Protein AF-A0A2G6J460-F1 (afdb_monomer)

Nearest PDB structures (foldseek):
  7jsr-assembly1_A  TM=7.050E-01  e=9.092E-65  Mycolicibacterium smegmatis MC2 155
  7a1d-assembly1_A  TM=8.240E-01  e=2.558E-44  Mycolicibacterium smegmatis MC2 155
  2bma-assembly1_B  TM=5.411E-01  e=8.662E-09  Plasmodium falciparum
  3sbo-assembly1_E  TM=4.953E-01  e=4.000E-09  Escherichia coli DH5[alpha]
  5fr7-assembly1_B  TM=3.444E-01  e=2.431E+00  Erwinia amylovora CFBP1430

Solvent-accessible surface area (backbone atoms only — not comparable to full-atom values): 68166 Å² total; per-residue (Å²): 135,79,80,82,68,56,69,71,55,51,53,49,53,40,58,47,52,67,58,66,75,57,100,58,102,63,73,64,63,43,58,57,51,51,49,51,59,49,62,74,63,52,54,67,70,66,62,72,72,48,56,64,68,44,51,43,26,50,48,55,50,47,46,60,50,52,43,60,41,59,65,67,65,42,74,40,56,48,45,48,67,53,38,51,90,84,41,55,34,67,57,84,89,41,33,40,38,40,38,40,28,65,58,66,83,55,57,66,41,23,51,51,41,54,30,61,79,61,64,38,47,75,77,48,79,49,74,45,78,43,27,36,25,67,42,98,86,52,44,64,67,48,76,40,77,85,43,89,83,40,46,51,28,35,39,39,40,35,35,32,34,78,55,99,74,76,50,54,66,56,54,26,53,53,49,37,52,40,53,50,45,45,50,40,16,62,71,31,40,73,56,50,56,50,53,52,50,50,56,28,50,49,28,55,52,47,29,74,76,37,79,93,50,25,70,61,27,48,35,52,24,50,34,52,52,46,42,71,67,68,18,39,48,69,33,16,36,44,31,35,39,48,45,98,87,50,49,48,46,79,39,72,93,67,41,38,44,38,71,80,84,58,78,43,37,70,57,49,51,52,51,50,38,50,67,58,28,55,81,83,58,63,91,63,78,55,58,50,56,45,71,44,72,30,68,40,71,51,48,48,81,52,60,28,34,34,40,40,34,65,36,62,46,98,87,67,47,81,44,18,25,40,36,41,30,25,39,73,27,74,72,40,55,70,46,52,34,65,74,38,61,66,41,29,55,48,48,52,52,47,41,58,74,70,66,48,54,87,87,36,71,68,35,50,51,49,55,49,39,52,44,58,49,58,44,68,54,59,58,62,49,55,66,68,64,52,50,53,54,31,52,50,49,56,48,24,61,73,66,68,38,64,44,50,47,74,52,64,52,50,81,34,40,52,34,40,39,38,40,32,30,41,49,91,68,64,48,72,66,57,52,49,53,52,49,52,51,48,30,64,75,47,62,29,80,45,74,48,77,48,79,35,80,49,96,85,53,29,34,38,38,38,36,45,35,33,31,95,51,47,52,40,95,64,65,60,68,58,54,32,49,52,52,34,56,72,60,47,55,66,62,62,46,31,47,51,36,34,38,66,78,28,70,92,37,58,69,58,27,50,54,50,38,73,71,45,66,78,20,60,43,70,75,47,64,74,75,46,56,42,64,57,51,51,56,48,49,56,53,52,51,50,26,72,75,70,72,49,64,44,61,47,74,42,77,35,93,90,37,90,61,32,27,36,39,36,38,37,30,62,67,82,78,52,64,88,67,48,54,64,50,41,48,23,45,64,49,47,71,78,48,77,51,78,38,67,33,64,48,92,76,52,32,28,44,37,39,33,35,26,53,33,70,89,61,53,46,76,87,38,35,70,40,51,38,52,34,52,45,29,37,80,68,56,46,35,70,85,45,68,58,48,32,31,33,58,70,29,68,38,45,52,70,59,53,48,51,53,49,41,53,51,57,53,44,45,48,56,67,55,85,73,50,71,65,57,54,38,50,44,47,47,73,41,17,68,59,47,34,51,52,55,47,44,53,43,64,71,44,50,69,84,57,93,60,55,74,67,60,36,53,50,54,46,51,49,50,52,48,58,50,53,58,54,45,76,72,48,86,44,71,70,52,36,51,53,58,50,50,54,55,38,51,59,69,18,41,33,32,40,29,71,71,46,80,72,91,82,71,72,85,52,67,38,22,41,32,30,38,38,84,57,32,86,82,56,57,84,84,68,42,50,34,36,38,39,34,39,40,51,59,33,41,32,42,36,40,22,60,43,76,60,30,43,32,31,36,30,56,46,87,49,78,78,48,42,56,55,56,32,49,56,53,21,56,48,32,27,65,39,20,64,90,74,41,88,24,9,15,20,25,30,34,33,59,77,73,68,56,91,52,62,69,60,31,49,55,51,49,54,52,49,49,54,53,49,53,49,38,55,52,44,67,32,26,32,49,56,96,91,37,83,40,73,37,75,54,41,45,74,75,65,79,94,50,58,62,71,40,43,28,46,30,64,82,28,58,86,42,15,54,55,51,16,49,53,32,46,76,70,64,32,64,55,30,73,35,27,19,37,66,29,96,86,43,76,73,49,75,92,67,26,43,32,22,54,22,12,47,45,43,38,50,52,50,31,49,78,66,78,42,52,64,73,77,41,78,37,39,28,35,40,30,31,43,43,47,38,66,42,28,26,45,44,67,64,75,31,65,24,47,21,60,40,28,30,32,51,98,59,34,38,38,37,16,48,64,41,52,27,66,61,42,38,55,50,49,50,56,38,32,78,63,45,89,44,53,72,84,69,56,61,71,88,65,43,29,81,58,37,52,69,44,54,32,83,34,79,67,42,81,48,34,75,47,38,22,59,55,46,72,48,90,61,58,58,38,28,27,44,56,48,51,37,38,55,64,36,21,77,33,45,31,37,40,32,36,38,77,49,46,44,30,30,28,79,88,56,58,69,82,78,70,78,46,76,90,35,50,76,42,41,42,40,32,87,62,45,46,42,43,32,47,31,32,51,17,55,56,44,49,39,63,60,12,47,51,54,30,12,74,72,36,22,36,70,76,59,37,46,61,23,29,23,30,45,57,47,51,42,47,54,46,34,52,51,42,56,66,44,45,62,41,36,75,71,66,78,36,54,70,67,59,54,49,49,50,53,61,72,48,41,67,61,52,53,51,52,37,47,51,53,47,42,52,50,51,49,49,53,58,50,45,27,54,47,17,52,75,46,33,63,64,52,47,54,51,48,53,52,39,42,78,74,47,101,51,50,46,70,81,68,65,40,69,78,46,71,67,54,47,52,56,29,49,78,68,76,38,31,56,45,79,50,50,55,81,72,75,80,77,81,82,80,84,74,82,133

Foldseek 3Di:
DPDPDDLVRLLVVLLVVQQPPDPDPDRQPQLSQQSVQQSVQDDPCVSVVDDSQLSSLQSVVCSVVQLVVVLVLAWAKAKAADDCVPRVDGDPQKIKIKIKHFDDPQLVLLLVQLCVVQVKAWPDKGKGWWFFDADPVSTTPHGDVPDPRTTIMIMMMTIIHHDPDDDRVNSRVLSSVLVVLVVQQRVQVVVVLVVLLVQLVQLVVLLVQDVVCNVLSPLVSLQSVVCSPLQWRFQWKWWWFADPVLFIDTDVVPIGGDDFDDPQSVVVRVVLRCVLRDPPDDVPDQKAWDFGPGFDSTNHTDTKIWIWGFGADPNRHTGTTMITTTGGDPVNFLDQLCPRRPSVVLLVVLCVVVVPDPPDPVNVLLSLQSSQDTNNCSRVDHSVVSNVSSVQQVVCLVVQAKFKDKDDDQQDQKIKIKIKHFLVLDDVVLVVVLVVLCCVQQVFPDKDWDWDDGPRRMIMIMIMTGHPGRSHDHPRVVSRVVSRVSSDDLLVQLLVLLCVVCVPCNVVSVVLSVQASPQFDPVCSVPDHSNRVVVVSVLQVVCVVPQAKFWFWAQDPVDNQKIKIKIKGLDDDDPVRVVLQCVLLVWAFDDKDKTWTRDVSIMIIIITITGLPPPGCVVLRVLVRVLVSCCSVLFAPRHNLNNLCRLLVDHRLLSVVVVLLVLVVLLQVDPDDPVRLSVLCSVVSVLSNLLSVLLCLPKFPPDPDDPVRSVVVNVVSLVVNVVVLVVDPDPVSSVSSVQSVQFSVQFFKKLSQPDDPPPPPDKMKTKGQQVSRPSRDPPTARIWIWIDGSFKIKIKGHNDLAAEEAEAEDPPSRHVVVVQVVVQVLQQLLCVVFIVGYMGMYMYTPDQDPDPVSSLVVVLVVVLSVLVNVVQQAWAADPNDTHGHPSMGGPDDHRLHAAYEHDYSCQACQVVSLVSCVVVVHLLRSLRYFNYPLFLDCQVVLLLLLLLVLLQCVLVVLVVHHQQPAAFEEEEEDALLFSNGVVNLQPHLRYDHQWYDYQWKIWGALGADSNLVNVQSVVQNVVNPHDQVVRDPVRGHPQTDMDTLQAQKDAGDPSRCVQLVHPDRIHHSLVVLLSSQLGQTAEYEYSDEDAQEEAPPDQLVRLPGPVNSSNHDYLVSHHYQEYRQSYANNYALNSQLSNLLVQRADDHSSLRRSLVVNSRSVRSVLSSVCVVCCVVVVDPPVRSSVVSVVCSVVSSVVSSVVSSVVSVVLVVVQVVQLVPVVVVQVVLVVCVVPRSDDCVNSVFDNDPVVQVVCNVVSGGRDRGRDDDDDDPPPDDDD

Structure (mmCIF, N/CA/C/O backbone):
data_AF-A0A2G6J460-F1
#
_entry.id   AF-A0A2G6J460-F1
#
loop_
_atom_site.group_PDB
_atom_site.id
_atom_site.type_symbol
_atom_site.label_atom_id
_atom_site.label_alt_id
_atom_site.label_comp_id
_atom_site.label_asym_id
_atom_site.label_entity_id
_atom_site.label_seq_id
_atom_site.pdbx_PDB_ins_code
_atom_site.Cartn_x
_atom_site.Cartn_y
_atom_site.Cartn_z
_atom_site.occupancy
_atom_site.B_iso_or_equiv
_atom_site.auth_seq_id
_atom_site.auth_comp_id
_atom_site.auth_asym_id
_atom_site.auth_atom_id
_atom_site.pdbx_PDB_model_num
ATOM 1 N N . MET A 1 1 ? 56.471 19.072 -9.785 1.00 29.61 1 MET A N 1
ATOM 2 C CA . MET A 1 1 ? 56.582 19.856 -11.032 1.00 29.61 1 MET A CA 1
ATOM 3 C C . MET A 1 1 ? 57.799 20.760 -10.908 1.00 29.61 1 MET A C 1
ATOM 5 O O . MET A 1 1 ? 57.718 21.775 -10.233 1.00 29.61 1 MET A O 1
ATOM 9 N N . GLN A 1 2 ? 58.947 20.339 -11.448 1.00 36.97 2 GLN A N 1
ATOM 10 C CA . GLN A 1 2 ? 60.063 21.255 -11.709 1.00 36.97 2 GLN A CA 1
ATOM 11 C C . GLN A 1 2 ? 59.679 22.096 -12.932 1.00 36.97 2 GLN A C 1
ATOM 13 O O . GLN A 1 2 ? 59.065 21.564 -13.858 1.00 36.97 2 GLN A O 1
ATOM 18 N N . THR A 1 3 ? 59.982 23.392 -12.921 1.00 40.97 3 THR A N 1
ATOM 19 C CA . THR A 1 3 ? 59.891 24.243 -14.114 1.00 40.97 3 THR A CA 1
ATOM 20 C C . THR A 1 3 ? 60.663 23.576 -15.260 1.00 40.97 3 THR A C 1
ATOM 22 O O . THR A 1 3 ? 61.773 23.094 -15.016 1.00 40.97 3 THR A O 1
ATOM 25 N N . PRO A 1 4 ? 60.111 23.486 -16.486 1.00 47.62 4 PRO A N 1
ATOM 26 C CA . PRO A 1 4 ? 60.859 22.934 -17.606 1.00 47.62 4 PRO A CA 1
ATOM 27 C C . PRO A 1 4 ? 62.089 23.817 -17.818 1.00 47.62 4 PRO A C 1
ATOM 29 O O . PRO A 1 4 ? 61.945 25.012 -18.065 1.00 47.62 4 PRO A O 1
ATOM 32 N N . LEU A 1 5 ? 63.288 23.247 -17.687 1.00 57.97 5 LEU A N 1
ATOM 33 C CA . LEU A 1 5 ? 64.509 23.885 -18.179 1.00 57.97 5 LEU A CA 1
ATOM 34 C C . LEU A 1 5 ? 64.268 24.288 -19.640 1.00 57.97 5 LEU A C 1
ATOM 36 O O . LEU A 1 5 ? 63.767 23.474 -20.428 1.00 57.97 5 LEU A O 1
ATOM 40 N N . GLU A 1 6 ? 64.605 25.527 -20.007 1.00 65.06 6 GLU A N 1
ATOM 41 C CA . GLU A 1 6 ? 64.540 25.949 -21.405 1.00 65.06 6 GLU A CA 1
ATOM 42 C C . GLU A 1 6 ? 65.363 24.963 -22.246 1.00 65.06 6 GLU A C 1
ATOM 44 O O . GLU A 1 6 ? 66.455 24.548 -21.852 1.00 65.06 6 GLU A O 1
ATOM 49 N N . ARG A 1 7 ? 64.837 24.546 -23.404 1.00 69.94 7 ARG A N 1
ATOM 50 C CA . ARG A 1 7 ? 65.450 23.527 -24.278 1.00 69.94 7 ARG A CA 1
ATOM 51 C C . ARG A 1 7 ? 66.947 23.767 -24.513 1.00 69.94 7 ARG A C 1
ATOM 53 O O . ARG A 1 7 ? 67.726 22.817 -24.560 1.00 69.94 7 ARG A O 1
ATOM 60 N N . ALA A 1 8 ? 67.354 25.031 -24.631 1.00 69.94 8 ALA A N 1
ATOM 61 C CA . ALA A 1 8 ? 68.750 25.430 -24.788 1.00 69.94 8 ALA A CA 1
ATOM 62 C C . ALA A 1 8 ? 69.629 25.042 -23.583 1.00 69.94 8 ALA A C 1
ATOM 64 O O . ALA A 1 8 ? 70.762 24.596 -23.769 1.00 69.94 8 ALA A O 1
ATOM 65 N N . GLU A 1 9 ? 69.105 25.154 -22.363 1.00 73.50 9 GLU A N 1
ATOM 66 C CA . GLU A 1 9 ? 69.804 24.841 -21.118 1.00 73.50 9 GLU A CA 1
ATOM 67 C C . GLU A 1 9 ? 69.933 23.326 -20.911 1.00 73.50 9 GLU A C 1
ATOM 69 O O . GLU A 1 9 ? 71.030 22.840 -20.634 1.00 73.50 9 GLU A O 1
ATOM 74 N N . LEU A 1 10 ? 68.867 22.560 -21.174 1.00 72.69 10 LEU A N 1
ATOM 75 C CA . LEU A 1 10 ? 68.894 21.091 -21.128 1.00 72.69 10 LEU A CA 1
ATOM 76 C C . LEU A 1 10 ? 69.863 20.505 -22.171 1.00 72.69 10 LEU A C 1
ATOM 78 O O . LEU A 1 10 ? 70.661 19.623 -21.857 1.00 72.69 10 LEU A O 1
ATOM 82 N N . VAL A 1 11 ? 69.840 21.020 -23.408 1.00 72.56 11 VAL A N 1
ATOM 83 C CA . VAL A 1 11 ? 70.772 20.604 -24.472 1.00 72.56 11 VAL A CA 1
ATOM 84 C C . VAL A 1 11 ? 72.214 20.967 -24.109 1.00 72.56 11 VAL A C 1
ATOM 86 O O . VAL A 1 11 ? 73.119 20.168 -24.346 1.00 72.56 11 VAL A O 1
ATOM 89 N N . SER A 1 12 ? 72.446 22.136 -23.505 1.00 76.31 12 SER A N 1
ATOM 90 C CA . SER A 1 12 ? 73.776 22.550 -23.040 1.00 76.31 12 SER A CA 1
ATOM 91 C C . SER A 1 12 ? 74.305 21.636 -21.927 1.00 76.31 12 SER A C 1
ATOM 93 O O . SER A 1 12 ? 75.432 21.144 -22.024 1.00 76.31 12 SER A O 1
ATOM 95 N N . GLN A 1 13 ? 73.477 21.330 -20.921 1.00 76.19 13 GLN A N 1
ATOM 96 C CA . GLN A 1 13 ? 73.816 20.416 -19.824 1.00 76.19 13 GLN A CA 1
ATOM 97 C C . GLN A 1 13 ? 74.097 18.993 -20.330 1.00 76.19 13 GLN A C 1
ATOM 99 O O . GLN A 1 13 ? 75.101 18.398 -19.942 1.00 76.19 13 GLN A O 1
ATOM 104 N N . LEU A 1 14 ? 73.285 18.475 -21.259 1.00 75.38 14 LEU A N 1
ATOM 105 C CA . LEU A 1 14 ? 73.464 17.143 -21.845 1.00 75.38 14 LEU A CA 1
ATOM 106 C C . LEU A 1 14 ? 74.755 17.043 -22.677 1.00 75.38 14 LEU A C 1
ATOM 108 O O . LEU A 1 14 ? 75.497 16.067 -22.582 1.00 75.38 14 LEU A O 1
ATOM 112 N N . LEU A 1 15 ? 75.062 18.068 -23.480 1.00 73.81 15 LEU A N 1
ATOM 113 C CA . LEU A 1 15 ? 76.324 18.141 -24.225 1.00 73.81 15 LEU A CA 1
ATOM 114 C C . LEU A 1 15 ? 77.534 18.297 -23.291 1.00 73.81 15 LEU A C 1
ATOM 116 O O . LEU A 1 15 ? 78.623 17.837 -23.636 1.00 73.81 15 LEU A O 1
ATOM 120 N N . GLY A 1 16 ? 77.358 18.933 -22.129 1.00 71.62 16 GLY A N 1
ATOM 121 C CA . GLY A 1 16 ? 78.354 18.999 -21.060 1.00 71.62 16 GLY A CA 1
ATOM 122 C C . GLY A 1 16 ? 78.612 17.636 -20.414 1.00 71.62 16 GLY A C 1
ATOM 123 O O . GLY A 1 16 ? 79.763 17.222 -20.299 1.00 71.62 16 GLY A O 1
ATOM 124 N N . GLU A 1 17 ? 77.555 16.896 -20.078 1.00 74.62 17 GLU A N 1
ATOM 125 C CA . GLU A 1 17 ? 77.640 15.545 -19.509 1.00 74.62 17 GLU A CA 1
ATOM 126 C C . GLU A 1 17 ? 78.304 14.551 -20.477 1.00 74.62 17 GLU A C 1
ATOM 128 O O . GLU A 1 17 ? 79.178 13.775 -20.085 1.00 74.62 17 GLU A O 1
ATOM 133 N N . LEU A 1 18 ? 77.981 14.635 -21.774 1.00 71.06 18 LEU A N 1
ATOM 134 C CA . LEU A 1 18 ? 78.620 13.824 -22.815 1.00 71.06 18 LEU A CA 1
ATOM 135 C C . LEU A 1 18 ? 80.136 14.066 -22.912 1.00 71.06 18 LEU A C 1
ATOM 137 O O . LEU A 1 18 ? 80.851 13.145 -23.302 1.00 71.06 18 LEU A O 1
ATOM 141 N N . ARG A 1 19 ? 80.626 15.255 -22.524 1.00 67.56 19 ARG A N 1
ATOM 142 C CA . ARG A 1 19 ? 82.059 15.609 -22.486 1.00 67.56 19 ARG A CA 1
ATOM 143 C C . ARG A 1 19 ? 82.765 15.207 -21.185 1.00 67.56 19 ARG A C 1
ATOM 145 O O . ARG A 1 19 ? 83.982 15.080 -21.210 1.00 67.56 19 ARG A O 1
ATOM 152 N N . GLY A 1 20 ? 82.040 15.057 -20.072 1.00 57.06 20 GLY A N 1
ATOM 153 C CA . GLY A 1 20 ? 82.622 14.921 -18.728 1.00 57.06 20 GLY A CA 1
ATOM 154 C C . GLY A 1 20 ? 82.802 13.492 -18.197 1.00 57.06 20 GLY A C 1
ATOM 155 O O . GLY A 1 20 ? 83.581 13.301 -17.271 1.00 57.06 20 GLY A O 1
ATOM 156 N N . ALA A 1 21 ? 82.105 12.492 -18.746 1.00 51.12 21 ALA A N 1
ATOM 157 C CA . ALA A 1 21 ? 82.066 11.143 -18.158 1.00 51.12 21 ALA A CA 1
ATOM 158 C C . ALA A 1 21 ? 83.112 10.139 -18.696 1.00 51.12 21 ALA A C 1
ATOM 160 O O . ALA A 1 21 ? 83.223 9.047 -18.145 1.00 51.12 21 ALA A O 1
ATOM 161 N N . ASP A 1 22 ? 83.893 10.482 -19.728 1.00 47.59 22 ASP A N 1
ATOM 162 C CA . ASP A 1 22 ? 84.992 9.625 -20.199 1.00 47.59 22 ASP A CA 1
ATOM 163 C C . ASP A 1 22 ? 86.321 10.160 -19.668 1.00 47.59 22 ASP A C 1
ATOM 165 O O . ASP A 1 22 ? 86.753 11.246 -20.044 1.00 47.59 22 ASP A O 1
ATOM 169 N N . GLY A 1 23 ? 87.006 9.385 -18.826 1.00 50.44 23 GLY A N 1
ATOM 170 C CA . GLY A 1 23 ? 88.372 9.661 -18.360 1.00 50.44 23 GLY A CA 1
ATOM 171 C C . GLY A 1 23 ? 89.450 9.590 -19.456 1.00 50.44 23 GLY A C 1
ATOM 172 O O . GLY A 1 23 ? 90.580 9.211 -19.167 1.00 50.44 23 GLY A O 1
ATOM 173 N N . ALA A 1 24 ? 89.116 9.924 -20.707 1.00 45.56 24 ALA A N 1
ATOM 174 C CA . ALA A 1 24 ? 90.022 10.002 -21.845 1.00 45.56 24 ALA A CA 1
ATOM 175 C C . ALA A 1 24 ? 90.230 11.470 -22.254 1.00 45.56 24 ALA A C 1
ATOM 177 O O . ALA A 1 24 ? 89.289 12.245 -22.406 1.00 45.56 24 ALA A O 1
ATOM 178 N N . THR A 1 25 ? 91.485 11.855 -22.462 1.00 43.06 25 THR A N 1
ATOM 179 C CA . THR A 1 25 ? 91.973 13.228 -22.679 1.00 43.06 25 THR A CA 1
ATOM 180 C C . THR A 1 25 ? 91.635 13.840 -24.051 1.00 43.06 25 THR A C 1
ATOM 182 O O . THR A 1 25 ? 92.307 14.769 -24.501 1.00 43.06 25 THR A O 1
ATOM 185 N N . THR A 1 26 ? 90.583 13.391 -24.747 1.00 45.41 26 THR A N 1
ATOM 186 C CA . THR A 1 26 ? 90.096 14.053 -25.975 1.00 45.41 26 THR A CA 1
ATOM 187 C C . THR A 1 26 ? 88.580 13.865 -26.144 1.00 45.41 26 THR A C 1
ATOM 189 O O . THR A 1 26 ? 88.115 12.727 -26.158 1.00 45.41 26 THR A O 1
ATOM 192 N N . PRO A 1 27 ? 87.774 14.938 -26.302 1.00 51.97 27 PRO A N 1
ATOM 193 C CA . PRO A 1 27 ? 86.340 14.796 -26.546 1.00 51.97 27 PRO A CA 1
ATOM 194 C C . PRO A 1 27 ? 86.099 14.104 -27.893 1.00 51.97 27 PRO A C 1
ATOM 196 O O . PRO A 1 27 ? 86.619 14.562 -28.913 1.00 51.97 27 PRO A O 1
ATOM 199 N N . HIS A 1 28 ? 85.272 13.054 -27.931 1.00 65.50 28 HIS A N 1
ATOM 200 C CA . HIS A 1 28 ? 84.870 12.401 -29.182 1.00 65.50 28 HIS A CA 1
ATOM 201 C C . HIS A 1 28 ? 84.038 13.394 -30.018 1.00 65.50 28 HIS A C 1
ATOM 203 O O . HIS A 1 28 ? 82.822 13.540 -29.850 1.00 65.50 28 HIS A O 1
ATOM 209 N N . ARG A 1 29 ? 84.712 14.148 -30.897 1.00 71.75 29 ARG A N 1
ATOM 210 C CA . ARG A 1 29 ? 84.131 15.241 -31.697 1.00 71.75 29 ARG A CA 1
ATOM 211 C C . ARG A 1 29 ? 82.899 14.775 -32.482 1.00 71.75 29 ARG A C 1
ATOM 213 O O . ARG A 1 29 ? 81.900 15.492 -32.511 1.00 71.75 29 ARG A O 1
ATOM 220 N N . GLY A 1 30 ? 82.939 13.554 -33.017 1.00 72.69 30 GLY A N 1
ATOM 221 C CA . GLY A 1 30 ? 81.822 12.922 -33.725 1.00 72.69 30 GLY A CA 1
ATOM 222 C C . GLY A 1 30 ? 80.567 12.709 -32.865 1.00 72.69 30 GLY A C 1
ATOM 223 O O . GLY A 1 30 ? 79.480 13.109 -33.273 1.00 72.69 30 GLY A O 1
ATOM 224 N N . LEU A 1 31 ? 80.697 12.213 -31.627 1.00 79.69 31 LEU A N 1
ATOM 225 C CA . LEU A 1 31 ? 79.556 12.025 -30.714 1.00 79.69 31 LEU A CA 1
ATOM 226 C C . LEU A 1 31 ? 78.856 13.354 -30.396 1.00 79.69 31 LEU A C 1
ATOM 228 O O . LEU A 1 31 ? 77.630 13.423 -30.350 1.00 79.69 31 LEU A O 1
ATOM 232 N N . THR A 1 32 ? 79.627 14.430 -30.214 1.00 77.38 32 THR A N 1
ATOM 233 C CA . THR A 1 32 ? 79.068 15.768 -29.948 1.00 77.38 32 THR A CA 1
ATOM 234 C C . THR A 1 32 ? 78.309 16.315 -31.163 1.00 77.38 32 THR A C 1
ATOM 236 O O . THR A 1 32 ? 77.260 16.941 -31.001 1.00 77.38 32 THR A O 1
ATOM 239 N N . LEU A 1 33 ? 78.821 16.090 -32.378 1.00 77.50 33 LEU A N 1
ATOM 240 C CA . LEU A 1 33 ? 78.161 16.501 -33.622 1.00 77.50 33 LEU A CA 1
ATOM 241 C C . LEU A 1 33 ? 76.864 15.712 -33.857 1.00 77.50 33 LEU A C 1
ATOM 243 O O . LEU A 1 33 ? 75.831 16.316 -34.145 1.00 77.50 33 LEU A O 1
ATOM 247 N N . PHE A 1 34 ? 76.894 14.396 -33.640 1.00 80.38 34 PHE A N 1
ATOM 248 C CA . PHE A 1 34 ? 75.718 13.529 -33.718 1.00 80.38 34 PHE A CA 1
ATOM 249 C C . PHE A 1 34 ? 74.650 13.911 -32.685 1.00 80.38 34 PHE A C 1
ATOM 251 O O . PHE A 1 34 ? 73.497 14.147 -33.041 1.00 80.38 34 PHE A O 1
ATOM 258 N N . ALA A 1 35 ? 75.037 14.068 -31.414 1.00 80.88 35 ALA A N 1
ATOM 259 C CA . ALA A 1 35 ? 74.127 14.473 -30.346 1.00 80.88 35 ALA A CA 1
ATOM 260 C C . ALA A 1 35 ? 73.456 15.820 -30.651 1.00 80.88 35 ALA A C 1
ATOM 262 O O . ALA A 1 35 ? 72.245 15.951 -30.503 1.00 80.88 35 ALA A O 1
ATOM 263 N N . ARG A 1 36 ? 74.201 16.815 -31.153 1.00 79.31 36 ARG A N 1
ATOM 264 C CA . ARG A 1 36 ? 73.619 18.102 -31.577 1.00 79.31 36 ARG A CA 1
ATOM 265 C C . ARG A 1 36 ? 72.590 17.941 -32.693 1.00 79.31 36 ARG A C 1
ATOM 267 O O . ARG A 1 36 ? 71.540 18.578 -32.632 1.00 79.31 36 ARG A O 1
ATOM 274 N N . ALA A 1 37 ? 72.872 17.108 -33.692 1.00 77.19 37 ALA A N 1
ATOM 275 C CA . ALA A 1 37 ? 71.962 16.874 -34.810 1.00 77.19 37 ALA A CA 1
ATOM 276 C C . ALA A 1 37 ? 70.667 16.170 -34.372 1.00 77.19 37 ALA A C 1
ATOM 278 O O . ALA A 1 37 ? 69.584 16.547 -34.823 1.00 77.19 37 ALA A O 1
ATOM 279 N N . VAL A 1 38 ? 70.774 15.211 -33.447 1.00 77.25 38 VAL A N 1
ATOM 280 C CA . VAL A 1 38 ? 69.636 14.497 -32.853 1.00 77.25 38 VAL A CA 1
ATOM 281 C C . VAL A 1 38 ? 68.788 15.428 -31.982 1.00 77.25 38 VAL A C 1
ATOM 283 O O . VAL A 1 38 ? 67.583 15.547 -32.189 1.00 77.25 38 VAL A O 1
ATOM 286 N N . LEU A 1 39 ? 69.408 16.161 -31.055 1.00 77.94 39 LEU A N 1
ATOM 287 C CA . LEU A 1 39 ? 68.708 17.031 -30.098 1.00 77.94 39 LEU A CA 1
ATOM 288 C C . LEU A 1 39 ? 68.050 18.251 -30.755 1.00 77.94 39 LEU A C 1
ATOM 290 O O . LEU A 1 39 ? 67.022 18.736 -30.279 1.00 77.94 39 LEU A O 1
ATOM 294 N N . ARG A 1 40 ? 68.608 18.748 -31.867 1.00 77.12 40 ARG A N 1
ATOM 295 C CA . ARG A 1 40 ? 68.001 19.840 -32.645 1.00 77.12 40 ARG A CA 1
ATOM 296 C C . ARG A 1 40 ? 66.662 19.436 -33.270 1.00 77.12 40 ARG A C 1
ATOM 298 O O . ARG A 1 40 ? 65.832 20.305 -33.502 1.00 77.12 40 ARG A O 1
ATOM 305 N N . ARG A 1 41 ? 66.463 18.145 -33.550 1.00 71.50 41 ARG A N 1
ATOM 306 C CA . ARG A 1 41 ? 65.289 17.614 -34.264 1.00 71.50 41 ARG A CA 1
ATOM 307 C C . ARG A 1 41 ? 64.382 16.734 -33.399 1.00 71.50 41 ARG A C 1
ATOM 309 O O . ARG A 1 41 ? 63.306 16.368 -33.850 1.00 71.50 41 ARG A O 1
ATOM 316 N N . ALA A 1 42 ? 64.790 16.421 -32.170 1.00 70.56 42 ALA A N 1
ATOM 317 C CA . ALA A 1 42 ? 63.960 15.711 -31.202 1.00 70.56 42 ALA A CA 1
ATOM 318 C C . ALA A 1 42 ? 62.762 16.562 -30.737 1.00 70.56 42 ALA A C 1
ATOM 320 O O . ALA A 1 42 ? 62.871 17.786 -30.613 1.00 70.56 42 ALA A O 1
ATOM 321 N N . ASP A 1 43 ? 61.639 15.895 -30.465 1.00 69.06 43 ASP A N 1
ATOM 322 C CA . ASP A 1 43 ? 60.440 16.482 -29.858 1.00 69.06 43 ASP A CA 1
ATOM 323 C C . ASP A 1 43 ? 60.698 16.839 -28.381 1.00 69.06 43 ASP A C 1
ATOM 325 O O . ASP A 1 43 ? 61.411 16.123 -27.670 1.00 69.06 43 ASP A O 1
ATOM 329 N N . ASP A 1 44 ? 60.110 17.929 -27.892 1.00 70.12 44 ASP A N 1
ATOM 330 C CA . ASP A 1 44 ? 60.271 18.377 -26.504 1.00 70.12 44 ASP A CA 1
ATOM 331 C C . ASP A 1 44 ? 59.769 17.323 -25.499 1.00 70.12 44 ASP A C 1
ATOM 333 O O . ASP A 1 44 ? 60.396 17.093 -24.463 1.00 70.12 44 ASP A O 1
ATOM 337 N N . ARG A 1 45 ? 58.707 16.576 -25.830 1.00 66.00 45 ARG A N 1
ATOM 338 C CA . ARG A 1 45 ? 58.204 15.456 -25.017 1.00 66.00 45 ARG A CA 1
ATOM 339 C C . ARG A 1 45 ? 59.224 14.326 -24.895 1.00 66.00 45 ARG A C 1
ATOM 341 O O . ARG A 1 45 ? 59.256 13.666 -23.862 1.00 66.00 45 ARG A O 1
ATOM 348 N N . TYR A 1 46 ? 60.064 14.097 -25.907 1.00 68.56 46 TYR A N 1
ATOM 349 C CA . TYR A 1 46 ? 61.155 13.117 -25.838 1.00 68.56 46 TYR A CA 1
ATOM 350 C C . TYR A 1 46 ? 62.274 13.594 -24.900 1.00 68.56 46 TYR A C 1
ATOM 352 O O . TYR A 1 46 ? 62.774 12.818 -24.086 1.00 68.56 46 TYR A O 1
ATOM 360 N N . LEU A 1 47 ? 62.623 14.883 -24.969 1.00 70.06 47 LEU A N 1
ATOM 361 C CA . LEU A 1 47 ? 63.681 15.488 -24.155 1.00 70.06 47 LEU A CA 1
ATOM 362 C C . LEU A 1 47 ? 63.306 15.587 -22.670 1.00 70.06 47 LEU A C 1
ATOM 364 O O . LEU A 1 47 ? 64.149 15.346 -21.812 1.00 70.06 47 LEU A O 1
ATOM 368 N N . TYR A 1 48 ? 62.048 15.895 -22.350 1.00 70.12 48 TYR A N 1
ATOM 369 C CA . TYR A 1 48 ? 61.605 16.084 -20.964 1.00 70.12 48 TYR A CA 1
ATOM 370 C C . TYR A 1 48 ? 61.201 14.789 -20.239 1.00 70.12 48 TYR A C 1
ATOM 372 O O . TYR A 1 48 ? 61.049 14.791 -19.018 1.00 70.12 48 TYR A O 1
ATOM 380 N N . ARG A 1 49 ? 61.034 13.670 -20.956 1.00 67.94 49 ARG A N 1
ATOM 381 C CA . ARG A 1 49 ? 60.571 12.390 -20.382 1.00 67.94 49 ARG A CA 1
ATOM 382 C C . ARG A 1 49 ? 61.678 11.568 -19.716 1.00 67.94 49 ARG A C 1
ATOM 384 O O . ARG A 1 49 ? 61.382 10.648 -18.956 1.00 67.94 49 ARG A O 1
ATOM 391 N N . HIS A 1 50 ? 62.944 11.879 -19.980 1.00 69.88 50 HIS A N 1
ATOM 392 C CA . HIS A 1 50 ? 64.085 11.099 -19.506 1.00 69.88 50 HIS A CA 1
ATOM 393 C C . HIS A 1 50 ? 65.046 11.959 -18.677 1.00 69.88 50 HIS A C 1
ATOM 395 O O . HIS A 1 50 ? 65.233 13.144 -18.941 1.00 69.88 50 HIS A O 1
ATOM 401 N N . ARG A 1 51 ? 65.681 11.356 -17.661 1.00 77.88 51 ARG A N 1
ATOM 402 C CA . ARG A 1 51 ? 66.741 12.022 -16.887 1.00 77.88 51 ARG A CA 1
ATOM 403 C C . ARG A 1 51 ? 67.955 12.288 -17.787 1.00 77.88 51 ARG A C 1
ATOM 405 O O . ARG A 1 51 ? 68.225 11.500 -18.694 1.00 77.88 51 ARG A O 1
ATOM 412 N N . LEU A 1 52 ? 68.705 13.353 -17.493 1.00 76.19 52 LEU A N 1
ATOM 413 C CA . LEU A 1 52 ? 69.909 13.772 -18.233 1.00 76.19 52 LEU A CA 1
ATOM 414 C C . LEU A 1 52 ? 70.885 12.594 -18.460 1.00 76.19 52 LEU A C 1
ATOM 416 O O . LEU A 1 52 ? 71.244 12.283 -19.596 1.00 76.19 52 LEU A O 1
ATOM 420 N N . THR A 1 53 ? 71.150 11.828 -17.397 1.00 76.25 53 THR A N 1
ATOM 421 C CA . THR A 1 53 ? 72.007 10.630 -17.403 1.00 76.25 53 THR A CA 1
ATOM 422 C C . THR A 1 53 ? 71.508 9.534 -18.349 1.00 76.25 53 THR A C 1
ATOM 424 O O . THR A 1 53 ? 72.291 8.911 -19.067 1.00 76.25 53 THR A O 1
ATOM 427 N N . THR A 1 54 ? 70.192 9.312 -18.401 1.00 78.88 54 THR A N 1
ATOM 428 C CA . THR A 1 54 ? 69.552 8.339 -19.297 1.00 78.88 54 THR A CA 1
ATOM 429 C C . THR A 1 54 ? 69.655 8.772 -20.757 1.00 78.88 54 THR A C 1
ATOM 431 O O . THR A 1 54 ? 69.972 7.952 -21.615 1.00 78.88 54 THR A O 1
ATOM 434 N N . LEU A 1 55 ? 69.433 10.056 -21.048 1.00 78.31 55 LEU A N 1
ATOM 435 C CA . LEU A 1 55 ? 69.561 10.615 -22.398 1.00 78.31 55 LEU A CA 1
ATOM 436 C C . LEU A 1 55 ? 71.015 10.575 -22.895 1.00 78.31 55 LEU A C 1
ATOM 438 O O . LEU A 1 55 ? 71.263 10.231 -24.050 1.00 78.31 55 LEU A O 1
ATOM 442 N N . SER A 1 56 ? 71.980 10.866 -22.019 1.00 80.19 56 SER A N 1
ATOM 443 C CA . SER A 1 56 ? 73.414 10.772 -22.316 1.00 80.19 56 SER A CA 1
ATOM 444 C C . SER A 1 56 ? 73.823 9.332 -22.662 1.00 80.19 56 SER A C 1
ATOM 446 O O . SER A 1 56 ? 74.460 9.092 -23.693 1.00 80.19 56 SER A O 1
ATOM 448 N N . ALA A 1 57 ? 73.378 8.350 -21.868 1.00 81.50 57 ALA A N 1
ATOM 449 C CA . ALA A 1 57 ? 73.608 6.929 -22.133 1.00 81.50 57 ALA A CA 1
ATOM 450 C C . ALA A 1 57 ? 72.956 6.461 -23.451 1.00 81.50 57 ALA A C 1
ATOM 452 O O . ALA A 1 57 ? 73.609 5.801 -24.263 1.00 81.50 57 ALA A O 1
ATOM 453 N N . GLN A 1 58 ? 71.707 6.872 -23.710 1.00 85.06 58 GLN A N 1
ATOM 454 C CA . GLN A 1 58 ? 70.994 6.582 -24.959 1.00 85.06 58 GLN A CA 1
ATOM 455 C C . GLN A 1 58 ? 71.743 7.113 -26.186 1.00 85.06 58 GLN A C 1
ATOM 457 O O . GLN A 1 58 ? 71.912 6.376 -27.157 1.00 85.06 58 GLN A O 1
ATOM 462 N N . LEU A 1 59 ? 72.228 8.359 -26.151 1.00 84.38 59 LEU A N 1
ATOM 463 C CA . LEU A 1 59 ? 72.949 8.965 -27.274 1.00 84.38 59 LEU A CA 1
ATOM 464 C C . LEU A 1 59 ? 74.305 8.300 -27.538 1.00 84.38 59 LEU A C 1
ATOM 466 O O . LEU A 1 59 ? 74.672 8.134 -28.699 1.00 84.38 59 LEU A O 1
ATOM 470 N N . ARG A 1 60 ? 75.036 7.882 -26.496 1.00 83.81 60 ARG A N 1
ATOM 471 C CA . ARG A 1 60 ? 76.322 7.167 -26.635 1.00 83.81 60 ARG A CA 1
ATOM 472 C C . ARG A 1 60 ? 76.164 5.785 -27.258 1.00 83.81 60 ARG A C 1
ATOM 474 O O . ARG A 1 60 ? 76.993 5.383 -28.075 1.00 83.81 60 ARG A O 1
ATOM 481 N N . ASP A 1 61 ? 75.146 5.042 -26.835 1.00 85.44 61 ASP A N 1
ATOM 482 C CA . ASP A 1 61 ? 74.822 3.736 -27.410 1.00 85.44 61 ASP A CA 1
ATOM 483 C C . ASP A 1 61 ? 74.376 3.876 -28.870 1.00 85.44 61 ASP A C 1
ATOM 485 O O . ASP A 1 61 ? 74.945 3.243 -29.760 1.00 85.44 61 ASP A O 1
ATOM 489 N N . THR A 1 62 ? 73.440 4.795 -29.117 1.00 85.50 62 THR A N 1
ATOM 490 C CA . THR A 1 62 ? 72.930 5.085 -30.461 1.00 85.50 62 THR A CA 1
ATOM 491 C C . THR A 1 62 ? 74.051 5.496 -31.405 1.00 85.50 62 THR A C 1
ATOM 493 O O . THR A 1 62 ? 74.139 4.963 -32.500 1.00 85.50 62 THR A O 1
ATOM 496 N N . TYR A 1 63 ? 74.925 6.421 -30.997 1.00 85.81 63 TYR A N 1
ATOM 497 C CA . TYR A 1 63 ? 76.024 6.895 -31.837 1.00 85.81 63 TYR A CA 1
ATOM 498 C C . TYR A 1 63 ? 76.954 5.752 -32.252 1.00 85.81 63 TYR A C 1
ATOM 500 O O . TYR A 1 63 ? 77.246 5.604 -33.435 1.00 85.81 63 TYR A O 1
ATOM 508 N N . ARG A 1 64 ? 77.382 4.909 -31.301 1.00 82.62 64 ARG A N 1
ATOM 509 C CA . ARG A 1 64 ? 78.270 3.775 -31.602 1.00 82.62 64 ARG A CA 1
ATOM 510 C C . ARG A 1 64 ? 77.655 2.826 -32.624 1.00 82.62 64 ARG A C 1
ATOM 512 O O . ARG A 1 64 ? 78.339 2.410 -33.553 1.00 82.62 64 ARG A O 1
ATOM 519 N N . TRP A 1 65 ? 76.374 2.505 -32.465 1.00 87.38 65 TRP A N 1
ATOM 520 C CA . TRP A 1 65 ? 75.683 1.614 -33.388 1.00 87.38 65 TRP A CA 1
ATOM 521 C C . TRP A 1 65 ? 75.390 2.272 -34.742 1.00 87.38 65 TRP A C 1
ATOM 523 O O . TRP A 1 65 ? 75.708 1.698 -35.780 1.00 87.38 65 TRP A O 1
ATOM 533 N N . ALA A 1 66 ? 74.847 3.491 -34.743 1.00 83.50 66 ALA A N 1
ATOM 534 C CA . ALA A 1 66 ? 74.469 4.206 -35.956 1.00 83.50 66 ALA A CA 1
ATOM 535 C C . ALA A 1 66 ? 75.679 4.487 -36.855 1.00 83.50 66 ALA A C 1
ATOM 537 O O . ALA A 1 66 ? 75.562 4.360 -38.069 1.00 83.50 66 ALA A O 1
ATOM 538 N N . MET A 1 67 ? 76.852 4.796 -36.287 1.00 82.81 67 MET A N 1
ATOM 539 C CA . MET A 1 67 ? 78.065 5.000 -37.085 1.00 82.81 67 MET A CA 1
ATOM 540 C C . MET A 1 67 ? 78.543 3.721 -37.773 1.00 82.81 67 MET A C 1
ATOM 542 O O . MET A 1 67 ? 78.873 3.752 -38.958 1.00 82.81 67 MET A O 1
ATOM 546 N N . ALA A 1 68 ? 78.527 2.592 -37.057 1.00 79.88 68 ALA A N 1
ATOM 547 C CA . ALA A 1 68 ? 78.853 1.295 -37.643 1.00 79.88 68 ALA A CA 1
ATOM 548 C C . ALA A 1 68 ? 77.854 0.912 -38.749 1.00 79.88 68 ALA A C 1
ATOM 550 O O . ALA A 1 68 ? 78.255 0.427 -39.804 1.00 79.88 68 ALA A O 1
ATOM 551 N N . ALA A 1 69 ? 76.563 1.188 -38.536 1.00 83.00 69 ALA A N 1
ATOM 552 C CA . ALA A 1 69 ? 75.516 0.937 -39.519 1.00 83.00 69 ALA A CA 1
ATOM 553 C C . ALA A 1 69 ? 75.672 1.806 -40.783 1.00 83.00 69 ALA A C 1
ATOM 555 O O . ALA A 1 69 ? 75.636 1.276 -41.893 1.00 83.00 69 ALA A O 1
ATOM 556 N N . MET A 1 70 ? 75.915 3.115 -40.640 1.00 83.88 70 MET A N 1
ATOM 557 C CA . MET A 1 70 ? 76.073 4.043 -41.774 1.00 83.88 70 MET A CA 1
ATOM 558 C C . MET A 1 70 ? 77.248 3.675 -42.687 1.00 83.88 70 MET A C 1
ATOM 560 O O . MET A 1 70 ? 77.137 3.824 -43.902 1.00 83.88 70 MET A O 1
ATOM 564 N N . GLY A 1 71 ? 78.344 3.147 -42.130 1.00 76.38 71 GLY A N 1
ATOM 565 C CA . GLY A 1 71 ? 79.511 2.718 -42.909 1.00 76.38 71 GLY A CA 1
ATOM 566 C C . GLY A 1 71 ? 79.223 1.586 -43.905 1.00 76.38 71 GLY A C 1
ATOM 567 O O . GLY A 1 71 ? 79.895 1.495 -44.929 1.00 76.38 71 GLY A O 1
ATOM 568 N N . SER A 1 72 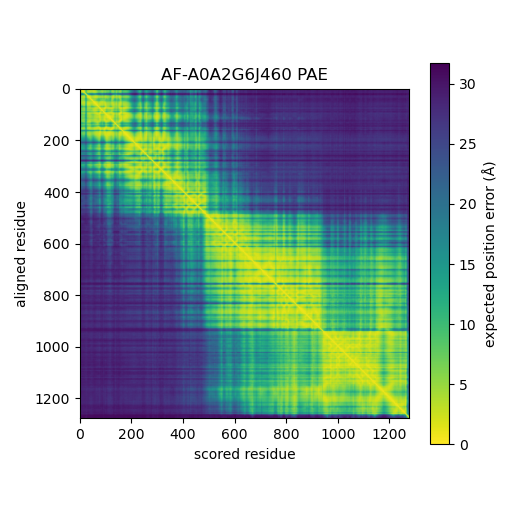? 78.203 0.758 -43.646 1.00 78.81 72 SER A N 1
ATOM 569 C CA . SER A 1 72 ? 77.791 -0.327 -44.552 1.00 78.81 72 SER A CA 1
ATOM 570 C C . SER A 1 72 ? 76.946 0.146 -45.740 1.00 78.81 72 SER A C 1
ATOM 572 O O . SER A 1 72 ? 76.879 -0.545 -46.752 1.00 78.81 72 SER A O 1
ATOM 574 N N . ARG A 1 73 ? 76.295 1.316 -45.627 1.00 79.75 73 ARG A N 1
ATOM 575 C CA . ARG A 1 73 ? 75.250 1.815 -46.548 1.00 79.75 73 ARG A CA 1
ATOM 576 C C . ARG A 1 73 ? 74.060 0.858 -46.765 1.00 79.75 73 ARG A C 1
ATOM 578 O O . ARG A 1 73 ? 73.240 1.093 -47.658 1.00 79.75 73 ARG A O 1
ATOM 585 N N . ASP A 1 74 ? 73.924 -0.177 -45.940 1.00 84.12 74 ASP A N 1
ATOM 586 C CA . ASP A 1 74 ? 72.814 -1.124 -45.991 1.00 84.12 74 ASP A CA 1
ATOM 587 C C . ASP A 1 74 ? 71.650 -0.745 -45.071 1.00 84.12 74 ASP A C 1
ATOM 589 O O . ASP A 1 74 ? 71.706 0.235 -44.325 1.00 84.12 74 ASP A O 1
ATOM 593 N N . VAL A 1 75 ? 70.546 -1.486 -45.193 1.00 89.56 75 VAL A N 1
ATOM 594 C CA . VAL A 1 75 ? 69.396 -1.372 -44.292 1.00 89.56 75 VAL A CA 1
ATOM 595 C C . VAL A 1 75 ? 69.748 -2.110 -43.010 1.00 89.56 75 VAL A C 1
ATOM 597 O O . VAL A 1 75 ? 69.807 -3.331 -43.005 1.00 89.56 75 VAL A O 1
ATOM 600 N N . VAL A 1 76 ? 69.979 -1.379 -41.922 1.00 91.56 76 VAL A N 1
ATOM 601 C CA . VAL A 1 76 ? 70.357 -1.983 -40.640 1.00 91.56 76 VAL A CA 1
ATOM 602 C C . VAL A 1 76 ? 69.264 -1.730 -39.613 1.00 91.56 76 VAL A C 1
ATOM 604 O O . VAL A 1 76 ? 68.875 -0.585 -39.365 1.00 91.56 76 VAL A O 1
ATOM 607 N N . VAL A 1 77 ? 68.780 -2.807 -38.995 1.00 92.94 77 VAL A N 1
ATOM 608 C CA . VAL A 1 77 ? 67.693 -2.787 -38.012 1.00 92.94 77 VAL A CA 1
ATOM 609 C C . VAL A 1 77 ? 68.153 -3.466 -36.727 1.00 92.94 77 VAL A C 1
ATOM 611 O O . VAL A 1 77 ? 68.775 -4.526 -36.763 1.00 92.94 77 VAL A O 1
ATOM 614 N N . ARG A 1 78 ? 67.836 -2.883 -35.568 1.00 92.00 78 ARG A N 1
ATOM 615 C CA . ARG A 1 78 ? 67.995 -3.563 -34.275 1.00 92.00 78 ARG A CA 1
ATOM 616 C C . ARG A 1 78 ? 66.760 -3.403 -33.403 1.00 92.00 78 ARG A C 1
ATOM 618 O O . ARG A 1 78 ? 66.222 -2.306 -33.296 1.00 92.00 78 ARG A O 1
ATOM 625 N N . VAL A 1 79 ? 66.357 -4.486 -32.739 1.00 91.94 79 VAL A N 1
ATOM 626 C CA . VAL A 1 79 ? 65.287 -4.499 -31.731 1.00 91.94 79 VAL A CA 1
ATOM 627 C C . VAL A 1 79 ? 65.838 -5.109 -30.451 1.00 91.94 79 VAL A C 1
ATOM 629 O O . VAL A 1 79 ? 66.359 -6.222 -30.471 1.00 91.94 79 VAL A O 1
ATOM 632 N N . PHE A 1 80 ? 65.772 -4.384 -29.338 1.00 90.25 80 PHE A N 1
ATOM 633 C CA . PHE A 1 80 ? 66.358 -4.839 -28.078 1.00 90.25 80 PHE A CA 1
ATOM 634 C C . PHE A 1 80 ? 65.669 -4.230 -26.858 1.00 90.25 80 PHE A C 1
ATOM 636 O O . PHE A 1 80 ? 65.137 -3.123 -26.908 1.00 90.25 80 PHE A O 1
ATOM 643 N N . GLN A 1 81 ? 65.725 -4.942 -25.734 1.00 88.75 81 GLN A N 1
ATOM 644 C CA . GLN A 1 81 ? 65.367 -4.387 -24.435 1.00 88.75 81 GLN A CA 1
ATOM 645 C C . GLN A 1 81 ? 66.625 -3.777 -23.794 1.00 88.75 81 GLN A C 1
ATOM 647 O O . GLN A 1 81 ? 67.628 -4.480 -23.609 1.00 88.75 81 GLN A O 1
ATOM 652 N N . PRO A 1 82 ? 66.635 -2.471 -23.480 1.00 86.12 82 PRO A N 1
ATOM 653 C CA . PRO A 1 82 ? 67.807 -1.843 -22.894 1.00 86.12 82 PRO A CA 1
ATOM 654 C C . PRO A 1 82 ? 68.010 -2.323 -21.452 1.00 86.12 82 PRO A C 1
ATOM 656 O O . PRO A 1 82 ? 67.095 -2.304 -20.631 1.00 86.12 82 PRO A O 1
ATOM 659 N N . THR A 1 83 ? 69.234 -2.742 -21.144 1.00 83.19 83 THR A N 1
ATOM 660 C CA . THR A 1 83 ? 69.689 -3.094 -19.792 1.00 83.19 83 THR A CA 1
ATOM 661 C C . THR A 1 83 ? 70.740 -2.106 -19.291 1.00 83.19 83 THR A C 1
ATOM 663 O O . THR A 1 83 ? 71.597 -1.656 -20.062 1.00 83.19 83 THR A O 1
ATOM 666 N N . ILE A 1 84 ? 70.732 -1.825 -17.980 1.00 80.94 84 ILE A N 1
ATOM 667 C CA . ILE A 1 84 ? 71.696 -0.913 -17.334 1.00 80.94 84 ILE A CA 1
ATOM 668 C C . ILE A 1 84 ? 73.143 -1.349 -17.615 1.00 80.94 84 ILE A C 1
ATOM 670 O O . ILE A 1 84 ? 73.973 -0.507 -17.942 1.00 80.94 84 ILE A O 1
ATOM 674 N N . GLN A 1 85 ? 73.437 -2.654 -17.569 1.00 78.19 85 GLN A N 1
ATOM 675 C CA . GLN A 1 85 ? 74.790 -3.191 -17.776 1.00 78.19 85 GLN A CA 1
ATOM 676 C C . GLN A 1 85 ? 75.335 -2.972 -19.195 1.00 78.19 85 GLN A C 1
ATOM 678 O O . GLN A 1 85 ? 76.516 -2.678 -19.350 1.00 78.19 85 GLN A O 1
ATOM 683 N N . ARG A 1 86 ? 74.503 -3.124 -20.236 1.00 77.25 86 ARG A N 1
ATOM 684 C CA . ARG A 1 86 ? 74.960 -3.069 -21.637 1.00 77.25 86 ARG A CA 1
ATOM 685 C C . ARG A 1 86 ? 74.796 -1.686 -22.267 1.00 77.25 86 ARG A C 1
ATOM 687 O O . ARG A 1 86 ? 75.625 -1.297 -23.083 1.00 77.25 86 ARG A O 1
ATOM 694 N N . HIS A 1 87 ? 73.758 -0.944 -21.881 1.00 81.44 87 HIS A N 1
ATOM 695 C CA . HIS A 1 87 ? 73.367 0.305 -22.546 1.00 81.44 87 HIS A CA 1
ATOM 696 C C . HIS A 1 87 ? 73.400 1.527 -21.615 1.00 81.44 87 HIS A C 1
ATOM 698 O O . HIS A 1 87 ? 73.287 2.651 -22.093 1.00 81.44 87 HIS A O 1
ATOM 704 N N . GLY A 1 88 ? 73.559 1.341 -20.298 1.00 77.94 88 GLY A N 1
ATOM 705 C CA . GLY A 1 88 ? 73.569 2.431 -19.312 1.00 77.94 88 GLY A CA 1
ATOM 706 C C . GLY A 1 88 ? 72.179 2.943 -18.911 1.00 77.94 88 GLY A C 1
ATOM 707 O O . GLY A 1 88 ? 72.077 3.908 -18.159 1.00 77.94 88 GLY A O 1
ATOM 708 N N . TYR A 1 89 ? 71.105 2.308 -19.393 1.00 84.38 89 TYR A N 1
ATOM 709 C CA . TYR A 1 89 ? 69.716 2.604 -19.031 1.00 84.38 89 TYR A CA 1
ATOM 710 C C . TYR A 1 89 ? 68.831 1.361 -19.190 1.00 84.38 89 TYR A C 1
ATOM 712 O O . TYR A 1 89 ? 69.193 0.425 -19.902 1.00 84.38 89 TYR A O 1
ATOM 720 N N . SER A 1 90 ? 67.666 1.362 -18.543 1.00 82.00 90 SER A N 1
ATOM 721 C CA . SER A 1 90 ? 66.610 0.362 -18.727 1.00 82.00 90 SER A CA 1
ATOM 722 C C . SER A 1 90 ? 65.255 1.022 -18.951 1.00 82.00 90 SER A C 1
ATOM 724 O O . SER A 1 90 ? 65.069 2.203 -18.650 1.00 82.00 90 SER A O 1
ATOM 726 N N . ILE A 1 91 ? 64.322 0.253 -19.506 1.00 80.62 91 ILE A N 1
ATOM 727 C CA . ILE A 1 91 ? 62.924 0.639 -19.707 1.00 80.62 91 ILE A CA 1
ATOM 728 C C . ILE A 1 91 ? 62.065 -0.502 -19.159 1.00 80.62 91 ILE A C 1
ATOM 730 O O . ILE A 1 91 ? 62.319 -1.663 -19.483 1.00 80.62 91 ILE A O 1
ATOM 734 N N . GLU A 1 92 ? 61.100 -0.172 -18.302 1.00 74.44 92 GLU A N 1
ATOM 735 C CA . GLU A 1 92 ? 60.123 -1.130 -17.772 1.00 74.44 92 GLU A CA 1
ATOM 736 C C . GLU A 1 92 ? 59.135 -1.516 -18.879 1.00 74.44 92 GLU A C 1
ATOM 738 O O . GLU A 1 92 ? 58.589 -0.640 -19.550 1.00 74.44 92 GLU A O 1
ATOM 743 N N . ASP A 1 93 ? 58.972 -2.824 -19.097 1.00 70.56 93 ASP A N 1
ATOM 744 C CA . ASP A 1 93 ? 57.998 -3.440 -20.010 1.00 70.56 93 ASP A CA 1
ATOM 745 C C . ASP A 1 93 ? 57.938 -2.846 -21.434 1.00 70.56 93 ASP A C 1
ATOM 747 O O . ASP A 1 93 ? 56.872 -2.718 -22.039 1.00 70.56 93 ASP A O 1
ATOM 751 N N . GLY A 1 94 ? 59.101 -2.504 -22.005 1.00 82.12 94 GLY A N 1
ATOM 752 C CA . GLY A 1 94 ? 59.203 -1.924 -23.347 1.00 82.12 94 GLY A CA 1
ATOM 753 C C . GLY A 1 94 ? 60.511 -2.239 -24.077 1.00 82.12 94 GLY A C 1
ATOM 754 O O . GLY A 1 94 ? 61.553 -2.487 -23.468 1.00 82.12 94 GLY A O 1
ATOM 755 N N . TRP A 1 95 ? 60.455 -2.195 -25.406 1.00 90.62 95 TRP A N 1
ATOM 756 C CA . TRP A 1 95 ? 61.553 -2.485 -26.329 1.00 90.62 95 TRP A CA 1
ATOM 757 C C . TRP A 1 95 ? 61.936 -1.237 -27.130 1.00 90.62 95 TRP A C 1
ATOM 759 O O . TRP A 1 95 ? 61.119 -0.340 -27.351 1.00 90.62 95 TRP A O 1
ATOM 769 N N . ILE A 1 96 ? 63.188 -1.189 -27.583 1.00 90.25 96 ILE A N 1
ATOM 770 C CA . ILE A 1 96 ? 63.699 -0.179 -28.509 1.00 90.25 96 ILE A CA 1
ATOM 771 C C . ILE A 1 96 ? 63.896 -0.821 -29.876 1.00 90.25 96 ILE A C 1
ATOM 773 O O . ILE A 1 96 ? 64.634 -1.797 -29.994 1.00 90.25 96 ILE A O 1
ATOM 777 N N . LEU A 1 97 ? 63.275 -0.238 -30.898 1.00 91.88 97 LEU A N 1
ATOM 778 C CA . LEU A 1 97 ? 63.563 -0.499 -32.304 1.00 91.88 97 LEU A CA 1
ATOM 779 C C . LEU A 1 97 ? 64.323 0.693 -32.881 1.00 91.88 97 LEU A C 1
ATOM 781 O O . LEU A 1 97 ? 63.870 1.829 -32.757 1.00 91.88 97 LEU A O 1
ATOM 785 N N . GLU A 1 98 ? 65.429 0.438 -33.568 1.00 92.25 98 GLU A N 1
ATOM 786 C CA . GLU A 1 98 ? 66.176 1.453 -34.306 1.00 92.25 98 GLU A CA 1
ATOM 787 C C . GLU A 1 98 ? 66.479 0.998 -35.732 1.00 92.25 98 GLU A C 1
ATOM 789 O O . GLU A 1 98 ? 66.779 -0.174 -35.970 1.00 92.25 98 GLU A O 1
ATOM 794 N N .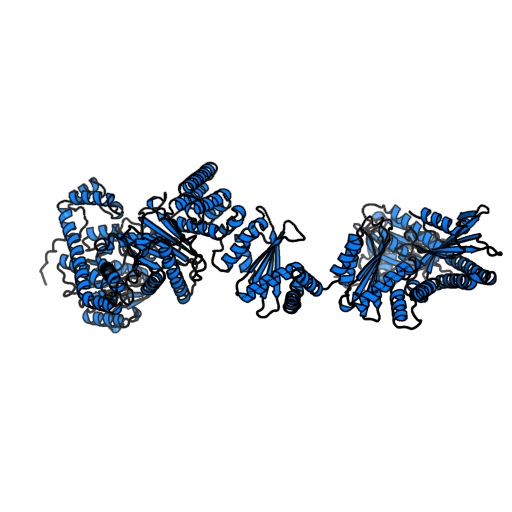 THR A 1 99 ? 66.423 1.943 -36.671 1.00 93.06 99 THR A N 1
ATOM 795 C CA . THR A 1 99 ? 66.725 1.714 -38.090 1.00 93.06 99 THR A CA 1
ATOM 796 C C . THR A 1 99 ? 67.687 2.771 -38.613 1.00 93.06 99 THR A C 1
ATOM 798 O O . THR A 1 99 ? 67.529 3.955 -38.305 1.00 93.06 99 THR A O 1
ATOM 801 N N . VAL A 1 100 ? 68.645 2.360 -39.443 1.00 90.94 100 VAL A N 1
ATOM 802 C CA . VAL A 1 100 ? 69.534 3.247 -40.207 1.00 90.94 100 VAL A CA 1
ATOM 803 C C . VAL A 1 100 ? 69.607 2.749 -41.643 1.00 90.94 100 VAL A C 1
ATOM 805 O O . VAL A 1 100 ? 69.870 1.572 -41.872 1.00 90.94 100 VAL A O 1
ATOM 808 N N . MET A 1 101 ? 69.392 3.646 -42.602 1.00 91.25 101 MET A N 1
ATOM 809 C CA . MET A 1 101 ? 69.612 3.395 -44.030 1.00 91.25 101 MET A CA 1
ATOM 810 C C . MET A 1 101 ? 69.808 4.720 -44.786 1.00 91.25 101 MET A C 1
ATOM 812 O O . MET A 1 101 ? 69.447 5.768 -44.243 1.00 91.25 101 MET A O 1
ATOM 816 N N . PRO A 1 102 ? 70.350 4.718 -46.018 1.00 89.69 102 PRO A N 1
ATOM 817 C CA . PRO A 1 102 ? 70.303 5.892 -46.890 1.00 89.69 102 PRO A CA 1
ATOM 818 C C . PRO A 1 102 ? 68.868 6.415 -47.057 1.00 89.69 102 PRO A C 1
ATOM 820 O O . PRO A 1 102 ? 67.923 5.631 -47.155 1.00 89.69 102 PRO A O 1
ATOM 823 N N . ASP A 1 103 ? 68.700 7.736 -47.043 1.00 90.25 103 ASP A N 1
ATOM 824 C CA . ASP A 1 103 ? 67.389 8.385 -47.080 1.00 90.25 103 ASP A CA 1
ATOM 825 C C . ASP A 1 103 ? 66.711 8.240 -48.451 1.00 90.25 103 ASP A C 1
ATOM 827 O O . ASP A 1 103 ? 67.337 8.422 -49.496 1.00 90.25 103 ASP A O 1
ATOM 831 N N . GLN A 1 104 ? 65.420 7.904 -48.437 1.00 90.56 104 GLN A N 1
ATOM 832 C CA . GLN A 1 104 ? 64.578 7.715 -49.620 1.00 90.56 104 GLN A CA 1
ATOM 833 C C . GLN A 1 104 ? 63.080 7.780 -49.248 1.00 90.56 104 GLN A C 1
ATOM 835 O O . GLN A 1 104 ? 62.733 7.656 -48.069 1.00 90.56 104 GLN A O 1
ATOM 840 N N . PRO A 1 105 ? 62.165 7.917 -50.228 1.00 88.50 105 PRO A N 1
ATOM 841 C CA . PRO A 1 105 ? 60.726 7.803 -49.983 1.00 88.50 105 PRO A CA 1
ATOM 842 C C . PRO A 1 105 ? 60.306 6.453 -49.366 1.00 88.50 105 PRO A C 1
ATOM 844 O O . PRO A 1 105 ? 60.991 5.438 -49.510 1.00 88.50 105 PRO A O 1
ATOM 847 N N . PHE A 1 106 ? 59.145 6.449 -48.700 1.00 89.88 106 PHE A N 1
ATOM 848 C CA . PHE A 1 106 ? 58.448 5.276 -48.138 1.00 89.88 106 PHE A CA 1
ATOM 849 C C . PHE A 1 106 ? 59.094 4.565 -46.937 1.00 89.88 106 PHE A C 1
ATOM 851 O O . PHE A 1 106 ? 58.546 3.566 -46.473 1.00 89.88 106 PHE A O 1
ATOM 858 N N . ILE A 1 107 ? 60.202 5.064 -46.376 1.00 90.62 107 ILE A N 1
ATOM 859 C CA . ILE A 1 107 ? 60.839 4.454 -45.188 1.00 90.62 107 ILE A CA 1
ATOM 860 C C . ILE A 1 107 ? 59.880 4.459 -43.995 1.00 90.62 107 ILE A C 1
ATOM 862 O O . ILE A 1 107 ? 59.607 3.424 -43.391 1.00 90.62 107 ILE A O 1
ATOM 866 N N . PHE A 1 108 ? 59.370 5.640 -43.650 1.00 88.62 108 PHE A N 1
ATOM 867 C CA . PHE A 1 108 ? 58.588 5.821 -42.436 1.00 88.62 108 PHE A CA 1
ATOM 868 C C . PHE A 1 108 ? 57.213 5.145 -42.520 1.00 88.62 108 PHE A C 1
ATOM 870 O O . PHE A 1 108 ? 56.830 4.423 -41.601 1.00 88.62 108 PHE A O 1
ATOM 877 N N . ASP A 1 109 ? 56.504 5.331 -43.632 1.00 86.38 109 ASP A N 1
ATOM 878 C CA . ASP A 1 109 ? 55.159 4.778 -43.801 1.00 86.38 109 ASP A CA 1
ATOM 879 C C . ASP A 1 109 ? 55.186 3.236 -43.792 1.00 86.38 109 ASP A C 1
ATOM 881 O O . ASP A 1 109 ? 54.335 2.596 -43.180 1.00 86.38 109 ASP A O 1
ATOM 885 N N . THR A 1 110 ? 56.239 2.627 -44.355 1.00 90.25 110 THR A N 1
ATOM 886 C CA . THR A 1 110 ? 56.451 1.167 -44.314 1.00 90.25 110 THR A CA 1
ATOM 887 C C . THR A 1 110 ? 56.689 0.647 -42.894 1.00 90.25 110 THR A C 1
ATOM 889 O O . THR A 1 110 ? 56.223 -0.440 -42.548 1.00 90.25 110 THR A O 1
ATOM 892 N N . LEU A 1 111 ? 57.388 1.415 -42.049 1.00 90.50 111 LEU A N 1
ATOM 893 C CA . LEU A 1 111 ? 57.573 1.072 -40.636 1.00 90.50 111 LEU A CA 1
ATOM 894 C C . LEU A 1 111 ? 56.255 1.141 -39.869 1.00 90.50 111 LEU A C 1
ATOM 896 O O . LEU A 1 111 ? 55.955 0.228 -39.105 1.00 90.50 111 LEU A O 1
ATOM 900 N N . GLN A 1 112 ? 55.467 2.194 -40.083 1.00 86.88 112 GLN A N 1
ATOM 901 C CA . GLN A 1 112 ? 54.173 2.349 -39.425 1.00 86.88 112 GLN A CA 1
ATOM 902 C C . GLN A 1 112 ? 53.206 1.225 -39.825 1.00 86.88 112 GLN A C 1
ATOM 904 O O . GLN A 1 112 ? 52.631 0.580 -38.951 1.00 86.88 112 GLN A O 1
ATOM 909 N N . LEU A 1 113 ? 53.132 0.913 -41.121 1.00 86.25 113 LEU A N 1
ATOM 910 C CA . LEU A 1 113 ? 52.341 -0.199 -41.643 1.00 86.25 113 LEU A CA 1
ATOM 911 C C . LEU A 1 113 ? 52.720 -1.542 -41.002 1.00 86.25 113 LEU A C 1
ATOM 913 O O . LEU A 1 113 ? 51.851 -2.341 -40.660 1.00 86.25 113 LEU A O 1
ATOM 917 N N . PHE A 1 114 ? 54.020 -1.806 -40.827 1.00 88.56 114 PHE A N 1
ATOM 918 C CA . PHE A 1 114 ? 54.477 -3.029 -40.165 1.00 88.56 114 PHE A CA 1
ATOM 919 C C . PHE A 1 114 ? 54.012 -3.109 -38.704 1.00 88.56 114 PHE A C 1
ATOM 921 O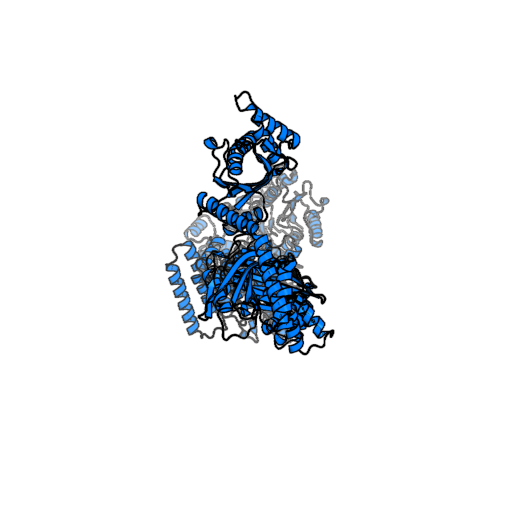 O . PHE A 1 114 ? 53.646 -4.191 -38.249 1.00 88.56 114 PHE A O 1
ATOM 928 N N . MET A 1 115 ? 54.021 -1.985 -37.979 1.00 87.81 115 MET A N 1
ATOM 929 C CA . MET A 1 115 ? 53.568 -1.938 -36.583 1.00 87.81 115 MET A CA 1
ATOM 930 C C . MET A 1 115 ? 52.072 -2.210 -36.465 1.00 87.81 115 MET A C 1
ATOM 932 O O . MET A 1 115 ? 51.675 -3.026 -35.637 1.00 87.81 115 MET A O 1
ATOM 936 N N . GLU A 1 116 ? 51.268 -1.566 -37.313 1.00 81.06 116 GLU A N 1
ATOM 937 C CA . GLU A 1 116 ? 49.811 -1.727 -37.346 1.00 81.06 116 GLU A CA 1
ATOM 938 C C . GLU A 1 116 ? 49.422 -3.182 -37.654 1.00 81.06 116 GLU A C 1
ATOM 940 O O . GLU A 1 116 ? 48.689 -3.793 -36.883 1.00 81.06 116 GLU A O 1
ATOM 945 N N . GLN A 1 117 ? 50.001 -3.790 -38.698 1.00 79.88 117 GLN A N 1
ATOM 946 C CA . GLN A 1 117 ? 49.708 -5.180 -39.094 1.00 79.88 117 GLN A CA 1
ATOM 947 C C . GLN A 1 117 ? 50.149 -6.243 -38.076 1.00 79.88 117 GLN A C 1
ATOM 949 O O . GLN A 1 117 ? 49.701 -7.385 -38.144 1.00 79.88 117 GLN A O 1
ATOM 954 N N . ARG A 1 118 ? 51.083 -5.915 -37.178 1.00 82.75 118 ARG A N 1
ATOM 955 C CA . ARG A 1 118 ? 51.575 -6.827 -36.133 1.00 82.75 118 ARG A CA 1
ATOM 956 C C . ARG A 1 118 ? 51.021 -6.491 -34.749 1.00 82.75 118 ARG A C 1
ATOM 958 O O . ARG A 1 118 ? 51.514 -7.054 -33.774 1.00 82.75 118 ARG A O 1
ATOM 965 N N . GLU A 1 119 ? 50.062 -5.564 -34.667 1.00 82.75 119 GLU A N 1
ATOM 966 C CA . GLU A 1 119 ? 49.472 -5.069 -33.415 1.00 82.75 119 GLU A CA 1
ATOM 967 C C . GLU A 1 119 ? 50.532 -4.596 -32.401 1.00 82.75 119 GLU A C 1
ATOM 969 O O . GLU A 1 119 ? 50.374 -4.686 -31.180 1.00 82.75 119 GLU A O 1
ATOM 974 N N . ILE A 1 120 ? 51.664 -4.090 -32.902 1.00 87.19 120 ILE A N 1
ATOM 975 C CA . ILE A 1 120 ? 52.759 -3.620 -32.058 1.00 87.19 120 ILE A CA 1
ATOM 976 C C . ILE A 1 120 ? 52.399 -2.231 -31.545 1.00 87.19 120 ILE A C 1
ATOM 978 O O . ILE A 1 120 ? 52.327 -1.254 -32.294 1.00 87.19 120 ILE A O 1
ATOM 982 N N . LYS A 1 121 ? 52.230 -2.119 -30.229 1.00 85.25 121 LYS A N 1
ATOM 983 C CA . LYS A 1 121 ? 51.873 -0.856 -29.589 1.00 85.25 121 LYS A CA 1
ATOM 984 C C . LYS A 1 121 ? 53.066 0.101 -29.590 1.00 85.25 121 LYS A C 1
ATOM 986 O O . LYS A 1 121 ? 54.081 -0.147 -28.937 1.00 85.25 121 LYS A O 1
ATOM 991 N N . VAL A 1 122 ? 52.923 1.233 -30.278 1.00 86.06 122 VAL A N 1
ATOM 992 C CA . VAL A 1 122 ? 53.929 2.304 -30.321 1.00 86.06 122 VAL A CA 1
ATOM 993 C C . VAL A 1 122 ? 53.704 3.286 -29.168 1.00 86.06 122 VAL A C 1
ATOM 995 O O . VAL A 1 122 ? 52.655 3.913 -29.061 1.00 86.06 122 VAL A O 1
ATOM 998 N N . LEU A 1 123 ? 54.708 3.442 -28.303 1.00 84.25 123 LEU A N 1
ATOM 999 C CA . LEU A 1 123 ? 54.673 4.342 -27.145 1.00 84.25 123 LEU A CA 1
ATOM 1000 C C . LEU A 1 123 ? 55.288 5.716 -27.444 1.00 84.25 123 LEU A C 1
ATOM 1002 O O . LEU A 1 123 ? 54.881 6.715 -26.845 1.00 84.25 123 LEU A O 1
ATOM 1006 N N . ASN A 1 124 ? 56.326 5.759 -28.287 1.00 82.38 124 ASN A N 1
ATOM 1007 C CA . ASN A 1 124 ? 57.020 6.988 -28.682 1.00 82.38 124 ASN A CA 1
ATOM 1008 C C . ASN A 1 124 ? 57.915 6.773 -29.917 1.00 82.38 124 ASN A C 1
ATOM 1010 O O . ASN A 1 124 ? 58.444 5.676 -30.098 1.00 82.38 124 ASN A O 1
ATOM 1014 N N . THR A 1 125 ? 58.180 7.826 -30.699 1.00 85.25 125 THR A N 1
ATOM 1015 C CA . THR A 1 125 ? 59.000 7.747 -31.923 1.00 85.25 125 THR A CA 1
ATOM 1016 C C . THR A 1 125 ? 59.898 8.975 -32.099 1.00 85.25 125 THR A C 1
ATOM 1018 O O . THR A 1 125 ? 59.474 10.105 -31.880 1.00 85.25 125 THR A O 1
ATOM 1021 N N . LEU A 1 126 ? 61.127 8.759 -32.568 1.00 84.00 126 LEU A N 1
ATOM 1022 C CA . LEU A 1 126 ? 62.096 9.775 -32.975 1.00 84.00 126 LEU A CA 1
ATOM 1023 C C . LEU A 1 126 ? 62.496 9.526 -34.437 1.00 84.00 126 LEU A C 1
ATOM 1025 O O . LEU A 1 126 ? 62.860 8.407 -34.793 1.00 84.00 126 LEU A O 1
ATOM 1029 N N . ARG A 1 127 ? 62.432 10.563 -35.282 1.00 86.69 127 ARG A N 1
ATOM 1030 C CA . ARG A 1 127 ? 62.686 10.476 -36.733 1.00 86.69 127 ARG A CA 1
ATOM 1031 C C . ARG A 1 127 ? 63.648 11.573 -37.150 1.00 86.69 127 ARG A C 1
ATOM 1033 O O . ARG A 1 127 ? 63.377 12.747 -36.902 1.00 86.69 127 ARG A O 1
ATOM 1040 N N . ILE A 1 128 ? 64.781 11.210 -37.740 1.00 84.00 128 ILE A N 1
ATOM 1041 C CA . ILE A 1 128 ? 65.828 12.174 -38.066 1.00 84.00 128 ILE A CA 1
ATOM 1042 C C . ILE A 1 128 ? 66.486 11.806 -39.391 1.00 84.00 128 ILE A C 1
ATOM 1044 O O . ILE A 1 128 ? 66.999 10.705 -39.545 1.00 84.00 128 ILE A O 1
ATOM 1048 N N . ILE A 1 129 ? 66.561 12.773 -40.306 1.00 85.75 129 ILE A N 1
ATOM 1049 C CA . ILE A 1 129 ? 67.426 12.690 -41.487 1.00 85.75 129 ILE A CA 1
ATOM 1050 C C . ILE A 1 129 ? 68.777 13.312 -41.131 1.00 85.75 129 ILE A C 1
ATOM 1052 O O . ILE A 1 129 ? 68.862 14.484 -40.744 1.00 85.75 129 ILE A O 1
ATOM 1056 N N . LEU A 1 130 ? 69.838 12.523 -41.216 1.00 82.81 130 LEU A N 1
ATOM 1057 C CA . LEU A 1 130 ? 71.203 12.894 -40.874 1.00 82.81 130 LEU A CA 1
ATOM 1058 C C . LEU A 1 130 ? 72.016 13.084 -42.164 1.00 82.81 130 LEU A C 1
ATOM 1060 O O . LEU A 1 130 ? 72.385 12.090 -42.783 1.00 82.81 130 LEU A O 1
ATOM 1064 N N . PRO A 1 131 ? 72.314 14.332 -42.573 1.00 82.69 131 PRO A N 1
ATOM 1065 C CA . PRO A 1 131 ? 73.274 14.588 -43.640 1.00 82.69 131 PRO A CA 1
ATOM 1066 C C . PRO A 1 131 ? 74.679 14.366 -43.086 1.00 82.69 131 PRO A C 1
ATOM 1068 O O . PRO A 1 131 ? 75.129 15.137 -42.240 1.00 82.69 131 PRO A O 1
ATOM 1071 N N . VAL A 1 132 ? 75.354 13.305 -43.508 1.00 82.12 132 VAL A N 1
ATOM 1072 C CA . VAL A 1 132 ? 76.620 12.867 -42.921 1.00 82.12 132 VAL A CA 1
ATOM 1073 C C . VAL A 1 132 ? 77.701 12.769 -43.986 1.00 82.12 132 VAL A C 1
ATOM 1075 O O . VAL A 1 132 ? 77.504 12.164 -45.035 1.00 82.12 132 VAL A O 1
ATOM 1078 N N . ARG A 1 133 ? 78.886 13.304 -43.676 1.00 82.00 133 ARG A N 1
ATOM 1079 C CA . ARG A 1 133 ? 80.122 12.971 -44.388 1.00 82.00 133 ARG A CA 1
ATOM 1080 C C . ARG A 1 133 ? 80.981 12.065 -43.510 1.00 82.00 133 ARG A C 1
ATOM 1082 O O . ARG A 1 133 ? 81.464 12.500 -42.461 1.00 82.00 133 ARG A O 1
ATOM 1089 N N . LEU A 1 134 ? 81.180 10.825 -43.949 1.00 75.81 134 LEU A N 1
ATOM 1090 C CA . LEU A 1 134 ? 82.101 9.877 -43.319 1.00 75.81 134 LEU A CA 1
ATOM 1091 C C . LEU A 1 134 ? 83.539 10.131 -43.798 1.00 75.81 134 LEU A C 1
ATOM 1093 O O . LEU A 1 134 ? 83.761 10.539 -44.940 1.00 75.81 134 LEU A O 1
ATOM 1097 N N . THR A 1 135 ? 84.523 9.934 -42.924 1.00 71.00 135 THR A N 1
ATOM 1098 C CA . THR A 1 135 ? 85.943 9.889 -43.304 1.00 71.00 135 THR A CA 1
ATOM 1099 C C . THR A 1 135 ? 86.276 8.537 -43.947 1.00 71.00 135 THR A C 1
ATOM 1101 O O . THR A 1 135 ? 85.492 7.593 -43.860 1.00 71.00 135 THR A O 1
ATOM 1104 N N . ASN A 1 136 ? 87.450 8.417 -44.580 1.00 66.25 136 ASN A N 1
ATOM 1105 C CA . ASN A 1 136 ? 87.892 7.158 -45.205 1.00 66.25 136 ASN A CA 1
ATOM 1106 C C . ASN A 1 136 ? 88.013 5.989 -44.204 1.00 66.25 136 ASN A C 1
ATOM 1108 O O . ASN A 1 136 ? 87.938 4.837 -44.618 1.00 66.25 136 ASN A O 1
ATOM 1112 N N . ASP A 1 137 ? 88.144 6.290 -42.909 1.00 65.12 137 ASP A N 1
ATOM 1113 C CA . ASP A 1 137 ? 88.214 5.312 -41.815 1.00 65.12 137 ASP A CA 1
ATOM 1114 C C . ASP A 1 137 ? 86.831 4.999 -41.198 1.00 65.12 137 ASP A C 1
ATOM 1116 O O . ASP A 1 137 ? 86.736 4.300 -40.192 1.00 65.12 137 ASP A O 1
ATOM 1120 N N . GLY A 1 138 ? 85.740 5.521 -41.778 1.00 65.12 138 GLY A N 1
ATOM 1121 C CA . GLY A 1 138 ? 84.366 5.287 -41.315 1.00 65.12 138 GLY A CA 1
ATOM 1122 C C . GLY A 1 138 ? 83.923 6.148 -40.125 1.00 65.12 138 GLY A C 1
ATOM 1123 O O . GLY A 1 138 ? 82.852 5.917 -39.563 1.00 65.12 138 GLY A O 1
ATOM 1124 N N . GLU A 1 139 ? 84.706 7.159 -39.733 1.00 70.25 139 GLU A N 1
ATOM 1125 C CA . GLU A 1 139 ? 84.350 8.076 -38.644 1.00 70.25 139 GLU A CA 1
ATOM 1126 C C . GLU A 1 139 ? 83.506 9.270 -39.120 1.00 70.25 139 GLU A C 1
ATOM 1128 O O . GLU A 1 139 ? 83.525 9.665 -40.286 1.00 70.25 139 GLU A O 1
ATOM 1133 N N . LEU A 1 140 ? 82.769 9.896 -38.196 1.00 72.00 140 LEU A N 1
ATOM 1134 C CA . LEU A 1 140 ? 81.921 11.052 -38.493 1.00 72.00 140 LEU A CA 1
ATOM 1135 C C . LEU A 1 140 ? 82.754 12.331 -38.708 1.00 72.00 140 LEU A C 1
ATOM 1137 O O . LEU A 1 140 ? 83.214 12.945 -37.742 1.00 72.00 140 LEU A O 1
ATOM 1141 N N . GLY A 1 141 ? 82.899 12.766 -39.963 1.00 70.38 141 GLY A N 1
ATOM 1142 C CA . GLY A 1 141 ? 83.625 13.984 -40.337 1.00 70.38 141 GLY A CA 1
ATOM 1143 C C . GLY A 1 141 ? 82.811 15.267 -40.133 1.00 70.38 141 GLY A C 1
ATOM 1144 O O . GLY A 1 141 ? 83.261 16.191 -39.449 1.00 70.38 141 GLY A O 1
ATOM 1145 N N . SER A 1 142 ? 81.598 15.332 -40.694 1.00 75.94 142 SER A N 1
ATOM 1146 C CA . SER A 1 142 ? 80.659 16.451 -40.502 1.00 75.94 142 SER A CA 1
ATOM 1147 C C . SER A 1 142 ? 79.192 16.000 -40.551 1.00 75.94 142 SER A C 1
ATOM 1149 O O . SER A 1 142 ? 78.871 14.963 -41.132 1.00 75.94 142 SER A O 1
ATOM 1151 N N . VAL A 1 143 ? 78.309 16.789 -39.919 1.00 71.50 143 VAL A N 1
ATOM 1152 C CA . VAL A 1 143 ? 76.844 16.630 -39.978 1.00 71.50 143 VAL A CA 1
ATOM 1153 C C . VAL A 1 143 ? 76.219 17.924 -40.500 1.00 71.50 143 VAL A C 1
ATOM 1155 O O . VAL A 1 143 ? 75.729 18.746 -39.723 1.00 71.50 143 VAL A O 1
ATOM 1158 N N . ASP A 1 144 ? 76.326 18.151 -41.807 1.00 72.75 144 ASP A N 1
ATOM 1159 C CA . ASP A 1 144 ? 75.794 19.333 -42.491 1.00 72.75 144 ASP A CA 1
ATOM 1160 C C . ASP A 1 144 ? 75.445 18.983 -43.943 1.00 72.75 144 ASP A C 1
ATOM 1162 O O . ASP A 1 144 ? 76.279 18.443 -44.668 1.00 72.75 144 ASP A O 1
ATOM 1166 N N . ALA A 1 145 ? 74.222 19.316 -44.364 1.00 62.97 145 ALA A N 1
ATOM 1167 C CA . ALA A 1 145 ? 73.732 19.078 -45.722 1.00 62.97 145 ALA A CA 1
ATOM 1168 C C . ALA A 1 145 ? 74.511 19.876 -46.779 1.00 62.97 145 ALA A C 1
ATOM 1170 O O . ALA A 1 145 ? 74.548 19.479 -47.937 1.00 62.97 145 ALA A O 1
ATOM 1171 N N . ASN A 1 146 ? 75.160 20.973 -46.375 1.00 67.38 146 ASN A N 1
ATOM 1172 C CA . ASN A 1 146 ? 75.967 21.810 -47.261 1.00 67.38 146 ASN A CA 1
ATOM 1173 C C . ASN A 1 146 ? 77.433 21.350 -47.365 1.00 67.38 146 ASN A C 1
ATOM 1175 O O . ASN A 1 146 ? 78.227 21.989 -48.053 1.00 67.38 146 ASN A O 1
ATOM 1179 N N . SER A 1 147 ? 77.824 20.275 -46.671 1.00 69.88 147 SER A N 1
ATOM 1180 C CA . SER A 1 147 ? 79.163 19.700 -46.826 1.00 69.88 147 SER A CA 1
ATOM 1181 C C . SER A 1 147 ? 79.262 18.954 -48.156 1.00 69.88 147 SER A C 1
ATOM 1183 O O . SER A 1 147 ? 78.478 18.050 -48.432 1.00 69.88 147 SER A O 1
ATOM 1185 N N . GLU A 1 148 ? 80.259 19.297 -48.969 1.00 63.84 148 GLU A N 1
ATOM 1186 C CA . GLU A 1 148 ? 80.535 18.610 -50.233 1.00 63.84 148 GLU A CA 1
ATOM 1187 C C . GLU A 1 148 ? 80.775 17.109 -49.971 1.00 63.84 148 GLU A C 1
ATOM 1189 O O . GLU A 1 148 ? 81.577 16.754 -49.104 1.00 63.84 148 GLU A O 1
ATOM 1194 N N . GLY A 1 149 ? 80.051 16.218 -50.657 1.00 67.62 149 GLY A N 1
ATOM 1195 C CA . GLY A 1 149 ? 80.124 14.764 -50.440 1.00 67.62 149 GLY A CA 1
ATOM 1196 C C . GLY A 1 149 ? 79.367 14.223 -49.214 1.00 67.62 149 GLY A C 1
ATOM 1197 O O . GLY A 1 149 ? 79.680 13.123 -48.766 1.00 67.62 149 GLY A O 1
ATOM 1198 N N . ALA A 1 150 ? 78.415 14.974 -48.646 1.00 76.62 150 ALA A N 1
ATOM 1199 C CA . ALA A 1 150 ? 77.509 14.466 -47.613 1.00 76.62 150 ALA A CA 1
ATOM 1200 C C . ALA A 1 150 ? 76.394 13.582 -48.207 1.00 76.62 150 ALA A C 1
ATOM 1202 O O . ALA A 1 150 ? 75.770 13.939 -49.204 1.00 76.62 150 ALA A O 1
ATOM 1203 N N . GLU A 1 151 ? 76.116 12.452 -47.556 1.00 82.50 151 GLU A N 1
ATOM 1204 C CA . GLU A 1 151 ? 75.005 11.545 -47.868 1.00 82.50 151 GLU A CA 1
ATOM 1205 C C . GLU A 1 151 ? 73.920 11.670 -46.788 1.00 82.50 151 GLU A C 1
ATOM 1207 O O . GLU A 1 151 ? 74.220 11.781 -45.597 1.00 82.50 151 GLU A O 1
ATOM 1212 N N . ASN A 1 152 ? 72.645 11.656 -47.184 1.00 87.19 152 ASN A N 1
ATOM 1213 C CA . ASN A 1 152 ? 71.533 11.677 -46.235 1.00 87.19 152 ASN A CA 1
ATOM 1214 C C . ASN A 1 152 ? 71.227 10.255 -45.759 1.00 87.19 152 ASN A C 1
ATOM 1216 O O . ASN A 1 152 ? 70.941 9.380 -46.572 1.00 87.19 152 ASN A O 1
ATOM 1220 N N . PHE A 1 153 ? 71.229 10.045 -44.445 1.00 88.31 153 PHE A N 1
ATOM 1221 C CA . PHE A 1 153 ? 70.791 8.804 -43.810 1.00 88.31 153 PHE A CA 1
ATOM 1222 C C . PHE A 1 153 ? 69.515 9.036 -43.005 1.00 88.31 153 PHE A C 1
ATOM 1224 O O . PHE A 1 153 ? 69.440 9.967 -42.202 1.00 88.31 153 PHE A O 1
ATOM 1231 N N . SER A 1 154 ? 68.526 8.166 -43.176 1.00 89.81 154 SER A N 1
ATOM 1232 C CA . SER A 1 154 ? 67.328 8.134 -42.347 1.00 89.81 154 SER A CA 1
ATOM 1233 C C . SER A 1 154 ? 67.596 7.307 -41.094 1.00 89.81 154 SER A C 1
ATOM 1235 O O . SER A 1 154 ? 67.903 6.115 -41.173 1.00 89.81 154 SER A O 1
ATOM 1237 N N . TYR A 1 155 ? 67.497 7.947 -39.932 1.00 89.81 155 TYR A N 1
ATOM 1238 C CA . TYR A 1 155 ? 67.582 7.311 -38.625 1.00 89.81 155 TYR A CA 1
ATOM 1239 C C . TYR A 1 155 ? 66.231 7.401 -37.919 1.00 89.81 155 TYR A C 1
ATOM 1241 O O . TYR A 1 155 ? 65.697 8.497 -37.707 1.00 89.81 155 TYR A O 1
ATOM 1249 N N . THR A 1 156 ? 65.691 6.253 -37.511 1.00 89.75 156 THR A N 1
ATOM 1250 C CA . THR A 1 156 ? 64.472 6.211 -36.697 1.00 89.75 156 THR A CA 1
ATOM 1251 C C . THR A 1 156 ? 64.679 5.399 -35.432 1.00 89.75 156 THR A C 1
ATOM 1253 O O . THR A 1 156 ? 65.429 4.424 -35.422 1.00 89.75 156 THR A O 1
ATOM 1256 N N . ARG A 1 157 ? 64.006 5.815 -34.357 1.00 89.56 157 ARG A N 1
ATOM 1257 C CA . ARG A 1 157 ? 63.978 5.121 -33.071 1.00 89.56 157 ARG A CA 1
ATOM 1258 C C . ARG A 1 157 ? 62.561 5.073 -32.534 1.00 89.56 157 ARG A C 1
ATOM 1260 O O . ARG A 1 157 ? 61.900 6.103 -32.444 1.00 89.56 157 ARG A O 1
ATOM 1267 N N . TRP A 1 158 ? 62.125 3.896 -32.119 1.00 89.75 158 TRP A N 1
ATOM 1268 C CA . TRP A 1 158 ? 60.772 3.628 -31.660 1.00 89.75 158 TRP A CA 1
ATOM 1269 C C . TRP A 1 158 ? 60.803 2.935 -30.304 1.00 89.75 158 TRP A C 1
ATOM 1271 O O . TRP A 1 158 ? 61.570 1.999 -30.087 1.00 89.75 158 TRP A O 1
ATOM 1281 N N . TYR A 1 159 ? 59.951 3.404 -29.401 1.00 88.50 159 TYR A N 1
ATOM 1282 C CA . TYR A 1 159 ? 59.656 2.770 -28.123 1.00 88.50 159 TYR A CA 1
ATOM 1283 C C . TYR A 1 159 ? 58.384 1.970 -28.335 1.00 88.50 159 TYR A C 1
ATOM 1285 O O . TYR A 1 159 ? 57.333 2.557 -28.597 1.00 88.50 159 TYR A O 1
ATOM 1293 N N . ILE A 1 160 ? 58.491 0.651 -28.263 1.00 89.44 160 ILE A N 1
ATOM 1294 C CA . ILE A 1 160 ? 57.406 -0.260 -28.624 1.00 89.44 160 ILE A CA 1
ATOM 1295 C C . ILE A 1 160 ? 57.141 -1.259 -27.502 1.00 89.44 160 ILE A C 1
ATOM 1297 O O . ILE A 1 160 ? 58.032 -1.581 -26.715 1.00 89.44 160 ILE A O 1
ATOM 1301 N N . GLN A 1 161 ? 55.920 -1.771 -27.450 1.00 87.38 161 GLN A N 1
ATOM 1302 C CA . GLN A 1 161 ? 55.543 -2.906 -26.621 1.00 87.38 161 GLN A CA 1
ATOM 1303 C C . GLN A 1 161 ? 55.114 -4.041 -27.552 1.00 87.38 161 GLN A C 1
ATOM 1305 O O . GLN A 1 161 ? 54.222 -3.867 -28.382 1.00 87.38 161 GLN A O 1
ATOM 1310 N N . LEU A 1 162 ? 55.805 -5.178 -27.451 1.00 84.56 162 LEU A N 1
ATOM 1311 C CA . LEU A 1 162 ? 55.543 -6.344 -28.291 1.00 84.56 162 LEU A CA 1
ATOM 1312 C C . LEU A 1 162 ? 54.376 -7.163 -27.707 1.00 84.56 162 LEU A C 1
ATOM 1314 O O . LEU A 1 162 ? 54.338 -7.340 -26.485 1.00 84.56 162 LEU A O 1
ATOM 1318 N N . PRO A 1 163 ? 53.445 -7.666 -28.538 1.00 78.94 163 PRO A N 1
ATOM 1319 C CA . PRO A 1 163 ? 52.412 -8.602 -28.097 1.00 78.94 163 PRO A CA 1
ATOM 1320 C C . PRO A 1 163 ? 53.014 -9.976 -27.747 1.00 78.94 163 PRO A C 1
ATOM 1322 O O . PRO A 1 163 ? 54.161 -10.278 -28.086 1.00 78.94 163 PRO A O 1
ATOM 1325 N N . ALA A 1 164 ? 52.243 -10.829 -27.066 1.00 68.06 164 ALA A N 1
ATOM 1326 C CA . ALA A 1 164 ? 52.659 -12.192 -26.736 1.00 68.06 164 ALA A CA 1
ATOM 1327 C C . ALA A 1 164 ? 52.725 -13.052 -28.015 1.00 68.06 164 ALA A C 1
ATOM 1329 O O . ALA A 1 164 ? 51.713 -13.578 -28.465 1.00 68.06 164 ALA A O 1
ATOM 1330 N N . GLY A 1 165 ? 53.905 -13.166 -28.631 1.00 64.38 165 GLY A N 1
ATOM 1331 C CA . GLY A 1 165 ? 54.074 -13.931 -29.870 1.00 64.38 165 GLY A CA 1
ATOM 1332 C C . GLY A 1 165 ? 55.447 -13.749 -30.528 1.00 64.38 165 GLY A C 1
ATOM 1333 O O . GLY A 1 165 ? 56.368 -14.491 -30.189 1.00 64.38 165 GLY A O 1
ATOM 1334 N N . PRO A 1 166 ? 55.609 -12.812 -31.484 1.00 62.34 166 PRO A N 1
ATOM 1335 C CA . PRO A 1 166 ? 56.846 -12.665 -32.252 1.00 62.34 166 PRO A CA 1
ATOM 1336 C C . PRO A 1 166 ? 58.007 -12.148 -31.391 1.00 62.34 166 PRO A C 1
ATOM 1338 O O . PRO A 1 166 ? 57.879 -11.155 -30.671 1.00 62.34 166 PRO A O 1
ATOM 1341 N N . GLY A 1 167 ? 59.167 -12.802 -31.494 1.00 77.44 167 GLY A N 1
ATOM 1342 C CA . GLY A 1 167 ? 60.378 -12.377 -30.797 1.00 77.44 167 GLY A CA 1
ATOM 1343 C C . GLY A 1 167 ? 60.989 -11.121 -31.426 1.00 77.44 167 GLY A C 1
ATOM 1344 O O . GLY A 1 167 ? 60.763 -10.807 -32.594 1.00 77.44 167 GLY A O 1
ATOM 1345 N N . ALA A 1 168 ? 61.836 -10.407 -30.681 1.00 83.19 168 ALA A N 1
ATOM 1346 C CA . ALA A 1 168 ? 62.525 -9.213 -31.187 1.00 83.19 168 ALA A CA 1
ATOM 1347 C C . ALA A 1 168 ? 63.339 -9.457 -32.475 1.00 83.19 168 ALA A C 1
ATOM 1349 O O . ALA A 1 168 ? 63.448 -8.559 -33.310 1.00 83.19 168 ALA A O 1
ATOM 1350 N N . GLY A 1 169 ? 63.871 -10.671 -32.659 1.00 84.12 169 GLY A N 1
ATOM 1351 C CA . GLY A 1 169 ? 64.555 -11.075 -33.891 1.00 84.12 169 GLY A CA 1
ATOM 1352 C C . GLY A 1 169 ? 63.627 -11.121 -35.110 1.00 84.12 169 GLY A C 1
ATOM 1353 O O . GLY A 1 169 ? 63.997 -10.618 -36.168 1.00 84.12 169 GLY A O 1
ATOM 1354 N N . ASP A 1 170 ? 62.402 -11.628 -34.948 1.00 84.75 170 ASP A N 1
ATOM 1355 C CA . ASP A 1 170 ? 61.414 -11.728 -36.033 1.00 84.75 170 ASP A CA 1
ATOM 1356 C C . ASP A 1 170 ? 60.929 -10.343 -36.477 1.00 84.75 170 ASP A C 1
ATOM 1358 O O . ASP A 1 170 ? 60.736 -10.084 -37.665 1.00 84.75 170 ASP A O 1
ATOM 1362 N N . VAL A 1 171 ? 60.764 -9.431 -35.513 1.00 88.12 171 VAL A N 1
ATOM 1363 C CA . VAL A 1 171 ? 60.417 -8.024 -35.764 1.00 88.12 171 VAL A CA 1
ATOM 1364 C C . VAL A 1 171 ? 61.541 -7.327 -36.532 1.00 88.12 171 VAL A C 1
ATOM 1366 O O . VAL A 1 171 ? 61.270 -6.662 -37.531 1.00 88.12 171 VAL A O 1
ATOM 1369 N N . ALA A 1 172 ? 62.798 -7.504 -36.108 1.00 89.19 172 ALA A N 1
ATOM 1370 C CA . ALA A 1 172 ? 63.950 -6.911 -36.785 1.00 89.19 172 ALA A CA 1
ATOM 1371 C C . ALA A 1 172 ? 64.079 -7.410 -38.234 1.00 89.19 172 ALA A C 1
ATOM 1373 O O . ALA A 1 172 ? 64.132 -6.595 -39.155 1.00 89.19 172 ALA A O 1
ATOM 1374 N N . ALA A 1 173 ? 64.036 -8.731 -38.440 1.00 88.50 173 ALA A N 1
ATOM 1375 C CA . ALA A 1 173 ? 64.141 -9.346 -39.763 1.00 88.50 173 ALA A CA 1
ATOM 1376 C C . ALA A 1 173 ? 62.970 -8.958 -40.685 1.00 88.50 173 ALA A C 1
ATOM 1378 O O . ALA A 1 173 ? 63.164 -8.695 -41.874 1.00 88.50 173 ALA A O 1
ATOM 1379 N N . GLY A 1 174 ? 61.748 -8.876 -40.145 1.00 89.00 174 GLY A N 1
ATOM 1380 C CA . GLY A 1 174 ? 60.565 -8.458 -40.897 1.00 89.00 174 GLY A CA 1
ATOM 1381 C C . GLY A 1 174 ? 60.652 -7.015 -41.402 1.00 89.00 174 GLY A C 1
ATOM 1382 O O . GLY A 1 174 ? 60.327 -6.744 -42.561 1.00 89.00 174 GLY A O 1
ATOM 1383 N N . ILE A 1 175 ? 61.135 -6.100 -40.557 1.00 91.88 175 ILE A N 1
ATOM 1384 C CA . ILE A 1 175 ? 61.339 -4.692 -40.918 1.00 91.88 175 ILE A CA 1
ATOM 1385 C C . ILE A 1 175 ? 62.473 -4.546 -41.934 1.00 91.88 175 ILE A C 1
ATOM 1387 O O . ILE A 1 175 ? 62.308 -3.847 -42.934 1.00 91.88 175 ILE A O 1
ATOM 1391 N N . GLU A 1 176 ? 63.599 -5.225 -41.715 1.00 91.81 176 GLU A N 1
ATOM 1392 C CA . GLU A 1 176 ? 64.749 -5.199 -42.623 1.00 91.81 176 GLU A CA 1
ATOM 1393 C C . GLU A 1 176 ? 64.368 -5.691 -44.025 1.00 91.81 176 GLU A C 1
ATOM 1395 O O . GLU A 1 176 ? 64.671 -5.024 -45.020 1.00 91.81 176 GLU A O 1
ATOM 1400 N N . ARG A 1 177 ? 63.609 -6.795 -44.113 1.00 90.44 177 ARG A N 1
ATOM 1401 C CA . ARG A 1 177 ? 63.057 -7.298 -45.380 1.00 90.44 177 ARG A CA 1
ATOM 1402 C C . ARG A 1 177 ? 62.215 -6.229 -46.080 1.00 90.44 177 ARG A C 1
ATOM 1404 O O . ARG A 1 177 ? 62.466 -5.930 -47.245 1.00 90.44 177 ARG A O 1
ATOM 1411 N N . ARG A 1 178 ? 61.236 -5.628 -45.394 1.00 91.44 178 ARG A N 1
ATOM 1412 C CA . ARG A 1 178 ? 60.320 -4.644 -46.008 1.00 91.44 178 ARG A CA 1
ATOM 1413 C C . ARG A 1 178 ? 61.021 -3.358 -46.441 1.00 91.44 178 ARG A C 1
ATOM 1415 O O . ARG A 1 178 ? 60.754 -2.866 -47.533 1.00 91.44 178 ARG A O 1
ATOM 1422 N N . LEU A 1 179 ? 61.952 -2.843 -45.641 1.00 91.44 179 LEU A N 1
ATOM 1423 C CA . LEU A 1 179 ? 62.752 -1.671 -46.010 1.00 91.44 179 LEU A CA 1
ATOM 1424 C C . LEU A 1 179 ? 63.699 -1.963 -47.185 1.00 91.44 179 LEU A C 1
ATOM 1426 O O . LEU A 1 179 ? 63.899 -1.104 -48.043 1.00 91.44 179 LEU A O 1
ATOM 1430 N N . THR A 1 180 ? 64.227 -3.185 -47.284 1.00 90.56 180 THR A N 1
ATOM 1431 C CA . THR A 1 180 ? 65.028 -3.621 -48.441 1.00 90.56 180 THR A CA 1
ATOM 1432 C C . THR A 1 180 ? 64.190 -3.699 -49.719 1.00 90.56 180 THR A C 1
ATOM 1434 O O . THR A 1 180 ? 64.643 -3.280 -50.790 1.00 90.56 180 THR A O 1
ATOM 1437 N N . LEU A 1 181 ? 62.944 -4.171 -49.622 1.00 89.62 181 LEU A N 1
ATOM 1438 C CA . LEU A 1 181 ? 61.998 -4.147 -50.738 1.00 89.62 181 LEU A CA 1
ATOM 1439 C C . LEU A 1 181 ? 61.641 -2.702 -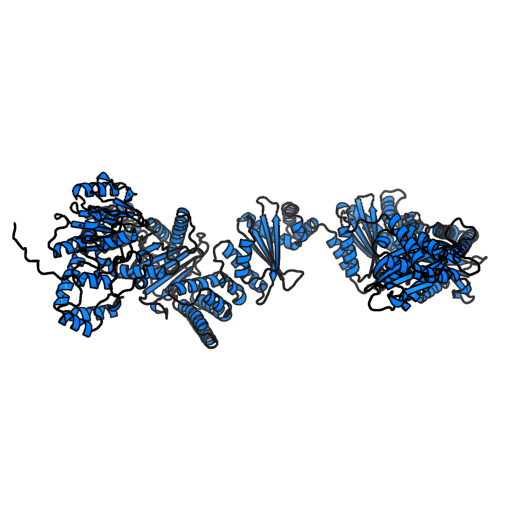51.131 1.00 89.62 181 LEU A C 1
ATOM 1441 O O . LEU A 1 181 ? 61.737 -2.354 -52.305 1.00 89.62 181 LEU A O 1
ATOM 1445 N N . ALA A 1 182 ? 61.364 -1.819 -50.166 1.00 89.88 182 ALA A N 1
ATOM 1446 C CA . ALA A 1 182 ? 61.143 -0.394 -50.435 1.00 89.88 182 ALA A CA 1
ATOM 1447 C C . ALA A 1 182 ? 62.360 0.265 -51.119 1.00 89.88 182 ALA A C 1
ATOM 1449 O O . ALA A 1 182 ? 62.207 1.084 -52.025 1.00 89.88 182 ALA A O 1
ATOM 1450 N N . ARG A 1 183 ? 63.590 -0.117 -50.744 1.00 89.94 183 ARG A N 1
ATOM 1451 C CA . ARG A 1 183 ? 64.826 0.313 -51.427 1.00 89.94 183 ARG A CA 1
ATOM 1452 C C . ARG A 1 183 ? 64.887 -0.163 -52.876 1.00 89.94 183 ARG A C 1
ATOM 1454 O O . ARG A 1 183 ? 65.278 0.597 -53.758 1.00 89.94 183 ARG A O 1
ATOM 1461 N N . THR A 1 184 ? 64.458 -1.394 -53.136 1.00 88.88 184 THR A N 1
ATOM 1462 C CA . THR A 1 184 ? 64.394 -1.971 -54.488 1.00 88.88 184 THR A CA 1
ATOM 1463 C C . THR A 1 184 ? 63.375 -1.239 -55.367 1.00 88.88 184 THR A C 1
ATOM 1465 O O . THR A 1 184 ? 63.706 -0.848 -56.486 1.00 88.88 184 THR A O 1
ATOM 1468 N N . MET A 1 185 ? 62.182 -0.966 -54.829 1.00 90.31 185 MET A N 1
ATOM 1469 C CA . MET A 1 185 ? 61.127 -0.181 -55.482 1.00 90.31 185 MET A CA 1
ATOM 1470 C C . MET A 1 185 ? 61.627 1.204 -55.922 1.00 90.31 185 MET A C 1
ATOM 1472 O O . MET A 1 185 ? 61.466 1.582 -57.082 1.00 90.31 185 MET A O 1
ATOM 1476 N N . VAL A 1 186 ? 62.283 1.951 -55.025 1.00 89.94 186 VAL A N 1
ATOM 1477 C CA . VAL A 1 186 ? 62.789 3.302 -55.333 1.00 89.94 186 VAL A CA 1
ATOM 1478 C C . VAL A 1 186 ? 63.954 3.260 -56.327 1.00 89.94 186 VAL A C 1
ATOM 1480 O O . VAL A 1 186 ? 64.004 4.079 -57.244 1.00 89.94 186 VAL A O 1
ATOM 1483 N N . ARG A 1 187 ? 64.874 2.293 -56.195 1.00 89.12 187 ARG A N 1
ATOM 1484 C CA . ARG A 1 187 ? 66.018 2.131 -57.109 1.00 89.12 187 ARG A CA 1
ATOM 1485 C C . ARG A 1 187 ? 65.572 1.930 -58.560 1.00 89.12 187 ARG A C 1
ATOM 1487 O O . ARG A 1 187 ? 66.160 2.517 -59.468 1.00 89.12 187 ARG A O 1
ATOM 1494 N N . ASP A 1 188 ? 64.553 1.102 -58.778 1.00 90.50 188 ASP A N 1
ATOM 1495 C CA . ASP A 1 188 ? 64.113 0.716 -60.123 1.00 90.50 188 ASP A CA 1
ATOM 1496 C C . ASP A 1 188 ? 63.034 1.652 -60.704 1.00 90.50 188 ASP A C 1
ATOM 1498 O O . ASP A 1 188 ? 62.725 1.562 -61.893 1.00 90.50 188 ASP A O 1
ATOM 1502 N N . PHE A 1 189 ? 62.520 2.606 -59.917 1.00 89.31 189 PHE A N 1
ATOM 1503 C CA . PHE A 1 189 ? 61.439 3.533 -60.281 1.00 89.31 189 PHE A CA 1
ATOM 1504 C C . PHE A 1 189 ? 61.613 4.197 -61.655 1.00 89.31 189 PHE A C 1
ATOM 1506 O O . PHE A 1 189 ? 60.758 4.071 -62.531 1.00 89.31 189 PHE A O 1
ATOM 1513 N N . HIS A 1 190 ? 62.752 4.851 -61.901 1.00 88.38 190 HIS A N 1
ATOM 1514 C CA . HIS A 1 190 ? 62.999 5.527 -63.181 1.00 88.38 190 HIS A CA 1
ATOM 1515 C C . HIS A 1 190 ? 63.131 4.566 -64.374 1.00 88.38 190 HIS A C 1
ATOM 1517 O O . HIS A 1 190 ? 62.978 4.992 -65.521 1.00 88.38 190 HIS A O 1
ATOM 1523 N N . ARG A 1 191 ? 63.448 3.286 -64.138 1.00 88.75 191 ARG A N 1
ATOM 1524 C CA . ARG A 1 191 ? 63.456 2.258 -65.191 1.00 88.75 191 ARG A CA 1
ATOM 1525 C C . ARG A 1 191 ? 62.027 1.800 -65.483 1.00 88.75 191 ARG A C 1
ATOM 1527 O O . ARG A 1 191 ? 61.661 1.762 -66.647 1.00 88.75 191 ARG A O 1
ATOM 1534 N N . MET A 1 192 ? 61.203 1.598 -64.451 1.00 90.62 192 MET A N 1
ATOM 1535 C CA . MET A 1 192 ? 59.783 1.251 -64.609 1.00 90.62 192 MET A CA 1
ATOM 1536 C C . MET A 1 192 ? 59.017 2.304 -65.418 1.00 90.62 192 MET A C 1
ATOM 1538 O O . MET A 1 192 ? 58.358 1.961 -66.393 1.00 90.62 192 MET A O 1
ATOM 1542 N N . ILE A 1 193 ? 59.168 3.592 -65.084 1.00 89.56 193 ILE A N 1
ATOM 1543 C CA . ILE A 1 193 ? 58.523 4.691 -65.831 1.00 89.56 193 ILE A CA 1
ATOM 1544 C C . ILE A 1 193 ? 58.949 4.702 -67.305 1.00 89.56 193 ILE A C 1
ATOM 1546 O O . ILE A 1 193 ? 58.134 4.945 -68.193 1.00 89.56 193 ILE A O 1
ATOM 1550 N N . ARG A 1 194 ? 60.226 4.423 -67.583 1.00 89.19 194 ARG A N 1
ATOM 1551 C CA . ARG A 1 194 ? 60.752 4.373 -68.951 1.00 89.19 194 ARG A CA 1
ATOM 1552 C C . ARG A 1 194 ? 60.153 3.218 -69.750 1.00 89.19 194 ARG A C 1
ATOM 1554 O O . ARG A 1 194 ? 59.797 3.425 -70.905 1.00 89.19 194 ARG A O 1
ATOM 1561 N N . ASP A 1 195 ? 60.039 2.041 -69.145 1.00 89.19 195 ASP A N 1
ATOM 1562 C CA . ASP A 1 195 ? 59.488 0.852 -69.799 1.00 89.19 195 ASP A CA 1
ATOM 1563 C C . ASP A 1 195 ? 57.979 1.015 -70.052 1.00 89.19 195 ASP A C 1
ATOM 1565 O O . ASP A 1 195 ? 57.498 0.700 -71.136 1.00 89.19 195 ASP A O 1
ATOM 1569 N N . ILE A 1 196 ? 57.242 1.620 -69.114 1.00 90.19 196 ILE A N 1
ATOM 1570 C CA . ILE A 1 196 ? 55.824 1.972 -69.300 1.00 90.19 196 ILE A CA 1
ATOM 1571 C C . ILE A 1 196 ? 55.655 2.992 -70.433 1.00 90.19 196 ILE A C 1
ATOM 1573 O O . ILE A 1 196 ? 54.766 2.842 -71.271 1.00 90.19 196 ILE A O 1
ATOM 1577 N N . ALA A 1 197 ? 56.523 4.005 -70.505 1.00 88.81 197 ALA A N 1
ATOM 1578 C CA . ALA A 1 197 ? 56.510 4.969 -71.602 1.00 88.81 197 ALA A CA 1
ATOM 1579 C C . ALA A 1 197 ? 56.836 4.315 -72.957 1.00 88.81 197 ALA A C 1
ATOM 1581 O O . ALA A 1 197 ? 56.260 4.700 -73.972 1.00 88.81 197 ALA A O 1
ATOM 1582 N N . ALA A 1 198 ? 57.718 3.309 -72.986 1.00 88.06 198 ALA A N 1
ATOM 1583 C CA . ALA A 1 198 ? 57.993 2.538 -74.195 1.00 88.06 198 ALA A CA 1
ATOM 1584 C C . ALA A 1 198 ? 56.745 1.775 -74.669 1.00 88.06 198 ALA A C 1
ATOM 1586 O O . ALA A 1 198 ? 56.390 1.888 -75.839 1.00 88.06 198 ALA A O 1
ATOM 1587 N N . VAL A 1 199 ? 56.025 1.109 -73.759 1.00 88.94 199 VAL A N 1
ATOM 1588 C CA . VAL A 1 199 ? 54.755 0.430 -74.081 1.00 88.94 199 VAL A CA 1
ATOM 1589 C C . VAL A 1 199 ? 53.675 1.426 -74.523 1.00 88.94 199 VAL A C 1
ATOM 1591 O O . VAL A 1 199 ? 52.939 1.162 -75.469 1.00 88.94 199 VAL A O 1
ATOM 1594 N N . ALA A 1 200 ? 53.599 2.615 -73.919 1.00 88.31 200 ALA A N 1
ATOM 1595 C CA . ALA A 1 200 ? 52.682 3.661 -74.380 1.00 88.31 200 ALA A CA 1
ATOM 1596 C C . ALA A 1 200 ? 52.982 4.105 -75.828 1.00 88.31 200 ALA A C 1
ATOM 1598 O O . ALA A 1 200 ? 52.054 4.292 -76.617 1.00 88.31 200 ALA A O 1
ATOM 1599 N N . ASN A 1 201 ? 54.263 4.217 -76.197 1.00 87.88 201 ASN A N 1
ATOM 1600 C CA . ASN A 1 201 ? 54.679 4.523 -77.570 1.00 87.88 201 ASN A CA 1
ATOM 1601 C C . ASN A 1 201 ? 54.384 3.365 -78.542 1.00 87.88 201 ASN A C 1
ATOM 1603 O O . ASN A 1 201 ? 54.071 3.616 -79.705 1.00 87.88 201 ASN A O 1
ATOM 1607 N N . GLU A 1 202 ? 54.446 2.107 -78.088 1.00 86.25 202 GLU A N 1
ATOM 1608 C CA . GLU A 1 202 ? 54.012 0.951 -78.887 1.00 86.25 202 GLU A CA 1
ATOM 1609 C C . GLU A 1 202 ? 52.529 1.068 -79.255 1.00 86.25 202 GLU A C 1
ATOM 1611 O O . GLU A 1 202 ? 52.186 0.901 -80.421 1.00 86.25 202 GLU A O 1
ATOM 1616 N N . PHE A 1 203 ? 51.653 1.443 -78.315 1.00 86.44 203 PHE A N 1
ATOM 1617 C CA . PHE A 1 203 ? 50.234 1.680 -78.615 1.00 86.44 203 PHE A CA 1
ATOM 1618 C C . PHE A 1 203 ? 49.996 2.853 -79.568 1.00 86.44 203 PHE A C 1
ATOM 1620 O O . PHE A 1 203 ? 49.110 2.780 -80.421 1.00 86.44 203 PHE A O 1
ATOM 1627 N N . GLU A 1 204 ? 50.803 3.911 -79.479 1.00 85.06 204 GLU A N 1
ATOM 1628 C CA . GLU A 1 204 ? 50.759 5.012 -80.445 1.00 85.06 204 GLU A CA 1
ATOM 1629 C C . GLU A 1 204 ? 51.148 4.550 -81.857 1.00 85.06 204 GLU A C 1
ATOM 1631 O O . GLU A 1 204 ? 50.498 4.931 -82.830 1.00 85.06 204 GLU A O 1
ATOM 1636 N N . TYR A 1 205 ? 52.144 3.668 -81.978 1.00 83.12 205 TYR A N 1
ATOM 1637 C CA . TYR A 1 205 ? 52.516 3.052 -83.251 1.00 83.12 205 TYR A CA 1
ATOM 1638 C C . TYR A 1 205 ? 51.449 2.067 -83.760 1.00 83.12 205 TYR A C 1
ATOM 1640 O O . TYR A 1 205 ? 51.074 2.129 -84.931 1.00 83.12 205 TYR A O 1
ATOM 1648 N N . LEU A 1 206 ? 50.886 1.217 -82.897 1.00 80.88 206 LEU A N 1
ATOM 1649 C CA . LEU A 1 206 ? 49.812 0.277 -83.251 1.00 80.88 206 LEU A CA 1
ATOM 1650 C C . LEU A 1 206 ? 48.567 0.988 -83.782 1.00 80.88 206 LEU A C 1
ATOM 1652 O O . LEU A 1 206 ? 47.963 0.516 -84.746 1.00 80.88 206 LEU A O 1
ATOM 1656 N N . ALA A 1 207 ? 48.218 2.147 -83.216 1.00 81.44 207 ALA A N 1
ATOM 1657 C CA . ALA A 1 207 ? 47.130 2.975 -83.728 1.00 81.44 207 ALA A CA 1
ATOM 1658 C C . ALA A 1 207 ? 47.347 3.374 -85.204 1.00 81.44 207 ALA A C 1
ATOM 1660 O O . ALA A 1 207 ? 46.383 3.549 -85.943 1.00 81.44 207 ALA A O 1
ATOM 1661 N N . THR A 1 208 ? 48.597 3.480 -85.675 1.00 80.81 208 THR A N 1
ATOM 1662 C CA . THR A 1 208 ? 48.894 3.792 -87.088 1.00 80.81 208 THR A CA 1
ATOM 1663 C C . THR A 1 208 ? 48.761 2.596 -88.034 1.00 80.81 208 THR A C 1
ATOM 1665 O O . THR A 1 208 ? 48.569 2.800 -89.234 1.00 80.81 208 THR A O 1
ATOM 1668 N N . LEU A 1 209 ? 48.839 1.364 -87.516 1.00 74.94 209 LEU A N 1
ATOM 1669 C CA . LEU A 1 209 ? 48.809 0.129 -88.306 1.00 74.94 209 LEU A CA 1
ATOM 1670 C C . LEU A 1 209 ? 47.383 -0.383 -88.567 1.00 74.94 209 LEU A C 1
ATOM 1672 O O . LEU A 1 209 ? 47.125 -0.934 -89.637 1.00 74.94 209 LEU A O 1
ATOM 1676 N N . GLU A 1 210 ? 46.447 -0.181 -87.633 1.00 68.25 210 GLU A N 1
ATOM 1677 C CA . GLU A 1 210 ? 45.060 -0.656 -87.749 1.00 68.25 210 GLU A CA 1
ATOM 1678 C C . GLU A 1 210 ? 44.024 0.423 -87.422 1.00 68.25 210 GLU A C 1
ATOM 1680 O O . GLU A 1 210 ? 43.922 0.907 -86.296 1.00 68.25 210 GLU A O 1
ATOM 1685 N N . ARG A 1 211 ? 43.184 0.749 -88.412 1.00 66.75 211 ARG A N 1
ATOM 1686 C CA . ARG A 1 211 ? 42.207 1.844 -88.322 1.00 66.75 211 ARG A CA 1
ATOM 1687 C C . ARG A 1 211 ? 41.033 1.552 -87.385 1.00 66.75 211 ARG A C 1
ATOM 1689 O O . ARG A 1 211 ? 40.546 2.474 -86.742 1.00 66.75 211 ARG A O 1
ATOM 1696 N N . ASP A 1 212 ? 40.612 0.293 -87.296 1.00 69.00 212 ASP A N 1
ATOM 1697 C CA . ASP A 1 212 ? 39.446 -0.122 -86.499 1.00 69.00 212 ASP A CA 1
ATOM 1698 C C . ASP A 1 212 ? 39.734 -0.137 -84.988 1.00 69.00 212 ASP A C 1
ATOM 1700 O O . ASP A 1 212 ? 38.813 -0.077 -84.184 1.00 69.00 212 ASP A O 1
ATOM 1704 N N . SER A 1 213 ? 41.016 -0.160 -84.607 1.00 70.56 213 SER A N 1
ATOM 1705 C CA . SER A 1 213 ? 41.493 -0.167 -83.216 1.00 70.56 213 SER A CA 1
ATOM 1706 C C . SER A 1 213 ? 42.091 1.183 -82.788 1.00 70.56 213 SER A C 1
ATOM 1708 O O . SER A 1 213 ? 42.671 1.292 -81.707 1.00 70.56 213 SER A O 1
ATOM 1710 N N . TYR A 1 214 ? 41.985 2.211 -83.641 1.00 80.12 214 TYR A N 1
ATOM 1711 C CA . TYR A 1 214 ? 42.667 3.499 -83.476 1.00 80.12 214 TYR A CA 1
ATOM 1712 C C . TYR A 1 214 ? 42.329 4.171 -82.144 1.00 80.12 214 TYR A C 1
ATOM 1714 O O . TYR A 1 214 ? 43.222 4.458 -81.346 1.00 80.12 214 TYR A O 1
ATOM 1722 N N . ASP A 1 215 ? 41.036 4.387 -81.889 1.00 79.75 215 ASP A N 1
ATOM 1723 C CA . ASP A 1 215 ? 40.588 5.112 -80.705 1.00 79.75 215 ASP A CA 1
ATOM 1724 C C . ASP A 1 215 ? 40.999 4.371 -79.439 1.00 79.75 215 ASP A C 1
ATOM 1726 O O . ASP A 1 215 ? 41.461 4.977 -78.476 1.00 79.75 215 ASP A O 1
ATOM 1730 N N . ASP A 1 216 ? 40.828 3.059 -79.409 1.00 79.31 216 ASP A N 1
ATOM 1731 C CA . ASP A 1 216 ? 41.133 2.266 -78.233 1.00 79.31 216 ASP A CA 1
ATOM 1732 C C . ASP A 1 216 ? 42.641 2.163 -77.929 1.00 79.31 216 ASP A C 1
ATOM 1734 O O . ASP A 1 216 ? 43.028 2.253 -76.764 1.00 79.31 216 ASP A O 1
ATOM 1738 N N . CYS A 1 217 ? 43.512 2.070 -78.939 1.00 83.38 217 CYS A N 1
ATOM 1739 C CA . CYS A 1 217 ? 44.964 2.157 -78.736 1.00 83.38 217 CYS A CA 1
ATOM 1740 C C . CYS A 1 217 ? 45.375 3.517 -78.140 1.00 83.38 217 CYS A C 1
ATOM 1742 O O . CYS A 1 217 ? 46.199 3.569 -77.222 1.00 83.38 217 CYS A O 1
ATOM 1744 N N . LEU A 1 218 ? 44.766 4.618 -78.604 1.00 86.31 218 LEU A N 1
ATOM 1745 C CA . LEU A 1 218 ? 44.996 5.945 -78.025 1.00 86.31 218 LEU A CA 1
ATOM 1746 C C . LEU A 1 218 ? 44.494 6.051 -76.580 1.00 86.31 218 LEU A C 1
ATOM 1748 O O . LEU A 1 218 ? 45.138 6.705 -75.764 1.00 86.31 218 LEU A O 1
ATOM 1752 N N . GLU A 1 219 ? 43.386 5.388 -76.240 1.00 88.06 219 GLU A N 1
ATOM 1753 C CA . GLU A 1 219 ? 42.866 5.361 -74.869 1.00 88.06 219 GLU A CA 1
ATOM 1754 C C . GLU A 1 219 ? 43.839 4.690 -73.900 1.00 88.06 219 GLU A C 1
ATOM 1756 O O . GLU A 1 219 ? 44.056 5.190 -72.797 1.00 88.06 219 GLU A O 1
ATOM 1761 N N . ILE A 1 220 ? 44.444 3.572 -74.313 1.00 89.00 220 ILE A N 1
ATOM 1762 C CA . ILE A 1 220 ? 45.436 2.860 -73.502 1.00 89.00 220 ILE A CA 1
ATOM 1763 C C . ILE A 1 220 ? 46.714 3.685 -73.365 1.00 89.00 220 ILE A C 1
ATOM 1765 O O . ILE A 1 220 ? 47.248 3.791 -72.262 1.00 89.00 220 ILE A O 1
ATOM 1769 N N . ARG A 1 221 ? 47.173 4.341 -74.438 1.00 91.00 221 ARG A N 1
ATOM 1770 C CA . ARG A 1 221 ? 48.284 5.302 -74.362 1.00 91.00 221 ARG A CA 1
ATOM 1771 C C . ARG A 1 221 ? 47.987 6.408 -73.343 1.00 91.00 221 ARG A C 1
ATOM 1773 O O . ARG A 1 221 ? 48.813 6.653 -72.464 1.00 91.00 221 ARG A O 1
ATOM 1780 N N . ASP A 1 222 ? 46.819 7.048 -73.437 1.00 90.94 222 ASP A N 1
ATOM 1781 C CA . ASP A 1 222 ? 46.396 8.109 -72.512 1.00 90.94 222 ASP A CA 1
ATOM 1782 C C . ASP A 1 222 ? 46.333 7.592 -71.066 1.00 90.94 222 ASP A C 1
ATOM 1784 O O . ASP A 1 222 ? 46.743 8.290 -70.139 1.00 90.94 222 ASP A O 1
ATOM 1788 N N . PHE A 1 223 ? 45.868 6.356 -70.861 1.00 91.69 223 PHE A N 1
ATOM 1789 C CA . PHE A 1 223 ? 45.816 5.716 -69.548 1.00 91.69 223 PHE A CA 1
ATOM 1790 C C . PHE A 1 223 ? 47.212 5.470 -68.956 1.00 91.69 223 PHE A C 1
ATOM 1792 O O . PHE A 1 223 ? 47.459 5.817 -67.802 1.00 91.69 223 PHE A O 1
ATOM 1799 N N . LEU A 1 224 ? 48.159 4.946 -69.740 1.00 91.44 224 LEU A N 1
ATOM 1800 C CA . LEU A 1 224 ? 49.543 4.721 -69.294 1.00 91.44 224 LEU A CA 1
ATOM 1801 C C . LEU A 1 224 ? 50.274 6.037 -68.983 1.00 91.44 224 LEU A C 1
ATOM 1803 O O . LEU A 1 224 ? 51.036 6.127 -68.013 1.00 91.44 224 LEU A O 1
ATOM 1807 N N . GLN A 1 225 ? 50.009 7.084 -69.769 1.00 90.69 225 GLN A N 1
ATOM 1808 C CA . GLN A 1 225 ? 50.501 8.436 -69.495 1.00 90.69 225 GLN A CA 1
ATOM 1809 C C . GLN A 1 225 ? 49.874 9.013 -68.222 1.00 90.69 225 GLN A C 1
ATOM 1811 O O . GLN A 1 225 ? 50.580 9.613 -67.411 1.00 90.69 225 GLN A O 1
ATOM 1816 N N . TRP A 1 226 ? 48.573 8.791 -68.014 1.00 92.00 226 TRP A N 1
ATOM 1817 C CA . TRP A 1 226 ? 47.868 9.212 -66.808 1.00 92.00 226 TRP A CA 1
ATOM 1818 C C . TRP A 1 226 ? 48.452 8.554 -65.556 1.00 92.00 226 TRP A C 1
ATOM 1820 O O . TRP A 1 226 ? 48.755 9.282 -64.609 1.00 92.00 226 TRP A O 1
ATOM 1830 N N . LEU A 1 227 ? 48.717 7.238 -65.569 1.00 90.56 227 LEU A N 1
ATOM 1831 C CA . LEU A 1 227 ? 49.393 6.524 -64.469 1.00 90.56 227 LEU A CA 1
ATOM 1832 C C . LEU A 1 227 ? 50.739 7.172 -64.110 1.00 90.56 227 LEU A C 1
ATOM 1834 O O . LEU A 1 227 ? 51.069 7.342 -62.937 1.00 90.56 227 LEU A O 1
ATOM 1838 N N . SER A 1 228 ? 51.493 7.593 -65.127 1.00 88.25 228 SER A N 1
ATOM 1839 C CA . SER A 1 228 ? 52.813 8.216 -64.968 1.00 88.25 228 SER A CA 1
ATOM 1840 C C . SER A 1 228 ? 52.764 9.683 -64.496 1.00 88.25 228 SER A C 1
ATOM 1842 O O . SER A 1 228 ? 53.803 10.242 -64.154 1.00 88.25 228 SER A O 1
ATOM 1844 N N . ALA A 1 229 ? 51.585 10.320 -64.440 1.00 87.88 229 ALA A N 1
ATOM 1845 C CA . ALA A 1 229 ? 51.393 11.734 -64.079 1.00 87.88 229 ALA A CA 1
ATOM 1846 C C . ALA A 1 229 ? 51.087 11.958 -62.575 1.00 87.88 229 ALA A C 1
ATOM 1848 O O . ALA A 1 229 ? 50.192 12.730 -62.197 1.00 87.88 229 ALA A O 1
ATOM 1849 N N . ASP A 1 230 ? 51.831 11.268 -61.705 1.00 85.56 230 ASP A N 1
ATOM 1850 C CA . ASP A 1 230 ? 51.665 11.221 -60.239 1.00 85.56 230 ASP A CA 1
ATOM 1851 C C . ASP A 1 230 ? 50.295 10.694 -59.760 1.00 85.56 230 ASP A C 1
ATOM 1853 O O . ASP A 1 230 ? 49.850 10.990 -58.645 1.00 85.56 230 ASP A O 1
ATOM 1857 N N . THR A 1 231 ? 49.577 9.943 -60.598 1.00 88.88 231 THR A N 1
ATOM 1858 C CA . THR A 1 231 ? 48.283 9.335 -60.228 1.00 88.88 231 THR A CA 1
ATOM 1859 C C . THR A 1 231 ? 48.440 7.918 -59.674 1.00 88.88 231 THR A C 1
ATOM 1861 O O . THR A 1 231 ? 47.500 7.385 -59.084 1.00 88.88 231 THR A O 1
ATOM 1864 N N . PHE A 1 232 ? 49.641 7.343 -59.788 1.00 90.94 232 PHE A N 1
ATOM 1865 C CA . PHE A 1 232 ? 49.965 5.987 -59.365 1.00 90.94 232 PHE A CA 1
ATOM 1866 C C . PHE A 1 232 ? 51.344 5.914 -58.691 1.00 90.94 232 PHE A C 1
ATOM 1868 O O . PHE A 1 232 ? 52.309 6.531 -59.143 1.00 90.94 232 PHE A O 1
ATOM 1875 N N . VAL A 1 233 ? 51.443 5.158 -57.597 1.00 90.38 233 VAL A N 1
ATOM 1876 C CA . VAL A 1 233 ? 52.698 4.817 -56.915 1.00 90.38 233 VAL A CA 1
ATOM 1877 C C . VAL A 1 233 ? 53.150 3.449 -57.408 1.00 90.38 233 VAL A C 1
ATOM 1879 O O . VAL A 1 233 ? 52.537 2.446 -57.065 1.00 90.38 233 VAL A O 1
ATOM 1882 N N . PHE A 1 234 ? 54.223 3.400 -58.192 1.00 91.31 234 PHE A N 1
ATOM 1883 C CA . PHE A 1 234 ? 54.725 2.168 -58.809 1.00 91.31 234 PHE A CA 1
ATOM 1884 C C . PHE A 1 234 ? 55.562 1.345 -57.825 1.00 91.31 234 PHE A C 1
ATOM 1886 O O . PHE A 1 234 ? 56.628 1.800 -57.405 1.00 91.31 234 PHE A O 1
ATOM 1893 N N . SER A 1 235 ? 55.107 0.138 -57.479 1.00 89.06 235 SER A N 1
ATOM 1894 C CA . SER A 1 235 ? 55.850 -0.804 -56.632 1.00 89.06 235 SER A CA 1
ATOM 1895 C C . SER A 1 235 ? 56.736 -1.745 -57.448 1.00 89.06 235 SER A C 1
ATOM 1897 O O . SER A 1 235 ? 57.878 -1.991 -57.054 1.00 89.06 235 SER A O 1
ATOM 1899 N N . GLY A 1 236 ? 56.258 -2.212 -58.604 1.00 89.88 236 GLY A N 1
ATOM 1900 C CA . GLY A 1 236 ? 56.972 -3.166 -59.449 1.00 89.88 236 GLY A CA 1
ATOM 1901 C C . GLY A 1 236 ? 56.405 -3.295 -60.861 1.00 89.88 236 GLY A C 1
ATOM 1902 O O . GLY A 1 236 ? 55.302 -2.845 -61.162 1.00 89.88 236 GLY A O 1
ATOM 1903 N N . LEU A 1 237 ? 57.167 -3.947 -61.734 1.00 90.19 237 LEU A N 1
ATOM 1904 C CA . LEU A 1 237 ? 56.787 -4.272 -63.106 1.00 90.19 237 LEU A CA 1
ATOM 1905 C C . LEU A 1 237 ? 57.152 -5.731 -63.384 1.00 90.19 237 LEU A C 1
ATOM 1907 O O . LEU A 1 237 ? 58.320 -6.109 -63.286 1.00 90.19 237 LEU A O 1
ATOM 1911 N N . SER A 1 238 ? 56.166 -6.552 -63.741 1.00 89.69 238 SER A N 1
ATOM 1912 C CA . SER A 1 238 ? 56.383 -7.942 -64.155 1.00 89.69 238 SER A CA 1
ATOM 1913 C C . SER A 1 238 ? 56.153 -8.092 -65.654 1.00 89.69 238 SER A C 1
ATOM 1915 O O . SER A 1 238 ? 55.112 -7.694 -66.166 1.00 89.69 238 SER A O 1
ATOM 1917 N N . CYS A 1 239 ? 57.125 -8.677 -66.354 1.00 88.75 239 CYS A N 1
ATOM 1918 C CA . CYS A 1 239 ? 57.059 -8.888 -67.798 1.00 88.75 239 CYS A CA 1
ATOM 1919 C C . CYS A 1 239 ? 56.704 -10.338 -68.127 1.00 88.75 239 CYS A C 1
ATOM 1921 O O . CYS A 1 239 ? 57.258 -11.270 -67.537 1.00 88.75 239 CYS A O 1
ATOM 1923 N N . TYR A 1 240 ? 55.853 -10.512 -69.129 1.00 88.81 240 TYR A N 1
ATOM 1924 C CA . TYR A 1 240 ? 55.402 -11.794 -69.646 1.00 88.81 240 TYR A CA 1
ATOM 1925 C C . TYR A 1 240 ? 55.714 -11.889 -71.130 1.00 88.81 240 TYR A C 1
ATOM 1927 O O . TYR A 1 240 ? 55.568 -10.916 -71.870 1.00 88.81 240 TYR A O 1
ATOM 1935 N N . ARG A 1 241 ? 56.137 -13.070 -71.571 1.00 87.12 241 ARG A N 1
ATOM 1936 C CA . ARG A 1 241 ? 56.408 -13.363 -72.977 1.00 87.12 241 ARG A CA 1
ATOM 1937 C C . ARG A 1 241 ? 55.517 -14.502 -73.435 1.00 87.12 241 ARG A C 1
ATOM 1939 O O . ARG A 1 241 ? 55.356 -15.490 -72.723 1.00 87.12 241 ARG A O 1
ATOM 1946 N N . ARG A 1 242 ? 54.993 -14.374 -74.648 1.00 84.31 242 ARG A N 1
ATOM 1947 C CA . ARG A 1 242 ? 54.279 -15.446 -75.332 1.00 84.31 242 ARG A CA 1
ATOM 1948 C C . ARG A 1 242 ? 55.256 -16.343 -76.095 1.00 84.31 242 ARG A C 1
ATOM 1950 O O . ARG A 1 242 ? 56.148 -15.847 -76.780 1.00 84.31 242 ARG A O 1
ATOM 1957 N N . LEU A 1 243 ? 55.106 -17.651 -75.931 1.00 81.56 243 LEU A N 1
ATOM 1958 C CA . LEU A 1 243 ? 55.870 -18.694 -76.609 1.00 81.56 243 LEU A CA 1
ATOM 1959 C C . LEU A 1 243 ? 55.199 -19.079 -77.935 1.00 81.56 243 LEU A C 1
ATOM 1961 O O . LEU A 1 243 ? 54.012 -18.824 -78.144 1.00 81.56 243 LEU A O 1
ATOM 1965 N N . ASP A 1 244 ? 55.954 -19.740 -78.814 1.00 75.75 244 ASP A N 1
ATOM 1966 C CA . ASP A 1 244 ? 55.486 -20.147 -80.149 1.00 75.75 244 ASP A CA 1
ATOM 1967 C C . ASP A 1 244 ? 54.301 -21.135 -80.106 1.00 75.75 244 ASP A C 1
ATOM 1969 O O . ASP A 1 244 ? 53.527 -21.217 -81.056 1.00 75.75 244 ASP A O 1
ATOM 1973 N N . ASP A 1 245 ? 54.130 -21.865 -78.996 1.00 72.81 245 ASP A N 1
ATOM 1974 C CA . ASP A 1 245 ? 53.011 -22.789 -78.758 1.00 72.81 245 ASP A CA 1
ATOM 1975 C C . ASP A 1 245 ? 51.743 -22.099 -78.213 1.00 72.81 245 ASP A C 1
ATOM 1977 O O . ASP A 1 245 ? 50.760 -22.762 -77.883 1.00 72.81 245 ASP A O 1
ATOM 1981 N N . GLY A 1 246 ? 51.759 -20.765 -78.121 1.00 68.88 246 GLY A N 1
ATOM 1982 C CA . GLY A 1 246 ? 50.644 -19.942 -77.667 1.00 68.88 246 GLY A CA 1
ATOM 1983 C C . GLY A 1 246 ? 50.571 -19.745 -76.153 1.00 68.88 246 GLY A C 1
ATOM 1984 O O . GLY A 1 246 ? 49.826 -18.862 -75.723 1.00 68.88 246 GLY A O 1
ATOM 1985 N N . ARG A 1 247 ? 51.354 -20.485 -75.353 1.00 78.56 247 ARG A N 1
ATOM 1986 C CA . ARG A 1 247 ? 51.426 -20.301 -73.896 1.00 78.56 247 ARG A CA 1
ATOM 1987 C C . ARG A 1 247 ? 52.207 -19.039 -73.543 1.00 78.56 247 ARG A C 1
ATOM 1989 O O . ARG A 1 247 ? 53.106 -18.626 -74.270 1.00 78.56 247 ARG A O 1
ATOM 1996 N N . CYS A 1 248 ? 51.899 -18.444 -72.398 1.00 82.56 248 CYS A N 1
ATOM 1997 C CA . CYS A 1 248 ? 52.681 -17.347 -71.837 1.00 82.56 248 CYS A CA 1
ATOM 1998 C C . CYS A 1 248 ? 53.540 -17.846 -70.676 1.00 82.56 248 CYS A C 1
ATOM 2000 O O . CYS A 1 248 ? 53.172 -18.788 -69.979 1.00 82.56 248 CYS A O 1
ATOM 2002 N N . GLU A 1 249 ? 54.680 -17.199 -70.462 1.00 85.25 249 GLU A N 1
ATOM 2003 C CA . GLU A 1 249 ? 55.525 -17.396 -69.287 1.00 85.25 249 GLU A CA 1
ATOM 2004 C C . GLU A 1 249 ? 55.983 -16.043 -68.735 1.00 85.25 249 GLU A C 1
ATOM 2006 O O . GLU A 1 249 ? 56.149 -15.065 -69.474 1.00 85.25 249 GLU A O 1
ATOM 2011 N N . ARG A 1 250 ? 56.203 -15.982 -67.421 1.00 85.56 250 ARG A N 1
ATOM 2012 C CA . ARG A 1 250 ? 56.822 -14.823 -66.776 1.00 85.56 250 ARG A CA 1
ATOM 2013 C C . ARG A 1 250 ? 58.311 -14.785 -67.126 1.00 85.56 250 ARG A C 1
ATOM 2015 O O . ARG A 1 250 ? 58.960 -15.825 -67.198 1.00 85.56 250 ARG A O 1
ATOM 2022 N N . VAL A 1 251 ? 58.872 -13.589 -67.305 1.00 87.19 251 VAL A N 1
ATOM 2023 C CA . VAL A 1 251 ? 60.301 -13.373 -67.589 1.00 87.19 251 VAL A CA 1
ATOM 2024 C C . VAL A 1 251 ? 60.950 -12.639 -66.405 1.00 87.19 251 VAL A C 1
ATOM 2026 O O . VAL A 1 251 ? 61.102 -11.415 -66.460 1.00 87.19 251 VAL A O 1
ATOM 2029 N N . PRO A 1 252 ? 61.364 -13.346 -65.328 1.00 79.69 252 PRO A N 1
ATOM 2030 C CA . PRO A 1 252 ? 61.874 -12.718 -64.105 1.00 79.69 252 PRO A CA 1
ATOM 2031 C C . PRO A 1 252 ? 63.058 -11.776 -64.334 1.00 79.69 252 PRO A C 1
ATOM 2033 O O . PRO A 1 252 ? 63.150 -10.733 -63.699 1.00 79.69 252 PRO A O 1
ATOM 2036 N N . ALA A 1 253 ? 63.936 -12.091 -65.293 1.00 78.44 253 ALA A N 1
ATOM 2037 C CA . ALA A 1 253 ? 65.099 -11.265 -65.627 1.00 78.44 253 ALA A CA 1
ATOM 2038 C C . ALA A 1 253 ? 64.744 -9.868 -66.180 1.00 78.44 253 ALA A C 1
ATOM 2040 O O . ALA A 1 253 ? 65.603 -8.989 -66.207 1.00 78.44 253 ALA A O 1
ATOM 2041 N N . ARG A 1 254 ? 63.501 -9.667 -66.642 1.00 80.75 254 ARG A N 1
ATOM 2042 C CA . ARG A 1 254 ? 62.957 -8.370 -67.078 1.00 80.75 254 ARG A CA 1
ATOM 2043 C C . ARG A 1 254 ? 62.023 -7.737 -66.038 1.00 80.75 254 ARG A C 1
ATOM 2045 O O . ARG A 1 254 ? 61.426 -6.705 -66.319 1.00 80.75 254 ARG A O 1
ATOM 2052 N N . GLY A 1 255 ? 61.872 -8.349 -64.863 1.00 82.31 255 GLY A N 1
ATOM 2053 C CA . GLY A 1 255 ? 61.125 -7.763 -63.755 1.00 82.31 255 GLY A CA 1
ATOM 2054 C C . GLY A 1 255 ? 61.887 -6.597 -63.122 1.00 82.31 255 GLY A C 1
ATOM 2055 O O . GLY A 1 255 ? 63.111 -6.651 -62.987 1.00 82.31 255 GLY A O 1
ATOM 2056 N N . LEU A 1 256 ? 61.167 -5.548 -62.734 1.00 87.06 256 LEU A N 1
ATOM 2057 C CA . LEU A 1 256 ? 61.712 -4.371 -62.051 1.00 87.06 256 LEU A CA 1
ATOM 2058 C C . LEU A 1 256 ? 60.944 -4.110 -60.752 1.00 87.06 256 LEU A C 1
ATOM 2060 O O . LEU A 1 256 ? 59.745 -4.373 -60.679 1.00 87.06 256 LEU A O 1
ATOM 2064 N N . GLY A 1 257 ? 61.616 -3.554 -59.741 1.00 87.44 257 GLY A N 1
ATOM 2065 C CA . GLY A 1 257 ? 60.979 -3.209 -58.470 1.00 87.44 257 GLY A CA 1
ATOM 2066 C C . GLY A 1 257 ? 60.550 -4.439 -57.665 1.00 87.44 257 GLY A C 1
ATOM 2067 O O . GLY A 1 257 ? 61.276 -5.430 -57.590 1.00 87.44 257 GLY A O 1
ATOM 2068 N N . VAL A 1 258 ? 59.389 -4.351 -57.019 1.00 83.62 258 VAL A N 1
ATOM 2069 C CA . VAL A 1 258 ? 58.848 -5.362 -56.106 1.00 83.62 258 VAL A CA 1
ATOM 2070 C C . VAL A 1 258 ? 57.511 -5.855 -56.641 1.00 83.62 258 VAL A C 1
ATOM 2072 O O . VAL A 1 258 ? 56.541 -5.100 -56.693 1.00 83.62 258 VAL A O 1
ATOM 2075 N N . ALA A 1 259 ? 57.462 -7.127 -57.026 1.00 73.56 259 ALA A N 1
ATOM 2076 C CA . ALA A 1 259 ? 56.197 -7.811 -57.256 1.00 73.56 259 ALA A CA 1
ATOM 2077 C C . ALA A 1 259 ? 55.571 -8.215 -55.905 1.00 73.56 259 ALA A C 1
ATOM 2079 O O . ALA A 1 259 ? 56.312 -8.401 -54.933 1.00 73.56 259 ALA A O 1
ATOM 2080 N N . PRO A 1 260 ? 54.239 -8.350 -55.823 1.00 66.94 260 PRO A N 1
ATOM 2081 C CA . PRO A 1 260 ? 53.590 -8.903 -54.643 1.00 66.94 260 PRO A CA 1
ATOM 2082 C C . PRO A 1 260 ? 54.151 -10.302 -54.335 1.00 66.94 260 PRO A C 1
ATOM 2084 O O . PRO A 1 260 ? 54.167 -11.164 -55.206 1.00 66.94 260 PRO A O 1
ATOM 2087 N N . ASP A 1 261 ? 54.645 -10.508 -53.112 1.00 59.34 261 ASP A N 1
ATOM 2088 C CA . ASP A 1 261 ? 55.238 -11.769 -52.640 1.00 59.34 261 ASP A CA 1
ATOM 2089 C C . ASP A 1 261 ? 54.552 -12.145 -51.309 1.00 59.34 261 ASP A C 1
ATOM 2091 O O . ASP A 1 261 ? 54.836 -11.544 -50.262 1.00 59.34 261 ASP A O 1
ATOM 2095 N N . GLY A 1 262 ? 53.615 -13.102 -51.353 1.00 56.88 262 GLY A N 1
ATOM 2096 C CA . GLY A 1 262 ? 52.758 -13.525 -50.233 1.00 56.88 262 GLY A CA 1
ATOM 2097 C C . GLY A 1 262 ? 51.665 -14.525 -50.649 1.00 56.88 262 GLY A C 1
ATOM 2098 O O . GLY A 1 262 ? 51.605 -14.917 -51.815 1.00 56.88 262 GLY A O 1
ATOM 2099 N N . ASP A 1 263 ? 50.801 -14.929 -49.708 1.00 47.75 263 ASP A N 1
ATOM 2100 C CA . ASP A 1 263 ? 49.629 -15.778 -49.992 1.00 47.75 263 ASP A CA 1
ATOM 2101 C C . ASP A 1 263 ? 48.754 -15.121 -51.079 1.00 47.75 263 ASP A C 1
ATOM 2103 O O . ASP A 1 263 ? 48.256 -14.012 -50.887 1.00 47.75 263 ASP A O 1
ATOM 2107 N N . GLY A 1 264 ? 48.590 -15.796 -52.224 1.00 55.69 264 GLY A N 1
ATOM 2108 C CA . GLY A 1 264 ? 47.806 -15.320 -53.376 1.00 55.69 264 GLY A CA 1
ATOM 2109 C C . GLY A 1 264 ? 48.619 -14.855 -54.594 1.00 55.69 264 GLY A C 1
ATOM 2110 O O . GLY A 1 264 ? 48.054 -14.738 -55.676 1.00 55.69 264 GLY A O 1
ATOM 2111 N N . GLY A 1 265 ? 49.942 -14.668 -54.476 1.00 60.16 265 GLY A N 1
ATOM 2112 C CA . GLY A 1 265 ? 50.786 -14.254 -55.614 1.00 60.16 265 GLY A CA 1
ATOM 2113 C C . GLY A 1 265 ? 50.790 -15.250 -56.787 1.00 60.16 265 GLY A C 1
ATOM 2114 O O . GLY A 1 265 ? 50.818 -14.845 -57.947 1.00 60.16 265 GLY A O 1
ATOM 2115 N N . ASP A 1 266 ? 50.676 -16.550 -56.494 1.00 64.62 266 ASP A N 1
ATOM 2116 C CA . ASP A 1 266 ? 50.572 -17.604 -57.514 1.00 64.62 266 ASP A CA 1
ATOM 2117 C C . ASP A 1 266 ? 49.231 -17.557 -58.276 1.00 64.62 266 ASP A C 1
ATOM 2119 O O . ASP A 1 266 ? 49.177 -17.892 -59.462 1.00 64.62 266 ASP A O 1
ATOM 2123 N N . GLU A 1 267 ? 48.148 -17.118 -57.624 1.00 65.44 267 GLU A N 1
ATOM 2124 C CA . GLU A 1 267 ? 46.830 -16.955 -58.255 1.00 65.44 267 GLU A CA 1
ATOM 2125 C C . GLU A 1 267 ? 46.811 -15.739 -59.193 1.00 65.44 267 GLU A C 1
ATOM 2127 O O . GLU A 1 267 ? 46.292 -15.821 -60.314 1.00 65.44 267 GLU A O 1
ATOM 2132 N N . ASP A 1 268 ? 47.433 -14.633 -58.774 1.00 70.31 268 ASP A N 1
ATOM 2133 C CA . ASP A 1 268 ? 47.558 -13.417 -59.582 1.00 70.31 268 ASP A CA 1
ATOM 2134 C C . ASP A 1 268 ? 48.392 -13.668 -60.850 1.00 70.31 268 ASP A C 1
ATOM 2136 O O . ASP A 1 268 ? 47.960 -13.295 -61.954 1.00 70.31 268 ASP A O 1
ATOM 2140 N N . ASP A 1 269 ? 49.525 -14.373 -60.720 1.00 74.06 269 ASP A N 1
ATOM 2141 C CA . ASP A 1 269 ? 50.370 -14.795 -61.845 1.00 74.06 269 ASP A CA 1
ATOM 2142 C C . ASP A 1 269 ? 49.608 -15.761 -62.777 1.00 74.06 269 ASP A C 1
ATOM 2144 O O . ASP A 1 269 ? 49.617 -15.571 -63.997 1.00 74.06 269 ASP A O 1
ATOM 2148 N N . ALA A 1 270 ? 48.873 -16.749 -62.247 1.00 75.44 270 ALA A N 1
ATOM 2149 C CA . ALA A 1 270 ? 48.054 -17.661 -63.058 1.00 75.44 270 ALA A CA 1
ATOM 2150 C C . ALA A 1 270 ? 46.968 -16.918 -63.859 1.00 75.44 270 ALA A C 1
ATOM 2152 O O . ALA A 1 270 ? 46.741 -17.197 -65.041 1.00 75.44 270 ALA A O 1
ATOM 2153 N N . SER A 1 271 ? 46.327 -15.926 -63.241 1.00 77.69 271 SER A N 1
ATOM 2154 C CA . SER A 1 271 ? 45.305 -15.099 -63.880 1.00 77.69 271 SER A CA 1
ATOM 2155 C C . SER A 1 271 ? 45.890 -14.153 -64.941 1.00 77.69 271 SER A C 1
ATOM 2157 O O . SER A 1 271 ? 45.292 -13.958 -66.004 1.00 77.69 271 SER A O 1
ATOM 2159 N N . ALA A 1 272 ? 47.088 -13.603 -64.711 1.00 77.62 272 ALA A N 1
ATOM 2160 C CA . ALA A 1 272 ? 47.807 -12.811 -65.709 1.00 77.62 272 ALA A CA 1
ATOM 2161 C C . ALA A 1 272 ? 48.225 -13.668 -66.917 1.00 77.62 272 ALA A C 1
ATOM 2163 O O . ALA A 1 272 ? 48.050 -13.255 -68.065 1.00 77.62 272 ALA A O 1
ATOM 2164 N N . LEU A 1 273 ? 48.703 -14.894 -66.676 1.00 81.50 273 LEU A N 1
ATOM 2165 C CA . LEU A 1 273 ? 49.027 -15.861 -67.727 1.00 81.50 273 LEU A CA 1
ATOM 2166 C C . LEU A 1 273 ? 47.803 -16.225 -68.574 1.00 81.50 273 LEU A C 1
ATOM 2168 O O . LEU A 1 273 ? 47.921 -16.281 -69.799 1.00 81.50 273 LEU A O 1
ATOM 2172 N N . ALA A 1 274 ? 46.634 -16.407 -67.953 1.00 79.75 274 ALA A N 1
ATOM 2173 C CA . ALA A 1 274 ? 45.377 -16.620 -68.668 1.00 79.75 274 ALA A CA 1
ATOM 2174 C C . ALA A 1 274 ? 45.002 -15.400 -69.527 1.00 79.75 274 ALA A C 1
ATOM 2176 O O . ALA A 1 274 ? 44.685 -15.549 -70.706 1.00 79.75 274 ALA A O 1
ATOM 2177 N N . PHE A 1 275 ? 45.110 -14.186 -68.973 1.00 80.56 275 PHE A N 1
ATOM 2178 C CA . PHE A 1 275 ? 44.823 -12.956 -69.711 1.00 80.56 275 PHE A CA 1
ATOM 2179 C C . PHE A 1 275 ? 45.745 -12.772 -70.923 1.00 80.56 275 PHE A C 1
ATOM 2181 O O . PHE A 1 275 ? 45.265 -12.432 -71.998 1.00 80.56 275 PHE A O 1
ATOM 2188 N N . PHE A 1 276 ? 47.051 -13.019 -70.799 1.00 82.94 276 PHE A N 1
ATOM 2189 C CA . PHE A 1 276 ? 47.982 -12.855 -71.921 1.00 82.94 276 PHE A CA 1
ATOM 2190 C C . PHE A 1 276 ? 47.975 -14.036 -72.907 1.00 82.94 276 PHE A C 1
ATOM 2192 O O . PHE A 1 276 ? 48.318 -13.843 -74.074 1.00 82.94 276 PHE A O 1
ATOM 2199 N N . GLY A 1 277 ? 47.622 -15.242 -72.449 1.00 70.50 277 GLY A N 1
ATOM 2200 C CA . GLY A 1 277 ? 47.666 -16.486 -73.226 1.00 70.50 277 GLY A CA 1
ATOM 2201 C C . GLY A 1 277 ? 46.416 -16.791 -74.057 1.00 70.50 277 GLY A C 1
ATOM 2202 O O . GLY A 1 277 ? 46.506 -17.578 -74.997 1.00 70.50 277 GLY A O 1
ATOM 2203 N N . ASP A 1 278 ? 45.273 -16.171 -73.754 1.00 68.44 278 ASP A N 1
ATOM 2204 C CA . ASP A 1 278 ? 44.024 -16.397 -74.490 1.00 68.44 278 ASP A CA 1
ATOM 2205 C C . ASP A 1 278 ? 44.138 -15.924 -75.954 1.00 68.44 278 ASP A C 1
ATOM 2207 O O . ASP A 1 278 ? 44.300 -14.728 -76.226 1.00 68.44 278 ASP A O 1
ATOM 2211 N N . SER A 1 279 ? 44.104 -16.886 -76.885 1.00 57.56 279 SER A N 1
ATOM 2212 C CA . SER A 1 279 ? 44.215 -16.683 -78.333 1.00 57.56 279 SER A CA 1
ATOM 2213 C C . SER A 1 279 ? 42.877 -16.620 -79.066 1.00 57.56 279 SER A C 1
ATOM 2215 O O . SER A 1 279 ? 42.875 -16.255 -80.241 1.00 57.56 279 SER A O 1
ATOM 2217 N N . GLU A 1 280 ? 41.778 -17.021 -78.417 1.00 52.75 280 GLU A N 1
ATOM 2218 C CA . GLU A 1 280 ? 40.423 -17.006 -78.992 1.00 52.75 280 GLU A CA 1
ATOM 2219 C C . GLU A 1 280 ? 39.577 -15.829 -78.483 1.00 52.75 280 GLU A C 1
ATOM 2221 O O . GLU A 1 280 ? 38.579 -15.475 -79.115 1.00 52.75 280 GLU A O 1
ATOM 2226 N N . ALA A 1 281 ? 39.990 -15.166 -77.397 1.00 51.38 281 ALA A N 1
ATOM 2227 C CA . ALA A 1 281 ? 39.419 -13.885 -76.999 1.00 51.38 281 ALA A CA 1
ATOM 2228 C C . ALA A 1 281 ? 39.581 -12.823 -78.108 1.00 51.38 281 ALA A C 1
ATOM 2230 O O . ALA A 1 281 ? 40.600 -12.800 -78.810 1.00 51.38 281 ALA A O 1
ATOM 2231 N N . PRO A 1 282 ? 38.614 -11.891 -78.254 1.00 55.00 282 PRO A N 1
ATOM 2232 C CA . PRO A 1 282 ? 38.795 -10.713 -79.096 1.00 55.00 282 PRO A CA 1
ATOM 2233 C C . PRO A 1 282 ? 40.129 -10.023 -78.762 1.00 55.00 282 PRO A C 1
ATOM 2235 O O . PRO A 1 282 ? 40.593 -10.093 -77.625 1.00 55.00 282 PRO A O 1
ATOM 2238 N N . ARG A 1 283 ? 40.710 -9.252 -79.697 1.00 59.59 283 ARG A N 1
ATOM 2239 C CA . ARG A 1 283 ? 41.851 -8.340 -79.412 1.00 59.59 283 ARG A CA 1
ATOM 2240 C C . ARG A 1 283 ? 41.620 -7.417 -78.191 1.00 59.59 283 ARG A C 1
ATOM 2242 O O . ARG A 1 283 ? 42.559 -6.790 -77.711 1.00 59.59 283 ARG A O 1
ATOM 2249 N N . TRP A 1 284 ? 40.385 -7.366 -77.694 1.00 59.25 284 TRP A N 1
ATOM 2250 C CA . TRP A 1 284 ? 39.844 -6.533 -76.634 1.00 59.25 284 TRP A CA 1
ATOM 2251 C C . TRP A 1 284 ? 39.425 -7.370 -75.417 1.00 59.25 284 TRP A C 1
ATOM 2253 O O . TRP A 1 284 ? 38.743 -8.381 -75.595 1.00 59.25 284 TRP A O 1
ATOM 2263 N N . PRO A 1 285 ? 39.745 -6.946 -74.179 1.00 70.19 285 PRO A N 1
ATOM 2264 C CA . PRO A 1 285 ? 40.344 -5.662 -73.799 1.00 70.19 285 PRO A CA 1
ATOM 2265 C C . PRO A 1 285 ? 41.887 -5.655 -73.838 1.00 70.19 285 PRO A C 1
ATOM 2267 O O . PRO A 1 285 ? 42.537 -6.646 -73.502 1.00 70.19 285 PRO A O 1
ATOM 2270 N N . LEU A 1 286 ? 42.472 -4.506 -74.201 1.00 80.62 286 LEU A N 1
ATOM 2271 C CA . LEU A 1 286 ? 43.929 -4.288 -74.255 1.00 80.62 286 LEU A CA 1
ATOM 2272 C C . LEU A 1 286 ? 44.585 -4.078 -72.885 1.00 80.62 286 LEU A C 1
ATOM 2274 O O . LEU A 1 286 ? 45.767 -4.386 -72.715 1.00 80.62 286 LEU A O 1
ATOM 2278 N N . ALA A 1 287 ? 43.822 -3.563 -71.920 1.00 86.38 287 ALA A N 1
ATOM 2279 C CA . ALA A 1 287 ? 44.251 -3.443 -70.538 1.00 86.38 287 ALA A CA 1
ATOM 2280 C C . ALA A 1 287 ? 43.133 -3.824 -69.568 1.00 86.38 287 ALA A C 1
ATOM 2282 O O . ALA A 1 287 ? 41.946 -3.712 -69.884 1.00 86.38 287 ALA A O 1
ATOM 2283 N N . ARG A 1 288 ? 43.526 -4.259 -68.374 1.00 86.31 288 ARG A N 1
ATOM 2284 C CA . ARG A 1 288 ? 42.626 -4.573 -67.264 1.00 86.31 288 ARG A CA 1
ATOM 2285 C C . ARG A 1 288 ? 43.228 -4.046 -65.969 1.00 86.31 288 ARG A C 1
ATOM 2287 O O . ARG A 1 288 ? 44.415 -4.238 -65.729 1.00 86.31 288 ARG A O 1
ATOM 2294 N N . VAL A 1 289 ? 42.400 -3.405 -65.152 1.00 87.62 289 VAL A N 1
ATOM 2295 C CA . VAL A 1 289 ? 42.759 -2.958 -63.801 1.00 87.62 289 VAL A CA 1
ATOM 2296 C C . VAL A 1 289 ? 42.038 -3.860 -62.809 1.00 87.62 289 VAL A C 1
ATOM 2298 O O . VAL A 1 289 ? 40.852 -4.132 -62.993 1.00 87.62 289 VAL A O 1
ATOM 2301 N N . ARG A 1 290 ? 42.748 -4.347 -61.795 1.00 84.50 290 ARG A N 1
ATOM 2302 C CA . ARG A 1 290 ? 42.183 -5.166 -60.714 1.00 84.50 290 ARG A CA 1
ATOM 2303 C C . ARG A 1 290 ? 42.962 -4.960 -59.418 1.00 84.50 290 ARG A C 1
ATOM 2305 O O . ARG A 1 290 ? 44.076 -4.439 -59.446 1.00 84.50 290 ARG A O 1
ATOM 2312 N N . LYS A 1 291 ? 42.414 -5.428 -58.300 1.00 81.12 291 LYS A N 1
ATOM 2313 C CA . LYS A 1 291 ? 43.169 -5.607 -57.054 1.00 81.12 291 LYS A CA 1
ATOM 2314 C C . LYS A 1 291 ? 43.845 -6.975 -57.052 1.00 81.12 291 LYS A C 1
ATOM 2316 O O . LYS A 1 291 ? 43.213 -7.969 -57.398 1.00 81.12 291 LYS A O 1
ATOM 2321 N N . SER A 1 292 ? 45.112 -7.006 -56.659 1.00 78.25 292 SER A N 1
ATOM 2322 C CA . SER A 1 292 ? 45.849 -8.232 -56.336 1.00 78.25 292 SER A CA 1
ATOM 2323 C C . SER A 1 292 ? 45.221 -8.924 -55.123 1.00 78.25 292 SER A C 1
ATOM 2325 O O . SER A 1 292 ? 44.646 -8.265 -54.250 1.00 78.25 292 SER A O 1
ATOM 2327 N N . ALA A 1 293 ? 45.372 -10.246 -55.030 1.00 70.38 293 ALA A N 1
ATOM 2328 C CA . ALA A 1 293 ? 45.032 -11.004 -53.827 1.00 70.38 293 ALA A CA 1
ATOM 2329 C C . ALA A 1 293 ? 45.918 -10.614 -52.624 1.00 70.38 293 ALA A C 1
ATOM 2331 O O . ALA A 1 293 ? 45.479 -10.687 -51.467 1.00 70.38 293 ALA A O 1
ATOM 2332 N N . ALA A 1 294 ? 47.138 -10.139 -52.887 1.00 71.75 294 ALA A N 1
ATOM 2333 C CA . ALA A 1 294 ? 48.117 -9.765 -51.880 1.00 71.75 294 ALA A CA 1
ATOM 2334 C C . ALA A 1 294 ? 47.885 -8.355 -51.303 1.00 71.75 294 ALA A C 1
ATOM 2336 O O . ALA A 1 294 ? 47.546 -7.389 -51.996 1.00 71.75 294 ALA A O 1
ATOM 2337 N N . ASP A 1 295 ? 48.129 -8.227 -49.999 1.00 75.25 295 ASP A N 1
ATOM 2338 C CA . ASP A 1 295 ? 48.163 -6.932 -49.323 1.00 75.25 295 ASP A CA 1
ATOM 2339 C C . ASP A 1 295 ? 49.493 -6.221 -49.566 1.00 75.25 295 ASP A C 1
ATOM 2341 O O . ASP A 1 295 ? 50.563 -6.836 -49.634 1.00 75.25 295 ASP A O 1
ATOM 2345 N N . SER A 1 296 ? 49.442 -4.894 -49.635 1.00 82.94 296 SER A N 1
ATOM 2346 C CA . SER A 1 296 ? 50.651 -4.091 -49.683 1.00 82.94 296 SER A CA 1
ATOM 2347 C C . SER A 1 296 ? 51.452 -4.253 -48.390 1.00 82.94 296 SER A C 1
ATOM 2349 O O . SER A 1 296 ? 50.943 -4.134 -47.272 1.00 82.94 296 SER A O 1
ATOM 2351 N N . ILE A 1 297 ? 52.750 -4.502 -48.553 1.00 84.00 297 ILE A N 1
ATOM 2352 C CA . ILE A 1 297 ? 53.721 -4.601 -47.457 1.00 84.00 297 ILE A CA 1
ATOM 2353 C C . ILE A 1 297 ? 54.629 -3.364 -47.363 1.00 84.00 297 ILE A C 1
ATOM 2355 O O . ILE A 1 297 ? 55.502 -3.317 -46.495 1.00 84.00 297 ILE A O 1
ATOM 2359 N N . ILE A 1 298 ? 54.434 -2.372 -48.243 1.00 85.62 298 ILE A N 1
ATOM 2360 C CA . ILE A 1 298 ? 55.218 -1.129 -48.361 1.00 85.62 298 ILE A CA 1
ATOM 2361 C C . ILE A 1 298 ? 54.251 0.063 -48.450 1.00 85.62 298 ILE A C 1
ATOM 2363 O O . ILE A 1 298 ? 53.155 -0.050 -48.991 1.00 85.62 298 ILE A O 1
ATOM 2367 N N . HIS A 1 299 ? 54.666 1.231 -47.959 1.00 83.44 299 HIS A N 1
ATOM 2368 C CA . HIS A 1 299 ? 53.925 2.498 -48.024 1.00 83.44 299 HIS A CA 1
ATOM 2369 C C . HIS A 1 299 ? 52.631 2.567 -47.189 1.00 83.44 299 HIS A C 1
ATOM 2371 O O . HIS A 1 299 ? 52.613 3.317 -46.223 1.00 83.44 299 HIS A O 1
ATOM 2377 N N . ARG A 1 300 ? 51.553 1.842 -47.507 1.00 81.62 300 ARG A N 1
ATOM 2378 C CA . ARG A 1 300 ? 50.295 1.887 -46.725 1.00 81.62 300 ARG A CA 1
ATOM 2379 C C . ARG A 1 300 ? 49.487 0.595 -46.832 1.00 81.62 300 ARG A C 1
ATOM 2381 O O . ARG A 1 300 ? 49.703 -0.179 -47.759 1.00 81.62 300 ARG A O 1
ATOM 2388 N N . SER A 1 301 ? 48.560 0.398 -45.893 1.00 75.94 301 SER A N 1
ATOM 2389 C CA . SER A 1 301 ? 47.656 -0.758 -45.877 1.00 75.94 301 SER A CA 1
ATOM 2390 C C . SER A 1 301 ? 46.669 -0.707 -47.045 1.00 75.94 301 SER A C 1
ATOM 2392 O O . SER A 1 301 ? 46.302 0.376 -47.507 1.00 75.94 301 SER A O 1
ATOM 2394 N N . GLY A 1 302 ? 46.250 -1.880 -47.511 1.00 74.94 302 GLY A N 1
ATOM 2395 C CA . GLY A 1 302 ? 45.335 -2.062 -48.635 1.00 74.94 302 GLY A CA 1
ATOM 2396 C C . GLY A 1 302 ? 45.890 -3.013 -49.694 1.00 74.94 302 GLY A C 1
ATOM 2397 O O . GLY A 1 302 ? 47.076 -3.346 -49.697 1.00 74.94 302 GLY A O 1
ATOM 2398 N N . LYS A 1 303 ? 45.018 -3.442 -50.608 1.00 77.50 303 LYS A N 1
ATOM 2399 C CA . LYS A 1 303 ? 45.380 -4.309 -51.736 1.00 77.50 303 LYS A CA 1
ATOM 2400 C C . LYS A 1 303 ? 46.239 -3.569 -52.760 1.00 77.50 303 LYS A C 1
ATOM 2402 O O . LYS A 1 303 ? 46.028 -2.377 -52.999 1.00 77.50 303 LYS A O 1
ATOM 2407 N N . VAL A 1 304 ? 47.188 -4.285 -53.363 1.00 83.88 304 VAL A N 1
ATOM 2408 C CA . VAL A 1 304 ? 48.002 -3.764 -54.473 1.00 83.88 304 VAL A CA 1
ATOM 2409 C C . VAL A 1 304 ? 47.121 -3.648 -55.721 1.00 83.88 304 VAL A C 1
ATOM 2411 O O . VAL A 1 304 ? 46.390 -4.574 -56.057 1.00 83.88 304 VAL A O 1
ATOM 2414 N N . ASP A 1 305 ? 47.164 -2.502 -56.392 1.00 86.69 305 ASP A N 1
ATOM 2415 C CA . ASP A 1 305 ? 46.541 -2.286 -57.696 1.00 86.69 305 ASP A CA 1
ATOM 2416 C C . ASP A 1 305 ? 47.415 -2.915 -58.792 1.00 86.69 305 ASP A C 1
ATOM 2418 O O . ASP A 1 305 ? 48.604 -2.597 -58.907 1.00 86.69 305 ASP A O 1
ATOM 2422 N N . GLU A 1 306 ? 46.820 -3.777 -59.616 1.00 88.50 306 GLU A N 1
ATOM 2423 C CA . GLU A 1 306 ? 47.456 -4.372 -60.789 1.00 88.50 306 GLU A CA 1
ATOM 2424 C C . GLU A 1 306 ? 46.851 -3.816 -62.076 1.00 88.50 306 GLU A C 1
ATOM 2426 O O . GLU A 1 306 ? 45.636 -3.865 -62.295 1.00 88.50 306 GLU A O 1
ATOM 2431 N N . VAL A 1 307 ? 47.718 -3.344 -62.970 1.00 90.81 307 VAL A N 1
ATOM 2432 C CA . VAL A 1 307 ? 47.349 -2.943 -64.327 1.00 90.81 307 VAL A CA 1
ATOM 2433 C C . VAL A 1 307 ? 48.005 -3.895 -65.319 1.00 90.81 307 VAL A C 1
ATOM 2435 O O . VAL A 1 307 ? 49.214 -3.844 -65.547 1.00 90.81 307 VAL A O 1
ATOM 2438 N N . LEU A 1 308 ? 47.198 -4.769 -65.912 1.00 90.69 308 LEU A N 1
ATOM 2439 C CA . LEU A 1 308 ? 47.615 -5.739 -66.916 1.00 90.69 308 LEU A CA 1
ATOM 2440 C C . LEU A 1 308 ? 47.479 -5.098 -68.293 1.00 90.69 308 LEU A C 1
ATOM 2442 O O . LEU A 1 308 ? 46.404 -4.609 -68.630 1.00 90.69 308 LEU A O 1
ATOM 2446 N N . VAL A 1 309 ? 48.540 -5.128 -69.094 1.00 89.62 309 VAL A N 1
ATOM 2447 C CA . VAL A 1 309 ? 48.588 -4.492 -70.418 1.00 89.62 309 VAL A CA 1
ATOM 2448 C C . VAL A 1 309 ? 49.211 -5.463 -71.413 1.00 89.62 309 VAL A C 1
ATOM 2450 O O . VAL A 1 309 ? 50.316 -5.958 -71.189 1.00 89.62 309 VAL A O 1
ATOM 2453 N N . ARG A 1 310 ? 48.513 -5.762 -72.513 1.00 87.19 310 ARG A N 1
ATOM 2454 C CA . ARG A 1 310 ? 49.053 -6.622 -73.583 1.00 87.19 310 ARG A CA 1
ATOM 2455 C C . ARG A 1 310 ? 50.147 -5.878 -74.362 1.00 87.19 310 ARG A C 1
ATOM 2457 O O . ARG A 1 310 ? 49.985 -4.699 -74.647 1.00 87.19 310 ARG A O 1
ATOM 2464 N N . THR A 1 311 ? 51.230 -6.558 -74.735 1.00 85.81 311 THR A N 1
ATOM 2465 C CA . THR A 1 311 ? 52.293 -6.002 -75.599 1.00 85.81 311 THR A CA 1
ATOM 2466 C C . THR A 1 311 ? 52.291 -6.681 -76.967 1.00 85.81 311 THR A C 1
ATOM 2468 O O . THR A 1 311 ? 51.806 -7.811 -77.114 1.00 85.81 311 THR A O 1
ATOM 2471 N N . PHE A 1 312 ? 52.831 -5.998 -77.979 1.00 83.19 312 PHE A N 1
ATOM 2472 C CA . PHE A 1 312 ? 52.764 -6.432 -79.377 1.00 83.19 312 PHE A CA 1
ATOM 2473 C C . PHE A 1 312 ? 54.134 -6.372 -80.058 1.00 83.19 312 PHE A C 1
ATOM 2475 O O . PHE A 1 312 ? 55.026 -5.637 -79.638 1.00 83.19 312 PHE A O 1
ATOM 2482 N N . ASP A 1 313 ? 54.329 -7.187 -81.093 1.00 81.44 313 ASP A N 1
ATOM 2483 C CA . ASP A 1 313 ? 55.506 -7.109 -81.959 1.00 81.44 313 ASP A CA 1
ATOM 2484 C C . ASP A 1 313 ? 55.368 -6.016 -83.039 1.00 81.44 313 ASP A C 1
ATOM 2486 O O . ASP A 1 313 ? 54.363 -5.309 -83.122 1.00 81.44 313 ASP A O 1
ATOM 2490 N N . GLN A 1 314 ? 56.401 -5.863 -83.875 1.00 77.94 314 GLN A N 1
ATOM 2491 C CA . GLN A 1 314 ? 56.453 -4.836 -84.927 1.00 77.94 314 GLN A CA 1
ATOM 2492 C C . GLN A 1 314 ? 55.385 -5.015 -86.020 1.00 77.94 314 GLN A C 1
ATOM 2494 O O . GLN A 1 314 ? 55.070 -4.046 -86.711 1.00 77.94 314 GLN A O 1
ATOM 2499 N N . ASP A 1 315 ? 54.820 -6.220 -86.145 1.00 73.06 315 ASP A N 1
ATOM 2500 C CA . ASP A 1 315 ? 53.751 -6.564 -87.087 1.00 73.06 315 ASP A CA 1
ATOM 2501 C C . ASP A 1 315 ? 52.353 -6.441 -86.442 1.00 73.06 315 ASP A C 1
ATOM 2503 O O . ASP A 1 315 ? 51.341 -6.767 -87.067 1.00 73.06 315 ASP A O 1
ATOM 2507 N N . GLY A 1 316 ? 52.277 -5.988 -85.185 1.00 72.75 316 GLY A N 1
ATOM 2508 C CA . GLY A 1 316 ? 51.033 -5.805 -84.442 1.00 72.75 316 GLY A CA 1
ATOM 2509 C C . GLY A 1 316 ? 50.440 -7.090 -83.861 1.00 72.75 316 GLY A C 1
ATOM 2510 O O . GLY A 1 316 ? 49.253 -7.116 -83.529 1.00 72.75 316 GLY A O 1
ATOM 2511 N N . ARG A 1 317 ? 51.221 -8.170 -83.725 1.00 78.19 317 ARG A N 1
ATOM 2512 C CA . ARG A 1 317 ? 50.760 -9.432 -83.118 1.00 78.19 317 ARG A CA 1
ATOM 2513 C C . ARG A 1 317 ? 51.070 -9.470 -81.616 1.00 78.19 317 ARG A C 1
ATOM 2515 O O . ARG A 1 317 ? 52.151 -9.038 -81.220 1.00 78.19 317 ARG A O 1
ATOM 2522 N N . PRO A 1 318 ? 50.172 -10.007 -80.763 1.00 80.12 318 PRO A N 1
ATOM 2523 C CA . PRO A 1 318 ? 50.425 -10.117 -79.326 1.00 80.12 318 PRO A CA 1
ATOM 2524 C C . PRO A 1 318 ? 51.661 -10.974 -79.031 1.00 80.12 318 PRO A C 1
ATOM 2526 O O . PRO A 1 318 ? 51.696 -12.153 -79.395 1.00 80.12 318 PRO A O 1
ATOM 2529 N N . ASN A 1 319 ? 52.647 -10.403 -78.338 1.00 84.38 319 ASN A N 1
ATOM 2530 C CA . ASN A 1 319 ? 53.912 -11.072 -78.003 1.00 84.38 319 ASN A CA 1
ATOM 2531 C C . ASN A 1 319 ? 54.108 -11.297 -76.490 1.00 84.38 319 ASN A C 1
ATOM 2533 O O . ASN A 1 319 ? 55.131 -11.845 -76.070 1.00 84.38 319 ASN A O 1
ATOM 2537 N N . GLY A 1 320 ? 53.124 -10.911 -75.675 1.00 87.44 320 GLY A N 1
ATOM 2538 C CA . GLY A 1 320 ? 53.163 -11.032 -74.223 1.00 87.44 320 GLY A CA 1
ATOM 2539 C C . GLY A 1 320 ? 52.378 -9.919 -73.535 1.00 87.44 320 GLY A C 1
ATOM 2540 O O . GLY A 1 320 ? 51.323 -9.495 -74.016 1.00 87.44 320 GLY A O 1
ATOM 2541 N N . GLY A 1 321 ? 52.896 -9.455 -72.404 1.00 89.50 321 GLY A N 1
ATOM 2542 C CA . GLY A 1 321 ? 52.314 -8.337 -71.677 1.00 89.50 321 GLY A CA 1
ATOM 2543 C C . GLY A 1 321 ? 53.168 -7.863 -70.511 1.00 89.50 321 GLY A C 1
ATOM 2544 O O . GLY A 1 321 ? 54.139 -8.511 -70.112 1.00 89.50 321 GLY A O 1
ATOM 2545 N N . ILE A 1 322 ? 52.780 -6.726 -69.947 1.00 91.56 322 ILE A N 1
ATOM 2546 C CA . ILE A 1 322 ? 53.326 -6.212 -68.695 1.00 91.56 322 ILE A CA 1
ATOM 2547 C C . ILE A 1 322 ? 52.227 -6.147 -67.638 1.00 91.56 322 ILE A C 1
ATOM 2549 O O . ILE A 1 322 ? 51.068 -5.858 -67.937 1.00 91.56 322 ILE A O 1
ATOM 2553 N N . VAL A 1 323 ? 52.605 -6.407 -66.391 1.00 91.56 323 VAL A N 1
ATOM 2554 C CA . VAL A 1 323 ? 51.772 -6.167 -65.212 1.00 91.56 323 VAL A CA 1
ATOM 2555 C C . VAL A 1 323 ? 52.458 -5.101 -64.381 1.00 91.56 323 VAL A C 1
ATOM 2557 O O . VAL A 1 323 ? 53.578 -5.303 -63.900 1.00 91.56 323 VAL A O 1
ATOM 2560 N N . ILE A 1 324 ? 51.801 -3.954 -64.266 1.00 92.81 324 ILE A N 1
ATOM 2561 C CA . ILE A 1 324 ? 52.242 -2.833 -63.445 1.00 92.81 324 ILE A CA 1
ATOM 2562 C C . ILE A 1 324 ? 51.624 -3.013 -62.063 1.00 92.81 324 ILE A C 1
ATOM 2564 O O . ILE A 1 324 ? 50.403 -3.070 -61.935 1.00 92.81 324 ILE A O 1
ATOM 2568 N N . HIS A 1 325 ? 52.476 -3.079 -61.049 1.00 90.25 325 HIS A N 1
ATOM 2569 C CA . HIS A 1 325 ? 52.099 -3.234 -59.650 1.00 90.25 325 HIS A CA 1
ATOM 2570 C C . HIS A 1 325 ? 52.232 -1.895 -58.936 1.00 90.25 325 HIS A C 1
ATOM 2572 O O . HIS A 1 325 ? 53.222 -1.178 -59.135 1.00 90.25 325 HIS A O 1
ATOM 2578 N N . GLY A 1 326 ? 51.266 -1.542 -58.091 1.00 89.56 326 GLY A N 1
ATOM 2579 C CA . GLY A 1 326 ? 51.364 -0.324 -57.297 1.00 89.56 326 GLY A CA 1
ATOM 2580 C C . GLY A 1 326 ? 50.098 0.049 -56.547 1.00 89.56 326 GLY A C 1
ATOM 2581 O O . GLY A 1 326 ? 49.334 -0.816 -56.141 1.00 89.56 326 GLY A O 1
ATOM 2582 N N . MET A 1 327 ? 49.899 1.343 -56.308 1.00 88.44 327 MET A N 1
ATOM 2583 C CA . MET A 1 327 ? 48.677 1.863 -55.689 1.00 88.44 327 MET A CA 1
ATOM 2584 C C . MET A 1 327 ? 48.275 3.201 -56.307 1.00 88.44 327 MET A C 1
ATOM 2586 O O . MET A 1 327 ? 49.127 4.076 -56.486 1.00 88.44 327 MET A O 1
ATOM 2590 N N . PHE A 1 328 ? 46.983 3.426 -56.550 1.00 87.62 328 PHE A N 1
ATOM 2591 C CA . PHE A 1 328 ? 46.506 4.750 -56.967 1.00 87.62 328 PHE A CA 1
ATOM 2592 C C . PHE A 1 328 ? 46.738 5.809 -55.878 1.00 87.62 328 PHE A C 1
ATOM 2594 O O . PHE A 1 328 ? 46.445 5.603 -54.697 1.00 87.62 328 PHE A O 1
ATOM 2601 N N . THR A 1 329 ? 47.240 6.984 -56.262 1.00 85.50 329 THR A N 1
ATOM 2602 C CA . THR A 1 329 ? 47.401 8.113 -55.335 1.00 85.50 329 THR A CA 1
ATOM 2603 C C . THR A 1 329 ? 46.049 8.760 -55.040 1.00 85.50 329 THR A C 1
ATOM 2605 O O . THR A 1 329 ? 45.114 8.683 -55.837 1.00 85.50 329 THR A O 1
ATOM 2608 N N . PHE A 1 330 ? 45.947 9.504 -53.934 1.00 79.31 330 PHE A N 1
ATOM 2609 C CA . PHE A 1 330 ? 44.763 10.334 -53.660 1.00 79.31 330 PHE A CA 1
ATOM 2610 C C . PHE A 1 330 ? 44.439 11.304 -54.813 1.00 79.31 330 PHE A C 1
ATOM 2612 O O . PHE A 1 330 ? 43.273 11.580 -55.081 1.00 79.31 330 PHE A O 1
ATOM 2619 N N . LYS A 1 331 ? 45.463 11.780 -55.539 1.00 81.06 331 LYS A N 1
ATOM 2620 C CA . LYS A 1 331 ? 45.315 12.621 -56.738 1.00 81.06 331 LYS A CA 1
ATOM 2621 C C . LYS A 1 331 ? 44.677 11.863 -57.909 1.00 81.06 331 LYS A C 1
ATOM 2623 O O . LYS A 1 331 ? 43.935 12.473 -58.673 1.00 81.06 331 LYS A O 1
ATOM 2628 N N . GLY A 1 332 ? 44.973 10.573 -58.076 1.00 82.88 332 GLY A N 1
ATOM 2629 C CA . GLY A 1 332 ? 44.334 9.724 -59.085 1.00 82.88 332 GLY A CA 1
ATOM 2630 C C . GLY A 1 332 ? 42.877 9.420 -58.736 1.00 82.88 332 GLY A C 1
ATOM 2631 O O . GLY A 1 332 ? 41.988 9.618 -59.557 1.00 82.88 332 GLY A O 1
ATOM 2632 N N . LEU A 1 333 ? 42.629 9.032 -57.485 1.00 80.81 333 LEU A N 1
ATOM 2633 C CA . LEU A 1 333 ? 41.311 8.610 -56.996 1.00 80.81 333 LEU A CA 1
ATOM 2634 C C . LEU A 1 333 ? 40.311 9.760 -56.817 1.00 80.81 333 LEU A C 1
ATOM 2636 O O . LEU A 1 333 ? 39.106 9.543 -56.872 1.00 80.81 333 LEU A O 1
ATOM 2640 N N . GLY A 1 334 ? 40.799 10.984 -56.600 1.00 77.06 334 GLY A N 1
ATOM 2641 C CA . GLY A 1 334 ? 39.965 12.181 -56.464 1.00 77.06 334 GLY A CA 1
ATOM 2642 C C . GLY A 1 334 ? 39.521 12.808 -57.789 1.00 77.06 334 GLY A C 1
ATOM 2643 O O . GLY A 1 334 ? 38.785 13.796 -57.772 1.00 77.06 334 GLY A O 1
ATOM 2644 N N . GLN A 1 335 ? 39.977 12.291 -58.935 1.00 85.06 335 GLN A N 1
ATOM 2645 C CA . GLN A 1 335 ? 39.536 12.785 -60.241 1.00 85.06 335 GLN A CA 1
ATOM 2646 C C . GLN A 1 335 ? 38.140 12.244 -60.577 1.00 85.06 335 GLN A C 1
ATOM 2648 O O . GLN A 1 335 ? 37.856 11.081 -60.295 1.00 85.06 335 GLN A O 1
ATOM 2653 N N . PRO A 1 336 ? 37.260 13.043 -61.210 1.00 84.62 336 PRO A N 1
ATOM 2654 C CA . PRO A 1 336 ? 35.970 12.544 -61.673 1.00 84.62 336 PRO A CA 1
ATOM 2655 C C . PRO A 1 336 ? 36.169 11.368 -62.638 1.00 84.62 336 PRO A C 1
ATOM 2657 O O . PRO A 1 336 ? 36.864 11.517 -63.648 1.00 84.62 336 PRO A O 1
ATOM 2660 N N . GLY A 1 337 ? 35.546 10.219 -62.361 1.00 84.00 337 GLY A N 1
ATOM 2661 C CA . GLY A 1 337 ? 35.695 9.003 -63.170 1.00 84.00 337 GLY A CA 1
ATOM 2662 C C . GLY A 1 337 ? 35.397 9.221 -64.656 1.00 84.00 337 GLY A C 1
ATOM 2663 O O . GLY A 1 337 ? 36.067 8.653 -65.512 1.00 84.00 337 GLY A O 1
ATOM 2664 N N . GLY A 1 338 ? 34.474 10.129 -64.990 1.00 85.06 338 GLY A N 1
ATOM 2665 C CA . GLY A 1 338 ? 34.174 10.503 -66.378 1.00 85.06 338 GLY A CA 1
ATOM 2666 C C . GLY A 1 338 ? 35.296 11.252 -67.119 1.00 85.06 338 GLY A C 1
ATOM 2667 O O . GLY A 1 338 ? 35.154 11.526 -68.306 1.00 85.06 338 GLY A O 1
ATOM 2668 N N . THR A 1 339 ? 36.394 11.609 -66.447 1.00 85.31 339 THR A N 1
ATOM 2669 C CA . THR A 1 339 ? 37.576 12.258 -67.052 1.00 85.31 339 THR A CA 1
ATOM 2670 C C . THR A 1 339 ? 38.785 11.333 -67.172 1.00 85.31 339 THR A C 1
ATOM 2672 O O . THR A 1 339 ? 39.721 11.651 -67.905 1.00 85.31 339 THR A O 1
ATOM 2675 N N . ILE A 1 340 ? 38.758 10.188 -66.487 1.00 90.00 340 ILE A N 1
ATOM 2676 C CA . ILE A 1 340 ? 39.861 9.229 -66.459 1.00 90.00 340 ILE A CA 1
ATOM 2677 C C . ILE A 1 340 ? 39.783 8.357 -67.726 1.00 90.00 340 ILE A C 1
ATOM 2679 O O . ILE A 1 340 ? 38.696 7.858 -68.044 1.00 90.00 340 ILE A O 1
ATOM 2683 N N . PRO A 1 341 ? 40.890 8.169 -68.471 1.00 87.94 341 PRO A N 1
ATOM 2684 C CA . PRO A 1 341 ? 40.920 7.259 -69.615 1.00 87.94 341 PRO A CA 1
ATOM 2685 C C . PRO A 1 341 ? 40.432 5.852 -69.235 1.00 87.94 341 PRO A C 1
ATOM 2687 O O . PRO A 1 341 ? 40.590 5.433 -68.091 1.00 87.94 341 PRO A O 1
ATOM 2690 N N . ILE A 1 342 ? 39.819 5.128 -70.173 1.00 87.44 342 ILE A N 1
ATOM 2691 C CA . ILE A 1 342 ? 39.076 3.864 -69.971 1.00 87.44 342 ILE A CA 1
ATOM 2692 C C . ILE A 1 342 ? 37.719 4.083 -69.277 1.00 87.44 342 ILE A C 1
ATOM 2694 O O . ILE A 1 342 ? 36.688 3.636 -69.785 1.00 87.44 342 ILE A O 1
ATOM 2698 N N . LEU A 1 343 ? 37.672 4.819 -68.163 1.00 88.75 343 LEU A N 1
ATOM 2699 C CA . LEU A 1 343 ? 36.426 5.072 -67.425 1.00 88.75 343 LEU A CA 1
ATOM 2700 C C . LEU A 1 343 ? 35.494 6.065 -68.126 1.00 88.75 343 LEU A C 1
ATOM 2702 O O . LEU A 1 343 ? 34.275 5.897 -68.067 1.00 88.75 343 LEU A O 1
ATOM 2706 N N . ARG A 1 344 ? 36.033 7.067 -68.829 1.00 87.38 344 ARG A N 1
ATOM 2707 C CA . ARG A 1 344 ? 35.232 7.995 -69.649 1.00 87.38 344 ARG A CA 1
ATOM 2708 C C . ARG A 1 344 ? 34.452 7.268 -70.750 1.00 87.38 344 ARG A C 1
ATOM 2710 O O . ARG A 1 344 ? 33.289 7.576 -70.976 1.00 87.38 344 ARG A O 1
ATOM 2717 N N . ARG A 1 345 ? 35.043 6.226 -71.350 1.00 84.12 345 ARG A N 1
ATOM 2718 C CA . ARG A 1 345 ? 34.366 5.379 -72.349 1.00 84.12 345 ARG A CA 1
ATOM 2719 C C . ARG A 1 345 ? 33.286 4.507 -71.739 1.00 84.12 345 ARG A C 1
ATOM 2721 O O . ARG A 1 345 ? 32.231 4.335 -72.340 1.00 84.12 345 ARG A O 1
ATOM 2728 N N . LYS A 1 346 ? 33.528 3.980 -70.535 1.00 86.69 346 LYS A N 1
ATOM 2729 C CA . LYS A 1 346 ? 32.514 3.228 -69.786 1.00 86.69 346 LYS A CA 1
ATOM 2730 C C . LYS A 1 346 ? 31.287 4.108 -69.513 1.00 86.69 346 LYS A C 1
ATOM 2732 O O . LYS A 1 346 ? 30.167 3.673 -69.762 1.00 86.69 346 LYS A O 1
ATOM 2737 N N . LEU A 1 347 ? 31.492 5.369 -69.123 1.00 87.50 347 LEU A N 1
ATOM 2738 C CA . LEU A 1 347 ? 30.417 6.359 -68.985 1.00 87.50 347 LEU A CA 1
ATOM 2739 C C . LEU A 1 347 ? 29.692 6.635 -70.312 1.00 87.50 347 LEU A C 1
ATOM 2741 O O . LEU A 1 347 ? 28.463 6.627 -70.332 1.00 87.50 347 LEU A O 1
ATOM 2745 N N . ASP A 1 348 ? 30.422 6.847 -71.410 1.00 84.19 348 ASP A N 1
ATOM 2746 C CA . ASP A 1 348 ? 29.821 7.083 -72.731 1.00 84.19 348 ASP A CA 1
ATOM 2747 C C . ASP A 1 348 ? 28.969 5.886 -73.193 1.00 84.19 348 ASP A C 1
ATOM 2749 O O . ASP A 1 348 ? 27.863 6.072 -73.704 1.00 84.19 348 ASP A O 1
ATOM 2753 N N . SER A 1 349 ? 29.432 4.657 -72.940 1.00 83.75 349 SER A N 1
ATOM 2754 C CA . SER A 1 349 ? 28.689 3.423 -73.224 1.00 83.75 349 SER A CA 1
ATOM 2755 C C . SER A 1 349 ? 27.399 3.323 -72.406 1.00 83.75 349 SER A C 1
ATOM 2757 O O . SER A 1 349 ? 26.351 2.986 -72.958 1.00 83.75 349 SER A O 1
ATOM 2759 N N . ILE A 1 350 ? 27.448 3.637 -71.105 1.00 86.44 350 ILE A N 1
ATOM 2760 C CA . ILE A 1 350 ? 26.262 3.642 -70.230 1.00 86.44 350 ILE A CA 1
ATOM 2761 C C . ILE A 1 350 ? 25.274 4.723 -70.691 1.00 86.44 350 ILE A C 1
ATOM 2763 O O . ILE A 1 350 ? 24.079 4.467 -70.825 1.00 86.44 350 ILE A O 1
ATOM 2767 N N . ALA A 1 351 ? 25.766 5.926 -70.995 1.00 83.94 351 ALA A N 1
ATOM 2768 C CA . ALA A 1 351 ? 24.934 7.033 -71.454 1.00 83.94 351 ALA A CA 1
ATOM 2769 C C . ALA A 1 351 ? 24.239 6.737 -72.796 1.00 83.94 351 ALA A C 1
ATOM 2771 O O . ALA A 1 351 ? 23.089 7.153 -72.982 1.00 83.94 351 ALA A O 1
ATOM 2772 N N . ALA A 1 352 ? 24.919 6.022 -73.703 1.00 82.50 352 ALA A N 1
ATOM 2773 C CA . ALA A 1 352 ? 24.373 5.570 -74.980 1.00 82.50 352 ALA A CA 1
ATOM 2774 C C . ALA A 1 352 ? 23.317 4.466 -74.806 1.00 82.50 352 ALA A C 1
ATOM 2776 O O . ALA A 1 352 ? 22.266 4.536 -75.445 1.00 82.50 352 ALA A O 1
ATOM 2777 N N . ALA A 1 353 ? 23.558 3.489 -73.923 1.00 83.06 353 ALA A N 1
ATOM 2778 C CA . ALA A 1 353 ? 22.612 2.409 -73.630 1.00 83.06 353 ALA A CA 1
ATOM 2779 C C . ALA A 1 353 ? 21.290 2.927 -73.033 1.00 83.06 353 ALA A C 1
ATOM 2781 O O . ALA A 1 353 ? 20.218 2.448 -73.395 1.00 83.06 353 ALA A O 1
ATOM 2782 N N . GLU A 1 354 ? 21.355 3.953 -72.180 1.00 81.00 354 GLU A N 1
ATOM 2783 C CA . GLU A 1 354 ? 20.179 4.585 -71.562 1.00 81.00 354 GLU A CA 1
ATOM 2784 C C . GLU A 1 354 ? 19.466 5.593 -72.487 1.00 81.00 354 GLU A C 1
ATOM 2786 O O . GLU A 1 354 ? 18.460 6.191 -72.105 1.00 81.00 354 GLU A O 1
ATOM 2791 N N . GLY A 1 355 ? 19.982 5.831 -73.699 1.00 79.00 355 GLY A N 1
ATOM 2792 C CA . GLY A 1 355 ? 19.387 6.770 -74.655 1.00 79.00 355 GLY A CA 1
ATOM 2793 C C . GLY A 1 355 ? 19.359 8.226 -74.170 1.00 79.00 355 GLY A C 1
ATOM 2794 O O . GLY A 1 355 ? 18.553 9.024 -74.654 1.00 79.00 355 GLY A O 1
ATOM 2795 N N . THR A 1 356 ? 20.213 8.593 -73.206 1.00 79.12 356 THR A N 1
ATOM 2796 C CA . THR A 1 356 ? 20.214 9.949 -72.642 1.00 79.12 356 THR A CA 1
ATOM 2797 C C . THR A 1 356 ? 20.717 10.966 -73.665 1.00 79.12 356 THR A C 1
ATOM 2799 O O . THR A 1 356 ? 21.781 10.814 -74.267 1.00 79.12 356 THR A O 1
ATOM 2802 N N . VAL A 1 357 ? 19.973 12.057 -73.861 1.00 78.81 357 VAL A N 1
ATOM 2803 C CA . VAL A 1 357 ? 20.412 13.136 -74.757 1.00 78.81 357 VAL A CA 1
ATOM 2804 C C . VAL A 1 357 ? 21.513 13.937 -74.066 1.00 78.81 357 VAL A C 1
ATOM 2806 O O . VAL A 1 357 ? 21.318 14.435 -72.952 1.00 78.81 357 VAL A O 1
ATOM 2809 N N . ARG A 1 358 ? 22.666 14.098 -74.728 1.00 73.38 358 ARG A N 1
ATOM 2810 C CA . ARG A 1 358 ? 23.806 14.870 -74.209 1.00 73.38 358 ARG A CA 1
ATOM 2811 C C . ARG A 1 358 ? 23.344 16.262 -73.752 1.00 73.38 358 ARG A C 1
ATOM 2813 O O . ARG A 1 358 ? 22.629 16.952 -74.471 1.00 73.38 358 ARG A O 1
ATOM 2820 N N . ALA A 1 359 ? 23.756 16.662 -72.549 1.00 73.31 359 ALA A N 1
ATOM 2821 C CA . ALA A 1 359 ? 23.365 17.901 -71.857 1.00 73.31 359 ALA A CA 1
ATOM 2822 C C . ALA A 1 359 ? 21.906 18.017 -71.336 1.00 73.31 359 ALA A C 1
ATOM 2824 O O . ALA A 1 359 ? 21.563 19.070 -70.785 1.00 73.31 359 ALA A O 1
ATOM 2825 N N . SER A 1 360 ? 21.081 16.964 -71.418 1.00 79.06 360 SER A N 1
ATOM 2826 C CA . SER A 1 360 ? 19.766 16.893 -70.746 1.00 79.06 360 SER A CA 1
ATOM 2827 C C . SER A 1 360 ? 19.875 16.836 -69.210 1.00 79.06 360 SER A C 1
ATOM 2829 O O . SER A 1 360 ? 20.964 16.648 -68.660 1.00 79.06 360 SER A O 1
ATOM 2831 N N . TYR A 1 361 ? 18.749 17.024 -68.507 1.00 74.06 361 TYR A N 1
ATOM 2832 C CA . TYR A 1 361 ? 18.684 16.886 -67.044 1.00 74.06 361 TYR A CA 1
ATOM 2833 C C . TYR A 1 361 ? 19.088 15.472 -66.603 1.00 74.06 361 TYR A C 1
ATOM 2835 O O . TYR A 1 361 ? 19.988 15.335 -65.777 1.00 74.06 361 TYR A O 1
ATOM 2843 N N . ASP A 1 362 ? 18.537 14.444 -67.251 1.00 72.44 362 ASP A N 1
ATOM 2844 C CA . ASP A 1 362 ? 18.834 13.038 -66.952 1.00 72.44 362 ASP A CA 1
ATOM 2845 C C . ASP A 1 362 ? 20.295 12.687 -67.254 1.00 72.44 362 ASP A C 1
ATOM 2847 O O . ASP A 1 362 ? 20.952 12.029 -66.453 1.00 72.44 362 ASP A O 1
ATOM 2851 N N . HIS A 1 363 ? 20.861 13.217 -68.345 1.00 81.50 363 HIS A N 1
ATOM 2852 C CA . HIS A 1 363 ? 22.284 13.044 -68.651 1.00 81.50 363 HIS A CA 1
ATOM 2853 C C . HIS A 1 363 ? 23.186 13.702 -67.595 1.00 81.50 363 HIS A C 1
ATOM 2855 O O . HIS A 1 363 ? 24.194 13.129 -67.190 1.00 81.50 363 HIS A O 1
ATOM 2861 N N . LYS A 1 364 ? 22.831 14.897 -67.101 1.00 79.25 364 LYS A N 1
ATOM 2862 C CA . LYS A 1 364 ? 23.574 15.557 -66.012 1.00 79.25 364 LYS A CA 1
ATOM 2863 C C . LYS A 1 364 ? 23.453 14.789 -64.692 1.00 79.25 364 LYS A C 1
ATOM 2865 O O . LYS A 1 364 ? 24.448 14.698 -63.978 1.00 79.25 364 LYS A O 1
ATOM 2870 N N . GLY A 1 365 ? 22.273 14.242 -64.386 1.00 77.19 365 GLY A N 1
ATOM 2871 C CA . GLY A 1 365 ? 22.034 13.393 -63.215 1.00 77.19 365 GLY A CA 1
ATOM 2872 C C . GLY A 1 365 ? 22.849 12.100 -63.264 1.00 77.19 365 GLY A C 1
ATOM 2873 O O . GLY A 1 365 ? 23.551 11.789 -62.306 1.00 77.19 365 GLY A O 1
ATOM 2874 N N . LEU A 1 366 ? 22.854 11.421 -64.414 1.00 83.94 366 LEU A N 1
ATOM 2875 C CA . LEU A 1 366 ? 23.643 10.213 -64.671 1.00 83.94 366 LEU A CA 1
ATOM 2876 C C . LEU A 1 366 ? 25.143 10.476 -64.508 1.00 83.94 366 LEU A C 1
ATOM 2878 O O . LEU A 1 366 ? 25.815 9.768 -63.763 1.00 83.94 366 LEU A O 1
ATOM 2882 N N . VAL A 1 367 ? 25.671 11.529 -65.142 1.00 84.50 367 VAL A N 1
ATOM 2883 C CA . VAL A 1 367 ? 27.091 11.902 -65.023 1.00 84.50 367 VAL A CA 1
ATOM 2884 C C . VAL A 1 367 ? 27.449 12.277 -63.580 1.00 84.50 367 VAL A C 1
ATOM 2886 O O . VAL A 1 367 ? 28.551 11.978 -63.122 1.00 84.50 367 VAL A O 1
ATOM 2889 N N . HIS A 1 368 ? 26.546 12.930 -62.843 1.00 80.75 368 HIS A N 1
ATOM 2890 C CA . HIS A 1 368 ? 26.792 13.274 -61.444 1.00 80.75 368 HIS A CA 1
ATOM 2891 C C . HIS A 1 368 ? 26.839 12.031 -60.551 1.00 80.75 368 HIS A C 1
ATOM 2893 O O . HIS A 1 368 ? 27.795 11.886 -59.796 1.00 80.75 368 HIS A O 1
ATOM 2899 N N . ALA A 1 369 ? 25.868 11.126 -60.691 1.00 80.94 369 ALA A N 1
ATOM 2900 C CA . ALA A 1 369 ? 25.822 9.868 -59.954 1.00 80.94 369 ALA A CA 1
ATOM 2901 C C . ALA A 1 369 ? 27.011 8.952 -60.299 1.00 80.94 369 ALA A C 1
ATOM 2903 O O . ALA A 1 369 ? 27.615 8.388 -59.396 1.00 80.94 369 ALA A O 1
ATOM 2904 N N . TYR A 1 370 ? 27.425 8.875 -61.569 1.00 87.06 370 TYR A N 1
ATOM 2905 C CA . TYR A 1 370 ? 28.621 8.125 -61.976 1.00 87.06 370 TYR A CA 1
ATOM 2906 C C . TYR A 1 370 ? 29.893 8.664 -61.312 1.00 87.06 370 TYR A C 1
ATOM 2908 O O . TYR A 1 370 ? 30.697 7.900 -60.795 1.00 87.06 370 TYR A O 1
ATOM 2916 N N . ASN A 1 371 ? 30.061 9.990 -61.275 1.00 85.50 371 ASN A N 1
ATOM 2917 C CA . ASN A 1 371 ? 31.209 10.621 -60.617 1.00 85.50 371 ASN A CA 1
ATOM 2918 C C . ASN A 1 371 ? 31.135 10.589 -59.079 1.00 85.50 371 ASN A C 1
ATOM 2920 O O . ASN A 1 371 ? 32.117 10.954 -58.432 1.00 85.50 371 ASN A O 1
ATOM 2924 N N . ALA A 1 372 ? 29.994 10.206 -58.496 1.00 80.56 372 ALA A N 1
ATOM 2925 C CA . ALA A 1 372 ? 29.868 9.974 -57.061 1.00 80.56 372 ALA A CA 1
ATOM 2926 C C . ALA A 1 372 ? 30.410 8.595 -56.652 1.00 80.56 372 ALA A C 1
ATOM 2928 O O . ALA A 1 372 ? 30.808 8.424 -55.504 1.00 80.56 372 ALA A O 1
ATOM 2929 N N . LEU A 1 373 ? 30.471 7.633 -57.582 1.00 85.00 373 LEU A N 1
ATOM 2930 C CA . LEU A 1 373 ? 30.993 6.294 -57.317 1.00 85.00 373 LEU A CA 1
ATOM 2931 C C . LEU A 1 373 ? 32.532 6.299 -57.190 1.00 85.00 373 LEU A C 1
ATOM 2933 O O . LEU A 1 373 ? 33.204 7.054 -57.900 1.00 85.00 373 LEU A O 1
ATOM 2937 N N . PRO A 1 374 ? 33.118 5.444 -56.326 1.00 84.06 374 PRO A N 1
ATOM 2938 C CA . PRO A 1 374 ? 34.568 5.311 -56.208 1.00 84.06 374 PRO A CA 1
ATOM 2939 C C . PRO A 1 374 ? 35.223 4.889 -57.531 1.00 84.06 374 PRO A C 1
ATOM 2941 O O . PRO A 1 374 ? 34.778 3.941 -58.177 1.00 84.06 374 PRO A O 1
ATOM 2944 N N . VAL A 1 375 ? 36.315 5.561 -57.910 1.00 84.25 375 VAL A N 1
ATOM 2945 C CA . VAL A 1 375 ? 37.077 5.293 -59.145 1.00 84.25 375 VAL A CA 1
ATOM 2946 C C . VAL A 1 375 ? 37.554 3.840 -59.222 1.00 84.25 375 VAL A C 1
ATOM 2948 O O . VAL A 1 375 ? 37.513 3.236 -60.288 1.00 84.25 375 VAL A O 1
ATOM 2951 N N . GLU A 1 376 ? 37.962 3.260 -58.097 1.00 79.56 376 GLU A N 1
ATOM 2952 C CA . GLU A 1 376 ? 38.401 1.865 -58.007 1.00 79.56 376 GLU A CA 1
ATOM 2953 C C . GLU A 1 376 ? 37.279 0.896 -58.372 1.00 79.56 376 GLU A C 1
ATOM 2955 O O . GLU A 1 376 ? 37.467 0.021 -59.213 1.00 79.56 376 GLU A O 1
ATOM 2960 N N . TYR A 1 377 ? 36.085 1.125 -57.820 1.00 83.00 377 TYR A N 1
ATOM 2961 C CA . TYR A 1 377 ? 34.908 0.331 -58.152 1.00 83.00 377 TYR A CA 1
ATOM 2962 C C . TYR A 1 377 ? 34.549 0.467 -59.637 1.00 83.00 377 TYR A C 1
ATOM 2964 O O . TYR A 1 377 ? 34.231 -0.517 -60.297 1.00 83.00 377 TYR A O 1
ATOM 2972 N N . LEU A 1 378 ? 34.656 1.678 -60.197 1.00 86.19 378 LEU A N 1
ATOM 2973 C CA . LEU A 1 378 ? 34.404 1.915 -61.620 1.00 86.19 378 LEU A CA 1
ATOM 2974 C C . LEU A 1 378 ? 35.381 1.170 -62.537 1.00 86.19 378 LEU A C 1
ATOM 2976 O O . LEU A 1 378 ? 35.008 0.866 -63.670 1.00 86.19 378 LEU A O 1
ATOM 2980 N N . PHE A 1 379 ? 36.610 0.882 -62.103 1.00 84.31 379 PHE A N 1
ATOM 2981 C CA . PHE A 1 379 ? 37.555 0.078 -62.883 1.00 84.31 379 PHE A CA 1
ATOM 2982 C C . PHE A 1 379 ? 37.170 -1.404 -62.901 1.00 84.31 379 PHE A C 1
ATOM 2984 O O . PHE A 1 379 ? 37.196 -2.010 -63.974 1.00 84.31 379 PHE A O 1
ATOM 2991 N N . GLU A 1 380 ? 36.762 -1.945 -61.754 1.00 78.69 380 GLU A N 1
ATOM 2992 C CA . GLU A 1 380 ? 36.449 -3.367 -61.569 1.00 78.69 380 GLU A CA 1
ATOM 2993 C C . GLU A 1 380 ? 35.061 -3.761 -62.091 1.00 78.69 380 GLU A C 1
ATOM 2995 O O . GLU A 1 380 ? 34.926 -4.778 -62.771 1.00 78.69 380 GLU A O 1
ATOM 3000 N N . ALA A 1 381 ? 34.035 -2.955 -61.810 1.00 81.81 381 ALA A N 1
ATOM 3001 C CA . ALA A 1 381 ? 32.648 -3.285 -62.120 1.00 81.81 381 ALA A CA 1
ATOM 3002 C C . ALA A 1 381 ? 32.335 -3.176 -63.621 1.00 81.81 381 ALA A C 1
ATOM 3004 O O . ALA A 1 381 ? 32.830 -2.285 -64.323 1.00 81.81 381 ALA A O 1
ATOM 3005 N N . ASP A 1 382 ? 31.471 -4.054 -64.128 1.00 81.12 382 ASP A N 1
ATOM 3006 C CA . ASP A 1 382 ? 30.953 -3.945 -65.492 1.00 81.12 382 ASP A CA 1
ATOM 3007 C C . ASP A 1 382 ? 29.968 -2.767 -65.650 1.00 81.12 382 ASP A C 1
ATOM 3009 O O . ASP A 1 382 ? 29.550 -2.116 -64.688 1.00 81.12 382 ASP A O 1
ATOM 3013 N N . ALA A 1 383 ? 29.626 -2.441 -66.898 1.00 80.44 383 ALA A N 1
ATOM 3014 C CA . ALA A 1 383 ? 28.765 -1.298 -67.197 1.00 80.44 383 ALA A CA 1
ATOM 3015 C C . ALA A 1 383 ? 27.331 -1.461 -66.651 1.00 80.44 383 ALA A C 1
ATOM 3017 O O . ALA A 1 383 ? 26.702 -0.463 -66.292 1.00 80.44 383 ALA A O 1
ATOM 3018 N N . ASP A 1 384 ? 26.827 -2.694 -66.562 1.00 79.00 384 ASP A N 1
ATOM 3019 C CA . ASP A 1 384 ? 25.469 -2.987 -66.098 1.00 79.00 384 ASP A CA 1
ATOM 3020 C C . ASP A 1 384 ? 25.335 -2.813 -64.581 1.00 79.00 384 ASP A C 1
ATOM 3022 O O . ASP A 1 384 ? 24.399 -2.164 -64.114 1.00 79.00 384 ASP A O 1
ATOM 3026 N N . THR A 1 385 ? 26.315 -3.287 -63.814 1.00 81.50 385 THR A N 1
ATOM 3027 C CA . THR A 1 385 ? 26.346 -3.160 -62.351 1.00 81.50 385 THR A CA 1
ATOM 3028 C C . THR A 1 385 ? 26.516 -1.698 -61.929 1.00 81.50 385 THR A C 1
ATOM 3030 O O . THR A 1 385 ? 25.866 -1.209 -61.003 1.00 81.50 385 THR A O 1
ATOM 3033 N N . VAL A 1 386 ? 27.358 -0.942 -62.645 1.00 85.31 386 VAL A N 1
ATOM 3034 C CA . VAL A 1 386 ? 27.504 0.505 -62.418 1.00 85.31 386 VAL A CA 1
ATOM 3035 C C . VAL A 1 386 ? 26.190 1.242 -62.703 1.00 85.31 386 VAL A C 1
ATOM 3037 O O . VAL A 1 386 ? 25.820 2.160 -61.964 1.00 85.31 386 VAL A O 1
ATOM 3040 N N . ARG A 1 387 ? 25.450 0.827 -63.737 1.00 84.38 387 ARG A N 1
ATOM 3041 C CA . ARG A 1 387 ? 24.144 1.403 -64.074 1.00 84.38 387 ARG A CA 1
ATOM 3042 C C . ARG A 1 387 ? 23.115 1.229 -62.949 1.00 84.38 387 ARG A C 1
ATOM 3044 O O . ARG A 1 387 ? 22.364 2.169 -62.682 1.00 84.38 387 ARG A O 1
ATOM 3051 N N . GLU A 1 388 ? 23.073 0.084 -62.271 1.00 81.56 388 GLU A N 1
ATOM 3052 C CA . GLU A 1 388 ? 22.135 -0.140 -61.157 1.00 81.56 388 GLU A CA 1
ATOM 3053 C C . GLU A 1 388 ? 22.373 0.828 -59.987 1.00 81.56 388 GLU A C 1
ATOM 3055 O O . GLU A 1 388 ? 21.431 1.450 -59.480 1.00 81.56 388 GLU A O 1
ATOM 3060 N N . LEU A 1 389 ? 23.638 1.039 -59.615 1.00 82.12 389 LEU A N 1
ATOM 3061 C CA . LEU A 1 389 ? 24.035 1.963 -58.546 1.00 82.12 389 LEU A CA 1
ATOM 3062 C C . LEU A 1 389 ? 23.739 3.433 -58.874 1.00 82.12 389 LEU A C 1
ATOM 3064 O O . LEU A 1 389 ? 23.316 4.197 -57.997 1.00 82.12 389 LEU A O 1
ATOM 3068 N N . ILE A 1 390 ? 23.910 3.833 -60.139 1.00 83.62 390 ILE A N 1
ATOM 3069 C CA . ILE A 1 390 ? 23.518 5.168 -60.615 1.00 83.62 390 ILE A CA 1
ATOM 3070 C C . ILE A 1 390 ? 22.029 5.394 -60.350 1.00 83.62 390 ILE A C 1
ATOM 3072 O O . ILE A 1 390 ? 21.649 6.393 -59.736 1.00 83.62 390 ILE A O 1
ATOM 3076 N N . TRP A 1 391 ? 21.179 4.449 -60.756 1.00 80.50 391 TRP A N 1
ATOM 3077 C CA . TRP A 1 391 ? 19.734 4.580 -60.590 1.00 80.50 391 TRP A CA 1
ATOM 3078 C C . TRP A 1 391 ? 19.283 4.473 -59.132 1.00 80.50 391 TRP A C 1
ATOM 3080 O O . TRP A 1 391 ? 18.322 5.145 -58.751 1.00 80.50 391 TRP A O 1
ATOM 3090 N N . MET A 1 392 ? 19.977 3.701 -58.290 1.00 82.06 392 MET A N 1
ATOM 3091 C CA . MET A 1 392 ? 19.756 3.723 -56.841 1.00 82.06 392 MET A CA 1
ATOM 3092 C C . MET A 1 392 ? 19.977 5.133 -56.276 1.00 82.06 392 MET A C 1
ATOM 3094 O O . MET A 1 392 ? 19.119 5.642 -55.551 1.00 82.06 392 MET A O 1
ATOM 3098 N N . THR A 1 393 ? 21.087 5.772 -56.653 1.00 77.38 393 THR A N 1
ATOM 3099 C CA . THR A 1 393 ? 21.456 7.119 -56.195 1.00 77.38 393 THR A CA 1
ATOM 3100 C C . THR A 1 393 ? 20.436 8.162 -56.659 1.00 77.38 393 THR A C 1
ATOM 3102 O O . THR A 1 393 ? 19.932 8.937 -55.849 1.00 77.38 393 THR A O 1
ATOM 3105 N N . VAL A 1 394 ? 20.040 8.124 -57.937 1.00 76.88 394 VAL A N 1
ATOM 3106 C CA . VAL A 1 394 ? 19.025 9.035 -58.505 1.00 76.88 394 VAL A CA 1
ATOM 3107 C C . VAL A 1 394 ? 17.650 8.865 -57.832 1.00 76.88 394 VAL A C 1
ATOM 3109 O O . VAL A 1 394 ? 16.946 9.846 -57.579 1.00 76.88 394 VAL A O 1
ATOM 3112 N N . ARG A 1 395 ? 17.253 7.628 -57.500 1.00 75.44 395 ARG A N 1
ATOM 3113 C CA . ARG A 1 395 ? 15.979 7.343 -56.812 1.00 75.44 395 ARG A CA 1
ATOM 3114 C C . ARG A 1 395 ? 15.982 7.785 -55.351 1.00 75.44 395 ARG A C 1
ATOM 3116 O O . ARG A 1 395 ? 14.953 8.270 -54.884 1.00 75.44 395 ARG A O 1
ATOM 3123 N N . ALA A 1 396 ? 17.091 7.597 -54.637 1.00 73.25 396 ALA A N 1
ATOM 3124 C CA . ALA A 1 396 ? 17.237 8.053 -53.254 1.00 73.25 396 ALA A CA 1
ATOM 3125 C C . ALA A 1 396 ? 17.113 9.584 -53.162 1.00 73.25 396 ALA A C 1
ATOM 3127 O O . ALA A 1 396 ? 16.373 10.088 -52.319 1.00 73.25 396 ALA A O 1
ATOM 3128 N N . ASP A 1 397 ? 17.739 10.300 -54.101 1.00 70.69 397 ASP A N 1
ATOM 3129 C CA . ASP A 1 397 ? 17.666 11.762 -54.208 1.00 70.69 397 ASP A CA 1
ATOM 3130 C C . ASP A 1 397 ? 16.231 12.260 -54.465 1.00 70.69 397 ASP A C 1
ATOM 3132 O O . ASP A 1 397 ? 15.741 13.169 -53.799 1.00 70.69 397 ASP A O 1
ATOM 3136 N N . SER A 1 398 ? 15.498 11.600 -55.370 1.00 69.25 398 SER A N 1
ATOM 3137 C CA . SER A 1 398 ? 14.120 11.993 -55.707 1.00 69.25 398 SER A CA 1
ATOM 3138 C C . SER A 1 398 ? 13.105 11.684 -54.594 1.00 69.25 398 SER A C 1
ATOM 3140 O O . SER A 1 398 ? 12.165 12.450 -54.385 1.00 69.25 398 SER A O 1
ATOM 3142 N N . ALA A 1 399 ? 13.262 10.561 -53.881 1.00 67.25 399 ALA A N 1
ATOM 3143 C CA . ALA A 1 399 ? 12.286 10.072 -52.901 1.00 67.25 399 ALA A CA 1
ATOM 3144 C C . ALA A 1 399 ? 12.521 10.558 -51.457 1.00 67.25 399 ALA A C 1
ATOM 3146 O O . ALA A 1 399 ? 11.668 10.307 -50.607 1.00 67.25 399 ALA A O 1
ATOM 3147 N N . HIS A 1 400 ? 13.643 11.238 -51.176 1.00 69.56 400 HIS A N 1
ATOM 3148 C CA . HIS A 1 400 ? 14.057 11.641 -49.820 1.00 69.56 400 HIS A CA 1
ATOM 3149 C C . HIS A 1 400 ? 14.082 10.469 -48.812 1.00 69.56 400 HIS A C 1
ATOM 3151 O O . HIS A 1 400 ? 13.745 10.636 -47.641 1.00 69.56 400 HIS A O 1
ATOM 3157 N N . ASP A 1 401 ? 14.477 9.276 -49.261 1.00 74.19 401 ASP A N 1
ATOM 3158 C CA . ASP A 1 401 ? 14.548 8.064 -48.433 1.00 74.19 401 ASP A CA 1
ATOM 3159 C C . ASP A 1 401 ? 15.973 7.503 -48.423 1.00 74.19 401 ASP A C 1
ATOM 3161 O O . ASP A 1 401 ? 16.788 7.822 -49.294 1.00 74.19 401 ASP A O 1
ATOM 3165 N N . ILE A 1 402 ? 16.275 6.670 -47.433 1.00 83.06 402 ILE A N 1
ATOM 3166 C CA . ILE A 1 402 ? 17.589 6.046 -47.282 1.00 83.06 402 ILE A CA 1
ATOM 3167 C C . ILE A 1 402 ? 17.605 4.747 -48.073 1.00 83.06 402 ILE A C 1
ATOM 3169 O O . ILE A 1 402 ? 16.710 3.912 -47.942 1.00 83.06 402 ILE A O 1
ATOM 3173 N N . ARG A 1 403 ? 18.633 4.564 -48.897 1.00 85.75 403 ARG A N 1
ATOM 3174 C CA . ARG A 1 403 ? 18.856 3.319 -49.633 1.00 85.75 403 ARG A CA 1
ATOM 3175 C C . ARG A 1 403 ? 20.264 2.826 -49.389 1.00 85.75 403 ARG A C 1
ATOM 3177 O O . ARG A 1 403 ? 21.202 3.618 -49.402 1.00 85.75 403 ARG A O 1
ATOM 3184 N N . SER A 1 404 ? 20.392 1.525 -49.197 1.00 88.12 404 SER A N 1
ATOM 3185 C CA . SER A 1 404 ? 21.670 0.838 -49.126 1.00 88.12 404 SER A CA 1
ATOM 3186 C C . SER A 1 404 ? 21.763 -0.188 -50.251 1.00 88.12 404 SER A C 1
ATOM 3188 O O . SER A 1 404 ? 20.743 -0.705 -50.711 1.00 88.12 404 SER A O 1
ATOM 3190 N N . HIS A 1 405 ? 22.980 -0.450 -50.708 1.00 87.19 405 HIS A N 1
ATOM 3191 C CA . HIS A 1 405 ? 23.277 -1.580 -51.571 1.00 87.19 405 HIS A CA 1
ATOM 3192 C C . HIS A 1 405 ? 24.660 -2.133 -51.255 1.00 87.19 405 HIS A C 1
ATOM 3194 O O . HIS A 1 405 ? 25.606 -1.356 -51.122 1.00 87.19 405 HIS A O 1
ATOM 3200 N N . ILE A 1 406 ? 24.786 -3.450 -51.133 1.00 85.62 406 ILE A N 1
ATOM 3201 C CA . ILE A 1 406 ? 26.067 -4.115 -50.894 1.00 85.62 406 ILE A CA 1
ATOM 3202 C C . ILE A 1 406 ? 26.420 -4.965 -52.113 1.00 85.62 406 ILE A C 1
ATOM 3204 O O . ILE A 1 406 ? 25.655 -5.833 -52.525 1.00 85.62 406 ILE A O 1
ATOM 3208 N N . VAL A 1 407 ? 27.602 -4.718 -52.672 1.00 78.94 407 VAL A N 1
ATOM 3209 C CA . VAL A 1 407 ? 28.178 -5.457 -53.794 1.00 78.94 407 VAL A CA 1
ATOM 3210 C C . VAL A 1 407 ? 29.354 -6.282 -53.277 1.00 78.94 407 VAL A C 1
ATOM 3212 O O . VAL A 1 407 ? 30.383 -5.733 -52.882 1.00 78.94 407 VAL A O 1
ATOM 3215 N N . GLY A 1 408 ? 29.199 -7.603 -53.281 1.00 70.19 408 GLY A N 1
ATOM 3216 C CA . GLY A 1 408 ? 30.227 -8.574 -52.910 1.00 70.19 408 GLY A CA 1
ATOM 3217 C C . GLY A 1 408 ? 29.765 -9.997 -53.228 1.00 70.19 408 GLY A C 1
ATOM 3218 O O . GLY A 1 408 ? 28.566 -10.271 -53.231 1.00 70.19 408 GLY A O 1
ATOM 3219 N N . ASP A 1 409 ? 30.705 -10.895 -53.520 1.00 62.59 409 ASP A N 1
ATOM 3220 C CA . ASP A 1 409 ? 30.437 -12.333 -53.655 1.00 62.59 409 ASP A CA 1
ATOM 3221 C C . ASP A 1 409 ? 30.759 -13.048 -52.331 1.00 62.59 409 ASP A C 1
ATOM 3223 O O . ASP A 1 409 ? 31.745 -12.729 -51.669 1.00 62.59 409 ASP A O 1
ATOM 3227 N N . SER A 1 410 ? 29.959 -14.045 -51.965 1.00 56.94 410 SER A N 1
ATOM 3228 C CA . SER A 1 410 ? 30.179 -14.978 -50.848 1.00 56.94 410 SER A CA 1
ATOM 3229 C C . SER A 1 410 ? 31.591 -15.592 -50.809 1.00 56.94 410 SER A C 1
ATOM 3231 O O . SER A 1 410 ? 32.132 -15.866 -49.734 1.00 56.94 410 SER A O 1
ATOM 3233 N N . SER A 1 411 ? 32.215 -15.773 -51.982 1.00 56.25 411 SER A N 1
ATOM 3234 C CA . SER A 1 411 ? 33.591 -16.270 -52.130 1.00 56.25 411 SER A CA 1
ATOM 3235 C C . SER A 1 411 ? 34.664 -15.170 -52.069 1.00 56.25 411 SER A C 1
ATOM 3237 O O . SER A 1 411 ? 35.847 -15.459 -51.864 1.00 56.25 411 SER A O 1
ATOM 3239 N N . SER A 1 412 ? 34.264 -13.904 -52.222 1.00 64.06 412 SER A N 1
ATOM 3240 C CA . SER A 1 412 ? 35.166 -12.754 -52.263 1.00 64.06 412 SER A CA 1
ATOM 3241 C C . SER A 1 412 ? 35.557 -12.285 -50.860 1.00 64.06 412 SER A C 1
ATOM 3243 O O . SER A 1 412 ? 34.777 -12.344 -49.911 1.00 64.06 412 SER A O 1
ATOM 3245 N N . ARG A 1 413 ? 36.798 -11.805 -50.731 1.00 69.62 413 ARG A N 1
ATOM 3246 C CA . ARG A 1 413 ? 37.355 -11.236 -49.489 1.00 69.62 413 ARG A CA 1
ATOM 3247 C C . ARG A 1 413 ? 37.173 -9.715 -49.393 1.00 69.62 413 ARG A C 1
ATOM 3249 O O . ARG A 1 413 ? 37.754 -9.086 -48.510 1.00 69.62 413 ARG A O 1
ATOM 3256 N N . SER A 1 414 ? 36.441 -9.110 -50.329 1.00 75.25 414 SER A N 1
ATOM 3257 C CA . SER A 1 414 ? 36.255 -7.660 -50.434 1.00 75.25 414 SER A CA 1
ATOM 3258 C C . SER A 1 414 ? 34.853 -7.301 -50.910 1.00 75.25 414 SER A C 1
ATOM 3260 O O . SER A 1 414 ? 34.328 -7.942 -51.816 1.00 75.25 414 SER A O 1
ATOM 3262 N N . ALA A 1 415 ? 34.246 -6.292 -50.290 1.00 81.81 415 ALA A N 1
ATOM 3263 C CA . ALA A 1 415 ? 32.884 -5.859 -50.580 1.00 81.81 415 ALA A CA 1
ATOM 3264 C C . ALA A 1 415 ? 32.796 -4.336 -50.586 1.00 81.81 415 ALA A C 1
ATOM 3266 O O . ALA A 1 415 ? 33.505 -3.643 -49.853 1.00 81.81 415 ALA A O 1
ATOM 3267 N N . TYR A 1 416 ? 31.882 -3.821 -51.398 1.00 85.88 416 TYR A N 1
ATOM 3268 C CA . TYR A 1 416 ? 31.527 -2.413 -51.435 1.00 85.88 416 TYR A CA 1
ATOM 3269 C C . TYR A 1 416 ? 30.121 -2.234 -50.875 1.00 85.88 416 TYR A C 1
ATOM 3271 O O . TYR A 1 416 ? 29.176 -2.820 -51.391 1.00 85.88 416 TYR A O 1
ATOM 3279 N N . ALA A 1 417 ? 29.961 -1.398 -49.853 1.00 87.81 417 ALA A N 1
ATOM 3280 C CA . ALA A 1 417 ? 28.649 -0.994 -49.361 1.00 87.81 417 ALA A CA 1
ATOM 3281 C C . ALA A 1 417 ? 28.387 0.475 -49.703 1.00 87.81 417 ALA A C 1
ATOM 3283 O O . ALA A 1 417 ? 29.198 1.359 -49.434 1.00 87.81 417 ALA A O 1
ATOM 3284 N N . PHE A 1 418 ? 27.233 0.735 -50.298 1.00 88.44 418 PHE A N 1
ATOM 3285 C CA . PHE A 1 418 ? 26.770 2.048 -50.718 1.00 88.44 418 PHE A CA 1
ATOM 3286 C C . PHE A 1 418 ? 25.574 2.424 -49.852 1.00 88.44 418 PHE A C 1
ATOM 3288 O O . PHE A 1 418 ? 24.623 1.655 -49.787 1.00 88.44 418 PHE A O 1
ATOM 3295 N N . VAL A 1 419 ? 25.585 3.590 -49.206 1.00 88.31 419 VAL A N 1
ATOM 3296 C CA . VAL A 1 419 ? 24.441 4.113 -48.444 1.00 88.31 419 VAL A CA 1
ATOM 3297 C C . VAL A 1 419 ? 24.169 5.545 -48.880 1.00 88.31 419 VAL A C 1
ATOM 3299 O O . VAL A 1 419 ? 24.991 6.433 -48.675 1.00 88.31 419 VAL A O 1
ATOM 3302 N N . VAL A 1 420 ? 23.008 5.784 -49.482 1.00 86.12 420 VAL A N 1
ATOM 3303 C CA . VAL A 1 420 ? 22.583 7.109 -49.945 1.00 86.12 420 VAL A CA 1
ATOM 3304 C C . VAL A 1 420 ? 21.440 7.597 -49.066 1.00 86.12 420 VAL A C 1
ATOM 3306 O O . VAL A 1 420 ? 20.457 6.882 -48.873 1.00 86.12 420 VAL A O 1
ATOM 3309 N N . MET A 1 421 ? 21.567 8.812 -48.534 1.00 86.12 421 MET A N 1
ATOM 3310 C CA . MET A 1 421 ? 20.583 9.415 -47.631 1.00 86.12 421 MET A CA 1
ATOM 3311 C C . MET A 1 421 ? 20.441 10.928 -47.851 1.00 86.12 421 MET A C 1
ATOM 3313 O O . MET A 1 421 ? 21.357 11.562 -48.380 1.00 86.12 421 MET A O 1
ATOM 3317 N N . PRO A 1 422 ? 19.330 11.547 -47.416 1.00 82.12 422 PRO A N 1
ATOM 3318 C CA . PRO A 1 422 ? 19.219 13.002 -47.353 1.00 82.12 422 PRO A CA 1
ATOM 3319 C C . PRO A 1 422 ? 20.277 13.608 -46.423 1.00 82.12 422 PRO A C 1
ATOM 3321 O O . PRO A 1 422 ? 20.573 13.056 -45.363 1.00 82.12 422 PRO A O 1
ATOM 3324 N N . LYS A 1 423 ? 20.810 14.783 -46.776 1.00 81.12 423 LYS A N 1
ATOM 3325 C CA . LYS A 1 423 ? 21.850 15.480 -45.998 1.00 81.12 423 LYS A CA 1
ATOM 3326 C C . LYS A 1 423 ? 21.447 15.779 -44.553 1.00 81.12 423 LYS A C 1
ATOM 3328 O O . LYS A 1 423 ? 22.313 15.832 -43.689 1.00 81.12 423 LYS A O 1
ATOM 3333 N N . GLU A 1 424 ? 20.158 15.961 -44.290 1.00 76.75 424 GLU A N 1
ATOM 3334 C CA . GLU A 1 424 ? 19.615 16.230 -42.951 1.00 76.75 424 GLU A CA 1
ATOM 3335 C C . GLU A 1 424 ? 19.756 15.040 -41.991 1.00 76.75 424 GLU A C 1
ATOM 3337 O O . GLU A 1 424 ? 19.812 15.241 -40.781 1.00 76.75 424 GLU A O 1
ATOM 3342 N N . ASN A 1 425 ? 19.856 13.817 -42.522 1.00 77.62 425 ASN A N 1
ATOM 3343 C CA . ASN A 1 425 ? 19.991 12.595 -41.727 1.00 77.62 425 ASN A CA 1
ATOM 3344 C C . ASN A 1 425 ? 21.459 12.204 -41.496 1.00 77.62 425 ASN A C 1
ATOM 3346 O O . ASN A 1 425 ? 21.727 11.269 -40.749 1.00 77.62 425 ASN A O 1
ATOM 3350 N N . PHE A 1 426 ? 22.410 12.885 -42.143 1.00 83.19 426 PHE A N 1
ATOM 3351 C CA . PHE A 1 426 ? 23.825 12.546 -42.064 1.00 83.19 426 PHE A CA 1
ATOM 3352 C C . PHE A 1 426 ? 24.498 13.176 -40.835 1.00 83.19 426 PHE A C 1
ATOM 3354 O O . PHE A 1 426 ? 24.470 14.394 -40.650 1.00 83.19 426 PHE A O 1
ATOM 3361 N N . SER A 1 427 ? 25.196 12.351 -40.055 1.00 82.50 427 SER A N 1
ATOM 3362 C CA . SER A 1 427 ? 26.169 12.767 -39.042 1.00 82.50 427 SER A CA 1
ATOM 3363 C C . SER A 1 427 ? 27.405 11.863 -39.095 1.00 82.50 427 SER A C 1
ATOM 3365 O O . SER A 1 427 ? 27.344 10.740 -39.603 1.00 82.50 427 SER A O 1
ATOM 3367 N N . ASP A 1 428 ? 28.536 12.344 -38.570 1.00 81.31 428 ASP A N 1
ATOM 3368 C CA . ASP A 1 428 ? 29.752 11.521 -38.487 1.00 81.31 428 ASP A CA 1
ATOM 3369 C C . ASP A 1 428 ? 29.593 10.353 -37.493 1.00 81.31 428 ASP A C 1
ATOM 3371 O O . ASP A 1 428 ? 30.139 9.273 -37.721 1.00 81.31 428 ASP A O 1
ATOM 3375 N N . ASP A 1 429 ? 28.761 10.528 -36.459 1.00 77.50 429 ASP A N 1
ATOM 3376 C CA . ASP A 1 429 ? 28.397 9.468 -35.509 1.00 77.50 429 ASP A CA 1
ATOM 3377 C C . ASP A 1 429 ? 27.592 8.355 -36.194 1.00 77.50 429 ASP A C 1
ATOM 3379 O O . ASP A 1 429 ? 27.891 7.174 -36.020 1.00 77.50 429 ASP A O 1
ATOM 3383 N N . LEU A 1 430 ? 26.616 8.713 -37.042 1.00 82.12 430 LEU A N 1
ATOM 3384 C CA . LEU A 1 430 ? 25.859 7.733 -37.824 1.00 82.12 430 LEU A CA 1
ATOM 3385 C C . LEU A 1 430 ? 26.777 6.996 -38.805 1.00 82.12 430 LEU A C 1
ATOM 3387 O O . LEU A 1 430 ? 26.670 5.783 -38.955 1.00 82.12 430 LEU A O 1
ATOM 3391 N N . ARG A 1 431 ? 27.712 7.699 -39.455 1.00 89.81 431 ARG A N 1
ATOM 3392 C CA . ARG A 1 431 ? 28.721 7.065 -40.317 1.00 89.81 431 ARG A CA 1
ATOM 3393 C C . ARG A 1 431 ? 29.550 6.039 -39.537 1.00 89.81 431 ARG A C 1
ATOM 3395 O O . ARG A 1 431 ? 29.758 4.944 -40.055 1.00 89.81 431 ARG A O 1
ATOM 3402 N N . ALA A 1 432 ? 30.009 6.373 -38.328 1.00 84.38 432 ALA A N 1
ATOM 3403 C CA . ALA A 1 432 ? 30.741 5.442 -37.468 1.00 84.38 432 ALA A CA 1
ATOM 3404 C C . ALA A 1 432 ? 29.888 4.213 -37.115 1.00 84.38 432 ALA A C 1
ATOM 3406 O O . ALA A 1 432 ? 30.327 3.090 -37.335 1.00 84.38 432 ALA A O 1
ATOM 3407 N N . GLN A 1 433 ? 28.639 4.425 -36.689 1.00 84.69 433 GLN A N 1
ATOM 3408 C CA . GLN A 1 433 ? 27.703 3.350 -36.349 1.00 84.69 433 GLN A CA 1
ATOM 3409 C C . GLN A 1 433 ? 27.433 2.407 -37.532 1.00 84.69 433 GLN A C 1
ATOM 3411 O O . GLN A 1 433 ? 27.414 1.189 -37.363 1.00 84.69 433 GLN A O 1
ATOM 3416 N N . LEU A 1 434 ? 27.233 2.952 -38.736 1.00 88.06 434 LEU A N 1
ATOM 3417 C CA . LEU A 1 434 ? 27.037 2.152 -39.949 1.00 88.06 434 LEU A CA 1
ATOM 3418 C C . LEU A 1 434 ? 28.306 1.367 -40.319 1.00 88.06 434 LEU A C 1
ATOM 3420 O O . LEU A 1 434 ? 28.201 0.232 -40.775 1.00 88.06 434 LEU A O 1
ATOM 3424 N N . GLN A 1 435 ? 29.492 1.949 -40.110 1.00 88.81 435 GLN A N 1
ATOM 3425 C CA . GLN A 1 435 ? 30.772 1.274 -40.336 1.00 88.81 435 GLN A CA 1
ATOM 3426 C C . GLN A 1 435 ? 30.967 0.098 -39.373 1.00 88.81 435 GLN A C 1
ATOM 3428 O O . GLN A 1 435 ? 31.331 -0.986 -39.817 1.00 88.81 435 GLN A O 1
ATOM 3433 N N . ASP A 1 436 ? 30.697 0.297 -38.082 1.00 85.06 436 ASP A N 1
ATOM 3434 C CA . ASP A 1 436 ? 30.833 -0.749 -37.065 1.00 85.06 436 ASP A CA 1
ATOM 3435 C C . ASP A 1 436 ? 29.839 -1.890 -37.317 1.00 85.06 436 ASP A C 1
ATOM 3437 O O . ASP A 1 436 ? 30.216 -3.060 -37.272 1.00 85.06 436 ASP A O 1
ATOM 3441 N N . LEU A 1 437 ? 28.598 -1.557 -37.700 1.00 85.81 437 LEU A N 1
ATOM 3442 C CA . LEU A 1 437 ? 27.591 -2.545 -38.091 1.00 85.81 437 LEU A CA 1
ATOM 3443 C C . LEU A 1 437 ? 28.026 -3.361 -39.319 1.00 85.81 437 LEU A C 1
ATOM 3445 O O . LEU A 1 437 ? 27.807 -4.569 -39.358 1.00 85.81 437 LEU A O 1
ATOM 3449 N N . LEU A 1 438 ? 28.657 -2.728 -40.314 1.00 87.31 438 LEU A N 1
ATOM 3450 C CA . LEU A 1 438 ? 29.208 -3.419 -41.486 1.00 87.31 438 LEU A CA 1
ATOM 3451 C C . LEU A 1 438 ? 30.389 -4.328 -41.124 1.00 87.31 438 LEU A C 1
ATOM 3453 O O . LEU A 1 438 ? 30.444 -5.451 -41.620 1.00 87.31 438 LEU A O 1
ATOM 3457 N N . LEU A 1 439 ? 31.307 -3.864 -40.270 1.00 86.19 439 LEU A N 1
ATOM 3458 C CA . LEU A 1 439 ? 32.453 -4.653 -39.804 1.00 86.19 439 LEU A CA 1
ATOM 3459 C C . LEU A 1 439 ? 31.993 -5.898 -39.035 1.00 86.19 439 LEU A C 1
ATOM 3461 O O . LEU A 1 439 ? 32.456 -6.996 -39.331 1.00 86.19 439 LEU A O 1
ATOM 3465 N N . GLU A 1 440 ? 31.041 -5.741 -38.112 1.00 82.94 440 GLU A N 1
ATOM 3466 C CA . GLU A 1 440 ? 30.497 -6.842 -37.311 1.00 82.94 440 GLU A CA 1
ATOM 3467 C C . GLU A 1 440 ? 29.717 -7.844 -38.170 1.00 82.94 440 GLU A C 1
ATOM 3469 O O . GLU A 1 440 ? 29.938 -9.051 -38.082 1.00 82.94 440 GLU A O 1
ATOM 3474 N N . ARG A 1 441 ? 28.796 -7.364 -39.019 1.00 83.31 441 ARG A N 1
ATOM 3475 C CA . ARG A 1 441 ? 27.901 -8.250 -39.778 1.00 83.31 441 ARG A CA 1
ATOM 3476 C C . ARG A 1 441 ? 28.588 -8.989 -40.913 1.00 83.31 441 ARG A C 1
ATOM 3478 O O . ARG A 1 441 ? 28.112 -10.066 -41.256 1.00 83.31 441 ARG A O 1
ATOM 3485 N N . LEU A 1 442 ? 29.644 -8.419 -41.494 1.00 80.25 442 LEU A N 1
ATOM 3486 C CA . LEU A 1 442 ? 30.409 -9.037 -42.579 1.00 80.25 442 LEU A CA 1
ATOM 3487 C C . LEU A 1 442 ? 31.692 -9.727 -42.095 1.00 80.25 442 LEU A C 1
ATOM 3489 O O . LEU A 1 442 ? 32.425 -10.240 -42.932 1.00 80.25 442 LEU A O 1
ATOM 3493 N N . ASP A 1 443 ? 31.972 -9.741 -40.784 1.00 75.56 443 ASP A N 1
ATOM 3494 C CA . ASP A 1 443 ? 33.239 -10.235 -40.208 1.00 75.56 443 ASP A CA 1
ATOM 3495 C C . ASP A 1 443 ? 34.474 -9.634 -40.918 1.00 75.56 443 ASP A C 1
ATOM 3497 O O . ASP A 1 443 ? 35.481 -10.290 -41.200 1.00 75.56 443 ASP A O 1
ATOM 3501 N N . ALA A 1 444 ? 34.369 -8.353 -41.286 1.00 77.06 444 ALA A N 1
ATOM 3502 C CA . ALA A 1 444 ? 35.428 -7.626 -41.969 1.00 77.06 444 ALA A CA 1
ATOM 3503 C C . ALA A 1 444 ? 36.420 -7.072 -40.938 1.00 77.06 444 ALA A C 1
ATOM 3505 O O . ALA A 1 444 ? 36.035 -6.560 -39.889 1.00 77.06 444 ALA A O 1
ATOM 3506 N N . ASN A 1 445 ? 37.716 -7.133 -41.247 1.00 72.25 445 ASN A N 1
ATOM 3507 C CA . ASN A 1 445 ? 38.772 -6.650 -40.351 1.00 72.25 445 ASN A CA 1
ATOM 3508 C C . ASN A 1 445 ? 39.271 -5.241 -40.713 1.00 72.25 445 ASN A C 1
ATOM 3510 O O . ASN A 1 445 ? 40.035 -4.640 -39.957 1.00 72.25 445 ASN A O 1
ATOM 3514 N N . TYR A 1 446 ? 38.846 -4.708 -41.859 1.00 75.81 446 TYR A N 1
ATOM 3515 C CA . TYR A 1 446 ? 39.194 -3.370 -42.316 1.00 75.81 446 TYR A CA 1
ATOM 3516 C C . TYR A 1 446 ? 38.054 -2.750 -43.130 1.00 75.81 446 TYR A C 1
ATOM 3518 O O . TYR A 1 446 ? 37.431 -3.419 -43.957 1.00 75.81 446 TYR A O 1
ATOM 3526 N N . ALA A 1 447 ? 37.822 -1.454 -42.910 1.00 81.06 447 ALA A N 1
ATOM 3527 C CA . ALA A 1 447 ? 36.903 -0.623 -43.676 1.00 81.06 447 ALA A CA 1
ATOM 3528 C C . ALA A 1 447 ? 37.574 0.715 -44.021 1.00 81.06 447 ALA A C 1
ATOM 3530 O O . ALA A 1 447 ? 38.070 1.407 -43.130 1.00 81.06 447 ALA A O 1
ATOM 3531 N N . ASP A 1 448 ? 37.543 1.101 -45.294 1.00 79.75 448 ASP A N 1
ATOM 3532 C CA . ASP A 1 448 ? 37.763 2.484 -45.733 1.00 79.75 448 ASP A CA 1
ATOM 3533 C C . ASP A 1 448 ? 36.420 3.105 -46.119 1.00 79.75 448 ASP A C 1
ATOM 3535 O O . ASP A 1 448 ? 35.514 2.396 -46.562 1.00 79.75 448 ASP A O 1
ATOM 3539 N N . HIS A 1 449 ? 36.272 4.421 -45.969 1.00 82.81 449 HIS A N 1
ATOM 3540 C CA . HIS A 1 449 ? 35.030 5.097 -46.327 1.00 82.81 449 HIS A CA 1
ATOM 3541 C C . HIS A 1 449 ? 35.247 6.383 -47.118 1.00 82.81 449 HIS A C 1
ATOM 3543 O O . HIS A 1 449 ? 36.222 7.112 -46.946 1.00 82.81 449 HIS A O 1
ATOM 3549 N N . ARG A 1 450 ? 34.278 6.704 -47.977 1.00 79.94 450 ARG A N 1
ATOM 3550 C CA . ARG A 1 450 ? 34.226 7.963 -48.722 1.00 79.94 450 ARG A CA 1
ATOM 3551 C C . ARG A 1 450 ? 32.861 8.596 -48.629 1.00 79.94 450 ARG A C 1
ATOM 3553 O O . ARG A 1 450 ? 31.838 7.920 -48.663 1.00 79.94 450 ARG A O 1
ATOM 3560 N N . ILE A 1 451 ? 32.882 9.919 -48.558 1.00 82.38 451 ILE A N 1
ATOM 3561 C CA . ILE A 1 451 ? 31.689 10.748 -48.482 1.00 82.38 451 ILE A CA 1
ATOM 3562 C C . ILE A 1 451 ? 31.633 11.583 -49.752 1.00 82.38 451 ILE A C 1
ATOM 3564 O O . ILE A 1 451 ? 32.525 12.396 -50.007 1.00 82.38 451 ILE A O 1
ATOM 3568 N N . HIS A 1 452 ? 30.574 11.407 -50.532 1.00 79.19 452 HIS A N 1
ATOM 3569 C CA . HIS A 1 452 ? 30.258 12.289 -51.642 1.00 79.19 452 HIS A CA 1
ATOM 3570 C C . HIS A 1 452 ? 29.070 13.177 -51.272 1.00 79.19 452 HIS A C 1
ATOM 3572 O O . HIS A 1 452 ? 27.969 12.700 -50.992 1.00 79.19 452 HIS A O 1
ATOM 3578 N N . LEU A 1 453 ? 29.295 14.492 -51.282 1.00 73.62 453 LEU A N 1
ATOM 3579 C CA . LEU A 1 453 ? 28.245 15.487 -51.088 1.00 73.62 453 LEU A CA 1
ATOM 3580 C C . LEU A 1 453 ? 27.653 15.848 -52.453 1.00 73.62 453 LEU A C 1
ATOM 3582 O O . LEU A 1 453 ? 28.277 16.568 -53.237 1.00 73.62 453 LEU A O 1
ATOM 3586 N N . GLY A 1 454 ? 26.454 15.341 -52.736 1.00 65.56 454 GLY A N 1
ATOM 3587 C CA . GLY A 1 454 ? 25.748 15.616 -53.982 1.00 65.56 454 GLY A CA 1
ATOM 3588 C C . GLY A 1 454 ? 25.295 17.077 -54.084 1.00 65.56 454 GLY A C 1
ATOM 3589 O O . GLY A 1 454 ? 25.013 17.742 -53.084 1.00 65.56 454 GLY A O 1
ATOM 3590 N N . LYS A 1 455 ? 25.168 17.593 -55.314 1.00 58.62 455 LYS A N 1
ATOM 3591 C CA . LYS A 1 455 ? 24.655 18.955 -55.573 1.00 58.62 455 LYS A CA 1
ATOM 3592 C C . LYS A 1 455 ? 23.158 19.124 -55.264 1.00 58.62 455 LYS A C 1
ATOM 3594 O O . LYS A 1 455 ? 22.704 20.263 -55.189 1.00 58.62 455 LYS A O 1
ATOM 3599 N N . PHE A 1 456 ? 22.418 18.029 -55.080 1.00 60.91 456 PHE A N 1
ATOM 3600 C CA . PHE A 1 456 ? 20.956 18.007 -54.930 1.00 60.91 456 PHE A CA 1
ATOM 3601 C C . PHE A 1 456 ? 20.457 17.706 -53.502 1.00 60.91 456 PHE A C 1
ATOM 3603 O O . PHE A 1 456 ? 19.263 17.542 -53.297 1.00 60.91 456 PHE A O 1
ATOM 3610 N N . GLY A 1 457 ? 21.334 17.739 -52.488 1.00 69.12 457 GLY A N 1
ATOM 3611 C CA . GLY A 1 457 ? 20.922 17.643 -51.076 1.00 69.12 457 GLY A CA 1
ATOM 3612 C C . GLY A 1 457 ? 20.973 16.236 -50.465 1.00 69.12 457 GLY A C 1
ATOM 3613 O O . GLY A 1 457 ? 20.532 16.053 -49.331 1.00 69.12 457 GLY A O 1
ATOM 3614 N N . SER A 1 458 ? 21.565 15.272 -51.168 1.00 79.94 458 SER A N 1
ATOM 3615 C CA . SER A 1 458 ? 21.876 13.917 -50.701 1.00 79.94 458 SER A CA 1
ATOM 3616 C C . SER A 1 458 ? 23.361 13.735 -50.361 1.00 79.94 458 SER A C 1
ATOM 3618 O O . SER A 1 458 ? 24.246 14.437 -50.864 1.00 79.94 458 SER A O 1
ATOM 3620 N N . VAL A 1 459 ? 23.629 12.774 -49.481 1.00 84.44 459 VAL A N 1
ATOM 3621 C CA . VAL A 1 459 ? 24.962 12.306 -49.106 1.00 84.44 459 VAL A CA 1
ATOM 3622 C C . VAL A 1 459 ? 25.060 10.843 -49.510 1.00 84.44 459 VAL A C 1
ATOM 3624 O O . VAL A 1 459 ? 24.215 10.038 -49.114 1.00 84.44 459 VAL A O 1
ATOM 3627 N N . ALA A 1 460 ? 26.079 10.509 -50.299 1.00 84.31 460 ALA A N 1
ATOM 3628 C CA . ALA A 1 460 ? 26.418 9.131 -50.620 1.00 84.31 460 ALA A CA 1
ATOM 3629 C C . ALA A 1 460 ? 27.643 8.715 -49.801 1.00 84.31 460 ALA A C 1
ATOM 3631 O O . ALA A 1 460 ? 28.717 9.315 -49.900 1.00 84.31 460 ALA A O 1
ATOM 3632 N N . LEU A 1 461 ? 27.444 7.712 -48.955 1.00 87.81 461 LEU A N 1
ATOM 3633 C CA . LEU A 1 461 ? 28.480 7.030 -48.203 1.00 87.81 461 LEU A CA 1
ATOM 3634 C C . LEU A 1 461 ? 28.883 5.771 -48.956 1.00 87.81 461 LEU A C 1
ATOM 3636 O O . LEU A 1 461 ? 28.038 4.979 -49.373 1.00 87.81 461 LEU A O 1
ATOM 3640 N N . HIS A 1 462 ? 30.184 5.585 -49.094 1.00 86.88 462 HIS A N 1
ATOM 3641 C CA . HIS A 1 462 ? 30.773 4.403 -49.696 1.00 86.88 462 HIS A CA 1
ATOM 3642 C C . HIS A 1 462 ? 31.697 3.776 -48.673 1.00 86.88 462 HIS A C 1
ATOM 3644 O O . HIS A 1 462 ? 32.555 4.476 -48.144 1.00 86.88 462 HIS A O 1
ATOM 3650 N N . PHE A 1 463 ? 31.543 2.485 -48.426 1.00 85.62 463 PHE A N 1
ATOM 3651 C CA . PHE A 1 463 ? 32.442 1.697 -47.600 1.00 85.62 463 PHE A CA 1
ATOM 3652 C C . PHE A 1 463 ? 33.101 0.638 -48.474 1.00 85.62 463 PHE A C 1
ATOM 3654 O O . PHE A 1 463 ? 32.415 -0.079 -49.201 1.00 85.62 463 PHE A O 1
ATOM 3661 N N . TYR A 1 464 ? 34.423 0.551 -48.409 1.00 83.88 464 TYR A N 1
ATOM 3662 C CA . TYR A 1 464 ? 35.190 -0.557 -48.959 1.00 83.88 464 TYR A CA 1
ATOM 3663 C C . TYR A 1 464 ? 35.658 -1.427 -47.800 1.00 83.88 464 TYR A C 1
ATOM 3665 O O . TYR A 1 464 ? 36.393 -0.959 -46.933 1.00 83.88 464 TYR A O 1
ATOM 3673 N N . LEU A 1 465 ? 35.198 -2.671 -47.778 1.00 81.25 465 LEU A N 1
ATOM 3674 C CA . LEU A 1 465 ? 35.389 -3.616 -46.687 1.00 81.25 465 LEU A CA 1
ATOM 3675 C C . LEU A 1 465 ? 36.273 -4.760 -47.164 1.00 81.25 465 LEU A C 1
ATOM 3677 O O . LEU A 1 465 ? 36.084 -5.262 -48.272 1.00 81.25 465 LEU A O 1
ATOM 3681 N N . THR A 1 466 ? 37.205 -5.203 -46.324 1.00 72.56 466 THR A N 1
ATOM 3682 C CA . THR A 1 466 ? 38.020 -6.398 -46.584 1.00 72.56 466 THR A CA 1
ATOM 3683 C C . THR A 1 466 ? 38.025 -7.329 -45.379 1.00 72.56 466 THR A C 1
ATOM 3685 O O . THR A 1 466 ? 38.073 -6.867 -44.239 1.00 72.56 466 THR A O 1
ATOM 3688 N N . GLY A 1 467 ? 37.988 -8.636 -45.638 1.00 69.00 467 GLY A N 1
ATOM 3689 C CA . GLY A 1 467 ? 38.091 -9.698 -44.636 1.00 69.00 467 GLY A CA 1
ATOM 3690 C C . GLY A 1 467 ? 39.368 -10.527 -44.804 1.00 69.00 467 GLY A C 1
ATOM 3691 O O . GLY A 1 467 ? 39.946 -10.607 -45.891 1.00 69.00 467 GLY A O 1
ATOM 3692 N N . SER A 1 468 ? 39.820 -11.175 -43.727 1.00 58.56 468 SER A N 1
ATOM 3693 C CA . SER A 1 468 ? 40.923 -12.155 -43.768 1.00 58.56 468 SER A CA 1
ATOM 3694 C C . SER A 1 468 ? 40.531 -13.456 -44.486 1.00 58.56 468 SER A C 1
ATOM 3696 O O . SER A 1 468 ? 41.393 -14.151 -45.030 1.00 58.56 468 SER A O 1
ATOM 3698 N N . HIS A 1 469 ? 39.232 -13.758 -44.535 1.00 63.09 469 HIS A N 1
ATOM 3699 C CA . HIS A 1 469 ? 38.620 -14.886 -45.238 1.00 63.09 469 HIS A CA 1
ATOM 3700 C C . HIS A 1 469 ? 37.460 -14.386 -46.117 1.00 63.09 469 HIS A C 1
ATOM 3702 O O . HIS A 1 469 ? 37.119 -13.205 -46.078 1.00 63.09 469 HIS A O 1
ATOM 3708 N N . GLY A 1 470 ? 36.897 -15.251 -46.968 1.00 64.69 470 GLY A N 1
ATOM 3709 C CA . GLY A 1 470 ? 35.691 -14.889 -47.723 1.00 64.69 470 GLY A CA 1
ATOM 3710 C C . GLY A 1 470 ? 34.531 -14.632 -46.762 1.00 64.69 470 GLY A C 1
ATOM 3711 O O . GLY A 1 470 ? 34.446 -15.308 -45.737 1.00 64.69 470 GLY A O 1
ATOM 3712 N N . PHE A 1 471 ? 33.654 -13.679 -47.083 1.00 69.81 471 PHE A N 1
ATOM 3713 C CA . PHE A 1 471 ? 32.574 -13.262 -46.176 1.00 69.81 471 PHE A CA 1
ATOM 3714 C C . PHE A 1 471 ? 31.526 -14.357 -45.900 1.00 69.81 471 PHE A C 1
ATOM 3716 O O . PHE A 1 471 ? 30.688 -14.190 -45.025 1.00 69.81 471 PHE A O 1
ATOM 3723 N N . GLY A 1 472 ? 31.576 -15.505 -46.584 1.00 66.12 472 GLY A N 1
ATOM 3724 C CA . GLY A 1 472 ? 30.677 -16.630 -46.329 1.00 66.12 472 GLY A CA 1
ATOM 3725 C C . GLY A 1 472 ? 29.264 -16.396 -46.872 1.00 66.12 472 GLY A C 1
ATOM 3726 O O . GLY A 1 472 ? 29.033 -15.506 -47.688 1.00 66.12 472 GLY A O 1
ATOM 3727 N N . ASP A 1 473 ? 28.309 -17.227 -46.448 1.00 69.44 473 ASP A N 1
ATOM 3728 C CA . ASP A 1 473 ? 26.917 -17.195 -46.929 1.00 69.44 473 ASP A CA 1
ATOM 3729 C C . ASP A 1 473 ? 26.067 -16.211 -46.097 1.00 69.44 473 ASP A C 1
ATOM 3731 O O . ASP A 1 473 ? 25.198 -16.598 -45.313 1.00 69.44 473 ASP A O 1
ATOM 3735 N N . ILE A 1 474 ? 26.398 -14.919 -46.185 1.00 74.44 474 ILE A N 1
ATOM 3736 C CA . ILE A 1 474 ? 25.704 -13.841 -45.464 1.00 74.44 474 ILE A CA 1
ATOM 3737 C C . ILE A 1 474 ? 24.513 -13.341 -46.288 1.00 74.44 474 ILE A C 1
ATOM 3739 O O . ILE A 1 474 ? 24.650 -13.012 -47.466 1.00 74.44 474 ILE A O 1
ATOM 3743 N N . ASP A 1 475 ? 23.344 -13.190 -45.649 1.00 80.19 475 ASP A N 1
ATOM 3744 C CA . ASP A 1 475 ? 22.189 -12.517 -46.257 1.00 80.19 475 ASP A CA 1
ATOM 3745 C C . ASP A 1 475 ? 22.449 -11.007 -46.367 1.00 80.19 475 ASP A C 1
ATOM 3747 O O . ASP A 1 475 ? 22.082 -10.214 -45.494 1.00 80.19 475 ASP A O 1
ATOM 3751 N N . LEU A 1 476 ? 23.078 -10.603 -47.472 1.00 81.25 476 LEU A N 1
ATOM 3752 C CA . LEU A 1 476 ? 23.391 -9.205 -47.767 1.00 81.25 476 LEU A CA 1
ATOM 3753 C C . LEU A 1 476 ? 22.143 -8.309 -47.734 1.00 81.25 476 LEU A C 1
ATOM 3755 O O . LEU A 1 476 ? 22.236 -7.157 -47.317 1.00 81.25 476 LEU A O 1
ATOM 3759 N N . ARG A 1 477 ? 20.954 -8.834 -48.070 1.00 80.38 477 ARG A N 1
ATOM 3760 C CA . ARG A 1 477 ? 19.704 -8.058 -48.007 1.00 80.38 477 ARG A CA 1
ATOM 3761 C C . ARG A 1 477 ? 19.254 -7.799 -46.573 1.00 80.38 477 ARG A C 1
ATOM 3763 O O . ARG A 1 477 ? 18.605 -6.786 -46.310 1.00 80.38 477 ARG A O 1
ATOM 3770 N N . ALA A 1 478 ? 19.554 -8.695 -45.633 1.00 79.31 478 ALA A N 1
ATOM 3771 C CA . ALA A 1 478 ? 19.308 -8.439 -44.217 1.00 79.31 478 ALA A CA 1
ATOM 3772 C C . ALA A 1 478 ? 20.208 -7.310 -43.701 1.00 79.31 478 ALA A C 1
ATOM 3774 O O . ALA A 1 478 ? 19.702 -6.393 -43.059 1.00 79.31 478 ALA A O 1
ATOM 3775 N N . VAL A 1 479 ? 21.491 -7.320 -44.072 1.00 82.62 479 VAL A N 1
ATOM 3776 C CA . VAL A 1 479 ? 22.439 -6.253 -43.712 1.00 82.62 479 VAL A CA 1
ATOM 3777 C C . VAL A 1 479 ? 22.026 -4.916 -44.338 1.00 82.62 479 VAL A C 1
ATOM 3779 O O . VAL A 1 479 ? 22.008 -3.895 -43.656 1.00 82.62 479 VAL A O 1
ATOM 3782 N N . GLU A 1 480 ? 21.597 -4.910 -45.605 1.00 84.25 480 GLU A N 1
ATOM 3783 C CA . GLU A 1 480 ? 21.042 -3.719 -46.263 1.00 84.25 480 GLU A CA 1
ATOM 3784 C C . GLU A 1 480 ? 19.852 -3.127 -45.484 1.00 84.25 480 GLU A C 1
ATOM 3786 O O . GLU A 1 480 ? 19.804 -1.910 -45.273 1.00 84.25 480 GLU A O 1
ATOM 3791 N N . ARG A 1 481 ? 18.915 -3.965 -45.010 1.00 82.12 481 ARG A N 1
ATOM 3792 C CA . ARG A 1 481 ? 17.779 -3.515 -44.183 1.00 82.12 481 ARG A CA 1
ATOM 3793 C C . ARG A 1 481 ? 18.229 -2.931 -42.848 1.00 82.12 481 ARG A C 1
ATOM 3795 O O . ARG A 1 481 ? 17.710 -1.884 -42.465 1.00 82.12 481 ARG A O 1
ATOM 3802 N N . ASP A 1 482 ? 19.188 -3.564 -42.181 1.00 81.19 482 ASP A N 1
ATOM 3803 C CA . ASP A 1 482 ? 19.721 -3.091 -40.899 1.00 81.19 482 ASP A CA 1
ATOM 3804 C C . ASP A 1 482 ? 20.384 -1.707 -41.053 1.00 81.19 482 ASP A C 1
ATOM 3806 O O . ASP A 1 482 ? 20.173 -0.823 -40.222 1.00 81.19 482 ASP A O 1
ATOM 3810 N N . LEU A 1 483 ? 21.091 -1.464 -42.166 1.00 84.19 483 LEU A N 1
ATOM 3811 C CA . LEU A 1 483 ? 21.674 -0.153 -42.492 1.00 84.19 483 LEU A CA 1
ATOM 3812 C C . LEU A 1 483 ? 20.612 0.927 -42.729 1.00 84.19 483 LEU A C 1
ATOM 3814 O O . LEU A 1 483 ? 20.762 2.060 -42.268 1.00 84.19 483 LEU A O 1
ATOM 3818 N N . VAL A 1 484 ? 19.531 0.592 -43.444 1.00 83.31 484 VAL A N 1
ATOM 3819 C CA . VAL A 1 484 ? 18.412 1.523 -43.667 1.00 83.31 484 VAL A CA 1
ATOM 3820 C C . VAL A 1 484 ? 17.705 1.838 -42.348 1.00 83.31 484 VAL A C 1
ATOM 3822 O O . VAL A 1 484 ? 17.377 2.998 -42.092 1.00 83.31 484 VAL A O 1
ATOM 3825 N N . GLU A 1 485 ? 17.484 0.836 -41.496 1.00 79.19 485 GLU A N 1
ATOM 3826 C CA . GLU A 1 485 ? 16.830 1.007 -40.197 1.00 79.19 485 GLU A CA 1
ATOM 3827 C C . GLU A 1 485 ? 17.669 1.879 -39.253 1.00 79.19 485 GLU A C 1
ATOM 3829 O O . GLU A 1 485 ? 17.135 2.820 -38.661 1.00 79.19 485 GLU A O 1
ATOM 3834 N N . ALA A 1 486 ? 18.983 1.639 -39.180 1.00 78.50 486 ALA A N 1
ATOM 3835 C CA . ALA A 1 486 ? 19.915 2.446 -38.395 1.00 78.50 486 ALA A CA 1
ATOM 3836 C C . ALA A 1 486 ? 19.977 3.906 -38.878 1.00 78.50 486 ALA A C 1
ATOM 3838 O O . ALA A 1 486 ? 20.007 4.827 -38.064 1.00 78.50 486 ALA A O 1
ATOM 3839 N N . GLY A 1 487 ? 19.932 4.131 -40.196 1.00 75.50 487 GLY A N 1
ATOM 3840 C CA . GLY A 1 487 ? 19.917 5.476 -40.770 1.00 75.50 487 GLY A CA 1
ATOM 3841 C C . GLY A 1 487 ? 18.585 6.218 -40.622 1.00 75.50 487 GLY A C 1
ATOM 3842 O O . GLY A 1 487 ? 18.552 7.445 -40.727 1.00 75.50 487 GLY A O 1
ATOM 3843 N N . THR A 1 488 ? 17.468 5.514 -40.403 1.00 79.12 488 THR A N 1
ATOM 3844 C CA . THR A 1 488 ? 16.134 6.131 -40.393 1.00 79.12 488 THR A CA 1
ATOM 3845 C C . THR A 1 488 ? 15.886 6.887 -39.075 1.00 79.12 488 THR A C 1
ATOM 3847 O O . THR A 1 488 ? 15.877 6.272 -38.001 1.00 79.12 488 THR A O 1
ATOM 3850 N N . PRO A 1 489 ? 15.577 8.204 -39.111 1.00 79.00 489 PRO A N 1
ATOM 3851 C CA . PRO A 1 489 ? 15.301 8.979 -37.902 1.00 79.00 489 PRO A CA 1
ATOM 3852 C C . PRO A 1 489 ? 14.180 8.363 -37.056 1.00 79.00 489 PRO A C 1
ATOM 3854 O O . PRO A 1 489 ? 13.159 7.923 -37.591 1.00 79.00 489 PRO A O 1
ATOM 3857 N N . TRP A 1 490 ? 14.317 8.401 -35.725 1.00 84.50 490 TRP A N 1
ATOM 3858 C CA . TRP A 1 490 ? 13.372 7.774 -34.784 1.00 84.50 490 TRP A CA 1
ATOM 3859 C C . TRP A 1 490 ? 11.905 8.146 -35.055 1.00 84.50 490 TRP A C 1
ATOM 3861 O O . TRP A 1 490 ? 11.024 7.293 -35.016 1.00 84.50 490 TRP A O 1
ATOM 3871 N N . ARG A 1 491 ? 11.631 9.405 -35.425 1.00 82.75 491 ARG A N 1
ATOM 3872 C CA . ARG A 1 491 ? 10.276 9.874 -35.768 1.00 82.75 491 ARG A CA 1
ATOM 3873 C C . ARG A 1 491 ? 9.694 9.149 -36.982 1.00 82.75 491 ARG A C 1
ATOM 3875 O O . ARG A 1 491 ? 8.526 8.775 -36.972 1.00 82.75 491 ARG A O 1
ATOM 3882 N N . MET A 1 492 ? 10.494 8.917 -38.018 1.00 80.81 492 MET A N 1
ATOM 3883 C CA . MET A 1 492 ? 10.039 8.188 -39.204 1.00 80.81 492 MET A CA 1
ATOM 3884 C C . MET A 1 492 ? 9.798 6.711 -38.886 1.00 80.81 492 MET A C 1
ATOM 3886 O O . MET A 1 492 ? 8.823 6.134 -39.371 1.00 80.81 492 MET A O 1
ATOM 3890 N N . ARG A 1 493 ? 10.606 6.130 -37.991 1.00 84.88 493 ARG A N 1
ATOM 3891 C CA . ARG A 1 493 ? 10.369 4.784 -37.458 1.00 84.88 493 ARG A CA 1
ATOM 3892 C C . ARG A 1 493 ? 9.095 4.708 -36.609 1.00 84.88 493 ARG A C 1
ATOM 3894 O O . ARG A 1 493 ? 8.310 3.787 -36.801 1.00 84.88 493 ARG A O 1
ATOM 3901 N N . LEU A 1 494 ? 8.808 5.710 -35.769 1.00 86.12 494 LEU A N 1
ATOM 3902 C CA . LEU A 1 494 ? 7.539 5.812 -35.030 1.00 86.12 494 LEU A CA 1
ATOM 3903 C C . LEU A 1 494 ? 6.339 5.888 -35.979 1.00 86.12 494 LEU A C 1
ATOM 3905 O O . LEU A 1 494 ? 5.334 5.220 -35.749 1.00 86.12 494 LEU A O 1
ATOM 3909 N N . ARG A 1 495 ? 6.437 6.664 -37.067 1.00 85.56 495 ARG A N 1
ATOM 3910 C CA . ARG A 1 495 ? 5.378 6.733 -38.084 1.00 85.56 495 ARG A CA 1
ATOM 3911 C C . ARG A 1 495 ? 5.101 5.360 -38.698 1.00 85.56 495 ARG A C 1
ATOM 3913 O O . ARG A 1 495 ? 3.938 4.974 -38.789 1.00 85.56 495 ARG A O 1
ATOM 3920 N N . ARG A 1 496 ? 6.151 4.621 -39.080 1.00 85.38 496 ARG A N 1
ATOM 3921 C CA . ARG A 1 496 ? 6.031 3.249 -39.605 1.00 85.38 496 ARG A CA 1
ATOM 3922 C C . ARG A 1 496 ? 5.422 2.304 -38.561 1.00 85.38 496 ARG A C 1
ATOM 3924 O O . ARG A 1 496 ? 4.487 1.582 -38.889 1.00 85.38 496 ARG A O 1
ATOM 3931 N N . ALA A 1 497 ? 5.879 2.361 -37.309 1.00 85.81 497 ALA A N 1
ATOM 3932 C CA . ALA A 1 497 ? 5.356 1.535 -36.218 1.00 85.81 497 ALA A CA 1
ATOM 3933 C C . ALA A 1 497 ? 3.864 1.803 -35.942 1.00 85.81 497 ALA A C 1
ATOM 3935 O O . ALA A 1 497 ? 3.085 0.865 -35.797 1.00 85.81 497 ALA A O 1
ATOM 3936 N N . LEU A 1 498 ? 3.434 3.070 -35.949 1.00 86.62 498 LEU A N 1
ATOM 3937 C CA . LEU A 1 498 ? 2.019 3.438 -35.827 1.00 86.62 498 LEU A CA 1
ATOM 3938 C C . LEU A 1 498 ? 1.191 2.925 -37.013 1.00 86.62 498 LEU A C 1
ATOM 3940 O O . LEU A 1 498 ? 0.095 2.416 -36.814 1.00 86.62 498 LEU A O 1
ATOM 3944 N N . GLN A 1 499 ? 1.702 3.018 -38.241 1.00 86.88 499 GLN A N 1
ATOM 3945 C CA . GLN A 1 499 ? 1.010 2.482 -39.419 1.00 86.88 499 GLN A CA 1
ATOM 3946 C C . GLN A 1 499 ? 0.872 0.955 -39.366 1.00 86.88 499 GLN A C 1
ATOM 3948 O O . GLN A 1 499 ? -0.161 0.424 -39.758 1.00 86.88 499 GLN A O 1
ATOM 3953 N N . GLN A 1 500 ? 1.885 0.252 -38.855 1.00 86.69 500 GLN A N 1
ATOM 3954 C CA . GLN A 1 500 ? 1.854 -1.203 -38.690 1.00 86.69 500 GLN A CA 1
ATOM 3955 C C . GLN A 1 500 ? 0.920 -1.655 -37.564 1.00 86.69 500 GLN A C 1
ATOM 3957 O O . GLN A 1 500 ? 0.251 -2.673 -37.713 1.00 86.69 500 GLN A O 1
ATOM 3962 N N . ALA A 1 501 ? 0.855 -0.914 -36.455 1.00 84.06 501 ALA A N 1
ATOM 3963 C CA . ALA A 1 501 ? -0.048 -1.216 -35.344 1.00 84.06 501 ALA A CA 1
ATOM 3964 C C . ALA A 1 501 ? -1.525 -0.949 -35.688 1.00 84.06 501 ALA A C 1
ATOM 3966 O O . ALA A 1 501 ? -2.417 -1.571 -35.115 1.00 84.06 501 ALA A O 1
ATOM 3967 N N . TYR A 1 502 ? -1.780 -0.047 -36.641 1.00 84.56 502 TYR A N 1
ATOM 3968 C CA . TYR A 1 502 ? -3.115 0.373 -37.069 1.00 84.56 502 TYR A CA 1
ATOM 3969 C C . TYR A 1 502 ? -3.289 0.242 -38.599 1.00 84.56 502 TYR A C 1
ATOM 3971 O O . TYR A 1 502 ? -3.545 1.247 -39.271 1.00 84.56 502 TYR A O 1
ATOM 3979 N N . PRO A 1 503 ? -3.173 -0.975 -39.175 1.00 78.75 503 PRO A N 1
ATOM 3980 C CA . PRO A 1 503 ? -3.141 -1.168 -40.628 1.00 78.75 503 PRO A CA 1
ATOM 3981 C C . PRO A 1 503 ? -4.461 -0.773 -41.310 1.00 78.75 503 PRO A C 1
ATOM 3983 O O . PRO A 1 503 ? -4.445 -0.193 -42.394 1.00 78.75 503 PRO A O 1
ATOM 3986 N N . ASP A 1 504 ? -5.595 -0.998 -40.639 1.00 84.31 504 ASP A N 1
ATOM 3987 C CA . ASP A 1 504 ? -6.938 -0.681 -41.146 1.00 84.31 504 ASP A CA 1
ATOM 3988 C C . ASP A 1 504 ? -7.419 0.736 -40.765 1.00 84.31 504 ASP A C 1
ATOM 3990 O O . ASP A 1 504 ? -8.521 1.145 -41.129 1.00 84.31 504 ASP A O 1
ATOM 3994 N N . ALA A 1 505 ? -6.609 1.506 -40.026 1.00 84.94 505 ALA A N 1
ATOM 3995 C CA . ALA A 1 505 ? -6.973 2.818 -39.486 1.00 84.94 505 ALA A CA 1
ATOM 3996 C C . ALA A 1 505 ? -5.890 3.871 -39.778 1.00 84.94 505 ALA A C 1
ATOM 3998 O O . ALA A 1 505 ? -5.328 4.503 -38.882 1.00 84.94 505 ALA A O 1
ATOM 3999 N N . VAL A 1 506 ? -5.608 4.083 -41.065 1.00 82.56 506 VAL A N 1
ATOM 4000 C CA . VAL A 1 506 ? -4.542 4.983 -41.541 1.00 82.56 506 VAL A CA 1
ATOM 4001 C C . VAL A 1 506 ? -4.708 6.423 -41.031 1.00 82.56 506 VAL A C 1
ATOM 4003 O O . VAL A 1 506 ? -3.725 7.050 -40.633 1.00 82.56 506 VAL A O 1
ATOM 4006 N N . GLU A 1 507 ? -5.940 6.943 -40.988 1.00 83.31 507 GLU A N 1
ATOM 4007 C CA . GLU A 1 507 ? -6.227 8.279 -40.438 1.00 83.31 507 GLU A CA 1
ATOM 4008 C C . GLU A 1 507 ? -5.947 8.360 -38.928 1.00 83.31 507 GLU A C 1
ATOM 4010 O O . GLU A 1 507 ? -5.437 9.371 -38.444 1.00 83.31 507 GLU A O 1
ATOM 4015 N N . GLU A 1 508 ? -6.211 7.283 -38.181 1.00 83.06 508 GLU A N 1
ATOM 4016 C CA . GLU A 1 508 ? -5.926 7.195 -36.745 1.00 83.06 508 GLU A CA 1
ATOM 4017 C C . GLU A 1 508 ? -4.419 7.199 -36.478 1.00 83.06 508 GLU A C 1
ATOM 4019 O O . GLU A 1 508 ? -3.941 7.945 -35.618 1.00 83.06 508 GLU A O 1
ATOM 4024 N N . ALA A 1 509 ? -3.665 6.407 -37.246 1.00 85.31 509 ALA A N 1
ATOM 4025 C CA . ALA A 1 509 ? -2.209 6.347 -37.171 1.00 85.31 509 ALA A CA 1
ATOM 4026 C C . ALA A 1 509 ? -1.572 7.714 -37.469 1.00 85.31 509 ALA A C 1
ATOM 4028 O O . ALA A 1 509 ? -0.696 8.162 -36.725 1.00 85.31 509 ALA A O 1
ATOM 4029 N N . ALA A 1 510 ? -2.046 8.404 -38.515 1.00 84.12 510 ALA A N 1
ATOM 4030 C CA . ALA A 1 510 ? -1.584 9.744 -38.876 1.00 84.12 510 ALA A CA 1
ATOM 4031 C C . ALA A 1 510 ? -1.898 10.768 -37.775 1.00 84.12 510 ALA A C 1
ATOM 4033 O O . ALA A 1 510 ? -1.008 11.478 -37.312 1.00 84.12 510 ALA A O 1
ATOM 4034 N N . ARG A 1 511 ? -3.135 10.773 -37.266 1.00 87.19 511 ARG A N 1
ATOM 4035 C CA . ARG A 1 511 ? -3.551 11.664 -36.177 1.00 87.19 511 ARG A CA 1
ATOM 4036 C C . ARG A 1 511 ? -2.731 11.445 -34.905 1.00 87.19 511 ARG A C 1
ATOM 4038 O O . ARG A 1 511 ? -2.358 12.408 -34.238 1.00 87.19 511 ARG A O 1
ATOM 4045 N N . ARG A 1 512 ? -2.451 10.189 -34.540 1.00 88.00 512 ARG A N 1
ATOM 4046 C CA . ARG A 1 512 ? -1.601 9.853 -33.385 1.00 88.00 512 ARG A CA 1
ATOM 4047 C C . ARG A 1 512 ? -0.163 10.304 -33.606 1.00 88.00 512 ARG A C 1
ATOM 4049 O O . ARG A 1 512 ? 0.420 10.885 -32.695 1.00 88.00 512 ARG A O 1
ATOM 4056 N N . PHE A 1 513 ? 0.381 10.101 -34.802 1.00 89.19 513 PHE A N 1
ATOM 4057 C CA . PHE A 1 513 ? 1.709 10.593 -35.149 1.00 89.19 513 PHE A CA 1
ATOM 4058 C C . PHE A 1 513 ? 1.798 12.115 -34.973 1.00 89.19 513 PHE A C 1
ATOM 4060 O O . PHE A 1 513 ? 2.645 12.580 -34.214 1.00 89.19 513 PHE A O 1
ATOM 4067 N N . ASP A 1 514 ? 0.871 12.878 -35.554 1.00 86.56 514 ASP A N 1
ATOM 4068 C CA . ASP A 1 514 ? 0.871 14.344 -35.464 1.00 86.56 514 ASP A CA 1
ATOM 4069 C C . ASP A 1 514 ? 0.766 14.843 -34.015 1.00 86.56 514 ASP A C 1
ATOM 4071 O O . ASP A 1 514 ? 1.404 15.823 -33.628 1.00 86.56 514 ASP A O 1
ATOM 4075 N N . GLN A 1 515 ? -0.007 14.144 -33.180 1.00 86.81 515 GLN A N 1
ATOM 4076 C CA . GLN A 1 515 ? -0.176 14.500 -31.773 1.00 86.81 515 GLN A CA 1
ATOM 4077 C C . GLN A 1 515 ? 1.034 14.169 -30.886 1.00 86.81 515 GLN A C 1
ATOM 4079 O O . GLN A 1 515 ? 1.229 14.836 -29.867 1.00 86.81 515 GLN A O 1
ATOM 4084 N N . TRP A 1 516 ? 1.802 13.121 -31.203 1.00 88.94 516 TRP A N 1
ATOM 4085 C CA . TRP A 1 516 ? 2.823 12.570 -30.300 1.00 88.94 516 TRP A CA 1
ATOM 4086 C C . TRP A 1 516 ? 4.264 12.707 -30.809 1.00 88.94 516 TRP A C 1
ATOM 4088 O O . TRP A 1 516 ? 5.183 12.712 -29.992 1.00 88.94 516 TRP A O 1
ATOM 4098 N N . ALA A 1 517 ? 4.497 12.894 -32.111 1.00 82.75 517 ALA A N 1
ATOM 4099 C CA . ALA A 1 517 ? 5.840 12.900 -32.708 1.00 82.75 517 ALA A CA 1
ATOM 4100 C C . ALA A 1 517 ? 6.789 13.961 -32.121 1.00 82.75 517 ALA A C 1
ATOM 4102 O O . ALA A 1 517 ? 8.002 13.760 -32.099 1.00 82.75 517 ALA A O 1
ATOM 4103 N N . CYS A 1 518 ? 6.247 15.084 -31.638 1.00 85.06 518 CYS A N 1
ATOM 4104 C CA . CYS A 1 518 ? 7.011 16.164 -31.003 1.00 85.06 518 CYS A CA 1
ATOM 4105 C C . CYS A 1 518 ? 6.982 16.127 -29.464 1.00 85.06 518 CYS A C 1
ATOM 4107 O O . CYS A 1 518 ? 7.634 16.958 -28.832 1.00 85.06 518 CYS A O 1
ATOM 4109 N N . ALA A 1 519 ? 6.220 15.212 -28.859 1.00 87.94 519 ALA A N 1
ATOM 4110 C CA . ALA A 1 519 ? 6.042 15.154 -27.409 1.00 87.94 519 ALA A CA 1
ATOM 4111 C C . ALA A 1 519 ? 7.202 14.430 -26.698 1.00 87.94 519 ALA A C 1
ATOM 4113 O O . ALA A 1 519 ? 7.490 14.728 -25.537 1.00 87.94 519 ALA A O 1
ATOM 4114 N N . PHE A 1 520 ? 7.878 13.505 -27.383 1.00 90.81 520 PHE A N 1
ATOM 4115 C CA . PHE A 1 520 ? 9.014 12.747 -26.852 1.00 90.81 520 PHE A CA 1
ATOM 4116 C C . PHE A 1 520 ? 10.321 13.548 -26.964 1.00 90.81 520 PHE A C 1
ATOM 4118 O O . PHE A 1 520 ? 10.651 14.063 -28.033 1.00 90.81 520 PHE A O 1
ATOM 4125 N N . GLY A 1 521 ? 11.047 13.689 -25.850 1.00 85.56 521 GLY A N 1
ATOM 4126 C CA . GLY A 1 521 ? 12.368 14.330 -25.816 1.00 85.56 521 GLY A CA 1
ATOM 4127 C C . GLY A 1 521 ? 13.501 13.382 -26.224 1.00 85.56 521 GLY A C 1
ATOM 4128 O O . GLY A 1 521 ? 13.298 12.172 -26.268 1.00 85.56 521 GLY A O 1
ATOM 4129 N N . GLU A 1 522 ? 14.697 13.933 -26.452 1.00 83.19 522 GLU A N 1
ATOM 4130 C CA . GLU A 1 522 ? 15.880 13.187 -26.928 1.00 83.19 522 GLU A CA 1
ATOM 4131 C C . GLU A 1 522 ? 16.202 11.962 -26.059 1.00 83.19 522 GLU A C 1
ATOM 4133 O O . GLU A 1 522 ? 16.259 10.848 -26.575 1.00 83.19 522 GLU A O 1
ATOM 4138 N N . GLY A 1 523 ? 16.248 12.126 -24.732 1.00 83.81 523 GLY A N 1
ATOM 4139 C CA . GLY A 1 523 ? 16.522 11.007 -23.824 1.00 83.81 523 GLY A CA 1
ATOM 4140 C C . GLY A 1 523 ? 15.513 9.852 -23.926 1.00 83.81 523 GLY A C 1
ATOM 4141 O O . GLY A 1 523 ? 15.901 8.697 -23.799 1.00 83.81 523 GLY A O 1
ATOM 4142 N N . TYR A 1 524 ? 14.233 10.123 -24.216 1.00 88.44 524 TYR A N 1
ATOM 4143 C CA . TYR A 1 524 ? 13.246 9.054 -24.433 1.00 88.44 524 TYR A CA 1
ATOM 4144 C C . TYR A 1 524 ? 13.486 8.339 -25.767 1.00 88.44 524 TYR A C 1
ATOM 4146 O O . TYR A 1 524 ? 13.413 7.113 -25.831 1.00 88.44 524 TYR A O 1
ATOM 4154 N N . THR A 1 525 ? 13.792 9.096 -26.827 1.00 87.44 525 THR A N 1
ATOM 4155 C CA . THR A 1 525 ? 14.031 8.541 -28.168 1.00 87.44 525 THR A CA 1
ATOM 4156 C C . THR A 1 525 ? 15.313 7.713 -28.265 1.00 87.44 525 THR A C 1
ATOM 4158 O O . THR A 1 525 ? 15.386 6.825 -29.108 1.00 87.44 525 THR A O 1
ATOM 4161 N N . GLU A 1 526 ? 16.294 7.970 -27.395 1.00 83.25 526 GLU A N 1
ATOM 4162 C CA . GLU A 1 526 ? 17.523 7.172 -27.277 1.00 83.25 526 GLU A CA 1
ATOM 4163 C C . GLU A 1 526 ? 17.279 5.811 -26.610 1.00 83.25 526 GLU A C 1
ATOM 4165 O O . GLU A 1 526 ? 17.845 4.810 -27.036 1.00 83.25 526 GLU A O 1
ATOM 4170 N N . HIS A 1 527 ? 16.417 5.760 -25.589 1.00 82.06 527 HIS A N 1
ATOM 4171 C CA . HIS A 1 527 ? 16.246 4.573 -24.739 1.00 82.06 527 HIS A CA 1
ATOM 4172 C C . HIS A 1 527 ? 15.010 3.729 -25.084 1.00 82.06 527 HIS A C 1
ATOM 4174 O O . HIS A 1 527 ? 14.858 2.634 -24.550 1.00 82.06 527 HIS A O 1
ATOM 4180 N N . THR A 1 528 ? 14.109 4.221 -25.943 1.00 84.50 528 THR A N 1
ATOM 4181 C CA . THR A 1 528 ? 12.827 3.553 -26.228 1.00 84.50 528 THR A CA 1
ATOM 4182 C C . THR A 1 528 ? 12.675 3.213 -27.703 1.00 84.50 528 THR A C 1
ATOM 4184 O O . THR A 1 528 ? 12.733 4.086 -28.577 1.00 84.50 528 THR A O 1
ATOM 4187 N N . HIS A 1 529 ? 12.404 1.938 -27.990 1.00 85.62 529 HIS A N 1
ATOM 4188 C CA . HIS A 1 529 ? 12.138 1.484 -29.347 1.00 85.62 529 HIS A CA 1
ATOM 4189 C C . HIS A 1 529 ? 10.804 2.063 -29.876 1.00 85.62 529 HIS A C 1
ATOM 4191 O O . HIS A 1 529 ? 9.827 2.150 -29.130 1.00 85.62 529 HIS A O 1
ATOM 4197 N N . PRO A 1 530 ? 10.688 2.436 -31.165 1.00 87.25 530 PRO A N 1
ATOM 4198 C CA . PRO A 1 530 ? 9.453 3.007 -31.712 1.00 87.25 530 PRO A CA 1
ATOM 4199 C C . PRO A 1 530 ? 8.198 2.137 -31.536 1.00 87.25 530 PRO A C 1
ATOM 4201 O O . PRO A 1 530 ? 7.113 2.676 -31.344 1.00 87.25 530 PRO A O 1
ATOM 4204 N N . ALA A 1 531 ? 8.332 0.806 -31.564 1.00 86.06 531 ALA A N 1
ATOM 4205 C CA . ALA A 1 531 ? 7.219 -0.112 -31.292 1.00 86.06 531 ALA A CA 1
ATOM 4206 C C . ALA A 1 531 ? 6.725 -0.016 -29.835 1.00 86.06 531 ALA A C 1
ATOM 4208 O O . ALA A 1 531 ? 5.521 -0.006 -29.584 1.00 86.06 531 ALA A O 1
ATOM 4209 N N . ASP A 1 532 ? 7.649 0.140 -28.887 1.00 87.50 532 ASP A N 1
ATOM 4210 C CA . ASP A 1 532 ? 7.347 0.340 -27.471 1.00 87.50 532 ASP A CA 1
ATOM 4211 C C . ASP A 1 532 ? 6.681 1.691 -27.213 1.00 87.50 532 ASP A C 1
ATOM 4213 O O . ASP A 1 532 ? 5.769 1.787 -26.390 1.00 87.50 532 ASP A O 1
ATOM 4217 N N . ALA A 1 533 ? 7.075 2.716 -27.970 1.00 90.94 533 ALA A N 1
ATOM 4218 C CA . ALA A 1 533 ? 6.450 4.028 -27.912 1.00 90.94 533 ALA A CA 1
ATOM 4219 C C . ALA A 1 533 ? 4.982 4.013 -28.376 1.00 90.94 533 ALA A C 1
ATOM 4221 O O . ALA A 1 533 ? 4.187 4.814 -27.890 1.00 90.94 533 ALA A O 1
ATOM 4222 N N . VAL A 1 534 ? 4.581 3.096 -29.269 1.00 91.56 534 VAL A N 1
ATOM 4223 C CA . VAL A 1 534 ? 3.163 2.927 -29.645 1.00 91.56 534 VAL A CA 1
ATOM 4224 C C . VAL A 1 534 ? 2.328 2.457 -28.450 1.00 91.56 534 VAL A C 1
ATOM 4226 O O . VAL A 1 534 ? 1.263 3.018 -28.196 1.00 91.56 534 VAL A O 1
ATOM 4229 N N . VAL A 1 535 ? 2.832 1.485 -27.685 1.00 91.00 535 VAL A N 1
ATOM 4230 C CA . VAL A 1 535 ? 2.173 0.989 -26.464 1.00 91.00 535 VAL A CA 1
ATOM 4231 C C . VAL A 1 535 ? 2.135 2.079 -25.389 1.00 91.00 535 VAL A C 1
ATOM 4233 O O . VAL A 1 535 ? 1.102 2.310 -24.756 1.00 91.00 535 VAL A O 1
ATOM 4236 N N . ASP A 1 536 ? 3.235 2.818 -25.227 1.00 93.00 536 ASP A N 1
ATOM 4237 C CA . ASP A 1 536 ? 3.303 3.948 -24.300 1.00 93.00 536 ASP A CA 1
ATOM 4238 C C . ASP A 1 536 ? 2.275 5.034 -24.653 1.00 93.00 536 ASP A C 1
ATOM 4240 O O . ASP A 1 536 ? 1.628 5.578 -23.757 1.00 93.00 536 ASP A O 1
ATOM 4244 N N . ILE A 1 537 ? 2.061 5.323 -25.945 1.00 92.69 537 ILE A N 1
ATOM 4245 C CA . ILE A 1 537 ? 1.016 6.250 -26.410 1.00 92.69 537 ILE A CA 1
ATOM 4246 C C . ILE A 1 537 ? -0.371 5.799 -25.931 1.00 92.69 537 ILE A C 1
ATOM 4248 O O . ILE A 1 537 ? -1.137 6.635 -25.443 1.00 92.69 537 ILE A O 1
ATOM 4252 N N . ASP A 1 538 ? -0.697 4.508 -26.025 1.00 91.62 538 ASP A N 1
ATOM 4253 C CA . ASP A 1 538 ? -1.989 3.980 -25.570 1.00 91.62 538 ASP A CA 1
ATOM 4254 C C . ASP A 1 538 ? -2.175 4.143 -24.055 1.00 91.62 538 ASP A C 1
ATOM 4256 O O . ASP A 1 538 ? -3.236 4.581 -23.592 1.00 91.62 538 ASP A O 1
ATOM 4260 N N . HIS A 1 539 ? -1.136 3.865 -23.264 1.00 93.06 539 HIS A N 1
ATOM 4261 C CA . HIS A 1 539 ? -1.175 4.086 -21.819 1.00 93.06 539 HIS A CA 1
ATOM 4262 C C . HIS A 1 539 ? -1.297 5.570 -21.459 1.00 93.06 539 HIS A C 1
ATOM 4264 O O . HIS A 1 539 ? -2.136 5.931 -20.630 1.00 93.06 539 HIS A O 1
ATOM 4270 N N . LEU A 1 540 ? -0.528 6.443 -22.110 1.00 92.81 540 LEU A N 1
ATOM 4271 C CA . LEU A 1 540 ? -0.568 7.889 -21.891 1.00 92.81 540 LEU A CA 1
ATOM 4272 C C . LEU A 1 540 ? -1.929 8.495 -22.264 1.00 92.81 540 LEU A C 1
ATOM 4274 O O . LEU A 1 540 ? -2.427 9.368 -21.551 1.00 92.81 540 LEU A O 1
ATOM 4278 N N . GLN A 1 541 ? -2.577 8.015 -23.330 1.00 91.56 541 GLN A N 1
ATOM 4279 C CA . GLN A 1 541 ? -3.943 8.422 -23.674 1.00 91.56 541 GLN A CA 1
ATOM 4280 C C . GLN A 1 541 ? -4.950 8.041 -22.584 1.00 91.56 541 GLN A C 1
ATOM 4282 O O . GLN A 1 541 ? -5.825 8.841 -22.251 1.00 91.56 541 GLN A O 1
ATOM 4287 N N . GLN A 1 542 ? -4.821 6.854 -21.987 1.00 90.25 542 GLN A N 1
ATOM 4288 C CA . GLN A 1 542 ? -5.697 6.437 -20.890 1.00 90.25 542 GLN A CA 1
ATOM 4289 C C . GLN A 1 542 ? -5.479 7.277 -19.629 1.00 90.25 542 GLN A C 1
ATOM 4291 O O . GLN A 1 542 ? -6.460 7.662 -18.995 1.00 90.25 542 GLN A O 1
ATOM 4296 N N . VAL A 1 543 ? -4.222 7.591 -19.293 1.00 91.56 543 VAL A N 1
ATOM 4297 C CA . VAL A 1 543 ? -3.880 8.487 -18.175 1.00 91.56 543 VAL A CA 1
ATOM 4298 C C . VAL A 1 543 ? -4.499 9.872 -18.389 1.00 91.56 543 VAL A C 1
ATOM 4300 O O . VAL A 1 543 ? -5.094 10.422 -17.467 1.00 91.56 543 VAL A O 1
ATOM 4303 N N . LEU A 1 544 ? -4.436 10.417 -19.609 1.00 90.19 544 LEU A N 1
ATOM 4304 C CA . LEU A 1 544 ? -5.081 11.693 -19.948 1.00 90.19 544 LEU A CA 1
ATOM 4305 C C . LEU A 1 544 ? -6.611 11.644 -19.826 1.00 90.19 544 LEU A C 1
ATOM 4307 O O . LEU A 1 544 ? -7.222 12.646 -19.466 1.00 90.19 544 LEU A O 1
ATOM 4311 N N . ALA A 1 545 ? -7.233 10.503 -20.130 1.00 89.69 545 ALA A N 1
ATOM 4312 C CA . ALA A 1 545 ? -8.687 10.363 -20.121 1.00 89.69 545 ALA A CA 1
ATOM 4313 C C . ALA A 1 545 ? -9.286 10.251 -18.709 1.00 89.69 545 ALA A C 1
ATOM 4315 O O . ALA A 1 545 ? -10.393 10.734 -18.484 1.00 89.69 545 ALA A O 1
ATOM 4316 N N . ASN A 1 546 ? -8.594 9.597 -17.768 1.00 87.12 546 ASN A N 1
ATOM 4317 C CA . ASN A 1 546 ? -9.143 9.291 -16.440 1.00 87.12 546 ASN A CA 1
ATOM 4318 C C . ASN A 1 546 ? -8.319 9.822 -15.253 1.00 87.12 546 ASN A C 1
ATOM 4320 O O . ASN A 1 546 ? -8.759 9.691 -14.113 1.00 87.12 546 ASN A O 1
ATOM 4324 N N . GLY A 1 547 ? -7.136 10.395 -15.497 1.00 85.12 547 GLY A N 1
ATOM 4325 C CA . GLY A 1 547 ? -6.241 10.931 -14.468 1.00 85.12 547 GLY A CA 1
ATOM 4326 C C . GLY A 1 547 ? -5.535 9.885 -13.598 1.00 85.12 547 GLY A C 1
ATOM 4327 O O . GLY A 1 547 ? -4.798 10.258 -12.689 1.00 85.12 547 GLY A O 1
ATOM 4328 N N . ALA A 1 548 ? -5.739 8.589 -13.843 1.00 86.81 548 ALA A N 1
ATOM 4329 C CA . ALA A 1 548 ? -5.210 7.515 -13.010 1.00 86.81 548 ALA A CA 1
ATOM 4330 C C . ALA A 1 548 ? -3.864 6.999 -13.531 1.00 86.81 548 ALA A C 1
ATOM 4332 O O . ALA A 1 548 ? -3.721 6.704 -14.718 1.00 86.81 548 ALA A O 1
ATOM 4333 N N . THR A 1 549 ? -2.902 6.809 -12.622 1.00 91.31 549 THR A N 1
ATOM 4334 C CA . THR A 1 549 ? -1.600 6.201 -12.928 1.00 91.31 549 THR A CA 1
ATOM 4335 C C . THR A 1 549 ? -1.769 4.809 -13.540 1.00 91.31 549 THR A C 1
ATOM 4337 O O . THR A 1 549 ? -2.546 3.985 -13.045 1.00 91.31 549 THR A O 1
ATOM 4340 N N . ARG A 1 550 ? -1.021 4.531 -14.609 1.00 93.12 550 ARG A N 1
ATOM 4341 C CA . ARG A 1 550 ? -0.997 3.234 -15.300 1.00 93.12 550 ARG A CA 1
ATOM 4342 C C . ARG A 1 550 ? 0.362 2.565 -15.141 1.00 93.12 550 ARG A C 1
ATOM 4344 O O . ARG A 1 550 ? 1.373 3.234 -14.953 1.00 93.12 550 ARG A O 1
ATOM 4351 N N . PHE A 1 551 ? 0.355 1.244 -15.247 1.00 94.12 551 PHE A N 1
ATOM 4352 C CA . PHE A 1 551 ? 1.534 0.398 -15.122 1.00 94.12 551 PHE A CA 1
ATOM 4353 C C . PHE A 1 551 ? 1.526 -0.616 -16.260 1.00 94.12 551 PHE A C 1
ATOM 4355 O O . PHE A 1 551 ? 0.456 -1.123 -16.606 1.00 94.12 551 PHE A O 1
ATOM 4362 N N . ASP A 1 552 ? 2.699 -0.921 -16.797 1.00 94.44 552 ASP A N 1
ATOM 4363 C CA . ASP A 1 552 ? 2.895 -1.998 -17.762 1.00 94.44 552 ASP A CA 1
ATOM 4364 C C . ASP A 1 552 ? 4.212 -2.723 -17.490 1.00 94.44 552 ASP A C 1
ATOM 4366 O O . ASP A 1 552 ? 5.170 -2.113 -17.027 1.00 94.44 552 ASP A O 1
ATOM 4370 N N . LEU A 1 553 ? 4.253 -4.025 -17.757 1.00 93.19 553 LEU A N 1
ATOM 4371 C CA . LEU A 1 553 ? 5.452 -4.848 -17.617 1.00 93.19 553 LEU A CA 1
ATOM 4372 C C . LEU A 1 553 ? 5.689 -5.585 -18.932 1.00 93.19 553 LEU A C 1
ATOM 4374 O O . LEU A 1 553 ? 4.811 -6.323 -19.389 1.00 93.19 553 LEU A O 1
ATOM 4378 N N . ARG A 1 554 ? 6.875 -5.399 -19.511 1.00 90.44 554 ARG A N 1
ATOM 4379 C CA . ARG A 1 554 ? 7.270 -5.955 -20.812 1.00 90.44 554 ARG A CA 1
ATOM 4380 C C . ARG A 1 554 ? 8.589 -6.717 -20.710 1.00 90.44 554 ARG A C 1
ATOM 4382 O O . ARG A 1 554 ? 9.425 -6.317 -19.907 1.00 90.44 554 ARG A O 1
ATOM 4389 N N . PRO A 1 555 ? 8.805 -7.786 -21.490 1.00 88.75 555 PRO A N 1
ATOM 4390 C CA . PRO A 1 555 ? 10.124 -8.409 -21.586 1.00 88.75 555 PRO A CA 1
ATOM 4391 C C . PRO A 1 555 ? 11.142 -7.425 -22.179 1.00 88.75 555 PRO A C 1
ATOM 4393 O O . PRO A 1 555 ? 10.789 -6.645 -23.064 1.00 88.75 555 PRO A O 1
ATOM 4396 N N . ASP A 1 556 ? 12.389 -7.466 -21.711 1.00 83.06 556 ASP A N 1
ATOM 4397 C CA . ASP A 1 556 ? 13.482 -6.734 -22.352 1.00 83.06 556 ASP A CA 1
ATOM 4398 C C . ASP A 1 556 ? 13.935 -7.514 -23.610 1.00 83.06 556 ASP A C 1
ATOM 4400 O O . ASP A 1 556 ? 14.204 -8.716 -23.523 1.00 83.06 556 ASP A O 1
ATOM 4404 N N . PRO A 1 557 ? 13.972 -6.893 -24.805 1.00 74.19 557 PRO A N 1
ATOM 4405 C CA . PRO A 1 557 ? 14.344 -7.590 -26.036 1.00 74.19 557 PRO A CA 1
ATOM 4406 C C . PRO A 1 557 ? 15.832 -7.966 -26.093 1.00 74.19 557 PRO A C 1
ATOM 4408 O O . PRO A 1 557 ? 16.192 -8.875 -26.841 1.00 74.19 557 PRO A O 1
ATOM 4411 N N . SER A 1 558 ? 16.686 -7.283 -25.324 1.00 76.69 558 SER A N 1
ATOM 4412 C CA . SER A 1 558 ? 18.136 -7.501 -25.303 1.00 76.69 558 SER A CA 1
ATOM 4413 C C . SER A 1 558 ? 18.578 -8.530 -24.262 1.00 76.69 558 SER A C 1
ATOM 4415 O O . SER A 1 558 ? 19.609 -9.177 -24.442 1.00 76.69 558 SER A O 1
ATOM 4417 N N . ASP A 1 559 ? 17.783 -8.721 -23.206 1.00 81.69 559 ASP A N 1
ATOM 4418 C CA . ASP A 1 559 ? 18.111 -9.602 -22.090 1.00 81.69 559 ASP A CA 1
ATOM 4419 C C . ASP A 1 559 ? 16.882 -10.392 -21.627 1.00 81.69 559 ASP A C 1
ATOM 4421 O O . ASP A 1 559 ? 15.902 -9.847 -21.118 1.00 81.69 559 ASP A O 1
ATOM 4425 N N . ARG A 1 560 ? 16.950 -11.719 -21.773 1.00 82.88 560 ARG A N 1
ATOM 4426 C CA . ARG A 1 560 ? 15.852 -12.615 -21.396 1.00 82.88 560 ARG A CA 1
ATOM 4427 C C . ARG A 1 560 ? 15.615 -12.665 -19.890 1.00 82.88 560 ARG A C 1
ATOM 4429 O O . ARG A 1 560 ? 14.509 -13.036 -19.509 1.00 82.88 560 ARG A O 1
ATOM 4436 N N . ASP A 1 561 ? 16.576 -12.290 -19.053 1.00 86.19 561 ASP A N 1
ATOM 4437 C CA . ASP A 1 561 ? 16.439 -12.315 -17.593 1.00 86.19 561 ASP A CA 1
ATOM 4438 C C . ASP A 1 561 ? 15.906 -10.988 -17.023 1.00 86.19 561 ASP A C 1
ATOM 4440 O O . ASP A 1 561 ? 15.656 -10.871 -15.817 1.00 86.19 561 ASP A O 1
ATOM 4444 N N . VAL A 1 562 ? 15.652 -10.005 -17.893 1.00 89.81 562 VAL A N 1
ATOM 4445 C CA . VAL A 1 562 ? 15.192 -8.661 -17.535 1.00 89.81 562 VAL A CA 1
ATOM 4446 C C . VAL A 1 562 ? 13.811 -8.376 -18.134 1.00 89.81 562 VAL A C 1
ATOM 4448 O O . VAL A 1 562 ? 13.429 -8.848 -19.205 1.00 89.81 562 VAL A O 1
ATOM 4451 N N . ALA A 1 563 ? 13.022 -7.587 -17.413 1.00 91.50 563 ALA A N 1
ATOM 4452 C CA . ALA A 1 563 ? 11.784 -6.992 -17.894 1.00 91.50 563 ALA A CA 1
ATOM 4453 C C . ALA A 1 563 ? 11.796 -5.481 -17.630 1.00 91.50 563 ALA A C 1
ATOM 4455 O O . ALA A 1 563 ? 12.477 -4.999 -16.731 1.00 91.50 563 ALA A O 1
ATOM 4456 N N . THR A 1 564 ? 11.031 -4.708 -18.391 1.00 92.56 564 THR A N 1
ATOM 4457 C CA . THR A 1 564 ? 10.831 -3.274 -18.162 1.00 92.56 564 THR A CA 1
ATOM 4458 C C . THR A 1 564 ? 9.458 -3.026 -17.553 1.00 92.56 564 THR A C 1
ATOM 4460 O O . THR A 1 564 ? 8.434 -3.316 -18.172 1.00 92.56 564 THR A O 1
ATOM 4463 N N . LEU A 1 565 ? 9.439 -2.478 -16.337 1.00 94.06 565 LEU A N 1
ATOM 4464 C CA . LEU A 1 565 ? 8.251 -1.967 -15.659 1.00 94.06 565 LEU A CA 1
ATOM 4465 C C . LEU A 1 565 ? 8.103 -0.470 -15.955 1.00 94.06 565 LEU A C 1
ATOM 4467 O O . LEU A 1 565 ? 8.877 0.350 -15.461 1.00 94.06 565 LEU A O 1
ATOM 4471 N N . SER A 1 566 ? 7.092 -0.112 -16.737 1.00 94.25 566 SER A N 1
ATOM 4472 C CA . SER A 1 566 ? 6.762 1.266 -17.099 1.00 94.25 566 SER A CA 1
ATOM 4473 C C . SER A 1 566 ? 5.637 1.811 -16.213 1.00 94.25 566 SER A C 1
ATOM 4475 O O . SER A 1 566 ? 4.630 1.141 -15.983 1.00 94.25 566 SER A O 1
ATOM 4477 N N . ILE A 1 567 ? 5.796 3.041 -15.722 1.00 94.81 567 ILE A N 1
ATOM 4478 C CA . ILE A 1 567 ? 4.841 3.762 -14.874 1.00 94.81 567 ILE A CA 1
ATOM 4479 C C . ILE A 1 567 ? 4.485 5.080 -15.558 1.00 94.81 567 ILE A C 1
ATOM 4481 O O . ILE A 1 567 ? 5.355 5.926 -15.772 1.00 94.81 567 ILE A O 1
ATOM 4485 N N . TYR A 1 568 ? 3.202 5.267 -15.858 1.00 94.44 568 TYR A N 1
ATOM 4486 C CA . TYR A 1 568 ? 2.678 6.421 -16.586 1.00 94.44 568 TYR A CA 1
ATOM 4487 C C . TYR A 1 568 ? 1.805 7.267 -15.659 1.00 94.44 568 TYR A C 1
ATOM 4489 O O . TYR A 1 568 ? 0.823 6.760 -15.110 1.00 94.44 568 TYR A O 1
ATOM 4497 N N . SER A 1 569 ? 2.125 8.550 -15.495 1.00 93.25 569 SER A N 1
ATOM 4498 C CA . SER A 1 569 ? 1.390 9.457 -14.599 1.00 93.25 569 SER A CA 1
ATOM 4499 C C . SER A 1 569 ? 1.338 10.898 -15.118 1.00 93.25 569 SER A C 1
ATOM 4501 O O . SER A 1 569 ? 2.152 11.302 -15.948 1.00 93.25 569 SER A O 1
ATOM 4503 N N . ILE A 1 570 ? 0.358 11.670 -14.629 1.00 90.38 570 ILE A N 1
ATOM 4504 C CA . ILE A 1 570 ? 0.284 13.130 -14.832 1.00 90.38 570 ILE A CA 1
ATOM 4505 C C . ILE A 1 570 ? 1.228 13.831 -13.856 1.00 90.38 570 ILE A C 1
ATOM 4507 O O . ILE A 1 570 ? 2.035 14.670 -14.245 1.00 90.38 570 ILE A O 1
ATOM 4511 N N . GLU A 1 571 ? 1.142 13.471 -12.575 1.00 84.62 571 GLU A N 1
ATOM 4512 C CA . GLU A 1 571 ? 2.037 14.011 -11.560 1.00 84.62 571 GLU A CA 1
ATOM 4513 C C . GLU A 1 571 ? 3.372 13.251 -11.568 1.00 84.62 571 GLU A C 1
ATOM 4515 O O . GLU A 1 571 ? 3.371 12.012 -11.608 1.00 84.62 571 GLU A O 1
ATOM 4520 N N . PRO A 1 572 ? 4.514 13.960 -11.521 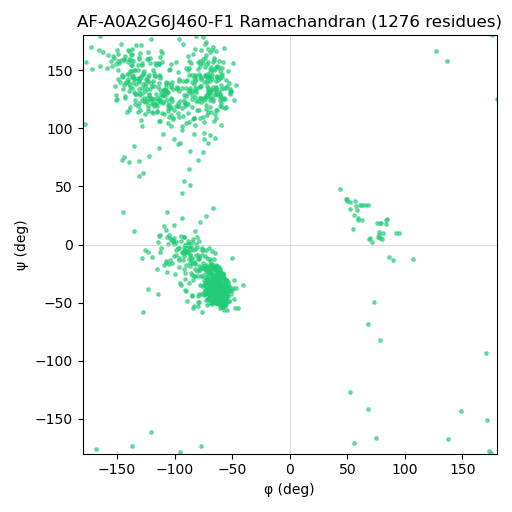1.00 82.12 572 PRO A N 1
ATOM 4521 C CA . PRO A 1 572 ? 5.822 13.330 -11.446 1.00 82.12 572 PRO A CA 1
ATOM 4522 C C . PRO A 1 572 ? 5.954 12.557 -10.130 1.00 82.12 572 PRO A C 1
ATOM 4524 O O . PRO A 1 572 ? 5.955 13.134 -9.041 1.00 82.12 572 PRO A O 1
ATOM 4527 N N . LEU A 1 573 ? 6.081 11.236 -10.235 1.00 85.31 573 LEU A N 1
ATOM 4528 C CA . LEU A 1 573 ? 6.303 10.366 -9.086 1.00 85.31 573 LEU A CA 1
ATOM 4529 C C . LEU A 1 573 ? 7.786 10.364 -8.708 1.00 85.31 573 LEU A C 1
ATOM 4531 O O . LEU A 1 573 ? 8.649 10.029 -9.516 1.00 85.31 573 LEU A O 1
ATOM 4535 N N . MET A 1 574 ? 8.075 10.719 -7.457 1.00 86.44 574 MET A N 1
ATOM 4536 C CA . MET A 1 574 ? 9.435 10.678 -6.921 1.00 86.44 574 MET A CA 1
ATOM 4537 C C . MET A 1 574 ? 9.910 9.236 -6.767 1.00 86.44 574 MET A C 1
ATOM 4539 O O . MET A 1 574 ? 9.156 8.358 -6.343 1.00 86.44 574 MET A O 1
ATOM 4543 N N . LEU A 1 575 ? 11.198 9.002 -7.008 1.00 85.50 575 LEU A N 1
ATOM 4544 C CA . LEU A 1 575 ? 11.780 7.670 -6.878 1.00 85.50 575 LEU A CA 1
ATOM 4545 C C . LEU A 1 575 ? 11.639 7.090 -5.464 1.00 85.50 575 LEU A C 1
ATOM 4547 O O . LEU A 1 575 ? 11.362 5.903 -5.292 1.00 85.50 575 LEU A O 1
ATOM 4551 N N . THR A 1 576 ? 11.760 7.951 -4.454 1.00 86.56 576 THR A N 1
ATOM 4552 C CA . THR A 1 576 ? 11.560 7.610 -3.040 1.00 86.56 576 THR A CA 1
ATOM 4553 C C . THR A 1 576 ? 10.145 7.119 -2.734 1.00 86.56 576 THR A C 1
ATOM 4555 O O . THR A 1 576 ? 9.954 6.452 -1.723 1.00 86.56 576 THR A O 1
ATOM 4558 N N . ALA A 1 577 ? 9.165 7.403 -3.597 1.00 86.31 577 ALA A N 1
ATOM 4559 C CA . ALA A 1 577 ? 7.813 6.861 -3.501 1.00 86.31 577 ALA A CA 1
ATOM 4560 C C . ALA A 1 577 ? 7.644 5.544 -4.281 1.00 86.31 577 ALA A C 1
ATOM 4562 O O . ALA A 1 577 ? 6.836 4.709 -3.884 1.00 86.31 577 ALA A O 1
ATOM 4563 N N . ILE A 1 578 ? 8.397 5.339 -5.369 1.00 90.12 578 ILE A N 1
ATOM 4564 C CA . ILE A 1 578 ? 8.256 4.172 -6.256 1.00 90.12 578 ILE A CA 1
ATOM 4565 C C . ILE A 1 578 ? 9.020 2.954 -5.722 1.00 90.12 578 ILE A C 1
ATOM 4567 O O . ILE A 1 578 ? 8.430 1.882 -5.581 1.00 90.12 578 ILE A O 1
ATOM 4571 N N . LEU A 1 579 ? 10.315 3.097 -5.410 1.00 91.06 579 LEU A N 1
ATOM 4572 C CA . LEU A 1 579 ? 11.168 1.952 -5.050 1.00 91.06 579 LEU A CA 1
ATOM 4573 C C . LEU A 1 579 ? 10.658 1.157 -3.843 1.00 91.06 579 LEU A C 1
ATOM 4575 O O . LEU A 1 579 ? 10.645 -0.070 -3.938 1.00 91.06 579 LEU A O 1
ATOM 4579 N N . PRO A 1 580 ? 10.182 1.783 -2.745 1.00 91.31 580 PRO A N 1
ATOM 4580 C CA . PRO A 1 580 ? 9.673 1.018 -1.609 1.00 91.31 580 PRO A CA 1
ATOM 4581 C C . PRO A 1 580 ? 8.475 0.134 -1.970 1.00 91.31 580 PRO A C 1
ATOM 4583 O O . PRO A 1 580 ? 8.336 -0.957 -1.427 1.00 91.31 580 PRO A O 1
ATOM 4586 N N . VAL A 1 581 ? 7.617 0.580 -2.896 1.00 92.12 581 VAL A N 1
ATOM 4587 C CA . VAL A 1 581 ? 6.445 -0.190 -3.341 1.00 92.12 581 VAL A CA 1
ATOM 4588 C C . VAL A 1 581 ? 6.876 -1.399 -4.172 1.00 92.12 581 VAL A C 1
ATOM 4590 O O . VAL A 1 581 ? 6.382 -2.505 -3.958 1.00 92.12 581 VAL A O 1
ATOM 4593 N N . VAL A 1 582 ? 7.812 -1.194 -5.102 1.00 92.19 582 VAL A N 1
ATOM 4594 C CA . VAL A 1 582 ? 8.328 -2.242 -5.996 1.00 92.19 582 VAL A CA 1
ATOM 4595 C C . VAL A 1 582 ? 9.111 -3.302 -5.204 1.00 92.19 582 VAL A C 1
ATOM 4597 O O . VAL A 1 582 ? 8.864 -4.497 -5.371 1.00 92.19 582 VAL A O 1
ATOM 4600 N N . ASP A 1 583 ? 9.951 -2.889 -4.250 1.00 91.19 583 ASP A N 1
ATOM 4601 C CA . ASP A 1 583 ? 10.678 -3.807 -3.357 1.00 91.19 583 ASP A CA 1
ATOM 4602 C C . ASP A 1 583 ? 9.732 -4.626 -2.457 1.00 91.19 583 ASP A C 1
ATOM 4604 O O . ASP A 1 583 ? 9.924 -5.826 -2.226 1.00 91.19 583 ASP A O 1
ATOM 4608 N N . GLN A 1 584 ? 8.651 -4.012 -1.972 1.00 91.19 584 GLN A N 1
ATOM 4609 C CA . GLN A 1 584 ? 7.641 -4.715 -1.181 1.00 91.19 584 GLN A CA 1
ATOM 4610 C C . GLN A 1 584 ? 6.825 -5.722 -1.993 1.00 91.19 584 GLN A C 1
ATOM 4612 O O . GLN A 1 584 ? 6.227 -6.611 -1.396 1.00 91.19 584 GLN A O 1
ATOM 4617 N N . LEU A 1 585 ? 6.826 -5.639 -3.324 1.00 91.31 585 LEU A N 1
ATOM 4618 C CA . LEU A 1 585 ? 6.284 -6.672 -4.213 1.00 91.31 585 LEU A CA 1
ATOM 4619 C C . LEU A 1 585 ? 7.307 -7.770 -4.536 1.00 91.31 585 LEU A C 1
ATOM 4621 O O . LEU A 1 585 ? 6.941 -8.766 -5.150 1.00 91.31 585 LEU A O 1
ATOM 4625 N N . GLY A 1 586 ? 8.555 -7.628 -4.080 1.00 87.75 586 GLY A N 1
ATOM 4626 C CA . GLY A 1 586 ? 9.627 -8.601 -4.297 1.00 87.75 586 GLY A CA 1
ATOM 4627 C C . GLY A 1 586 ? 10.319 -8.440 -5.648 1.00 87.75 586 GLY A C 1
ATOM 4628 O O . GLY A 1 586 ? 10.986 -9.365 -6.096 1.00 87.75 586 GLY A O 1
ATOM 4629 N N . VAL A 1 587 ? 10.152 -7.286 -6.297 1.00 90.81 587 VAL A N 1
ATOM 4630 C CA . VAL A 1 587 ? 10.719 -7.001 -7.615 1.00 90.81 587 VAL A CA 1
ATOM 4631 C C . VAL A 1 587 ? 12.048 -6.267 -7.444 1.00 90.81 587 VAL A C 1
ATOM 4633 O O . VAL A 1 587 ? 12.106 -5.209 -6.817 1.00 90.81 587 VAL A O 1
ATOM 4636 N N . VAL A 1 588 ? 13.118 -6.829 -8.008 1.00 90.31 588 VAL A N 1
ATOM 4637 C CA . VAL A 1 588 ? 14.471 -6.263 -7.924 1.00 90.31 588 VAL A CA 1
ATOM 4638 C C . VAL A 1 588 ? 14.711 -5.344 -9.117 1.00 90.31 588 VAL A C 1
ATOM 4640 O O . VAL A 1 588 ? 14.619 -5.784 -10.259 1.00 90.31 588 VAL A O 1
ATOM 4643 N N . VAL A 1 589 ? 15.024 -4.075 -8.854 1.00 91.94 589 VAL A N 1
ATOM 4644 C CA . VAL A 1 589 ? 15.301 -3.061 -9.884 1.00 91.94 589 VAL A CA 1
ATOM 4645 C C . VAL A 1 589 ? 16.803 -3.024 -10.176 1.00 91.94 589 VAL A C 1
ATOM 4647 O O . VAL A 1 589 ? 17.596 -2.830 -9.258 1.00 91.94 589 VAL A O 1
ATOM 4650 N N . ALA A 1 590 ? 17.179 -3.195 -11.443 1.00 88.62 590 ALA A N 1
ATOM 4651 C CA . ALA A 1 590 ? 18.552 -3.099 -11.932 1.00 88.62 590 ALA A CA 1
ATOM 4652 C C . ALA A 1 590 ? 18.910 -1.663 -12.347 1.00 88.62 590 ALA A C 1
ATOM 4654 O O . ALA A 1 590 ? 19.927 -1.125 -11.919 1.00 88.62 590 ALA A O 1
ATOM 4655 N N . GLU A 1 591 ? 18.051 -1.023 -13.143 1.00 88.38 591 GLU A N 1
ATOM 4656 C CA . GLU A 1 591 ? 18.275 0.323 -13.683 1.00 88.38 591 GLU A CA 1
ATOM 4657 C C . GLU A 1 591 ? 16.967 1.113 -13.745 1.00 88.38 591 GLU A C 1
ATOM 4659 O O . GLU A 1 591 ? 15.868 0.551 -13.720 1.00 88.38 591 GLU A O 1
ATOM 4664 N N . GLN A 1 592 ? 17.081 2.434 -13.866 1.00 86.06 592 GLN A N 1
ATOM 4665 C CA . GLN A 1 592 ? 15.942 3.335 -13.955 1.00 86.06 592 GLN A CA 1
ATOM 4666 C C . GLN A 1 592 ? 16.197 4.444 -14.968 1.00 86.06 592 GLN A C 1
ATOM 4668 O O . GLN A 1 592 ? 17.237 5.098 -14.933 1.00 86.06 592 GLN A O 1
ATOM 4673 N N . HIS A 1 593 ? 15.152 4.762 -15.731 1.00 88.94 593 HIS A N 1
ATOM 4674 C CA . HIS A 1 593 ? 15.064 5.990 -16.510 1.00 88.94 593 HIS A CA 1
ATOM 4675 C C . HIS A 1 593 ? 13.735 6.707 -16.236 1.00 88.94 593 HIS A C 1
ATOM 4677 O O . HIS A 1 593 ? 12.704 6.076 -15.993 1.00 88.94 593 HIS A O 1
ATOM 4683 N N . ALA A 1 594 ? 13.759 8.038 -16.235 1.00 89.94 594 ALA A N 1
ATOM 4684 C CA . ALA A 1 594 ? 12.584 8.878 -16.031 1.00 89.94 594 ALA A CA 1
ATOM 4685 C C . ALA A 1 594 ? 12.494 9.903 -17.160 1.00 89.94 594 ALA A C 1
ATOM 4687 O O . ALA A 1 594 ? 13.426 10.676 -17.386 1.00 89.94 594 ALA A O 1
ATOM 4688 N N . PHE A 1 595 ? 11.362 9.919 -17.856 1.00 91.25 595 PHE A N 1
ATOM 4689 C CA . PHE A 1 595 ? 11.151 10.740 -19.038 1.00 91.25 595 PHE A CA 1
ATOM 4690 C C . PHE A 1 595 ? 9.961 11.677 -18.851 1.00 91.25 595 PHE A C 1
ATOM 4692 O O . PHE A 1 595 ? 8.875 11.265 -18.436 1.00 91.25 595 PHE A O 1
ATOM 4699 N N . THR A 1 596 ? 10.152 12.942 -19.218 1.00 90.50 596 THR A N 1
ATOM 4700 C CA . THR A 1 596 ? 9.086 13.949 -19.261 1.00 90.50 596 THR A CA 1
ATOM 4701 C C . THR A 1 596 ? 8.561 14.072 -20.685 1.00 90.50 596 THR A C 1
ATOM 4703 O O . THR A 1 596 ? 9.312 14.413 -21.600 1.00 90.50 596 THR A O 1
ATOM 4706 N N . ILE A 1 597 ? 7.262 13.845 -20.868 1.00 91.88 597 ILE A N 1
ATOM 4707 C CA . ILE A 1 597 ? 6.587 13.925 -22.163 1.00 91.88 597 ILE A CA 1
ATOM 4708 C C . ILE A 1 597 ? 5.927 15.300 -22.301 1.00 91.88 597 ILE A C 1
ATOM 4710 O O . ILE A 1 597 ? 5.058 15.685 -21.512 1.00 91.88 597 ILE A O 1
ATOM 4714 N N . ARG A 1 598 ? 6.357 16.058 -23.315 1.00 88.75 598 ARG A N 1
ATOM 4715 C CA . ARG A 1 598 ? 5.976 17.457 -23.566 1.00 88.75 598 ARG A CA 1
ATOM 4716 C C . ARG A 1 598 ? 4.602 17.549 -24.238 1.00 88.75 598 ARG A C 1
ATOM 4718 O O . ARG A 1 598 ? 4.491 17.855 -25.422 1.00 88.75 598 ARG A O 1
ATOM 4725 N N . ARG A 1 599 ? 3.548 17.285 -23.468 1.00 84.38 599 ARG A N 1
ATOM 4726 C CA . ARG A 1 599 ? 2.133 17.446 -23.852 1.00 84.38 599 ARG A CA 1
ATOM 4727 C C . ARG A 1 599 ? 1.403 18.243 -22.767 1.00 84.38 599 ARG A C 1
ATOM 4729 O O . ARG A 1 599 ? 1.954 18.418 -21.693 1.00 84.38 599 ARG A O 1
ATOM 4736 N N . ALA A 1 600 ? 0.211 18.775 -23.039 1.00 80.81 600 ALA A N 1
ATOM 4737 C CA . ALA A 1 600 ? -0.609 19.455 -22.032 1.00 80.81 600 ALA A CA 1
ATOM 4738 C C . ALA A 1 600 ? -1.771 18.545 -21.570 1.00 80.81 600 ALA A C 1
ATOM 4740 O O . ALA A 1 600 ? -2.537 18.107 -22.434 1.00 80.81 600 ALA A O 1
ATOM 4741 N N . PRO A 1 601 ? -1.941 18.285 -20.254 1.00 86.94 601 PRO A N 1
ATOM 4742 C CA . PRO A 1 601 ? -0.964 18.512 -19.178 1.00 86.94 601 PRO A CA 1
ATOM 4743 C C . PRO A 1 601 ? 0.318 17.687 -19.386 1.00 86.94 601 PRO A C 1
ATOM 4745 O O . PRO A 1 601 ? 0.294 16.688 -20.108 1.00 86.94 601 PRO A O 1
ATOM 4748 N N . THR A 1 602 ? 1.428 18.116 -18.773 1.00 87.94 602 THR A N 1
ATOM 4749 C CA . THR A 1 602 ? 2.712 17.395 -18.835 1.00 87.94 602 THR A CA 1
ATOM 4750 C C . THR A 1 602 ? 2.548 15.997 -18.250 1.00 87.94 602 THR A C 1
ATOM 4752 O O . THR A 1 602 ? 1.906 15.841 -17.215 1.00 87.94 602 THR A O 1
ATOM 4755 N N . LEU A 1 603 ? 3.124 14.992 -18.910 1.00 92.38 603 LEU A N 1
ATOM 4756 C CA . LEU A 1 603 ? 3.063 13.591 -18.486 1.00 92.38 603 LEU A CA 1
ATOM 4757 C C . LEU A 1 603 ? 4.467 13.083 -18.163 1.00 92.38 603 LEU A C 1
ATOM 4759 O O . LEU A 1 603 ? 5.458 13.581 -18.706 1.00 92.38 603 LEU A O 1
ATOM 4763 N N . THR A 1 604 ? 4.550 12.053 -17.329 1.00 92.38 604 THR A N 1
ATOM 4764 C CA . THR A 1 604 ? 5.807 11.374 -17.006 1.00 92.38 604 THR A CA 1
ATOM 4765 C C . THR A 1 604 ? 5.725 9.882 -17.282 1.00 92.38 604 THR A C 1
ATOM 4767 O O . THR A 1 604 ? 4.722 9.243 -16.958 1.00 92.38 604 THR A O 1
ATOM 4770 N N . VAL A 1 605 ? 6.804 9.335 -17.845 1.00 93.62 605 VAL A N 1
ATOM 4771 C CA . VAL A 1 605 ? 7.025 7.897 -18.033 1.00 93.62 605 VAL A CA 1
ATOM 4772 C C . VAL A 1 605 ? 8.270 7.513 -17.246 1.00 93.62 605 VAL A C 1
ATOM 4774 O O . VAL A 1 605 ? 9.369 7.951 -17.574 1.00 93.62 605 VAL A O 1
ATOM 4777 N N . ASN A 1 606 ? 8.106 6.713 -16.195 1.00 92.81 606 ASN A N 1
ATOM 4778 C CA . ASN A 1 606 ? 9.227 6.132 -15.458 1.00 92.81 606 ASN A CA 1
ATOM 4779 C C . ASN A 1 606 ? 9.378 4.672 -15.874 1.00 92.81 606 ASN A C 1
ATOM 4781 O O . ASN A 1 606 ? 8.429 3.904 -15.742 1.00 92.81 606 ASN A O 1
ATOM 4785 N N . THR A 1 607 ? 10.550 4.283 -16.357 1.00 92.06 607 THR A N 1
ATOM 4786 C CA . THR A 1 607 ? 10.858 2.907 -16.757 1.00 92.06 607 THR A CA 1
ATOM 4787 C C . THR A 1 607 ? 11.893 2.322 -15.809 1.00 92.06 607 THR A C 1
ATOM 4789 O O . THR A 1 607 ? 12.984 2.873 -15.656 1.00 92.06 607 THR A O 1
ATOM 4792 N N . LEU A 1 608 ? 11.555 1.202 -15.180 1.00 92.75 608 LEU A N 1
ATOM 4793 C CA . LEU A 1 608 ? 12.430 0.441 -14.297 1.00 92.75 608 LEU A CA 1
ATOM 4794 C C . LEU A 1 608 ? 12.800 -0.866 -14.995 1.00 92.75 608 LEU A C 1
ATOM 4796 O O . LEU A 1 608 ? 11.909 -1.646 -15.325 1.00 92.75 608 LEU A O 1
ATOM 4800 N N . ARG A 1 609 ? 14.091 -1.127 -15.195 1.00 91.31 609 ARG A N 1
ATOM 4801 C CA . ARG A 1 609 ? 14.555 -2.454 -15.617 1.00 91.31 609 ARG A CA 1
ATOM 4802 C C . ARG A 1 609 ? 14.596 -3.341 -14.383 1.00 91.31 609 ARG A C 1
ATOM 4804 O O . ARG A 1 609 ? 15.222 -2.977 -13.389 1.00 91.31 609 ARG A O 1
ATOM 4811 N N . VAL A 1 610 ? 13.890 -4.462 -14.417 1.00 92.62 610 VAL A N 1
ATOM 4812 C CA . VAL A 1 610 ? 13.684 -5.356 -13.277 1.00 92.62 610 VAL A CA 1
ATOM 4813 C C . VAL A 1 610 ? 14.142 -6.772 -13.603 1.00 92.62 610 VAL A C 1
ATOM 4815 O O . VAL A 1 610 ? 13.939 -7.252 -14.716 1.00 92.62 610 VAL A O 1
ATOM 4818 N N . LEU A 1 611 ? 14.753 -7.444 -12.629 1.00 90.19 611 LEU A N 1
ATOM 4819 C CA . LEU A 1 611 ? 15.196 -8.832 -12.768 1.00 90.19 611 LEU A CA 1
ATOM 4820 C C . LEU A 1 611 ? 14.004 -9.780 -12.626 1.00 90.19 611 LEU A C 1
ATOM 4822 O O . LEU A 1 611 ? 13.187 -9.611 -11.716 1.00 90.19 611 LEU A O 1
ATOM 4826 N N . ARG A 1 612 ? 13.915 -10.791 -13.497 1.00 83.69 612 ARG A N 1
ATOM 4827 C CA . ARG A 1 612 ? 12.774 -11.719 -13.513 1.00 83.69 612 ARG A CA 1
ATOM 4828 C C . ARG A 1 612 ? 12.750 -12.697 -12.339 1.00 83.69 612 ARG A C 1
ATOM 4830 O O . ARG A 1 612 ? 11.666 -12.963 -11.835 1.00 83.69 612 ARG A O 1
ATOM 4837 N N . GLY A 1 613 ? 13.910 -13.167 -11.874 1.00 79.44 613 GLY A N 1
ATOM 4838 C CA . GLY A 1 613 ? 14.028 -14.064 -10.714 1.00 79.44 613 GLY A CA 1
ATOM 4839 C C . GLY A 1 613 ? 13.206 -15.364 -10.807 1.00 79.44 613 GLY A C 1
ATOM 4840 O O . GLY A 1 613 ? 12.645 -15.694 -11.849 1.00 79.44 613 GLY A O 1
ATOM 4841 N N . ASP A 1 614 ? 13.142 -16.107 -9.698 1.00 65.62 614 ASP A N 1
ATOM 4842 C CA . ASP A 1 614 ? 12.265 -17.276 -9.513 1.00 65.62 614 ASP A CA 1
ATOM 4843 C C . ASP A 1 614 ? 11.292 -16.980 -8.351 1.00 65.62 614 ASP A C 1
ATOM 4845 O O . ASP A 1 614 ? 11.765 -16.705 -7.240 1.00 65.62 614 ASP A O 1
ATOM 4849 N N . PRO A 1 615 ? 9.957 -16.962 -8.559 1.00 72.69 615 PRO A N 1
ATOM 4850 C CA . PRO A 1 615 ? 9.217 -17.272 -9.788 1.00 72.69 615 PRO A CA 1
ATOM 4851 C C . PRO A 1 615 ? 9.204 -16.122 -10.799 1.00 72.69 615 PRO A C 1
ATOM 4853 O O . PRO A 1 615 ? 9.168 -14.954 -10.419 1.00 72.69 615 PRO A O 1
ATOM 4856 N N . ASP A 1 616 ? 9.119 -16.478 -12.082 1.00 79.81 616 ASP A N 1
ATOM 4857 C CA . ASP A 1 616 ? 9.120 -15.538 -13.206 1.00 79.81 616 ASP A CA 1
ATOM 4858 C C . ASP A 1 616 ? 8.012 -14.472 -13.100 1.00 79.81 616 ASP A C 1
ATOM 4860 O O . ASP A 1 616 ? 6.813 -14.766 -13.126 1.00 79.81 616 ASP A O 1
ATOM 4864 N N . ILE A 1 617 ? 8.408 -13.201 -13.005 1.00 86.69 617 ILE A N 1
ATOM 4865 C CA . ILE A 1 617 ? 7.476 -12.071 -12.888 1.00 86.69 617 ILE A CA 1
ATOM 4866 C C . ILE A 1 617 ? 6.582 -11.874 -14.116 1.00 86.69 617 ILE A C 1
ATOM 4868 O O . ILE A 1 617 ? 5.483 -11.335 -13.968 1.00 86.69 617 ILE A O 1
ATOM 4872 N N . LEU A 1 618 ? 7.010 -12.294 -15.316 1.00 88.81 618 LEU A N 1
ATOM 4873 C CA . LEU A 1 618 ? 6.206 -12.128 -16.532 1.00 88.81 618 LEU A CA 1
ATOM 4874 C C . LEU A 1 618 ? 4.978 -13.047 -16.517 1.00 88.81 618 LEU A C 1
ATOM 4876 O O . LEU A 1 618 ? 3.892 -12.603 -16.893 1.00 88.81 618 LEU A O 1
ATOM 4880 N N . ASP A 1 619 ? 5.101 -14.257 -15.957 1.00 89.56 619 ASP A N 1
ATOM 4881 C CA . ASP A 1 619 ? 3.965 -15.155 -15.683 1.00 89.56 619 ASP A CA 1
ATOM 4882 C C . ASP A 1 619 ? 2.915 -14.497 -14.776 1.00 89.56 619 ASP A C 1
ATOM 4884 O O . ASP A 1 619 ? 1.739 -14.868 -14.787 1.00 89.56 619 ASP A O 1
ATOM 4888 N N . GLN A 1 620 ? 3.342 -13.559 -13.927 1.00 90.81 620 GLN A N 1
ATOM 4889 C CA . GLN A 1 620 ? 2.505 -12.851 -12.959 1.00 90.81 620 GLN A CA 1
ATOM 4890 C C . GLN A 1 620 ? 2.275 -11.380 -13.327 1.00 90.81 620 GLN A C 1
ATOM 4892 O O . GLN A 1 620 ? 1.787 -10.618 -12.486 1.00 90.81 620 GLN A O 1
ATOM 4897 N N . ARG A 1 621 ? 2.542 -10.992 -14.585 1.00 91.69 621 ARG A N 1
ATOM 4898 C CA . ARG A 1 621 ? 2.395 -9.621 -15.103 1.00 91.69 621 ARG A CA 1
ATOM 4899 C C . ARG A 1 621 ? 1.088 -8.967 -14.669 1.00 91.69 621 ARG A C 1
ATOM 4901 O O . ARG A 1 621 ? 1.098 -7.899 -14.061 1.00 91.69 621 ARG A O 1
ATOM 4908 N N . ASP A 1 622 ? -0.038 -9.619 -14.944 1.00 91.06 622 ASP A N 1
ATOM 4909 C CA . ASP A 1 622 ? -1.359 -9.045 -14.677 1.00 91.06 622 ASP A CA 1
ATOM 4910 C C . ASP A 1 622 ? -1.617 -8.851 -13.178 1.00 91.06 622 ASP A C 1
ATOM 4912 O O . ASP A 1 622 ? -2.228 -7.857 -12.773 1.00 91.06 622 ASP A O 1
ATOM 4916 N N . ASN A 1 623 ? -1.138 -9.775 -12.339 1.00 91.31 623 ASN A N 1
ATOM 4917 C CA . ASN A 1 623 ? -1.249 -9.654 -10.888 1.00 91.31 623 ASN A CA 1
ATOM 4918 C C . ASN A 1 623 ? -0.389 -8.494 -10.375 1.00 91.31 623 ASN A C 1
ATOM 4920 O O . ASN A 1 623 ? -0.885 -7.687 -9.586 1.00 91.31 623 ASN A O 1
ATOM 4924 N N . LEU A 1 624 ? 0.849 -8.369 -10.864 1.00 92.75 624 LEU A N 1
ATOM 4925 C CA . LEU A 1 624 ? 1.778 -7.311 -10.471 1.00 92.75 624 LEU A CA 1
ATOM 4926 C C . LEU A 1 624 ? 1.267 -5.923 -10.881 1.00 92.75 624 LEU A C 1
ATOM 4928 O O . LEU A 1 624 ? 1.165 -5.029 -10.042 1.00 92.75 624 LEU A O 1
ATOM 4932 N N . VAL A 1 625 ? 0.867 -5.755 -12.144 1.00 93.31 625 VAL A N 1
ATOM 4933 C CA . VAL A 1 625 ? 0.333 -4.493 -12.684 1.00 93.31 625 VAL A CA 1
ATOM 4934 C C . VAL A 1 625 ? -0.922 -4.057 -11.925 1.00 93.31 625 VAL A C 1
ATOM 4936 O O . VAL A 1 625 ? -1.055 -2.892 -11.542 1.00 93.31 625 VAL A O 1
ATOM 4939 N N . ARG A 1 626 ? -1.840 -4.991 -11.635 1.00 92.25 626 ARG A N 1
ATOM 4940 C CA . ARG A 1 626 ? -3.048 -4.687 -10.850 1.00 92.25 626 ARG A CA 1
ATOM 4941 C C . ARG A 1 626 ? -2.730 -4.356 -9.393 1.00 92.25 626 ARG A C 1
ATOM 4943 O O . ARG A 1 626 ? -3.407 -3.501 -8.827 1.00 92.25 626 ARG A O 1
ATOM 4950 N N . ALA A 1 627 ? -1.737 -5.006 -8.786 1.00 93.12 627 ALA A N 1
ATOM 4951 C CA . ALA A 1 627 ? -1.297 -4.707 -7.425 1.00 93.12 627 ALA A CA 1
ATOM 4952 C C . ALA A 1 627 ? -0.658 -3.321 -7.318 1.00 93.12 627 ALA A C 1
ATOM 4954 O O . ALA A 1 627 ? -1.032 -2.564 -6.427 1.00 93.12 627 ALA A O 1
ATOM 4955 N N . LEU A 1 628 ? 0.225 -2.957 -8.252 1.00 92.88 628 LEU A N 1
ATOM 4956 C CA . LEU A 1 628 ? 0.783 -1.606 -8.341 1.00 92.88 628 LEU A CA 1
ATOM 4957 C C . LEU A 1 628 ? -0.339 -0.573 -8.480 1.00 92.88 628 LEU A C 1
ATOM 4959 O O . LEU A 1 628 ? -0.430 0.352 -7.675 1.00 92.88 628 LEU A O 1
ATOM 4963 N N . GLY A 1 629 ? -1.278 -0.801 -9.404 1.00 90.75 629 GLY A N 1
ATOM 4964 C CA . GLY A 1 629 ? -2.470 0.036 -9.539 1.00 90.75 629 GLY A CA 1
ATOM 4965 C C . GLY A 1 629 ? -3.270 0.168 -8.237 1.00 90.75 629 GLY A C 1
ATOM 4966 O O . GLY A 1 629 ? -3.711 1.263 -7.899 1.00 90.75 629 GLY A O 1
ATOM 4967 N N . ALA A 1 630 ? -3.434 -0.918 -7.477 1.00 90.69 630 ALA A N 1
ATOM 4968 C CA . ALA A 1 630 ? -4.143 -0.908 -6.199 1.00 90.69 630 ALA A CA 1
ATOM 4969 C C . ALA A 1 630 ? -3.387 -0.147 -5.097 1.00 90.69 630 ALA A C 1
ATOM 4971 O O . ALA A 1 630 ? -4.023 0.586 -4.342 1.00 90.69 630 ALA A O 1
ATOM 4972 N N . VAL A 1 631 ? -2.059 -0.274 -5.008 1.00 91.31 631 VAL A N 1
ATOM 4973 C CA . VAL A 1 631 ? -1.247 0.445 -4.010 1.00 91.31 631 VAL A CA 1
ATOM 4974 C C . VAL A 1 631 ? -1.228 1.943 -4.296 1.00 91.31 631 VAL A C 1
ATOM 4976 O O . VAL A 1 631 ? -1.507 2.742 -3.403 1.00 91.31 631 VAL A O 1
ATOM 4979 N N . PHE A 1 632 ? -0.970 2.340 -5.545 1.00 88.38 632 PHE A N 1
ATOM 4980 C CA . PHE A 1 632 ? -0.929 3.756 -5.923 1.00 88.38 632 PHE A CA 1
ATOM 4981 C C . PHE A 1 632 ? -2.309 4.424 -5.850 1.00 88.38 632 PHE A C 1
ATOM 4983 O O . PHE A 1 632 ? -2.399 5.592 -5.482 1.00 88.38 632 PHE A O 1
ATOM 4990 N N . ALA A 1 633 ? -3.389 3.674 -6.094 1.00 85.12 633 ALA A N 1
ATOM 4991 C CA . ALA A 1 633 ? -4.758 4.130 -5.847 1.00 85.12 633 ALA A CA 1
ATOM 4992 C C . ALA A 1 633 ? -5.195 4.013 -4.370 1.00 85.12 633 ALA A C 1
ATOM 4994 O O . ALA A 1 633 ? -6.365 4.223 -4.071 1.00 85.12 633 ALA A O 1
ATOM 4995 N N . ARG A 1 634 ? -4.292 3.651 -3.443 1.00 85.44 634 ARG A N 1
ATOM 4996 C CA . ARG A 1 634 ? -4.560 3.466 -2.001 1.00 85.44 634 ARG A CA 1
ATOM 4997 C C . ARG A 1 634 ? -5.677 2.464 -1.670 1.00 85.44 634 ARG A C 1
ATOM 4999 O O . ARG A 1 634 ? -6.256 2.519 -0.591 1.00 85.44 634 ARG A O 1
ATOM 5006 N N . ARG A 1 635 ? -5.941 1.507 -2.563 1.00 86.56 635 ARG A N 1
ATOM 5007 C CA . ARG A 1 635 ? -6.868 0.377 -2.348 1.00 86.56 635 ARG A CA 1
ATOM 5008 C C . ARG A 1 635 ? -6.233 -0.777 -1.582 1.00 86.56 635 ARG A C 1
ATOM 5010 O O . ARG A 1 635 ? -6.938 -1.608 -1.026 1.00 86.56 635 ARG A O 1
ATOM 5017 N N . MET A 1 636 ? -4.904 -0.840 -1.581 1.00 89.00 636 MET A N 1
ATOM 5018 C CA . MET A 1 636 ? -4.113 -1.825 -0.853 1.00 89.00 636 MET A CA 1
ATOM 5019 C C . MET A 1 636 ? -2.946 -1.121 -0.161 1.00 89.00 636 MET A C 1
ATOM 5021 O O . MET A 1 636 ? -2.346 -0.205 -0.723 1.00 89.00 636 MET A O 1
ATOM 5025 N N . ARG A 1 637 ? -2.600 -1.552 1.055 1.00 88.69 637 ARG A N 1
ATOM 5026 C CA . ARG A 1 637 ? -1.416 -1.042 1.754 1.00 88.69 637 ARG A CA 1
ATOM 5027 C C . ARG A 1 637 ? -0.135 -1.577 1.108 1.00 88.69 637 ARG A C 1
ATOM 5029 O O . ARG A 1 637 ? -0.080 -2.716 0.646 1.00 88.69 637 ARG A O 1
ATOM 5036 N N . SER A 1 638 ? 0.909 -0.757 1.127 1.00 90.06 638 SER A N 1
ATOM 5037 C CA . SER A 1 638 ? 2.260 -1.187 0.787 1.00 90.06 638 SER A CA 1
ATOM 5038 C C . SER A 1 638 ? 2.956 -1.725 2.045 1.00 90.06 638 SER A C 1
ATOM 5040 O O . SER A 1 638 ? 3.308 -0.953 2.939 1.00 90.06 638 SER A O 1
ATOM 5042 N N . ASP A 1 639 ? 3.103 -3.049 2.145 1.00 91.25 639 ASP A N 1
ATOM 5043 C CA . ASP A 1 639 ? 3.893 -3.736 3.173 1.00 91.25 639 ASP A CA 1
ATOM 5044 C C . ASP A 1 639 ? 4.543 -5.013 2.607 1.00 91.25 639 ASP A C 1
ATOM 5046 O O . ASP A 1 639 ? 4.268 -5.420 1.478 1.00 91.25 639 ASP A O 1
ATOM 5050 N N . ARG A 1 640 ? 5.416 -5.660 3.390 1.00 91.75 640 ARG A N 1
ATOM 5051 C CA . ARG A 1 640 ? 6.181 -6.841 2.951 1.00 91.75 640 ARG A CA 1
ATOM 5052 C C . ARG A 1 640 ? 5.298 -8.043 2.600 1.00 91.75 640 ARG A C 1
ATOM 5054 O O . ARG A 1 640 ? 5.762 -8.910 1.866 1.00 91.75 640 ARG A O 1
ATOM 5061 N N . LEU A 1 641 ? 4.038 -8.094 3.050 1.00 93.00 641 LEU A N 1
ATOM 5062 C CA . LEU A 1 641 ? 3.112 -9.164 2.665 1.00 93.00 641 LEU A CA 1
ATOM 5063 C C . LEU A 1 641 ? 2.828 -9.152 1.156 1.00 93.00 641 LEU A C 1
ATOM 5065 O O . LEU A 1 641 ? 2.543 -10.202 0.592 1.00 93.00 641 LEU A O 1
ATOM 5069 N N . ASN A 1 642 ? 2.969 -8.005 0.480 1.00 94.19 642 ASN A N 1
ATOM 5070 C CA . ASN A 1 642 ? 2.800 -7.899 -0.972 1.00 94.19 642 ASN A CA 1
ATOM 5071 C C . ASN A 1 642 ? 3.747 -8.820 -1.758 1.00 94.19 642 ASN A C 1
ATOM 5073 O O . ASN A 1 642 ? 3.384 -9.256 -2.850 1.00 94.19 642 ASN A O 1
ATOM 5077 N N . ARG A 1 643 ? 4.899 -9.198 -1.183 1.00 93.00 643 ARG A N 1
ATOM 5078 C CA . ARG A 1 643 ? 5.854 -10.132 -1.798 1.00 93.00 643 ARG A CA 1
ATOM 5079 C C . ARG A 1 643 ? 5.255 -11.504 -2.068 1.00 93.00 643 ARG A C 1
ATOM 5081 O O . ARG A 1 643 ? 5.760 -12.203 -2.932 1.00 93.00 643 ARG A O 1
ATOM 5088 N N . ILE A 1 644 ? 4.188 -11.896 -1.368 1.00 93.00 644 ILE A N 1
ATOM 5089 C CA . ILE A 1 644 ? 3.553 -13.206 -1.553 1.00 93.00 644 ILE A CA 1
ATOM 5090 C C . ILE A 1 644 ? 2.819 -13.341 -2.891 1.00 93.00 644 ILE A C 1
ATOM 5092 O O . ILE A 1 644 ? 2.557 -14.453 -3.346 1.00 93.00 644 ILE A O 1
ATOM 5096 N N . LEU A 1 645 ? 2.498 -12.214 -3.532 1.00 93.56 645 LEU A N 1
ATOM 5097 C CA . LEU A 1 645 ? 1.749 -12.152 -4.784 1.00 93.56 645 LEU A CA 1
ATOM 5098 C C . LEU A 1 645 ? 2.369 -13.028 -5.875 1.00 93.56 645 LEU A C 1
ATOM 5100 O O . LEU A 1 645 ? 1.648 -13.764 -6.545 1.00 93.56 645 LEU A O 1
ATOM 5104 N N . ILE A 1 646 ? 3.693 -12.966 -6.019 1.00 91.38 646 ILE A N 1
ATOM 5105 C CA . ILE A 1 646 ? 4.448 -13.678 -7.054 1.00 91.38 646 ILE A CA 1
ATOM 5106 C C . ILE A 1 646 ? 4.594 -15.178 -6.706 1.00 91.38 646 ILE A C 1
ATOM 5108 O O . ILE A 1 646 ? 4.069 -15.998 -7.464 1.00 91.38 646 ILE A O 1
ATOM 5112 N N . PRO A 1 647 ? 5.184 -15.588 -5.560 1.00 91.19 647 PRO A N 1
ATOM 5113 C CA . PRO A 1 647 ? 5.378 -17.002 -5.220 1.00 91.19 647 PRO A CA 1
ATOM 5114 C C . PRO A 1 647 ? 4.064 -17.765 -5.008 1.00 91.19 647 PRO A C 1
ATOM 5116 O O . PRO A 1 647 ? 3.919 -18.895 -5.479 1.00 91.19 647 PRO A O 1
ATOM 5119 N N . ALA A 1 648 ? 3.047 -17.151 -4.395 1.00 92.06 648 ALA A N 1
ATOM 5120 C CA . ALA A 1 648 ? 1.736 -17.785 -4.239 1.00 92.06 648 ALA A CA 1
ATOM 5121 C C . ALA A 1 648 ? 0.815 -17.582 -5.462 1.00 92.06 648 ALA A C 1
ATOM 5123 O O . ALA A 1 648 ? -0.294 -18.115 -5.479 1.00 92.06 648 ALA A O 1
ATOM 5124 N N . ARG A 1 649 ? 1.265 -16.859 -6.506 1.00 92.62 649 ARG A N 1
ATOM 5125 C CA . ARG A 1 649 ? 0.491 -16.466 -7.706 1.00 92.62 649 ARG A CA 1
ATOM 5126 C C . ARG A 1 649 ? -0.923 -15.962 -7.353 1.00 92.62 649 ARG A C 1
ATOM 5128 O O . ARG A 1 649 ? -1.924 -16.414 -7.916 1.00 92.62 649 ARG A O 1
ATOM 5135 N N . LEU A 1 650 ? -1.011 -15.063 -6.370 1.00 93.31 650 LEU A N 1
ATOM 5136 C CA . LEU A 1 650 ? -2.267 -14.531 -5.828 1.00 93.31 650 LEU A CA 1
ATOM 5137 C C . LEU A 1 650 ? -2.503 -13.092 -6.285 1.00 93.31 650 LEU A C 1
ATOM 5139 O O . LEU A 1 650 ? -1.663 -12.227 -6.086 1.00 93.31 650 LEU A O 1
ATOM 5143 N N . GLY A 1 651 ? -3.696 -12.787 -6.797 1.00 93.38 651 GLY A N 1
ATOM 5144 C CA . GLY A 1 651 ? -4.089 -11.398 -7.045 1.00 93.38 651 GLY A CA 1
ATOM 5145 C C . GLY A 1 651 ? -4.178 -10.571 -5.752 1.00 93.38 651 GLY A C 1
ATOM 5146 O O . GLY A 1 651 ? -4.512 -11.092 -4.686 1.00 93.38 651 GLY A O 1
ATOM 5147 N N . TRP A 1 652 ? -3.961 -9.258 -5.859 1.00 93.88 652 TRP A N 1
ATOM 5148 C CA . TRP A 1 652 ? -3.853 -8.337 -4.716 1.00 93.88 652 TRP A CA 1
ATOM 5149 C C . TRP A 1 652 ? -5.027 -8.400 -3.718 1.00 93.88 652 TRP A C 1
ATOM 5151 O O . TRP A 1 652 ? -4.814 -8.325 -2.513 1.00 93.88 652 TRP A O 1
ATOM 5161 N N . ARG A 1 653 ? -6.264 -8.620 -4.191 1.00 93.56 653 ARG A N 1
ATOM 5162 C CA . ARG A 1 653 ? -7.449 -8.746 -3.317 1.00 93.56 653 ARG A CA 1
ATOM 5163 C C . ARG A 1 653 ? -7.358 -9.964 -2.393 1.00 93.56 653 ARG A C 1
ATOM 5165 O O . ARG A 1 653 ? -7.751 -9.879 -1.238 1.00 93.56 653 ARG A O 1
ATOM 5172 N N . LYS A 1 654 ? -6.833 -11.097 -2.883 1.00 94.75 654 LYS A N 1
ATOM 5173 C CA . LYS A 1 654 ? -6.631 -12.309 -2.065 1.00 94.75 654 LYS A CA 1
ATOM 5174 C C . LYS A 1 654 ? -5.533 -12.079 -1.020 1.00 94.75 654 LYS A C 1
ATOM 5176 O O . LYS A 1 654 ? -5.693 -12.489 0.123 1.00 94.75 654 LYS A O 1
ATOM 5181 N N . VAL A 1 655 ? -4.464 -11.370 -1.390 1.00 95.38 655 VAL A N 1
ATOM 5182 C CA . VAL A 1 655 ? -3.424 -10.943 -0.436 1.00 95.38 655 VAL A CA 1
ATOM 5183 C C . VAL A 1 655 ? -4.023 -10.053 0.656 1.00 95.38 655 VAL A C 1
ATOM 5185 O O . VAL A 1 655 ? -3.695 -10.210 1.828 1.00 95.38 655 VAL A O 1
ATOM 5188 N N . ASP A 1 656 ? -4.955 -9.167 0.303 1.00 94.25 656 ASP A N 1
ATOM 5189 C CA . ASP A 1 656 ? -5.605 -8.289 1.278 1.00 94.25 656 ASP A CA 1
ATOM 5190 C C . ASP A 1 656 ? -6.562 -9.030 2.234 1.00 94.25 656 ASP A C 1
ATOM 5192 O O . ASP A 1 656 ? -6.690 -8.635 3.389 1.00 94.25 656 ASP A O 1
ATOM 5196 N N . VAL A 1 657 ? -7.148 -10.165 1.824 1.00 95.75 657 VAL A N 1
ATOM 5197 C CA . VAL A 1 657 ? -7.870 -11.077 2.741 1.00 95.75 657 VAL A CA 1
ATOM 5198 C C . VAL A 1 657 ? -6.923 -11.665 3.786 1.00 95.75 657 VAL A C 1
ATOM 5200 O O . VAL A 1 657 ? -7.239 -11.673 4.974 1.00 95.75 657 VAL A O 1
ATOM 5203 N N . LEU A 1 658 ? -5.739 -12.119 3.369 1.00 96.38 658 LEU A N 1
ATOM 5204 C CA . LEU A 1 658 ? -4.720 -12.613 4.300 1.00 96.38 658 LEU A CA 1
ATOM 5205 C C . LEU A 1 658 ? -4.251 -11.491 5.236 1.00 96.38 658 LEU A C 1
ATOM 5207 O O . LEU A 1 658 ? -4.107 -11.701 6.438 1.00 96.38 658 LEU A O 1
ATOM 5211 N N . ARG A 1 659 ? -4.092 -10.271 4.714 1.00 94.94 659 ARG A N 1
ATOM 5212 C CA . ARG A 1 659 ? -3.790 -9.091 5.531 1.00 94.94 659 ARG A CA 1
ATOM 5213 C C . ARG A 1 659 ? -4.878 -8.823 6.571 1.00 94.94 659 ARG A C 1
ATOM 5215 O O . ARG A 1 659 ? -4.553 -8.541 7.719 1.00 94.94 659 ARG A O 1
ATOM 5222 N N . ALA A 1 660 ? -6.149 -8.946 6.197 1.00 95.31 660 ALA A N 1
ATOM 5223 C CA . ALA A 1 660 ? -7.260 -8.776 7.123 1.00 95.31 660 ALA A CA 1
ATOM 5224 C C . ALA A 1 660 ? -7.239 -9.823 8.247 1.00 95.31 660 ALA A C 1
ATOM 5226 O O . ALA A 1 660 ? -7.369 -9.459 9.413 1.00 95.31 660 ALA A O 1
ATOM 5227 N N . TYR A 1 661 ? -7.004 -11.102 7.932 1.00 96.00 661 TYR A N 1
ATOM 5228 C CA . TYR A 1 661 ? -6.864 -12.143 8.958 1.00 96.00 661 TYR A CA 1
ATOM 5229 C C . TYR A 1 661 ? -5.644 -11.929 9.858 1.00 96.00 661 TYR A C 1
ATOM 5231 O O . TYR A 1 661 ? -5.751 -12.117 11.067 1.00 96.00 661 TYR A O 1
ATOM 5239 N N . HIS A 1 662 ? -4.515 -11.477 9.302 1.00 94.25 662 HIS A N 1
ATOM 5240 C CA . HIS A 1 662 ? -3.345 -11.095 10.093 1.00 94.25 662 HIS A CA 1
ATOM 5241 C C . HIS A 1 662 ? -3.666 -9.964 11.078 1.00 94.25 662 HIS A C 1
ATOM 5243 O O . HIS A 1 662 ? -3.360 -10.047 12.266 1.00 94.25 662 HIS A O 1
ATOM 5249 N N . ASN A 1 663 ? -4.288 -8.893 10.591 1.00 92.69 663 ASN A N 1
ATOM 5250 C CA . ASN A 1 663 ? -4.584 -7.728 11.414 1.00 92.69 663 ASN A CA 1
ATOM 5251 C C . ASN A 1 663 ? -5.631 -8.056 12.488 1.00 92.69 663 ASN A C 1
ATOM 5253 O O . ASN A 1 663 ? -5.492 -7.624 13.632 1.00 92.69 663 ASN A O 1
ATOM 5257 N N . TYR A 1 664 ? -6.615 -8.897 12.159 1.00 94.06 664 TYR A N 1
ATOM 5258 C CA . TYR A 1 664 ? -7.559 -9.426 13.136 1.00 94.06 664 TYR A CA 1
ATOM 5259 C C . TYR A 1 664 ? -6.876 -10.318 14.186 1.00 94.06 664 TYR A C 1
ATOM 5261 O O . TYR A 1 664 ? -7.128 -10.147 15.377 1.00 94.06 664 TYR A O 1
ATOM 5269 N N . SER A 1 665 ? -5.963 -11.217 13.794 1.00 92.25 665 SER A N 1
ATOM 5270 C CA . SER A 1 665 ? -5.267 -12.087 14.755 1.00 92.25 665 SER A CA 1
ATOM 5271 C C . SER A 1 665 ? -4.404 -11.292 15.739 1.00 92.25 665 SER A C 1
ATOM 5273 O O . SER A 1 665 ? -4.391 -11.602 16.933 1.00 92.25 665 SER A O 1
ATOM 5275 N N . ARG A 1 666 ? -3.777 -10.191 15.297 1.00 90.31 666 ARG A N 1
ATOM 5276 C CA . ARG A 1 666 ? -3.077 -9.252 16.195 1.00 90.31 666 ARG A CA 1
ATOM 5277 C C . ARG A 1 666 ? -3.995 -8.700 17.288 1.00 90.31 666 ARG A C 1
ATOM 5279 O O . ARG A 1 666 ? -3.589 -8.645 18.444 1.00 90.31 666 ARG A O 1
ATOM 5286 N N . GLN A 1 667 ? -5.241 -8.365 16.950 1.00 90.25 667 GLN A N 1
ATOM 5287 C CA . GLN A 1 667 ? -6.236 -7.868 17.911 1.00 90.25 667 GLN A CA 1
ATOM 5288 C C . GLN A 1 667 ? -6.718 -8.930 18.917 1.00 90.25 667 GLN A C 1
ATOM 5290 O O . GLN A 1 667 ? -7.348 -8.588 19.918 1.00 90.25 667 GLN A O 1
ATOM 5295 N N . LEU A 1 668 ? -6.420 -10.212 18.687 1.00 88.31 668 LEU A N 1
ATOM 5296 C CA . LEU A 1 668 ? -6.668 -11.296 19.643 1.00 88.31 668 LEU A CA 1
ATOM 5297 C C . LEU A 1 668 ? -5.503 -11.504 20.630 1.00 88.31 668 LEU A C 1
ATOM 5299 O O . LEU A 1 668 ? -5.588 -12.389 21.474 1.00 88.31 668 LEU A O 1
ATOM 5303 N N . GLY A 1 669 ? -4.427 -10.711 20.542 1.00 80.44 669 GLY A N 1
ATOM 5304 C CA . GLY A 1 669 ? -3.269 -10.816 21.437 1.00 80.44 669 GLY A CA 1
ATOM 5305 C C . GLY A 1 669 ? -2.246 -11.885 21.034 1.00 80.44 669 GLY A C 1
ATOM 5306 O O . GLY A 1 669 ? -1.457 -12.322 21.872 1.00 80.44 669 GLY A O 1
ATOM 5307 N N . HIS A 1 670 ? -2.232 -12.312 19.764 1.00 77.06 670 HIS A N 1
ATOM 5308 C CA . HIS A 1 670 ? -1.217 -13.246 19.266 1.00 77.06 670 HIS A CA 1
ATOM 5309 C C . HIS A 1 670 ? 0.184 -12.630 19.391 1.00 77.06 670 HIS A C 1
ATOM 5311 O O . HIS A 1 670 ? 0.420 -11.502 18.962 1.00 77.06 670 HIS A O 1
ATOM 5317 N N . GLN A 1 671 ? 1.129 -13.390 19.949 1.00 74.81 671 GLN A N 1
ATOM 5318 C CA . GLN A 1 671 ? 2.472 -12.891 20.281 1.00 74.81 671 GLN A CA 1
ATOM 5319 C C . GLN A 1 671 ? 3.437 -12.801 19.087 1.00 74.81 671 GLN A C 1
ATOM 5321 O O . GLN A 1 671 ? 4.521 -12.236 19.219 1.00 74.81 671 GLN A O 1
ATOM 5326 N N . ALA A 1 672 ? 3.080 -13.363 17.928 1.00 84.31 672 ALA A N 1
ATOM 5327 C CA . ALA A 1 672 ? 3.941 -13.331 16.750 1.00 84.31 672 ALA A CA 1
ATOM 5328 C C . ALA A 1 672 ? 4.061 -11.904 16.191 1.00 84.31 672 ALA A C 1
ATOM 5330 O O . ALA A 1 672 ? 3.065 -11.203 16.003 1.00 84.31 672 ALA A O 1
ATOM 5331 N N . THR A 1 673 ? 5.287 -11.479 15.880 1.00 88.75 673 THR A N 1
ATOM 5332 C CA . THR A 1 673 ? 5.521 -10.165 15.272 1.00 88.75 673 THR A CA 1
ATOM 5333 C C . THR A 1 673 ? 4.989 -10.125 13.838 1.00 88.75 673 THR A C 1
ATOM 5335 O O . THR A 1 673 ? 4.976 -11.134 13.129 1.00 88.75 673 THR A O 1
ATOM 5338 N N . THR A 1 674 ? 4.590 -8.937 13.373 1.00 88.56 674 THR A N 1
ATOM 5339 C CA . THR A 1 674 ? 4.145 -8.712 11.985 1.00 88.56 674 THR A CA 1
ATOM 5340 C C . THR A 1 674 ? 5.153 -9.243 10.966 1.00 88.56 674 THR A C 1
ATOM 5342 O O . THR A 1 674 ? 4.768 -9.886 9.992 1.00 88.56 674 THR A O 1
ATOM 5345 N N . GLU A 1 675 ? 6.449 -9.021 11.201 1.00 90.69 675 GLU A N 1
ATOM 5346 C CA . GLU A 1 675 ? 7.504 -9.494 10.304 1.00 90.69 675 GLU A CA 1
ATOM 5347 C C . GLU A 1 675 ? 7.571 -11.024 10.245 1.00 90.69 675 GLU A C 1
ATOM 5349 O O . GLU A 1 675 ? 7.692 -11.579 9.152 1.00 90.69 675 GLU A O 1
ATOM 5354 N N . MET A 1 676 ? 7.436 -11.710 11.386 1.00 92.44 676 MET A N 1
ATOM 5355 C CA . MET A 1 676 ? 7.451 -13.172 11.437 1.00 92.44 676 MET A CA 1
ATOM 5356 C C . MET A 1 676 ? 6.256 -13.768 10.690 1.00 92.44 676 MET A C 1
ATOM 5358 O O . MET A 1 676 ? 6.434 -14.675 9.880 1.00 92.44 676 MET A O 1
ATOM 5362 N N . VAL A 1 677 ? 5.051 -13.219 10.883 1.00 93.75 677 VAL A N 1
ATOM 5363 C CA . VAL A 1 677 ? 3.851 -13.683 10.164 1.00 93.75 677 VAL A CA 1
ATOM 5364 C C . VAL A 1 677 ? 4.006 -13.489 8.658 1.00 93.75 677 VAL A C 1
ATOM 5366 O O . VAL A 1 677 ? 3.788 -14.422 7.889 1.00 93.75 677 VAL A O 1
ATOM 5369 N N . GLN A 1 678 ? 4.433 -12.300 8.227 1.00 93.81 678 GLN A N 1
ATOM 5370 C CA . GLN A 1 678 ? 4.643 -12.010 6.808 1.00 93.81 678 GLN A CA 1
ATOM 5371 C C . GLN A 1 678 ? 5.702 -12.933 6.199 1.00 93.81 678 GLN A C 1
ATOM 5373 O O . GLN A 1 678 ? 5.473 -13.496 5.132 1.00 93.81 678 GLN A O 1
ATOM 5378 N N . LYS A 1 679 ? 6.833 -13.136 6.888 1.00 94.12 679 LYS A N 1
ATOM 5379 C CA . LYS A 1 679 ? 7.889 -14.058 6.455 1.00 94.12 679 LYS A CA 1
ATOM 5380 C C . LYS A 1 679 ? 7.367 -15.491 6.330 1.00 94.12 679 LYS A C 1
ATOM 5382 O O . LYS A 1 679 ? 7.607 -16.112 5.302 1.00 94.12 679 LYS A O 1
ATOM 5387 N N . THR A 1 680 ? 6.636 -15.979 7.331 1.00 95.62 680 THR A N 1
ATOM 5388 C CA . THR A 1 680 ? 6.088 -17.345 7.360 1.00 95.62 680 THR A CA 1
ATOM 5389 C C . THR A 1 680 ? 5.172 -17.590 6.162 1.00 95.62 680 THR A C 1
ATOM 5391 O O . THR A 1 680 ? 5.365 -18.549 5.421 1.00 95.62 680 THR A O 1
ATOM 5394 N N . LEU A 1 681 ? 4.229 -16.679 5.893 1.00 95.44 681 LEU A N 1
ATOM 5395 C CA . LEU A 1 681 ? 3.325 -16.810 4.744 1.00 95.44 681 LEU A CA 1
ATOM 5396 C C . LEU A 1 681 ? 4.076 -16.784 3.401 1.00 95.44 681 LEU A C 1
ATOM 5398 O O . LEU A 1 681 ? 3.734 -17.536 2.491 1.00 95.44 681 LEU A O 1
ATOM 5402 N N . ILE A 1 682 ? 5.110 -15.942 3.273 1.00 93.44 682 ILE A N 1
ATOM 5403 C CA . ILE A 1 682 ? 5.934 -15.856 2.055 1.00 93.44 682 ILE A CA 1
ATOM 5404 C C . ILE A 1 682 ? 6.735 -17.145 1.833 1.00 93.44 682 ILE A C 1
ATOM 5406 O O . ILE A 1 682 ? 6.793 -17.624 0.703 1.00 93.44 682 ILE A O 1
ATOM 5410 N N . VAL A 1 683 ? 7.346 -17.700 2.886 1.00 94.12 683 VAL A N 1
ATOM 5411 C CA . VAL A 1 683 ? 8.131 -18.945 2.816 1.00 94.12 683 VAL A CA 1
ATOM 5412 C C . VAL A 1 683 ? 7.228 -20.131 2.468 1.00 94.12 683 VAL A C 1
ATOM 5414 O O . VAL A 1 683 ? 7.541 -20.899 1.562 1.00 94.12 683 VAL A O 1
ATOM 5417 N N . HIS A 1 684 ? 6.062 -20.235 3.106 1.00 95.75 684 HIS A N 1
ATOM 5418 C CA . HIS A 1 684 ? 5.074 -21.285 2.849 1.00 95.75 684 HIS A CA 1
ATOM 5419 C C . HIS A 1 684 ? 4.046 -20.847 1.791 1.00 95.75 684 HIS A C 1
ATOM 5421 O O . HIS A 1 684 ? 2.830 -20.863 2.007 1.00 95.75 684 HIS A O 1
ATOM 5427 N N . ALA A 1 685 ? 4.531 -20.427 0.617 1.00 94.12 685 ALA A N 1
ATOM 5428 C CA . ALA A 1 685 ? 3.690 -19.875 -0.447 1.00 94.12 685 ALA A CA 1
ATOM 5429 C C . ALA A 1 685 ? 2.646 -20.870 -0.995 1.00 94.12 685 ALA A C 1
ATOM 5431 O O . ALA A 1 685 ? 1.540 -20.459 -1.355 1.00 94.12 685 ALA A O 1
ATOM 5432 N N . SER A 1 686 ? 2.964 -22.171 -1.038 1.00 94.31 686 SER A N 1
ATOM 5433 C CA . SER A 1 686 ? 2.022 -23.229 -1.437 1.00 94.31 686 SER A CA 1
ATOM 5434 C C . SER A 1 686 ? 0.862 -23.360 -0.447 1.00 94.31 686 SER A C 1
ATOM 5436 O O . SER A 1 686 ? -0.296 -23.328 -0.857 1.00 94.31 686 SER A O 1
ATOM 5438 N N . TYR A 1 687 ? 1.159 -23.405 0.855 1.00 96.50 687 TYR A N 1
ATOM 5439 C CA . TYR A 1 687 ? 0.146 -23.409 1.911 1.00 96.50 687 TYR A CA 1
ATOM 5440 C C . TYR A 1 687 ? -0.727 -22.154 1.844 1.00 96.50 687 TYR A C 1
ATOM 5442 O O . TYR A 1 687 ? -1.954 -22.226 1.881 1.00 96.50 687 TYR A O 1
ATOM 5450 N N . THR A 1 688 ? -0.109 -20.986 1.655 1.00 96.69 688 THR A N 1
ATOM 5451 C CA . THR A 1 688 ? -0.849 -19.724 1.582 1.00 96.69 688 THR A CA 1
ATOM 5452 C C . THR A 1 688 ? -1.763 -19.637 0.357 1.00 96.69 688 THR A C 1
ATOM 5454 O O . THR A 1 688 ? -2.871 -19.098 0.442 1.00 96.69 688 THR A O 1
ATOM 5457 N N . ARG A 1 689 ? -1.351 -20.208 -0.780 1.00 96.06 689 ARG A N 1
ATOM 5458 C CA . ARG A 1 689 ? -2.232 -20.382 -1.941 1.00 96.06 689 ARG A CA 1
ATOM 5459 C C . ARG A 1 689 ? -3.435 -21.258 -1.584 1.00 96.06 689 ARG A C 1
ATOM 5461 O O . ARG A 1 689 ? -4.563 -20.838 -1.827 1.00 96.06 689 ARG A O 1
ATOM 5468 N N . ASN A 1 690 ? -3.204 -22.406 -0.948 1.00 96.81 690 ASN A N 1
ATOM 5469 C CA . ASN A 1 690 ? -4.268 -23.328 -0.546 1.00 96.81 690 ASN A CA 1
ATOM 5470 C C . ASN A 1 690 ? -5.233 -22.700 0.477 1.00 96.81 690 ASN A C 1
ATOM 5472 O O . ASN A 1 690 ? -6.438 -22.923 0.384 1.00 96.81 690 ASN A O 1
ATOM 5476 N N . LEU A 1 691 ? -4.759 -21.838 1.388 1.00 97.69 691 LEU A N 1
ATOM 5477 C CA . LEU A 1 691 ? -5.630 -21.034 2.261 1.00 97.69 691 LEU A CA 1
ATOM 5478 C C . LEU A 1 691 ? -6.541 -20.095 1.457 1.00 97.69 691 LEU A C 1
ATOM 5480 O O . LEU A 1 691 ? -7.740 -19.991 1.727 1.00 97.69 691 LEU A O 1
ATOM 5484 N N . ALA A 1 692 ? -5.983 -19.396 0.467 1.00 96.75 692 ALA A N 1
ATOM 5485 C CA . ALA A 1 692 ? -6.753 -18.492 -0.380 1.00 96.75 692 ALA A CA 1
ATOM 5486 C C . ALA A 1 692 ? -7.768 -19.249 -1.258 1.00 96.75 692 ALA A C 1
ATOM 5488 O O . ALA A 1 692 ? -8.865 -18.741 -1.515 1.00 96.75 692 ALA A O 1
ATOM 5489 N N . ASP A 1 693 ? -7.426 -20.463 -1.686 1.00 95.88 693 ASP A N 1
ATOM 5490 C CA . ASP A 1 693 ? -8.316 -21.341 -2.441 1.00 95.88 693 ASP A CA 1
ATOM 5491 C C . ASP A 1 693 ? -9.411 -21.938 -1.550 1.00 95.88 693 ASP A C 1
ATOM 5493 O O . ASP A 1 693 ? -10.573 -21.929 -1.953 1.00 95.88 693 ASP A O 1
ATOM 5497 N N . LEU A 1 694 ? -9.103 -22.317 -0.304 1.00 97.19 694 LEU A N 1
ATOM 5498 C CA . LEU A 1 694 ? -10.100 -22.680 0.708 1.00 97.19 694 LEU A CA 1
ATOM 5499 C C . LEU A 1 694 ? -11.092 -21.531 0.928 1.00 97.19 694 LEU A C 1
ATOM 5501 O O . LEU A 1 694 ? -12.304 -21.740 0.888 1.00 97.19 694 LEU A O 1
ATOM 5505 N N . PHE A 1 695 ? -10.601 -20.300 1.093 1.00 97.31 695 PHE A N 1
ATOM 5506 C CA . PHE A 1 695 ? -11.459 -19.120 1.215 1.00 97.31 695 PHE A CA 1
ATOM 5507 C C . PHE A 1 695 ? -12.366 -18.935 -0.018 1.00 97.31 695 PHE A C 1
ATOM 5509 O O . PHE A 1 695 ? -13.553 -18.627 0.120 1.00 97.31 695 PHE A O 1
ATOM 5516 N N . HIS A 1 696 ? -11.846 -19.157 -1.231 1.00 95.12 696 HIS A N 1
ATOM 5517 C CA . HIS A 1 696 ? -12.652 -19.129 -2.457 1.00 95.12 696 HIS A CA 1
ATOM 5518 C C . HIS A 1 696 ? -13.712 -20.227 -2.508 1.00 95.12 696 HIS A C 1
ATOM 5520 O O . HIS A 1 696 ? -14.889 -19.928 -2.720 1.00 95.12 696 HIS A O 1
ATOM 5526 N N . VAL A 1 697 ? -13.327 -21.476 -2.252 1.00 95.31 697 VAL A N 1
ATOM 5527 C CA . VAL A 1 697 ? -14.245 -22.620 -2.246 1.00 95.31 697 VAL A CA 1
ATOM 5528 C C . VAL A 1 697 ? -15.353 -22.429 -1.217 1.00 95.31 697 VAL A C 1
ATOM 5530 O O . VAL A 1 697 ? -16.496 -22.765 -1.507 1.00 95.31 697 VAL A O 1
ATOM 5533 N N . ARG A 1 698 ? -15.084 -21.826 -0.057 1.00 94.56 698 ARG A N 1
ATOM 5534 C CA . ARG A 1 698 ? -16.120 -21.561 0.953 1.00 94.56 698 ARG A CA 1
ATOM 5535 C C . ARG A 1 698 ? -17.102 -20.473 0.527 1.00 94.56 698 ARG A C 1
ATOM 5537 O O . ARG A 1 698 ? -18.315 -20.663 0.614 1.00 94.56 698 ARG A O 1
ATOM 5544 N N . PHE A 1 699 ? -16.596 -19.325 0.081 1.00 95.69 699 PHE A N 1
ATOM 5545 C CA . PHE A 1 699 ? -17.395 -18.098 0.060 1.00 95.69 699 PHE A CA 1
ATOM 5546 C C . PHE A 1 699 ? -17.807 -17.606 -1.328 1.00 95.69 699 PHE A C 1
ATOM 5548 O O . PHE A 1 699 ? -18.749 -16.822 -1.397 1.00 95.69 699 PHE A O 1
ATOM 5555 N N . ASP A 1 700 ? -17.168 -18.054 -2.415 1.00 94.19 700 ASP A N 1
ATOM 5556 C CA . ASP A 1 700 ? -17.478 -17.563 -3.763 1.00 94.19 700 ASP A CA 1
ATOM 5557 C C . ASP A 1 700 ? -18.860 -18.068 -4.235 1.00 94.19 700 ASP A C 1
ATOM 5559 O O . ASP A 1 700 ? -19.038 -19.286 -4.426 1.00 94.19 700 ASP A O 1
ATOM 5563 N N . PRO A 1 701 ? -19.854 -17.173 -4.417 1.00 89.75 701 PRO A N 1
ATOM 5564 C CA . PRO A 1 701 ? -21.181 -17.551 -4.886 1.00 89.75 701 PRO A CA 1
ATOM 5565 C C . PRO A 1 701 ? -21.210 -17.912 -6.378 1.00 89.75 701 PRO A C 1
ATOM 5567 O O . PRO A 1 701 ? -22.157 -18.566 -6.801 1.00 89.75 701 PRO A O 1
ATOM 5570 N N . ALA A 1 702 ? -20.208 -17.510 -7.172 1.00 88.94 702 ALA A N 1
ATOM 5571 C CA . ALA A 1 702 ? -20.168 -17.739 -8.618 1.00 88.94 702 ALA A CA 1
ATOM 5572 C C . ALA A 1 702 ? -19.605 -19.118 -9.006 1.00 88.94 702 ALA A C 1
ATOM 5574 O O . ALA A 1 702 ? -19.713 -19.525 -10.163 1.00 88.94 702 ALA A O 1
ATOM 5575 N N . GLN A 1 703 ? -19.008 -19.847 -8.058 1.00 83.69 703 GLN A N 1
ATOM 5576 C CA . GLN A 1 703 ? -18.488 -21.193 -8.306 1.00 83.69 703 GLN A CA 1
ATOM 5577 C C . GLN A 1 703 ? -19.623 -22.168 -8.667 1.00 83.69 703 GLN A C 1
ATOM 5579 O O . GLN A 1 703 ? -20.607 -22.240 -7.925 1.00 83.69 703 GLN A O 1
ATOM 5584 N N . PRO A 1 704 ? -19.466 -22.990 -9.721 1.00 81.06 704 PRO A N 1
ATOM 5585 C CA . PRO A 1 704 ? -20.508 -23.885 -10.228 1.00 81.06 704 PRO A CA 1
ATOM 5586 C C . PRO A 1 704 ? -20.693 -25.162 -9.384 1.00 81.06 704 PRO A C 1
ATOM 5588 O O . PRO A 1 704 ? -21.215 -26.156 -9.880 1.00 81.06 704 PRO A O 1
ATOM 5591 N N . TYR A 1 705 ? -20.235 -25.177 -8.129 1.00 85.88 705 TYR A N 1
ATOM 5592 C CA . TYR A 1 705 ? -20.346 -26.338 -7.244 1.00 85.88 705 TYR A CA 1
ATOM 5593 C C . TYR A 1 705 ? -21.698 -26.355 -6.534 1.00 85.88 705 TYR A C 1
ATOM 5595 O O . TYR A 1 705 ? -22.089 -25.353 -5.925 1.00 85.88 705 TYR A O 1
ATOM 5603 N N . ASP A 1 706 ? -22.359 -27.514 -6.544 1.00 88.75 706 ASP A N 1
ATOM 5604 C CA . ASP A 1 706 ? -23.418 -27.807 -5.581 1.00 88.75 706 ASP A CA 1
ATOM 5605 C C . ASP A 1 706 ? -22.851 -27.913 -4.150 1.00 88.75 706 ASP A C 1
ATOM 5607 O O . ASP A 1 706 ? -21.634 -27.894 -3.928 1.00 88.75 706 ASP A O 1
ATOM 5611 N N . GLU A 1 707 ? -23.735 -27.974 -3.152 1.00 87.69 707 GLU A N 1
ATOM 5612 C CA . GLU A 1 707 ? -23.320 -27.936 -1.745 1.00 87.69 707 GLU A CA 1
ATOM 5613 C C . GLU A 1 707 ? -22.461 -29.146 -1.356 1.00 87.69 707 GLU A C 1
ATOM 5615 O O . GLU A 1 707 ? -21.500 -29.014 -0.601 1.00 87.69 707 GLU A O 1
ATOM 5620 N N . THR A 1 708 ? -22.761 -30.320 -1.917 1.00 91.75 708 THR A N 1
ATOM 5621 C CA . THR A 1 708 ? -22.032 -31.562 -1.642 1.00 91.75 708 THR A CA 1
ATOM 5622 C C . THR A 1 708 ? -20.618 -31.519 -2.218 1.00 91.75 708 THR A C 1
ATOM 5624 O O . THR A 1 708 ? -19.659 -31.810 -1.506 1.00 91.75 708 THR A O 1
ATOM 5627 N N . THR A 1 709 ? -20.464 -31.094 -3.474 1.00 92.38 709 THR A N 1
ATOM 5628 C CA . THR A 1 709 ? -19.161 -30.961 -4.143 1.00 92.38 709 THR A CA 1
ATOM 5629 C C . THR A 1 709 ? -18.301 -29.905 -3.460 1.00 92.38 709 THR A C 1
ATOM 5631 O O . THR A 1 709 ? -17.091 -30.080 -3.308 1.00 92.38 709 THR A O 1
ATOM 5634 N N . ARG A 1 710 ? -18.916 -28.801 -3.020 1.00 92.56 710 ARG A N 1
ATOM 5635 C CA . ARG A 1 710 ? -18.219 -27.752 -2.274 1.00 92.56 710 ARG A CA 1
ATOM 5636 C C . ARG A 1 710 ? -17.716 -28.263 -0.929 1.00 92.56 710 ARG A C 1
ATOM 5638 O O . ARG A 1 710 ? -16.548 -28.049 -0.621 1.00 92.56 710 ARG A O 1
ATOM 5645 N N . ALA A 1 711 ? -18.563 -28.957 -0.169 1.00 92.38 711 ALA A N 1
ATOM 5646 C CA . ALA A 1 711 ? -18.181 -29.551 1.108 1.00 92.38 711 ALA A CA 1
ATOM 5647 C C . ALA A 1 711 ? -17.068 -30.601 0.946 1.00 92.38 711 ALA A C 1
ATOM 5649 O O . ALA A 1 711 ? -16.169 -30.673 1.782 1.00 92.38 711 ALA A O 1
ATOM 5650 N N . GLU A 1 712 ? -17.082 -31.384 -0.136 1.00 94.38 712 GLU A N 1
ATOM 5651 C CA . GLU A 1 712 ? -16.008 -32.336 -0.439 1.00 94.38 712 GLU A CA 1
ATOM 5652 C C . GLU A 1 712 ? -14.680 -31.634 -0.725 1.00 94.38 712 GLU A C 1
ATOM 5654 O O . GLU A 1 712 ? -13.674 -31.941 -0.091 1.00 94.38 712 GLU A O 1
ATOM 5659 N N . ARG A 1 713 ? -14.682 -30.629 -1.608 1.00 94.31 713 ARG A N 1
ATOM 5660 C CA . ARG A 1 713 ? -13.480 -29.831 -1.900 1.00 94.31 713 ARG A CA 1
ATOM 5661 C C . ARG A 1 713 ? -12.956 -29.087 -0.681 1.00 94.31 713 ARG A C 1
ATOM 5663 O O . ARG A 1 713 ? -11.749 -28.978 -0.509 1.00 94.31 713 ARG A O 1
ATOM 5670 N N . GLU A 1 714 ? -13.849 -28.562 0.153 1.00 95.00 714 GLU A N 1
ATOM 5671 C CA . GLU A 1 714 ? -13.475 -27.925 1.413 1.00 95.00 714 GLU A CA 1
ATOM 5672 C C . GLU A 1 714 ? -12.771 -28.924 2.338 1.00 95.00 714 GLU A C 1
ATOM 5674 O O . GLU A 1 714 ? -11.706 -28.608 2.862 1.00 95.00 714 GLU A O 1
ATOM 5679 N N . ARG A 1 715 ? -13.322 -30.136 2.504 1.00 96.12 715 ARG A N 1
ATOM 5680 C CA . ARG A 1 715 ? -12.691 -31.197 3.303 1.00 96.12 715 ARG A CA 1
ATOM 5681 C C . ARG A 1 715 ? -11.334 -31.604 2.746 1.00 96.12 715 ARG A C 1
ATOM 5683 O O . ARG A 1 715 ? -10.402 -31.732 3.530 1.00 96.12 715 ARG A O 1
ATOM 5690 N N . GLN A 1 716 ? -11.227 -31.760 1.428 1.00 96.31 716 GLN A N 1
ATOM 5691 C CA . GLN A 1 716 ? -9.969 -32.084 0.764 1.00 96.31 716 GLN A CA 1
ATOM 5692 C C . GLN A 1 716 ? -8.910 -31.007 1.027 1.00 96.31 716 GLN A C 1
ATOM 5694 O O . GLN A 1 716 ? -7.855 -31.322 1.556 1.00 96.31 716 GLN A O 1
ATOM 5699 N N . LEU A 1 717 ? -9.218 -29.731 0.762 1.00 96.44 717 LEU A N 1
ATOM 5700 C CA . LEU A 1 717 ? -8.279 -28.627 0.992 1.00 96.44 717 LEU A CA 1
ATOM 5701 C C . LEU A 1 717 ? -7.873 -28.500 2.464 1.00 96.44 717 LEU A C 1
ATOM 5703 O O . LEU A 1 717 ? -6.725 -28.186 2.753 1.00 96.44 717 LEU A O 1
ATOM 5707 N N . VAL A 1 718 ? -8.799 -28.723 3.402 1.00 97.12 718 VAL A N 1
ATOM 5708 C CA . VAL A 1 718 ? -8.470 -28.738 4.835 1.00 97.12 718 VAL A CA 1
ATOM 5709 C C . VAL A 1 718 ? -7.551 -29.914 5.173 1.00 97.12 718 VAL A C 1
ATOM 5711 O O . VAL A 1 718 ? -6.626 -29.714 5.950 1.00 97.12 718 VAL A O 1
ATOM 5714 N N . GLY A 1 719 ? -7.777 -31.097 4.593 1.00 96.56 719 GLY A N 1
ATOM 5715 C CA . GLY A 1 719 ? -6.878 -32.248 4.718 1.00 96.56 719 GLY A CA 1
ATOM 5716 C C . GLY A 1 719 ? -5.477 -31.928 4.203 1.00 96.56 719 GLY A C 1
ATOM 5717 O O . GLY A 1 719 ? -4.532 -31.987 4.975 1.00 96.56 719 GLY A O 1
ATOM 5718 N N . ASP A 1 720 ? -5.369 -31.449 2.962 1.00 96.19 720 ASP A N 1
ATOM 5719 C CA . ASP A 1 720 ? -4.092 -31.080 2.334 1.00 96.19 720 ASP A CA 1
ATOM 5720 C C . ASP A 1 720 ? -3.328 -30.011 3.141 1.00 96.19 720 ASP A C 1
ATOM 5722 O O . ASP A 1 720 ? -2.100 -30.025 3.215 1.00 96.19 720 ASP A O 1
ATOM 5726 N N . LEU A 1 721 ? -4.046 -29.051 3.741 1.00 97.00 721 LEU A N 1
ATOM 5727 C CA . LEU A 1 721 ? -3.452 -28.037 4.616 1.00 97.00 721 LEU A CA 1
ATOM 5728 C C . LEU A 1 721 ? -2.944 -28.657 5.924 1.00 97.00 721 LEU A C 1
ATOM 5730 O O . LEU A 1 721 ? -1.850 -28.316 6.353 1.00 97.00 721 LEU A O 1
ATOM 5734 N N . LEU A 1 722 ? -3.709 -29.549 6.557 1.00 96.00 722 LEU A N 1
ATOM 5735 C CA . LEU A 1 722 ? -3.278 -30.221 7.786 1.00 96.00 722 LEU A CA 1
ATOM 5736 C C . LEU A 1 722 ? -2.075 -31.138 7.536 1.00 96.00 722 LEU A C 1
ATOM 5738 O O . LEU A 1 722 ? -1.124 -31.071 8.305 1.00 96.00 722 LEU A O 1
ATOM 5742 N N . ASP A 1 723 ? -2.077 -31.896 6.441 1.00 95.69 723 ASP A N 1
ATOM 5743 C CA . ASP A 1 723 ? -0.956 -32.757 6.051 1.00 95.69 723 ASP A CA 1
ATOM 5744 C C . ASP A 1 723 ? 0.313 -31.925 5.785 1.00 95.69 723 ASP A C 1
ATOM 5746 O O . ASP A 1 723 ? 1.407 -32.307 6.185 1.00 95.69 723 ASP A O 1
ATOM 5750 N N . TYR A 1 724 ? 0.182 -30.737 5.176 1.00 95.94 724 TYR A N 1
ATOM 5751 C CA . TYR A 1 724 ? 1.318 -29.824 4.991 1.00 95.94 724 TYR A CA 1
ATOM 5752 C C . TYR A 1 724 ? 1.891 -29.313 6.323 1.00 95.94 724 TYR A C 1
ATOM 5754 O O . TYR A 1 724 ? 3.094 -29.076 6.414 1.00 95.94 724 TYR A O 1
ATOM 5762 N N . LEU A 1 725 ? 1.051 -29.106 7.346 1.00 94.38 725 LEU A N 1
ATOM 5763 C CA . LEU A 1 725 ? 1.509 -28.649 8.665 1.00 94.38 725 LEU A CA 1
ATOM 5764 C C . LEU A 1 725 ? 2.385 -29.694 9.369 1.00 94.38 725 LEU A C 1
ATOM 5766 O O . LEU A 1 725 ? 3.299 -29.304 10.092 1.00 94.38 725 LEU A O 1
ATOM 5770 N N . ASP A 1 726 ? 2.171 -30.989 9.115 1.00 92.00 726 ASP A N 1
ATOM 5771 C CA . ASP A 1 726 ? 2.994 -32.063 9.690 1.00 92.00 726 ASP A CA 1
ATOM 5772 C C . ASP A 1 726 ? 4.467 -31.990 9.225 1.00 92.00 726 ASP A C 1
ATOM 5774 O O . ASP A 1 726 ? 5.367 -32.419 9.950 1.00 92.00 726 ASP A O 1
ATOM 5778 N N . ASP A 1 727 ? 4.728 -31.379 8.063 1.00 91.69 727 ASP A N 1
ATOM 5779 C CA . ASP A 1 727 ? 6.073 -31.156 7.512 1.00 91.69 727 ASP A CA 1
ATOM 5780 C C . ASP A 1 727 ? 6.728 -29.833 7.990 1.00 91.69 727 ASP A C 1
ATOM 5782 O O . ASP A 1 727 ? 7.896 -29.554 7.681 1.00 91.69 727 ASP A O 1
ATOM 5786 N N . VAL A 1 728 ? 6.011 -28.982 8.740 1.00 94.00 728 VAL A N 1
ATOM 5787 C CA . VAL A 1 728 ? 6.525 -27.687 9.224 1.00 94.00 728 VAL A CA 1
ATOM 5788 C C . VAL A 1 728 ? 7.349 -27.880 10.501 1.00 94.00 728 VAL A C 1
ATOM 5790 O O . VAL A 1 728 ? 6.834 -28.109 11.590 1.00 94.00 728 VAL A O 1
ATOM 5793 N N . ASN A 1 729 ? 8.670 -27.717 10.388 1.00 89.06 729 ASN A N 1
ATOM 5794 C CA . ASN A 1 729 ? 9.605 -27.975 11.494 1.00 89.06 729 ASN A CA 1
ATOM 5795 C C . ASN A 1 729 ? 9.578 -26.927 12.626 1.00 89.06 729 ASN A C 1
ATOM 5797 O O . ASN A 1 729 ? 10.056 -27.196 13.729 1.00 89.06 729 ASN A O 1
ATOM 5801 N N . SER A 1 730 ? 9.092 -25.712 12.361 1.00 93.75 730 SER A N 1
ATOM 5802 C CA . SER A 1 730 ? 9.054 -24.630 13.348 1.00 93.75 730 SER A CA 1
ATOM 5803 C C . SER A 1 730 ? 7.683 -24.548 14.010 1.00 93.75 730 SER A C 1
ATOM 5805 O O . SER A 1 730 ? 6.688 -24.235 13.360 1.00 93.75 730 SER A O 1
ATOM 5807 N N . TYR A 1 731 ? 7.645 -24.738 15.330 1.00 90.56 731 TYR A N 1
ATOM 5808 C CA . TYR A 1 731 ? 6.420 -24.614 16.128 1.00 90.56 731 TYR A CA 1
ATOM 5809 C C . TYR A 1 731 ? 5.745 -23.240 15.977 1.00 90.56 731 TYR A C 1
ATOM 5811 O O . TYR A 1 731 ? 4.520 -23.135 15.945 1.00 90.56 731 TYR A O 1
ATOM 5819 N N . GLU A 1 732 ? 6.533 -22.165 15.876 1.00 90.44 732 GLU A N 1
ATOM 5820 C CA . GLU A 1 732 ? 5.976 -20.824 15.688 1.00 90.44 732 GLU A CA 1
ATOM 5821 C C . GLU A 1 732 ? 5.350 -20.649 14.299 1.00 90.44 732 GLU A C 1
ATOM 5823 O O . GLU A 1 732 ? 4.306 -20.004 14.189 1.00 90.44 732 GLU A O 1
ATOM 5828 N N . GLU A 1 733 ? 5.961 -21.229 13.259 1.00 94.31 733 GLU A N 1
ATOM 5829 C CA . GLU A 1 733 ? 5.441 -21.184 11.887 1.00 94.31 733 GLU A CA 1
ATOM 5830 C C . GLU A 1 733 ? 4.157 -22.016 11.766 1.00 94.31 733 GLU A C 1
ATOM 5832 O O . GLU A 1 733 ? 3.168 -21.502 11.241 1.00 94.31 733 GLU A O 1
ATOM 5837 N N . ASP A 1 734 ? 4.126 -23.232 12.332 1.00 94.38 734 ASP A N 1
ATOM 5838 C CA . ASP A 1 734 ? 2.918 -24.071 12.410 1.00 94.38 734 ASP A CA 1
ATOM 5839 C C . ASP A 1 734 ? 1.771 -23.316 13.085 1.00 94.38 734 ASP A C 1
ATOM 5841 O O . ASP A 1 734 ? 0.695 -23.167 12.500 1.00 94.38 734 ASP A O 1
ATOM 5845 N N . ARG A 1 735 ? 2.018 -22.738 14.270 1.00 92.88 735 ARG A N 1
ATOM 5846 C CA . ARG A 1 735 ? 0.991 -21.986 14.997 1.00 92.88 735 ARG A CA 1
ATOM 5847 C C . ARG A 1 735 ? 0.428 -20.846 14.148 1.00 92.88 735 ARG A C 1
ATOM 5849 O O . ARG A 1 735 ? -0.787 -20.693 14.082 1.00 92.88 735 ARG A O 1
ATOM 5856 N N . ILE A 1 736 ? 1.285 -20.069 13.474 1.00 94.25 736 ILE A N 1
ATOM 5857 C CA . ILE A 1 736 ? 0.849 -18.979 12.586 1.00 94.25 736 ILE A CA 1
ATOM 5858 C C . ILE A 1 736 ? -0.044 -19.527 11.471 1.00 94.25 736 ILE A C 1
ATOM 5860 O O . ILE A 1 736 ? -1.150 -19.028 11.270 1.00 94.25 736 ILE A O 1
ATOM 5864 N N . LEU A 1 737 ? 0.408 -20.550 10.748 1.00 95.56 737 LEU A N 1
ATOM 5865 C CA . LEU A 1 737 ? -0.320 -21.119 9.613 1.00 95.56 737 LEU A CA 1
ATOM 5866 C C . LEU A 1 737 ? -1.661 -21.740 10.036 1.00 95.56 737 LEU A C 1
ATOM 5868 O O . LEU A 1 737 ? -2.670 -21.583 9.332 1.00 95.56 737 LEU A O 1
ATOM 5872 N N . ARG A 1 738 ? -1.698 -22.380 11.208 1.00 94.81 738 ARG A N 1
ATOM 5873 C CA . ARG A 1 738 ? -2.900 -22.953 11.818 1.00 94.81 738 ARG A CA 1
ATOM 5874 C C . ARG A 1 738 ? -3.898 -21.875 12.245 1.00 94.81 738 ARG A C 1
ATOM 5876 O O . ARG A 1 738 ? -5.082 -22.012 11.944 1.00 94.81 738 ARG A O 1
ATOM 5883 N N . THR A 1 739 ? -3.442 -20.749 12.808 1.00 94.44 739 THR A N 1
ATOM 5884 C CA . THR A 1 739 ? -4.312 -19.598 13.118 1.00 94.44 739 THR A CA 1
ATOM 5885 C C . THR A 1 739 ? -5.075 -19.113 11.878 1.00 94.44 739 THR A C 1
ATOM 5887 O O . THR A 1 739 ? -6.271 -18.839 11.961 1.00 94.44 739 THR A O 1
ATOM 5890 N N . PHE A 1 740 ? -4.427 -19.017 10.710 1.00 96.19 740 PHE A N 1
ATOM 5891 C CA . PHE A 1 740 ? -5.108 -18.591 9.477 1.00 96.19 740 PHE A CA 1
ATOM 5892 C C . PHE A 1 740 ? -6.176 -19.587 9.020 1.00 96.19 740 PHE A C 1
ATOM 5894 O O . PHE A 1 740 ? -7.276 -19.174 8.642 1.00 96.19 740 PHE A O 1
ATOM 5901 N N . LEU A 1 741 ? -5.871 -20.887 9.075 1.00 96.94 741 LEU A N 1
ATOM 5902 C CA . LEU A 1 741 ? -6.834 -21.944 8.772 1.00 96.94 741 LEU A CA 1
ATOM 5903 C C . LEU A 1 741 ? -8.055 -21.853 9.701 1.00 96.94 741 LEU A C 1
ATOM 5905 O O . LEU A 1 741 ? -9.197 -21.863 9.231 1.00 96.94 741 LEU A O 1
ATOM 5909 N N . ASP A 1 742 ? -7.820 -21.697 11.002 1.00 95.56 742 ASP A N 1
ATOM 5910 C CA . ASP A 1 742 ? -8.873 -21.603 12.011 1.00 95.56 742 ASP A CA 1
ATOM 5911 C C . ASP A 1 742 ? -9.760 -20.369 11.806 1.00 95.56 742 ASP A C 1
ATOM 5913 O O . ASP A 1 742 ? -10.988 -20.483 11.814 1.00 95.56 742 ASP A O 1
ATOM 5917 N N . LEU A 1 743 ? -9.172 -19.200 11.534 1.00 97.00 743 LEU A N 1
ATOM 5918 C CA . LEU A 1 743 ? -9.927 -17.969 11.281 1.00 97.00 743 LEU A CA 1
ATOM 5919 C C . LEU A 1 743 ? -10.779 -18.048 10.004 1.00 97.00 743 LEU A C 1
ATOM 5921 O O . LEU A 1 743 ? -11.932 -17.603 10.001 1.00 97.00 743 LEU A O 1
ATOM 5925 N N . ILE A 1 744 ? -10.259 -18.650 8.928 1.00 97.44 744 ILE A N 1
ATOM 5926 C CA . ILE A 1 744 ? -11.030 -18.877 7.694 1.00 97.44 744 ILE A CA 1
ATOM 5927 C C . ILE A 1 744 ? -12.213 -19.810 7.968 1.00 97.44 744 ILE A C 1
ATOM 5929 O O . ILE A 1 744 ? -13.329 -19.538 7.519 1.00 97.44 744 ILE A O 1
ATOM 5933 N N . ARG A 1 745 ? -12.005 -20.883 8.739 1.00 96.25 745 ARG A N 1
ATOM 5934 C CA . ARG A 1 745 ? -13.070 -21.833 9.099 1.00 96.25 745 ARG A CA 1
ATOM 5935 C C . ARG A 1 745 ? -14.109 -21.224 10.039 1.00 96.25 745 ARG A C 1
ATOM 5937 O O . ARG A 1 745 ? -15.286 -21.564 9.908 1.00 96.25 745 ARG A O 1
ATOM 5944 N N . ALA A 1 746 ? -13.701 -20.349 10.957 1.00 97.31 746 ALA A N 1
ATOM 5945 C CA . ALA A 1 746 ? -14.586 -19.636 11.882 1.00 97.31 746 ALA A CA 1
ATOM 5946 C C . ALA A 1 746 ? -15.374 -18.496 11.211 1.00 97.31 746 ALA A C 1
ATOM 5948 O O . ALA A 1 746 ? -16.368 -18.019 11.761 1.00 97.31 746 ALA A O 1
ATOM 5949 N N . THR A 1 747 ? -14.971 -18.062 10.014 1.00 98.25 747 THR A N 1
ATOM 5950 C CA . THR A 1 747 ? -15.714 -17.061 9.242 1.00 98.25 747 THR A CA 1
ATOM 5951 C C . THR A 1 747 ? -17.027 -17.661 8.725 1.00 98.25 747 THR A C 1
ATOM 5953 O O . THR A 1 747 ? -17.039 -18.714 8.087 1.00 98.25 747 THR A O 1
ATOM 5956 N N . VAL A 1 748 ? -18.148 -16.985 8.982 1.00 97.69 748 VAL A N 1
ATOM 5957 C CA . VAL A 1 748 ? -19.496 -17.424 8.577 1.00 97.69 748 VAL A CA 1
ATOM 5958 C C . VAL A 1 748 ? -20.087 -16.615 7.424 1.00 97.69 748 VAL A C 1
ATOM 5960 O O . VAL A 1 748 ? -20.940 -17.130 6.704 1.00 97.69 748 VAL A O 1
ATOM 5963 N N . ARG A 1 749 ? -19.630 -15.371 7.218 1.00 97.75 749 ARG A N 1
ATOM 5964 C CA . ARG A 1 749 ? -20.011 -14.509 6.083 1.00 97.75 749 ARG A CA 1
ATOM 5965 C C . ARG A 1 749 ? -18.859 -13.583 5.704 1.00 97.75 749 ARG A C 1
ATOM 5967 O O . ARG A 1 749 ? -18.095 -13.158 6.571 1.00 97.75 749 ARG A O 1
ATOM 5974 N N . THR A 1 750 ? -18.778 -13.206 4.429 1.00 97.56 750 THR A N 1
ATOM 5975 C CA . THR A 1 750 ? -17.837 -12.182 3.959 1.00 97.56 750 THR A CA 1
ATOM 5976 C C . THR A 1 750 ? -18.414 -11.341 2.826 1.00 97.56 750 THR A C 1
ATOM 5978 O O . THR A 1 750 ? -19.130 -11.864 1.975 1.00 97.56 750 THR A O 1
ATOM 5981 N N . SER A 1 751 ? -18.067 -10.052 2.789 1.00 94.94 751 SER A N 1
ATOM 5982 C CA . SER A 1 751 ? -18.422 -9.142 1.689 1.00 94.94 751 SER A CA 1
ATOM 5983 C C . SER A 1 751 ? -17.441 -9.184 0.509 1.00 94.94 751 SER A C 1
ATOM 5985 O O . SER A 1 751 ? -17.633 -8.469 -0.466 1.00 94.94 751 SER A O 1
ATOM 5987 N N . PHE A 1 752 ? -16.405 -10.032 0.539 1.00 94.25 752 PHE A N 1
ATOM 5988 C CA . PHE A 1 752 ? -15.326 -10.039 -0.461 1.00 94.25 752 PHE A CA 1
ATOM 5989 C C . PHE A 1 752 ? -15.795 -10.121 -1.934 1.00 94.25 752 PHE A C 1
ATOM 5991 O O . PHE A 1 752 ? -15.188 -9.504 -2.820 1.00 94.25 752 PHE A O 1
ATOM 5998 N N . TYR A 1 753 ? -16.861 -10.876 -2.218 1.00 92.25 753 TYR A N 1
ATOM 5999 C CA . TYR A 1 753 ? -17.402 -11.038 -3.578 1.00 92.25 753 TYR A CA 1
ATOM 6000 C C . TYR A 1 753 ? -18.420 -9.972 -3.959 1.00 92.25 753 TYR A C 1
ATOM 6002 O O . TYR A 1 753 ? -18.731 -9.846 -5.144 1.00 92.25 753 TYR A O 1
ATOM 6010 N N . ARG A 1 754 ? -18.896 -9.190 -2.986 1.00 88.81 754 ARG A N 1
ATOM 6011 C CA . ARG A 1 754 ? -19.825 -8.098 -3.230 1.00 88.81 754 ARG A CA 1
ATOM 6012 C C . ARG A 1 754 ? -19.125 -7.007 -4.035 1.00 88.81 754 ARG A C 1
ATOM 6014 O O . ARG A 1 754 ? -17.988 -6.620 -3.754 1.00 88.81 754 ARG A O 1
ATOM 6021 N N . ARG A 1 755 ? -19.801 -6.525 -5.074 1.00 77.38 755 ARG A N 1
ATOM 6022 C CA . ARG A 1 755 ? -19.391 -5.353 -5.854 1.00 77.38 755 ARG A CA 1
ATOM 6023 C C . ARG A 1 755 ? -20.352 -4.214 -5.550 1.00 77.38 755 ARG A C 1
ATOM 6025 O O . ARG A 1 755 ? -21.559 -4.431 -5.532 1.00 77.38 755 ARG A O 1
ATOM 6032 N N . HIS A 1 756 ? -19.808 -3.036 -5.279 1.00 69.69 756 HIS A N 1
ATOM 6033 C CA . HIS A 1 756 ? -20.598 -1.834 -5.052 1.00 69.69 756 HIS A CA 1
ATOM 6034 C C . HIS A 1 756 ? -20.546 -0.951 -6.297 1.00 69.69 756 HIS A C 1
ATOM 6036 O O . HIS A 1 756 ? -19.473 -0.754 -6.867 1.00 69.69 756 HIS A O 1
ATOM 6042 N N . ASP A 1 757 ? -21.699 -0.417 -6.695 1.00 62.28 757 ASP A N 1
ATOM 6043 C CA . ASP A 1 757 ? -21.835 0.492 -7.842 1.00 62.28 757 ASP A CA 1
ATOM 6044 C C . ASP A 1 757 ? -21.529 1.960 -7.470 1.00 62.28 757 ASP A C 1
ATOM 6046 O O . ASP A 1 757 ? -21.524 2.842 -8.323 1.00 62.28 757 ASP A O 1
ATOM 6050 N N . ASP A 1 758 ? -21.279 2.234 -6.186 1.00 54.84 758 ASP A N 1
ATOM 6051 C CA . ASP A 1 758 ? -21.188 3.570 -5.577 1.00 54.84 758 ASP A CA 1
ATOM 6052 C C . ASP A 1 758 ? -19.782 4.200 -5.611 1.00 54.84 758 ASP A C 1
ATOM 6054 O O . ASP A 1 758 ? -19.577 5.293 -5.082 1.00 54.84 758 ASP A O 1
ATOM 6058 N N . GLY A 1 759 ? -18.810 3.526 -6.229 1.00 52.78 759 GLY A N 1
ATOM 6059 C CA . GLY A 1 759 ? -17.436 4.014 -6.335 1.00 52.78 759 GLY A CA 1
ATOM 6060 C C . GLY A 1 759 ? -16.598 3.865 -5.060 1.00 52.78 759 GLY A C 1
ATOM 6061 O O . GLY A 1 759 ? -15.497 4.412 -5.016 1.00 52.78 759 GLY A O 1
ATOM 6062 N N . VAL A 1 760 ? -17.059 3.135 -4.031 1.00 55.38 760 VAL A N 1
ATOM 6063 C CA . VAL A 1 760 ? -16.200 2.798 -2.884 1.00 55.38 760 VAL A CA 1
ATOM 6064 C C . VAL A 1 760 ? -15.125 1.795 -3.321 1.00 55.38 760 VAL A C 1
ATOM 6066 O O . VAL A 1 760 ? -15.411 0.681 -3.756 1.00 55.38 760 VAL A O 1
ATOM 6069 N N . ASP A 1 761 ? -13.866 2.219 -3.204 1.00 66.31 761 ASP A N 1
ATOM 6070 C CA . ASP A 1 761 ? -12.738 1.660 -3.952 1.00 66.31 761 ASP A CA 1
ATOM 6071 C C . ASP A 1 761 ? -12.376 0.199 -3.608 1.00 66.31 761 ASP A C 1
ATOM 6073 O O . ASP A 1 761 ? -12.106 -0.579 -4.525 1.00 66.31 761 ASP A O 1
ATOM 6077 N N . HIS A 1 762 ? -12.361 -0.194 -2.325 1.00 85.31 762 HIS A N 1
ATOM 6078 C CA . HIS A 1 762 ? -12.275 -1.589 -1.851 1.00 85.31 762 HIS A CA 1
ATOM 6079 C C . HIS A 1 762 ? -12.279 -1.655 -0.312 1.00 85.31 762 HIS A C 1
ATOM 6081 O O . HIS A 1 762 ? -11.401 -1.086 0.328 1.00 85.31 762 HIS A O 1
ATOM 6087 N N . TYR A 1 763 ? -13.193 -2.414 0.288 1.00 91.62 763 TYR A N 1
ATOM 6088 C CA . TYR A 1 763 ? -13.085 -2.899 1.670 1.00 91.62 763 TYR A CA 1
ATOM 6089 C C . TYR A 1 763 ? -13.585 -4.342 1.733 1.00 91.62 763 TYR A C 1
ATOM 6091 O O . TYR A 1 763 ? -14.210 -4.835 0.788 1.00 91.62 763 TYR A O 1
ATOM 6099 N N . LEU A 1 764 ? -13.308 -5.027 2.838 1.00 93.69 764 LEU A N 1
ATOM 6100 C CA . LEU A 1 764 ? -13.825 -6.367 3.081 1.00 93.69 764 LEU A CA 1
ATOM 6101 C C . LEU A 1 764 ? -14.295 -6.505 4.526 1.00 93.69 764 LEU A C 1
ATOM 6103 O O . LEU A 1 764 ? -13.705 -5.954 5.453 1.00 93.69 764 LEU A O 1
ATOM 6107 N N . SER A 1 765 ? -15.365 -7.264 4.708 1.00 97.06 765 SER A N 1
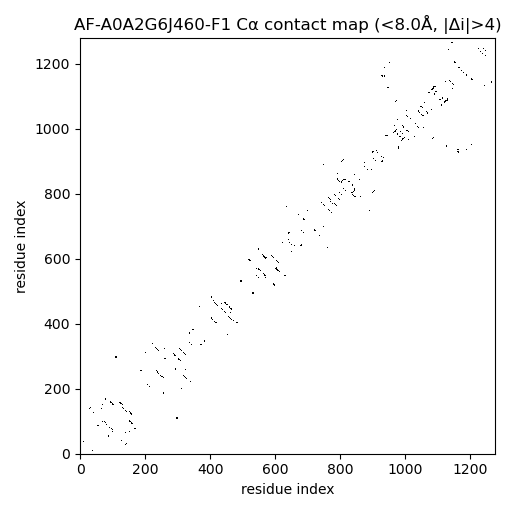ATOM 6108 C CA . SER A 1 765 ? -15.956 -7.566 6.004 1.00 97.06 765 SER A CA 1
ATOM 6109 C C . SER A 1 765 ? -15.916 -9.070 6.225 1.00 97.06 765 SER A C 1
ATOM 6111 O O . SER A 1 765 ? -16.205 -9.842 5.307 1.00 97.06 765 SER A O 1
ATOM 6113 N N . LEU A 1 766 ? -15.545 -9.480 7.431 1.00 98.25 766 LEU A N 1
ATOM 6114 C CA . LEU A 1 766 ? -15.478 -10.864 7.883 1.00 98.25 766 LEU A CA 1
ATOM 6115 C C . LEU A 1 766 ? -16.358 -10.976 9.123 1.00 98.25 766 LEU A C 1
ATOM 6117 O O . LEU A 1 766 ? -16.076 -10.341 10.135 1.00 98.25 766 LEU A O 1
ATOM 6121 N N . LYS A 1 767 ? -17.437 -11.755 9.040 1.00 98.19 767 LYS A N 1
ATOM 6122 C CA . LYS A 1 767 ? -18.255 -12.109 10.203 1.00 98.19 767 LYS A CA 1
ATOM 6123 C C . LYS A 1 767 ? -17.753 -13.440 10.742 1.00 98.19 767 LYS A C 1
ATOM 6125 O O . LYS A 1 767 ? -17.824 -14.435 10.022 1.00 98.19 767 LYS A O 1
ATOM 6130 N N . LEU A 1 768 ? -17.258 -13.458 11.971 1.00 97.75 768 LEU A N 1
ATOM 6131 C CA . LEU A 1 768 ? -16.707 -14.636 12.629 1.00 97.75 768 LEU A CA 1
ATOM 6132 C C . LEU A 1 768 ? -17.646 -15.143 13.719 1.00 97.75 768 LEU A C 1
ATOM 6134 O O . LEU A 1 768 ? -18.197 -14.352 14.484 1.00 97.75 768 LEU A O 1
ATOM 6138 N N . ASP A 1 769 ? -17.787 -16.463 13.785 1.00 96.75 769 ASP A N 1
ATOM 6139 C CA . ASP A 1 769 ? -18.320 -17.177 14.941 1.00 96.75 769 ASP A CA 1
ATOM 6140 C C . ASP A 1 769 ? -17.192 -17.358 15.963 1.00 96.75 769 ASP A C 1
ATOM 6142 O O . ASP A 1 769 ? -16.294 -18.188 15.801 1.00 96.75 769 ASP A O 1
ATOM 6146 N N . CYS A 1 770 ? -17.225 -16.533 17.003 1.00 94.44 770 CYS A N 1
ATOM 6147 C CA . CYS A 1 770 ? -16.186 -16.450 18.024 1.00 94.44 770 CYS A CA 1
ATOM 6148 C C . CYS A 1 770 ? -16.023 -17.743 18.827 1.00 94.44 770 CYS A C 1
ATOM 6150 O O . CYS A 1 770 ? -14.920 -18.032 19.290 1.00 94.44 770 CYS A O 1
ATOM 6152 N N . ALA A 1 771 ? -17.082 -18.548 18.972 1.00 91.25 771 ALA A N 1
ATOM 6153 C CA . ALA A 1 771 ? -16.995 -19.831 19.666 1.00 91.25 771 ALA A CA 1
ATOM 6154 C C . ALA A 1 771 ? -16.098 -20.823 18.907 1.00 91.25 771 ALA A C 1
ATOM 6156 O O . ALA A 1 771 ? -15.470 -21.687 19.518 1.00 91.25 771 ALA A O 1
ATOM 6157 N N . ARG A 1 772 ? -15.999 -20.667 17.579 1.00 93.25 772 ARG A N 1
ATOM 6158 C CA . ARG A 1 772 ? -15.192 -21.511 16.687 1.00 93.25 772 ARG A CA 1
ATOM 6159 C C . ARG A 1 772 ? -13.745 -21.037 16.531 1.00 93.25 772 ARG A C 1
ATOM 6161 O O . ARG A 1 772 ? -12.955 -21.743 15.910 1.00 93.25 772 ARG A O 1
ATOM 6168 N N . VAL A 1 773 ? -13.381 -19.877 17.082 1.00 93.12 773 VAL A N 1
ATOM 6169 C CA . VAL A 1 773 ? -11.998 -19.378 17.079 1.00 93.12 773 VAL A CA 1
ATOM 6170 C C . VAL A 1 773 ? -11.244 -20.000 18.260 1.00 93.12 773 VAL A C 1
ATOM 6172 O O . VAL A 1 773 ? -11.496 -19.655 19.414 1.00 93.12 773 VAL A O 1
ATOM 6175 N N . HIS A 1 774 ? -10.325 -20.928 17.975 1.00 85.31 774 HIS A N 1
ATOM 6176 C CA . HIS A 1 774 ? -9.677 -21.783 18.979 1.00 85.31 774 HIS A CA 1
ATOM 6177 C C . HIS A 1 774 ? -9.009 -20.990 20.121 1.00 85.31 774 HIS A C 1
ATOM 6179 O O . HIS A 1 774 ? -9.389 -21.145 21.285 1.00 85.31 774 HIS A O 1
ATOM 6185 N N . GLU A 1 775 ? -8.094 -20.073 19.785 1.00 80.31 775 GLU A N 1
ATOM 6186 C CA . GLU A 1 775 ? -7.313 -19.273 20.745 1.00 80.31 775 GLU A CA 1
ATOM 6187 C C . GLU A 1 775 ? -7.937 -17.901 21.068 1.00 80.31 775 GLU A C 1
ATOM 6189 O O . GLU A 1 775 ? -7.240 -16.982 21.492 1.00 80.31 775 GLU A O 1
ATOM 6194 N N . MET A 1 776 ? -9.249 -17.709 20.875 1.00 88.19 776 MET A N 1
ATOM 6195 C CA . MET A 1 776 ? -9.868 -16.428 21.235 1.00 88.19 776 MET A CA 1
ATOM 6196 C C . MET A 1 776 ? -9.881 -16.237 22.764 1.00 88.19 776 MET A C 1
ATOM 6198 O O . MET A 1 776 ? -10.430 -17.099 23.468 1.00 88.19 776 MET A O 1
ATOM 6202 N N . PRO A 1 777 ? -9.343 -15.119 23.296 1.00 81.94 777 PRO A N 1
ATOM 6203 C CA . PRO A 1 777 ? -9.411 -14.823 24.723 1.00 81.94 777 PRO A CA 1
ATOM 6204 C C . PRO A 1 777 ? -10.855 -14.719 25.213 1.00 81.94 777 PRO A C 1
ATOM 6206 O O . PRO A 1 777 ? -11.734 -14.240 24.491 1.00 81.94 777 PRO A O 1
ATOM 6209 N N . ALA A 1 778 ? -11.091 -15.146 26.453 1.00 73.00 778 ALA A N 1
ATOM 6210 C CA . ALA A 1 778 ? -12.335 -14.834 27.134 1.00 73.00 778 ALA A CA 1
ATOM 6211 C C . ALA A 1 778 ? -12.394 -13.323 27.461 1.00 73.00 778 ALA A C 1
ATOM 6213 O O . ALA A 1 778 ? -11.356 -12.707 27.709 1.00 73.00 778 ALA A O 1
ATOM 6214 N N . PRO A 1 779 ? -13.590 -12.725 27.476 1.00 77.81 779 PRO A N 1
ATOM 6215 C CA . PRO A 1 779 ? -14.858 -13.382 27.207 1.00 77.81 779 PRO A CA 1
ATOM 6216 C C . PRO A 1 779 ? -15.171 -13.355 25.681 1.00 77.81 779 PRO A C 1
ATOM 6218 O O . PRO A 1 779 ? -14.752 -12.448 24.961 1.00 77.81 779 PRO A O 1
ATOM 6221 N N . ARG A 1 780 ? -15.899 -14.357 25.149 1.00 86.94 780 ARG A N 1
ATOM 6222 C CA . ARG A 1 780 ? -16.127 -14.555 23.690 1.00 86.94 780 ARG A CA 1
ATOM 6223 C C . ARG A 1 780 ? -17.527 -14.102 23.227 1.00 86.94 780 ARG A C 1
ATOM 6225 O O . ARG A 1 780 ? -18.497 -14.744 23.617 1.00 86.94 780 ARG A O 1
ATOM 6232 N N . PRO A 1 781 ? -17.674 -13.029 22.423 1.00 90.94 781 PRO A N 1
ATOM 6233 C CA . PRO A 1 781 ? -18.976 -12.614 21.878 1.00 90.94 781 PRO A CA 1
ATOM 6234 C C . PRO A 1 781 ? -19.652 -13.730 21.059 1.00 90.94 781 PRO A C 1
ATOM 6236 O O . PRO A 1 781 ? -19.007 -14.705 20.708 1.00 90.94 781 PRO A O 1
ATOM 6239 N N . LEU A 1 782 ? -20.930 -13.593 20.691 1.00 91.50 782 LEU A N 1
ATOM 6240 C CA . LEU A 1 782 ? -21.570 -14.521 19.744 1.00 91.50 782 LEU A CA 1
ATOM 6241 C C . LEU A 1 782 ? -20.967 -14.363 18.340 1.00 91.50 782 LEU A C 1
ATOM 6243 O O . LEU A 1 782 ? -20.575 -15.339 17.706 1.00 91.50 782 LEU A O 1
ATOM 6247 N N . TYR A 1 783 ? -20.905 -13.117 17.859 1.00 95.88 783 TYR A N 1
ATOM 6248 C CA . TYR A 1 783 ? -20.329 -12.782 16.560 1.00 95.88 783 TYR A CA 1
ATOM 6249 C C . TYR A 1 783 ? -19.437 -11.550 16.643 1.00 95.88 783 TYR A C 1
ATOM 6251 O O . TYR A 1 783 ? -19.752 -10.576 17.336 1.00 95.88 783 TYR A O 1
ATOM 6259 N N . GLU A 1 784 ? -18.389 -11.561 15.828 1.00 96.69 784 GLU A N 1
ATOM 6260 C CA . GLU A 1 784 ? -17.559 -10.398 15.538 1.00 96.69 784 GLU A CA 1
ATOM 6261 C C . GLU A 1 784 ? -17.581 -10.098 14.048 1.00 96.69 784 GLU A C 1
ATOM 6263 O O . GLU A 1 784 ? -17.285 -10.964 13.229 1.00 96.69 784 GLU A O 1
ATOM 6268 N N . VAL A 1 785 ? -17.927 -8.864 13.685 1.00 97.94 785 VAL A N 1
ATOM 6269 C CA . VAL A 1 785 ? -17.756 -8.374 12.315 1.00 97.94 785 VAL A CA 1
ATOM 6270 C C . VAL A 1 785 ? -16.511 -7.506 12.276 1.00 97.94 785 VAL A C 1
ATOM 6272 O O . VAL A 1 785 ? -16.512 -6.394 12.802 1.00 97.94 785 VAL A O 1
ATOM 6275 N N . TYR A 1 786 ? -15.455 -8.020 11.658 1.00 98.00 786 TYR A N 1
ATOM 6276 C CA . TYR A 1 786 ? -14.234 -7.280 11.374 1.00 98.00 786 TYR A CA 1
ATOM 6277 C C . TYR A 1 786 ? -14.330 -6.650 9.986 1.00 98.00 786 TYR A C 1
ATOM 6279 O O . TYR A 1 786 ? -14.650 -7.333 9.013 1.00 98.00 786 TYR A O 1
ATOM 6287 N N . VAL A 1 787 ? -14.068 -5.351 9.881 1.00 97.44 787 VAL A N 1
ATOM 6288 C CA . VAL A 1 787 ? -14.057 -4.611 8.616 1.00 97.44 787 VAL A CA 1
ATOM 6289 C C . VAL A 1 787 ? -12.653 -4.082 8.379 1.00 97.44 787 VAL A C 1
ATOM 6291 O O . VAL A 1 787 ? -12.125 -3.302 9.173 1.00 97.44 787 VAL A O 1
ATOM 6294 N N . HIS A 1 788 ? -12.068 -4.493 7.261 1.00 95.19 788 HIS A N 1
ATOM 6295 C CA . HIS A 1 788 ? -10.735 -4.098 6.832 1.00 95.19 788 HIS A CA 1
ATOM 6296 C C . HIS A 1 788 ? -10.808 -3.189 5.611 1.00 95.19 788 HIS A C 1
ATOM 6298 O O . HIS A 1 788 ? -11.499 -3.476 4.632 1.00 95.19 788 HIS A O 1
ATOM 6304 N N . HIS A 1 789 ? -10.052 -2.098 5.678 1.00 92.94 789 HIS A N 1
ATOM 6305 C CA . HIS A 1 789 ? -9.845 -1.141 4.601 1.00 92.94 789 HIS A CA 1
ATOM 6306 C C . HIS A 1 789 ? -8.370 -0.708 4.584 1.00 92.94 789 HIS A C 1
ATOM 6308 O O . HIS A 1 789 ? -7.659 -0.820 5.587 1.00 92.94 789 HIS A O 1
ATOM 6314 N N . ALA A 1 790 ? -7.873 -0.182 3.464 1.00 89.44 790 ALA A N 1
ATOM 6315 C CA . ALA A 1 790 ? -6.471 0.228 3.345 1.00 89.44 790 ALA A CA 1
ATOM 6316 C C . ALA A 1 790 ? -6.065 1.325 4.352 1.00 89.44 790 ALA A C 1
ATOM 6318 O O . ALA A 1 790 ? -4.927 1.341 4.820 1.00 89.44 790 ALA A O 1
ATOM 6319 N N . GLU A 1 791 ? -7.003 2.202 4.723 1.00 89.88 791 GLU A N 1
ATOM 6320 C CA . GLU A 1 791 ? -6.761 3.352 5.612 1.00 89.88 791 GLU A CA 1
ATOM 6321 C C . GLU A 1 791 ? -7.293 3.187 7.052 1.00 89.88 791 GLU A C 1
ATOM 6323 O O . GLU A 1 791 ? -6.870 3.927 7.942 1.00 89.88 791 GLU A O 1
ATOM 6328 N N . PHE A 1 792 ? -8.193 2.233 7.316 1.00 93.88 792 PHE A N 1
ATOM 6329 C CA . PHE A 1 792 ? -8.802 2.040 8.641 1.00 93.88 792 PHE A CA 1
ATOM 6330 C C . PHE A 1 792 ? -9.158 0.569 8.899 1.00 93.88 792 PHE A C 1
ATOM 6332 O O . PHE A 1 792 ? -9.207 -0.238 7.972 1.00 93.88 792 PHE A O 1
ATOM 6339 N N . GLU A 1 793 ? -9.408 0.225 10.158 1.00 95.50 793 GLU A N 1
ATOM 6340 C CA . GLU A 1 793 ? -9.955 -1.076 10.570 1.00 95.50 793 GLU A CA 1
ATOM 6341 C C . GLU A 1 793 ? -11.030 -0.872 11.625 1.00 95.50 793 GLU A C 1
ATOM 6343 O O . GLU A 1 793 ? -10.985 0.116 12.360 1.00 95.50 793 GLU A O 1
ATOM 6348 N N . GLY A 1 794 ? -11.971 -1.804 11.736 1.00 96.62 794 GLY A N 1
ATOM 6349 C CA . GLY A 1 794 ? -12.944 -1.779 12.818 1.00 96.62 794 GLY A CA 1
ATOM 6350 C C . GLY A 1 794 ? -13.518 -3.143 13.150 1.00 96.62 794 GLY A C 1
ATOM 6351 O O . GLY A 1 794 ? -13.522 -4.056 12.328 1.00 96.62 794 GLY A O 1
ATOM 6352 N N . VAL A 1 795 ? -14.034 -3.259 14.369 1.00 97.38 795 VAL A N 1
ATOM 6353 C CA . VAL A 1 795 ? -14.733 -4.439 14.880 1.00 97.38 795 VAL A CA 1
ATOM 6354 C C . VAL A 1 795 ? -16.112 -4.048 15.386 1.00 97.38 795 VAL A C 1
ATOM 6356 O O . VAL A 1 795 ? -16.287 -2.991 15.992 1.00 97.38 795 VAL A O 1
ATOM 6359 N N . HIS A 1 796 ? -17.096 -4.911 15.165 1.00 97.56 796 HIS A N 1
ATOM 6360 C CA . HIS A 1 796 ? -18.400 -4.839 15.809 1.00 97.56 796 HIS A CA 1
ATOM 6361 C C . HIS A 1 796 ? -18.707 -6.170 16.492 1.00 97.56 796 HIS A C 1
ATOM 6363 O O . HIS A 1 796 ? -18.916 -7.188 15.832 1.00 97.56 796 HIS A O 1
ATOM 6369 N N . LEU A 1 797 ? -18.735 -6.141 17.819 1.00 95.81 797 LEU A N 1
ATOM 6370 C CA . LEU A 1 797 ? -18.914 -7.291 18.692 1.00 95.81 797 LEU A CA 1
ATOM 6371 C C . LEU A 1 797 ? -20.386 -7.383 19.116 1.00 95.81 797 LEU A C 1
ATOM 6373 O O . LEU A 1 797 ? -20.982 -6.379 19.519 1.00 95.81 797 LEU A O 1
ATOM 6377 N N . ARG A 1 798 ? -20.984 -8.574 19.055 1.00 92.88 798 ARG A N 1
ATOM 6378 C CA . ARG A 1 798 ? -22.365 -8.829 19.503 1.00 92.88 798 ARG A CA 1
ATOM 6379 C C . ARG A 1 798 ? -22.396 -9.987 20.482 1.00 92.88 798 ARG A C 1
ATOM 6381 O O . ARG A 1 798 ? -21.968 -11.077 20.126 1.00 92.88 798 ARG A O 1
ATOM 6388 N N . ALA A 1 799 ? -22.977 -9.780 21.661 1.00 89.88 799 ALA A N 1
ATOM 6389 C CA . ALA A 1 799 ? -23.181 -10.851 22.638 1.00 89.88 799 ALA A CA 1
ATOM 6390 C C . ALA A 1 799 ? -24.407 -11.736 22.319 1.00 89.88 799 ALA A C 1
ATOM 6392 O O . ALA A 1 799 ? -24.544 -12.820 22.870 1.00 89.88 799 ALA A O 1
ATOM 6393 N N . GLY A 1 800 ? -25.279 -11.325 21.389 1.00 88.50 800 GLY A N 1
ATOM 6394 C CA . GLY A 1 800 ? -26.428 -12.132 20.970 1.00 88.50 800 GLY A CA 1
ATOM 6395 C C . GLY A 1 800 ? -27.136 -11.628 19.713 1.00 88.50 800 GLY A C 1
ATOM 6396 O O . GLY A 1 800 ? -26.710 -10.667 19.061 1.00 88.50 800 GLY A O 1
ATOM 6397 N N . ARG A 1 801 ? -28.240 -12.302 19.359 1.00 88.88 801 ARG A N 1
ATOM 6398 C CA . ARG A 1 801 ? -29.001 -12.039 18.123 1.00 88.88 801 ARG A CA 1
ATOM 6399 C C . ARG A 1 801 ? -29.737 -10.700 18.141 1.00 88.88 801 ARG A C 1
ATOM 6401 O O . ARG A 1 801 ? -29.729 -9.996 17.140 1.00 88.88 801 ARG A O 1
ATOM 6408 N N . VAL A 1 802 ? -30.317 -10.313 19.272 1.00 88.81 802 VAL A N 1
ATOM 6409 C CA . VAL A 1 802 ? -30.935 -8.992 19.450 1.00 88.81 802 VAL A CA 1
ATOM 6410 C C . VAL A 1 802 ? -30.059 -8.203 20.407 1.00 88.81 802 VAL A C 1
ATOM 6412 O O . VAL A 1 802 ? -30.149 -8.365 21.619 1.00 88.81 802 VAL A O 1
ATOM 6415 N N . ALA A 1 803 ? -29.166 -7.399 19.838 1.00 88.19 803 ALA A N 1
ATOM 6416 C CA . ALA A 1 803 ? -28.122 -6.702 20.573 1.00 88.19 803 ALA A CA 1
ATOM 6417 C C . ALA A 1 803 ? -27.978 -5.261 20.080 1.00 88.19 803 ALA A C 1
ATOM 6419 O O . ALA A 1 803 ? -28.225 -4.980 18.904 1.00 88.19 803 ALA A O 1
ATOM 6420 N N . ARG A 1 804 ? -27.584 -4.344 20.971 1.00 86.19 804 ARG A N 1
ATOM 6421 C CA . ARG A 1 804 ? -27.420 -2.918 20.644 1.00 86.19 804 ARG A CA 1
ATOM 6422 C C . ARG A 1 804 ? -26.196 -2.312 21.299 1.00 86.19 804 ARG A C 1
ATOM 6424 O O . ARG A 1 804 ? -25.892 -2.613 22.452 1.00 86.19 804 ARG A O 1
ATOM 6431 N N . GLY A 1 805 ? -25.580 -1.362 20.606 1.00 85.12 805 GLY A N 1
ATOM 6432 C CA . GLY A 1 805 ? -24.686 -0.415 21.250 1.00 85.12 805 GLY A CA 1
ATOM 6433 C C . GLY A 1 805 ? -23.962 0.522 20.301 1.00 85.12 805 GLY A C 1
ATOM 6434 O O . GLY A 1 805 ? -24.195 0.553 19.094 1.00 85.12 805 GLY A O 1
ATOM 6435 N N . GLY A 1 806 ? -23.138 1.369 20.911 1.00 88.81 806 GLY A N 1
ATOM 6436 C CA . GLY A 1 806 ? -22.473 2.472 20.232 1.00 88.81 806 GLY A CA 1
ATOM 6437 C C . GLY A 1 806 ? -21.265 2.052 19.400 1.00 88.81 806 GLY A C 1
ATOM 6438 O O . GLY A 1 806 ? -20.630 1.037 19.695 1.00 88.81 806 GLY A O 1
ATOM 6439 N N . ILE A 1 807 ? -20.925 2.869 18.400 1.00 93.44 807 ILE A N 1
ATOM 6440 C CA . ILE A 1 807 ? -19.682 2.754 17.624 1.00 93.44 807 ILE A CA 1
ATOM 6441 C C . ILE A 1 807 ? -18.709 3.847 18.061 1.00 93.44 807 ILE A C 1
ATOM 6443 O O . ILE A 1 807 ? -19.020 5.029 17.928 1.00 93.44 807 ILE A O 1
ATOM 6447 N N . ARG A 1 808 ? -17.522 3.472 18.536 1.00 92.00 808 ARG A N 1
ATOM 6448 C CA . ARG A 1 808 ? -16.467 4.400 18.967 1.00 92.00 808 ARG A CA 1
ATOM 6449 C C . ARG A 1 808 ? -15.430 4.648 17.867 1.00 92.00 808 ARG A C 1
ATOM 6451 O O . ARG A 1 808 ? -15.003 3.717 17.193 1.00 92.00 808 ARG A O 1
ATOM 6458 N N . TRP A 1 809 ? -14.965 5.890 17.739 1.00 93.25 809 TRP A N 1
ATOM 6459 C CA . TRP A 1 809 ? -13.678 6.160 17.089 1.00 93.25 809 TRP A CA 1
ATOM 6460 C C . TRP A 1 809 ? -12.577 6.080 18.151 1.00 93.25 809 TRP A C 1
ATOM 6462 O O . TRP A 1 809 ? -12.570 6.885 19.086 1.00 93.25 809 TRP A O 1
ATOM 6472 N N . SER A 1 810 ? -11.708 5.076 18.038 1.00 87.50 810 SER A N 1
ATOM 6473 C CA . SER A 1 810 ? -10.595 4.836 18.959 1.00 87.50 810 SER A CA 1
ATOM 6474 C C . SER A 1 810 ? -9.291 5.425 18.416 1.00 87.50 810 SER A C 1
ATOM 6476 O O . SER A 1 810 ? -9.071 5.470 17.204 1.00 87.50 810 SER A O 1
ATOM 6478 N N . ASP A 1 811 ? -8.426 5.865 19.324 1.00 82.19 811 ASP A N 1
ATOM 6479 C CA . ASP A 1 811 ? -7.032 6.244 19.087 1.00 82.19 811 ASP A CA 1
ATOM 6480 C C . ASP A 1 811 ? -6.038 5.110 19.427 1.00 82.19 811 ASP A C 1
ATOM 6482 O O . ASP A 1 811 ? -4.841 5.241 19.169 1.00 82.19 811 ASP A O 1
ATOM 6486 N N . ARG A 1 812 ? -6.521 3.966 19.937 1.00 82.81 812 ARG A N 1
ATOM 6487 C CA . ARG A 1 812 ? -5.716 2.802 20.350 1.00 82.81 812 ARG A CA 1
ATOM 6488 C C . ARG A 1 812 ? -5.431 1.843 19.190 1.00 82.81 812 ARG A C 1
ATOM 6490 O O . ARG A 1 812 ? -6.081 0.815 19.042 1.00 82.81 812 ARG A O 1
ATOM 6497 N N . GLN A 1 813 ? -4.449 2.157 18.349 1.00 82.06 813 GLN A N 1
ATOM 6498 C CA . GLN A 1 813 ? -4.149 1.343 17.156 1.00 82.06 813 GLN A CA 1
ATOM 6499 C C . GLN A 1 813 ? -3.791 -0.120 17.458 1.00 82.06 813 GLN A C 1
ATOM 6501 O O . GLN A 1 813 ? -4.176 -1.003 16.693 1.00 82.06 813 GLN A O 1
ATOM 6506 N N . ASP A 1 814 ? -3.082 -0.384 18.557 1.00 78.94 814 ASP A N 1
ATOM 6507 C CA . ASP A 1 814 ? -2.573 -1.725 18.850 1.00 78.94 814 ASP A CA 1
ATOM 6508 C C . ASP A 1 814 ? -3.601 -2.643 19.526 1.00 78.94 814 ASP A C 1
ATOM 6510 O O . ASP A 1 814 ? -3.541 -3.853 19.320 1.00 78.94 814 ASP A O 1
ATOM 6514 N N . ASP A 1 815 ? -4.574 -2.101 20.267 1.00 81.44 815 ASP A N 1
ATOM 6515 C CA . ASP A 1 815 ? -5.499 -2.898 21.087 1.00 81.44 815 ASP A CA 1
ATOM 6516 C C . ASP A 1 815 ? -6.940 -2.350 21.169 1.00 81.44 815 ASP A C 1
ATOM 6518 O O . ASP A 1 815 ? -7.665 -2.609 22.137 1.00 81.44 815 ASP A O 1
ATOM 6522 N N . TYR A 1 816 ? -7.410 -1.628 20.143 1.00 88.88 816 TYR A N 1
ATOM 6523 C CA . TYR A 1 816 ? -8.792 -1.128 20.093 1.00 88.88 816 TYR A CA 1
ATOM 6524 C C . TYR A 1 816 ? -9.842 -2.238 20.246 1.00 88.88 816 TYR A C 1
ATOM 6526 O O . TYR A 1 816 ? -10.914 -1.970 20.786 1.00 88.88 816 TYR A O 1
ATOM 6534 N N . ARG A 1 817 ? -9.584 -3.486 19.816 1.00 92.00 817 ARG A N 1
ATOM 6535 C CA . ARG A 1 817 ? -10.536 -4.587 20.056 1.00 92.00 817 ARG A CA 1
ATOM 6536 C C . ARG A 1 817 ? -10.719 -4.840 21.551 1.00 92.00 817 ARG A C 1
ATOM 6538 O O . ARG A 1 817 ? -11.853 -5.033 21.977 1.00 92.00 817 ARG A O 1
ATOM 6545 N N . THR A 1 818 ? -9.646 -4.807 22.340 1.00 85.50 818 THR A N 1
ATOM 6546 C CA . THR A 1 818 ? -9.702 -4.963 23.803 1.00 85.50 818 THR A CA 1
ATOM 6547 C C . THR A 1 818 ? -10.516 -3.838 24.436 1.00 85.50 818 THR A C 1
ATOM 6549 O O . THR A 1 818 ? -11.364 -4.095 25.288 1.00 85.50 818 THR A O 1
ATOM 6552 N N . GLU A 1 819 ? -10.338 -2.598 23.965 1.00 82.88 819 GLU A N 1
ATOM 6553 C CA . GLU A 1 819 ? -11.174 -1.468 24.386 1.00 82.88 819 GLU A CA 1
ATOM 6554 C C . GLU A 1 819 ? -12.659 -1.714 24.068 1.00 82.88 819 GLU A C 1
ATOM 6556 O O . GLU A 1 819 ? -13.522 -1.565 24.936 1.00 82.88 819 GLU A O 1
ATOM 6561 N N . VAL A 1 820 ? -12.975 -2.113 22.832 1.00 90.06 820 VAL A N 1
ATOM 6562 C CA . VAL A 1 820 ? -14.357 -2.370 22.398 1.00 90.06 820 VAL A CA 1
ATOM 6563 C C . VAL A 1 820 ? -14.966 -3.555 23.152 1.00 90.06 820 VAL A C 1
ATOM 6565 O O . VAL A 1 820 ? -16.148 -3.500 23.489 1.00 90.06 820 VAL A O 1
ATOM 6568 N N . LEU A 1 821 ? -14.182 -4.589 23.465 1.00 87.31 821 LEU A N 1
ATOM 6569 C CA . LEU A 1 821 ? -14.615 -5.752 24.242 1.00 87.31 821 LEU A CA 1
ATOM 6570 C C . LEU A 1 821 ? -14.951 -5.374 25.688 1.00 87.31 821 LEU A C 1
ATOM 6572 O O . LEU A 1 821 ? -16.014 -5.751 26.176 1.00 87.31 821 LEU A O 1
ATOM 6576 N N . GLY A 1 822 ? -14.118 -4.559 26.343 1.00 78.12 822 GLY A N 1
ATOM 6577 C CA . GLY A 1 822 ? -14.432 -4.026 27.672 1.00 78.12 822 GLY A CA 1
ATOM 6578 C C . GLY A 1 822 ? -15.721 -3.197 27.668 1.00 78.12 822 GLY A C 1
ATOM 6579 O O . GLY A 1 822 ? -16.587 -3.364 28.524 1.00 78.12 822 GLY A O 1
ATOM 6580 N N . LEU A 1 823 ? -15.911 -2.362 26.641 1.00 82.50 823 LEU A N 1
ATOM 6581 C CA . LEU A 1 823 ? -17.141 -1.587 26.468 1.00 82.50 823 LEU A CA 1
ATOM 6582 C C . LEU A 1 823 ? -18.367 -2.457 26.143 1.00 82.50 823 LEU A C 1
ATOM 6584 O O . LEU A 1 823 ? -19.477 -2.080 26.522 1.00 82.50 823 LEU A O 1
ATOM 6588 N N . LEU A 1 824 ? -18.197 -3.580 25.434 1.00 86.56 824 LEU A N 1
ATOM 6589 C CA . LEU A 1 824 ? -19.257 -4.563 25.207 1.00 86.56 824 LEU A CA 1
ATOM 6590 C C . LEU A 1 824 ? -19.697 -5.180 26.533 1.00 86.56 824 LEU A C 1
ATOM 6592 O O . LEU A 1 824 ? -20.897 -5.207 26.788 1.00 86.56 824 LEU A O 1
ATOM 6596 N N . ALA A 1 825 ? -18.757 -5.638 27.363 1.00 78.25 825 ALA A N 1
ATOM 6597 C CA . ALA A 1 825 ? -19.065 -6.250 28.655 1.00 78.25 825 ALA A CA 1
ATOM 6598 C C . ALA A 1 825 ? -19.914 -5.306 29.522 1.00 78.25 825 ALA A C 1
ATOM 6600 O O . ALA A 1 825 ? -21.005 -5.666 29.965 1.00 78.25 825 ALA A O 1
ATOM 6601 N N . THR A 1 826 ? -19.506 -4.036 29.631 1.00 75.62 826 THR A N 1
ATOM 6602 C CA . THR A 1 826 ? -20.311 -3.015 30.315 1.00 75.62 826 THR A CA 1
ATOM 6603 C C . THR A 1 826 ? -21.675 -2.804 29.641 1.00 75.62 826 THR A C 1
ATOM 6605 O O . THR A 1 826 ? -22.683 -2.617 30.318 1.00 75.62 826 THR A O 1
ATOM 6608 N N . GLN A 1 827 ? -21.744 -2.824 28.305 1.00 80.75 827 GLN A N 1
ATOM 6609 C CA . GLN A 1 827 ? -23.002 -2.642 27.576 1.00 80.75 827 GLN A CA 1
ATOM 6610 C C . GLN A 1 827 ? -23.988 -3.794 27.815 1.00 80.75 827 GLN A C 1
ATOM 6612 O O . GLN A 1 827 ? -25.185 -3.533 27.914 1.00 80.75 827 GLN A O 1
ATOM 6617 N N . VAL A 1 828 ? -23.517 -5.039 27.921 1.00 80.25 828 VAL A N 1
ATOM 6618 C CA . VAL A 1 828 ? -24.357 -6.202 28.255 1.00 80.25 828 VAL A CA 1
ATOM 6619 C C . VAL A 1 828 ? -25.036 -5.969 29.605 1.00 80.25 828 VAL A C 1
ATOM 6621 O O . VAL A 1 828 ? -26.261 -5.998 29.673 1.00 80.25 828 VAL A O 1
ATOM 6624 N N . LEU A 1 829 ? -24.275 -5.575 30.628 1.00 76.06 829 LEU A N 1
ATOM 6625 C CA . LEU A 1 829 ? -24.821 -5.274 31.956 1.00 76.06 829 LEU A CA 1
ATOM 6626 C C . LEU A 1 829 ? -25.811 -4.098 31.933 1.00 76.06 829 LEU A C 1
ATOM 6628 O O . LEU A 1 829 ? -26.908 -4.207 32.481 1.00 76.06 829 LEU A O 1
ATOM 6632 N N . LYS A 1 830 ? -25.483 -3.009 31.220 1.00 76.12 830 LYS A N 1
ATOM 6633 C CA . LYS A 1 830 ? -26.379 -1.845 31.042 1.00 76.12 830 LYS A CA 1
ATOM 6634 C C . LYS A 1 830 ? -27.701 -2.192 30.367 1.00 76.12 830 LYS A C 1
ATOM 6636 O O . LYS A 1 830 ? -28.686 -1.479 30.539 1.00 76.12 830 LYS A O 1
ATOM 6641 N N . THR A 1 831 ? -27.703 -3.214 29.516 1.00 75.38 831 THR A N 1
ATOM 6642 C CA . THR A 1 831 ? -28.856 -3.536 28.673 1.00 75.38 831 THR A CA 1
ATOM 6643 C C . THR A 1 831 ? -29.811 -4.547 29.285 1.00 75.38 831 THR A C 1
ATOM 6645 O O . THR A 1 831 ? -30.945 -4.586 28.819 1.00 75.38 831 THR A O 1
ATOM 6648 N N . THR A 1 832 ? -29.415 -5.244 30.356 1.00 69.69 832 THR A N 1
ATOM 6649 C CA . THR A 1 832 ? -30.143 -6.342 31.028 1.00 69.69 832 THR A CA 1
ATOM 6650 C C . THR A 1 832 ? -31.659 -6.137 31.178 1.00 69.69 832 THR A C 1
ATOM 6652 O O . THR A 1 832 ? -32.418 -7.093 31.066 1.00 69.69 832 THR A O 1
ATOM 6655 N N . LEU A 1 833 ? -32.130 -4.904 31.397 1.00 67.19 833 LEU A N 1
ATOM 6656 C CA . LEU A 1 833 ? -33.552 -4.591 31.626 1.00 67.19 833 LEU A CA 1
ATOM 6657 C C . LEU A 1 833 ? -34.277 -3.952 30.430 1.00 67.19 833 LEU A C 1
ATOM 6659 O O . LEU A 1 833 ? -35.426 -3.539 30.551 1.00 67.19 833 LEU A O 1
ATOM 6663 N N . THR A 1 834 ? -33.617 -3.840 29.278 1.00 69.06 834 THR A N 1
ATOM 6664 C CA . THR A 1 834 ? -34.126 -3.102 28.106 1.00 69.06 834 THR A CA 1
ATOM 6665 C C . THR A 1 834 ? -34.111 -3.958 26.843 1.00 69.06 834 THR A C 1
ATOM 6667 O O . THR A 1 834 ? -35.156 -4.216 26.251 1.00 69.06 834 THR A O 1
ATOM 6670 N N . VAL A 1 835 ? -32.941 -4.470 26.459 1.00 73.00 835 VAL A N 1
ATOM 6671 C CA . VAL A 1 835 ? -32.769 -5.417 25.352 1.00 73.00 835 VAL A CA 1
ATOM 6672 C C . VAL A 1 835 ? -32.133 -6.703 25.867 1.00 73.00 835 VAL A C 1
ATOM 6674 O O . VAL A 1 835 ? -31.427 -6.655 26.869 1.00 73.00 835 VAL A O 1
ATOM 6677 N N . PRO A 1 836 ? -32.321 -7.849 25.184 1.00 74.56 836 PRO A N 1
ATOM 6678 C CA . PRO A 1 836 ? -31.815 -9.127 25.679 1.00 74.56 836 PRO A CA 1
ATOM 6679 C C . PRO A 1 836 ? -30.311 -9.136 25.971 1.00 74.56 836 PRO A C 1
ATOM 6681 O O . PRO A 1 836 ? -29.872 -9.863 26.854 1.00 74.56 836 PRO A O 1
ATOM 6684 N N . THR A 1 837 ? -29.511 -8.366 25.219 1.00 83.38 837 THR A N 1
ATOM 6685 C CA . THR A 1 837 ? -28.062 -8.259 25.435 1.00 83.38 837 THR A CA 1
ATOM 6686 C C . THR A 1 837 ? -27.426 -7.060 24.704 1.00 83.38 837 THR A C 1
ATOM 6688 O O . THR A 1 837 ? -28.089 -6.313 23.979 1.00 83.38 837 THR A O 1
ATOM 6691 N N . GLY A 1 838 ? -26.112 -6.880 24.863 1.00 87.31 838 GLY A N 1
ATOM 6692 C CA . GLY A 1 838 ? -25.330 -5.757 24.344 1.00 87.31 838 GLY A CA 1
ATOM 6693 C C . GLY A 1 838 ? -24.567 -6.036 23.043 1.00 87.31 838 GLY A C 1
ATOM 6694 O O . GLY A 1 838 ? -24.233 -7.172 22.697 1.00 87.31 838 GLY A O 1
ATOM 6695 N N . ALA A 1 839 ? -24.266 -4.961 22.315 1.00 91.56 839 ALA A N 1
ATOM 6696 C CA . ALA A 1 839 ? -23.304 -4.928 21.215 1.00 91.56 839 ALA A CA 1
ATOM 6697 C C . ALA A 1 839 ? -22.352 -3.739 21.389 1.00 91.56 839 ALA A C 1
ATOM 6699 O O . ALA A 1 839 ? -22.673 -2.772 22.080 1.00 91.56 839 ALA A O 1
ATOM 6700 N N . LYS A 1 840 ? -21.189 -3.766 20.745 1.00 93.75 840 LYS A N 1
ATOM 6701 C CA . LYS A 1 840 ? -20.300 -2.604 20.698 1.00 93.75 840 LYS A CA 1
ATOM 6702 C C . LYS A 1 840 ? -19.467 -2.610 19.434 1.00 93.75 840 LYS A C 1
ATOM 6704 O O . LYS A 1 840 ? -18.930 -3.644 19.054 1.00 93.75 840 LYS A O 1
ATOM 6709 N N . GLY A 1 841 ? -19.340 -1.449 18.803 1.00 95.44 841 GLY A N 1
ATOM 6710 C CA . GLY A 1 841 ? -18.435 -1.253 17.683 1.00 95.44 841 GLY A CA 1
ATOM 6711 C C . GLY A 1 841 ? -17.301 -0.297 18.015 1.00 95.44 841 GLY A C 1
ATOM 6712 O O . GLY A 1 841 ? -17.442 0.602 18.847 1.00 95.44 841 GLY A O 1
ATOM 6713 N N . GLY A 1 842 ? -16.195 -0.437 17.301 1.00 95.12 842 GLY A N 1
ATOM 6714 C CA . GLY A 1 842 ? -15.152 0.571 17.275 1.00 95.12 842 GLY A CA 1
ATOM 6715 C C . GLY A 1 842 ? -14.267 0.443 16.050 1.00 95.12 842 GLY A C 1
ATOM 6716 O O . GLY A 1 842 ? -14.118 -0.644 15.497 1.00 95.12 842 GLY A O 1
ATOM 6717 N N . PHE A 1 843 ? -13.703 1.564 15.616 1.00 96.50 843 PHE A N 1
ATOM 6718 C CA . PHE A 1 843 ? -12.788 1.617 14.482 1.00 96.50 843 PHE A CA 1
ATOM 6719 C C . PHE A 1 843 ? -11.634 2.583 14.749 1.00 96.50 843 PHE A C 1
ATOM 6721 O O . PHE A 1 843 ? -11.749 3.504 15.565 1.00 96.50 843 PHE A O 1
ATOM 6728 N N . VAL A 1 844 ? -10.531 2.372 14.037 1.00 95.69 844 VAL A N 1
ATOM 6729 C CA . VAL A 1 844 ? -9.289 3.137 14.157 1.00 95.69 844 VAL A CA 1
ATOM 6730 C C . VAL A 1 844 ? -8.728 3.482 12.778 1.00 95.69 844 VAL A C 1
ATOM 6732 O O . VAL A 1 844 ? -8.826 2.694 11.836 1.00 95.69 844 VAL A O 1
ATOM 6735 N N . LEU A 1 845 ? -8.124 4.666 12.652 1.00 94.31 845 LEU A N 1
ATOM 6736 C CA . LEU A 1 845 ? -7.360 5.051 11.462 1.00 94.31 845 LEU A CA 1
ATOM 6737 C C . LEU A 1 845 ? -5.943 4.477 11.560 1.00 94.31 845 LEU A C 1
ATOM 6739 O O . LEU A 1 845 ? -5.277 4.653 12.576 1.00 94.31 845 LEU A O 1
ATOM 6743 N N . LYS A 1 846 ? -5.457 3.837 10.491 1.00 90.50 846 LYS A N 1
ATOM 6744 C CA . LYS A 1 846 ? -4.114 3.223 10.453 1.00 90.50 846 LYS A CA 1
ATOM 6745 C C . LYS A 1 846 ? -2.982 4.250 10.392 1.00 90.50 846 LYS A C 1
ATOM 6747 O O . LYS A 1 846 ? -1.863 3.958 10.791 1.00 90.50 846 LYS A O 1
ATOM 6752 N N . ALA A 1 847 ? -3.263 5.413 9.810 1.00 88.50 847 ALA A N 1
ATOM 6753 C CA . ALA A 1 847 ? -2.321 6.514 9.632 1.00 88.50 847 ALA A CA 1
ATOM 6754 C C . ALA A 1 847 ? -3.077 7.850 9.760 1.00 88.50 847 ALA A C 1
ATOM 6756 O O . ALA A 1 847 ? -3.375 8.494 8.745 1.00 88.50 847 ALA A O 1
ATOM 6757 N N . PRO A 1 848 ? -3.493 8.227 10.985 1.00 87.44 848 PRO A N 1
ATOM 6758 C CA . PRO A 1 848 ? -4.161 9.500 11.203 1.00 87.44 848 PRO A CA 1
ATOM 6759 C C . PRO A 1 848 ? -3.188 10.652 10.885 1.00 87.44 848 PRO A C 1
ATOM 6761 O O . PRO A 1 848 ? -2.023 10.581 11.268 1.00 87.44 848 PRO A O 1
ATOM 6764 N N . PRO A 1 849 ? -3.633 11.691 10.162 1.00 89.69 849 PRO A N 1
ATOM 6765 C CA . PRO A 1 849 ? -2.832 12.888 9.932 1.00 89.69 849 PRO A CA 1
ATOM 6766 C C . PRO A 1 849 ? -2.712 13.718 11.217 1.00 89.69 849 PRO A C 1
ATOM 6768 O O . PRO A 1 849 ? -3.593 13.659 12.075 1.00 89.69 849 PRO A O 1
ATOM 6771 N N . ASP A 1 850 ? -1.652 14.525 11.315 1.00 87.38 850 ASP A N 1
ATOM 6772 C CA . ASP A 1 850 ? -1.410 15.392 12.479 1.00 87.38 850 ASP A CA 1
ATOM 6773 C C . ASP A 1 850 ? -2.468 16.500 12.620 1.00 87.38 850 ASP A C 1
ATOM 6775 O O . ASP A 1 850 ? -2.803 16.917 13.729 1.00 87.38 850 ASP A O 1
ATOM 6779 N N . ASP A 1 851 ? -3.021 16.974 11.497 1.00 91.69 851 ASP A N 1
ATOM 6780 C CA . ASP A 1 851 ? -4.120 17.938 11.505 1.00 91.69 851 ASP A CA 1
ATOM 6781 C C . ASP A 1 851 ? -5.436 17.276 11.935 1.00 91.69 851 ASP A C 1
ATOM 6783 O O . ASP A 1 851 ? -5.957 16.368 11.279 1.00 91.69 851 ASP A O 1
ATOM 6787 N N . TRP A 1 852 ? -6.015 17.778 13.027 1.00 84.75 852 TRP A N 1
ATOM 6788 C CA . TRP A 1 852 ? -7.231 17.222 13.614 1.00 84.75 852 TRP A CA 1
ATOM 6789 C C . TRP A 1 852 ? -8.451 17.354 12.695 1.00 84.75 852 TRP A C 1
ATOM 6791 O O . TRP A 1 852 ? -9.294 16.455 12.672 1.00 84.75 852 TRP A O 1
ATOM 6801 N N . ALA A 1 853 ? -8.566 18.451 11.935 1.00 88.38 853 ALA A N 1
ATOM 6802 C CA . ALA A 1 853 ? -9.704 18.662 11.041 1.00 88.38 853 ALA A CA 1
ATOM 6803 C C . ALA A 1 853 ? -9.697 17.638 9.895 1.00 88.38 853 ALA A C 1
ATOM 6805 O O . ALA A 1 853 ? -10.717 17.002 9.612 1.00 88.38 853 ALA A O 1
ATOM 6806 N N . GLU A 1 854 ? -8.531 17.411 9.298 1.00 91.81 854 GLU A N 1
ATOM 6807 C CA . GLU A 1 854 ? -8.330 16.373 8.296 1.00 91.81 854 GLU A CA 1
ATOM 6808 C C . GLU A 1 854 ? -8.503 14.958 8.880 1.00 91.81 854 GLU A C 1
ATOM 6810 O O . GLU A 1 854 ? -9.161 14.111 8.267 1.00 91.81 854 GLU A O 1
ATOM 6815 N N . ALA A 1 855 ? -8.002 14.695 10.094 1.00 89.62 855 ALA A N 1
ATOM 6816 C CA . ALA A 1 855 ? -8.197 13.414 10.777 1.00 89.62 855 ALA A CA 1
ATOM 6817 C C . ALA A 1 855 ? -9.686 13.126 11.024 1.00 89.62 855 ALA A C 1
ATOM 6819 O O . ALA A 1 855 ? -10.157 12.017 10.766 1.00 89.62 855 ALA A O 1
ATOM 6820 N N . ARG A 1 856 ? -10.451 14.139 11.451 1.00 91.62 856 ARG A N 1
ATOM 6821 C CA . ARG A 1 856 ? -11.907 14.061 11.627 1.00 91.62 856 ARG A CA 1
ATOM 6822 C C . ARG A 1 856 ? -12.616 13.750 10.313 1.00 91.62 856 ARG A C 1
ATOM 6824 O O . ARG A 1 856 ? -13.475 12.871 10.287 1.00 91.62 856 ARG A O 1
ATOM 6831 N N . ARG A 1 857 ? -12.246 14.431 9.224 1.00 92.81 857 ARG A N 1
ATOM 6832 C CA . ARG A 1 857 ? -12.821 14.194 7.892 1.00 92.81 857 ARG A CA 1
ATOM 6833 C C . ARG A 1 857 ? -12.596 12.750 7.443 1.00 92.81 857 ARG A C 1
ATOM 6835 O O . ARG A 1 857 ? -13.538 12.097 6.998 1.00 92.81 857 ARG A O 1
ATOM 6842 N N . LYS A 1 858 ? -11.377 12.227 7.611 1.00 92.44 858 LYS A N 1
ATOM 6843 C CA . LYS A 1 858 ? -11.055 10.823 7.309 1.00 92.44 858 LYS A CA 1
ATOM 6844 C C . LYS A 1 858 ? -11.802 9.841 8.210 1.00 92.44 858 LYS A C 1
ATOM 6846 O O . LYS A 1 858 ? -12.293 8.831 7.713 1.00 92.44 858 LYS A O 1
ATOM 6851 N N . ALA A 1 859 ? -11.940 10.138 9.502 1.00 93.12 859 ALA A N 1
ATOM 6852 C CA . ALA A 1 859 ? -12.707 9.309 10.430 1.00 93.12 859 ALA A CA 1
ATOM 6853 C C . ALA A 1 859 ? -14.198 9.241 10.056 1.00 93.12 859 ALA A C 1
ATOM 6855 O O . ALA A 1 859 ? -14.796 8.171 10.132 1.00 93.12 859 ALA A O 1
ATOM 6856 N N . ASP A 1 860 ? -14.789 10.345 9.592 1.00 93.81 860 ASP A N 1
ATOM 6857 C CA . ASP A 1 860 ? -16.181 10.372 9.125 1.00 93.81 860 ASP A CA 1
ATOM 6858 C C . ASP A 1 860 ? -16.368 9.531 7.850 1.00 93.81 860 ASP A C 1
ATOM 6860 O O . ASP A 1 860 ? -17.369 8.824 7.721 1.00 93.81 860 ASP A O 1
ATOM 6864 N N . VAL A 1 861 ? -15.397 9.550 6.927 1.00 92.31 861 VAL A N 1
ATOM 6865 C CA . VAL A 1 861 ? -15.391 8.664 5.746 1.00 92.31 861 VAL A CA 1
ATOM 6866 C C . VAL A 1 861 ? -15.250 7.199 6.168 1.00 92.31 861 VAL A C 1
ATOM 6868 O O . VAL A 1 861 ? -16.045 6.365 5.737 1.00 92.31 861 VAL A O 1
ATOM 6871 N N . ALA A 1 862 ? -14.304 6.891 7.060 1.00 93.81 862 ALA A N 1
ATOM 6872 C CA . ALA A 1 862 ? -14.105 5.549 7.601 1.00 93.81 862 ALA A CA 1
ATOM 6873 C C . ALA A 1 862 ? -15.370 5.014 8.288 1.00 93.81 862 ALA A C 1
ATOM 6875 O O . ALA A 1 862 ? -15.763 3.878 8.041 1.00 93.81 862 ALA A O 1
ATOM 6876 N N . TYR A 1 863 ? -16.070 5.842 9.069 1.00 95.38 863 TYR A N 1
ATOM 6877 C CA . TYR A 1 863 ? -17.345 5.475 9.687 1.00 95.38 863 TYR A CA 1
ATOM 6878 C C . TYR A 1 863 ? -18.398 5.075 8.646 1.00 95.38 863 TYR A C 1
ATOM 6880 O O . TYR A 1 863 ? -19.073 4.062 8.815 1.00 95.38 863 TYR A O 1
ATOM 6888 N N . ARG A 1 864 ? -18.530 5.831 7.546 1.00 94.06 864 ARG A N 1
ATOM 6889 C CA . ARG A 1 864 ? -19.483 5.500 6.471 1.00 94.06 864 ARG A CA 1
ATOM 6890 C C . ARG A 1 864 ? -19.169 4.141 5.850 1.00 94.06 864 ARG A C 1
ATOM 6892 O O . ARG A 1 864 ? -20.075 3.325 5.702 1.00 94.06 864 ARG A O 1
ATOM 6899 N N . VAL A 1 865 ? -17.899 3.889 5.531 1.00 93.38 865 VAL A N 1
ATOM 6900 C CA . VAL A 1 865 ? -17.446 2.599 4.983 1.00 93.38 865 VAL A CA 1
ATOM 6901 C C . VAL A 1 865 ? -17.653 1.472 5.999 1.00 93.38 865 VAL A C 1
ATOM 6903 O O . VAL A 1 865 ? -18.107 0.393 5.633 1.00 93.38 865 VAL A O 1
ATOM 6906 N N . PHE A 1 866 ? -17.401 1.731 7.284 1.00 95.94 866 PHE A N 1
ATOM 6907 C CA . PHE A 1 866 ? -17.625 0.769 8.358 1.00 95.94 866 PHE A CA 1
ATOM 6908 C C . PHE A 1 866 ? -19.097 0.348 8.446 1.00 95.94 866 PHE A C 1
ATOM 6910 O O . PHE A 1 866 ? -19.382 -0.845 8.422 1.00 95.94 866 PHE A O 1
ATOM 6917 N N . ILE A 1 867 ? -20.038 1.303 8.459 1.00 95.56 867 ILE A N 1
ATOM 6918 C CA . ILE A 1 867 ? -21.483 1.012 8.468 1.00 95.56 867 ILE A CA 1
ATOM 6919 C C . ILE A 1 867 ? -21.903 0.198 7.239 1.00 95.56 867 ILE A C 1
ATOM 6921 O O . ILE A 1 867 ? -22.638 -0.780 7.392 1.00 95.56 867 ILE A O 1
ATOM 6925 N N . ARG A 1 868 ? -21.420 0.559 6.040 1.00 94.31 868 ARG A N 1
ATOM 6926 C CA . ARG A 1 868 ? -21.676 -0.219 4.816 1.00 94.31 868 ARG A CA 1
ATOM 6927 C C . ARG A 1 868 ? -21.177 -1.657 4.965 1.00 94.31 868 ARG A C 1
ATOM 6929 O O . ARG A 1 868 ? -21.953 -2.583 4.764 1.00 94.31 868 ARG A O 1
ATOM 6936 N N . GLY A 1 869 ? -19.948 -1.847 5.448 1.00 94.62 869 GLY A N 1
ATOM 6937 C CA . GLY A 1 869 ? -19.379 -3.172 5.705 1.00 94.62 869 GLY A CA 1
ATOM 6938 C C . GLY A 1 869 ? -20.168 -4.021 6.702 1.00 94.62 869 GLY A C 1
ATOM 6939 O O . GLY A 1 869 ? -20.326 -5.223 6.491 1.00 94.62 869 GLY A O 1
ATOM 6940 N N . LEU A 1 870 ? -20.737 -3.416 7.749 1.00 96.62 870 LEU A N 1
ATOM 6941 C CA . LEU A 1 870 ? -21.632 -4.134 8.664 1.00 96.62 870 LEU A CA 1
ATOM 6942 C C . LEU A 1 870 ? -22.926 -4.575 7.961 1.00 96.62 870 LEU A C 1
ATOM 6944 O O . LEU A 1 870 ? -23.344 -5.727 8.094 1.00 96.62 870 LEU A O 1
ATOM 6948 N N . LEU A 1 871 ? -23.549 -3.681 7.188 1.00 95.50 871 LEU A N 1
ATOM 6949 C CA . LEU A 1 871 ? -24.765 -3.988 6.428 1.00 95.50 871 LEU A CA 1
ATOM 6950 C C . LEU A 1 871 ? -24.510 -5.002 5.306 1.00 95.50 871 LEU A C 1
ATOM 6952 O O . LEU A 1 871 ? -25.413 -5.751 4.941 1.00 95.50 871 LEU A O 1
ATOM 6956 N N . ASP A 1 872 ? -23.283 -5.089 4.792 1.00 94.62 872 ASP A N 1
ATOM 6957 C CA . ASP A 1 872 ? -22.953 -6.008 3.707 1.00 94.62 872 ASP A CA 1
ATOM 6958 C C . ASP A 1 872 ? -23.005 -7.479 4.089 1.00 94.62 872 ASP A C 1
ATOM 6960 O O . ASP A 1 872 ? -23.163 -8.326 3.213 1.00 94.62 872 ASP A O 1
ATOM 6964 N N . VAL A 1 873 ? -22.909 -7.778 5.383 1.00 96.44 873 VAL A N 1
ATOM 6965 C CA . VAL A 1 873 ? -22.970 -9.138 5.930 1.00 96.44 873 VAL A CA 1
ATOM 6966 C C . VAL A 1 873 ? -24.212 -9.374 6.801 1.00 96.44 873 VAL A C 1
ATOM 6968 O O . VAL A 1 873 ? -24.338 -10.444 7.401 1.00 96.44 873 VAL A O 1
ATOM 6971 N N . THR A 1 874 ? -25.147 -8.420 6.848 1.00 96.56 874 THR A N 1
ATOM 6972 C CA . THR A 1 874 ? -26.368 -8.471 7.675 1.00 96.56 874 THR A CA 1
ATOM 6973 C C . THR A 1 874 ? -27.603 -8.711 6.807 1.00 96.56 874 THR A C 1
ATOM 6975 O O . THR A 1 874 ? -27.780 -8.039 5.795 1.00 96.56 874 THR A O 1
ATOM 6978 N N . ASP A 1 875 ? -28.475 -9.649 7.190 1.00 96.56 875 ASP A N 1
ATOM 6979 C CA . ASP A 1 875 ? -29.705 -9.912 6.427 1.00 96.56 875 ASP A CA 1
ATOM 6980 C C . ASP A 1 875 ? -30.670 -8.714 6.498 1.00 96.56 875 ASP A C 1
ATOM 6982 O O . ASP A 1 875 ? -30.632 -7.921 7.433 1.00 96.56 875 ASP A O 1
ATOM 6986 N N . ASN A 1 876 ? -31.572 -8.574 5.532 1.00 95.25 876 ASN A N 1
ATOM 6987 C CA . ASN A 1 876 ? -32.621 -7.554 5.547 1.00 95.25 876 ASN A CA 1
ATOM 6988 C C . ASN A 1 876 ? -34.010 -8.194 5.725 1.00 95.25 876 ASN A C 1
ATOM 6990 O O . ASN A 1 876 ? -34.164 -9.402 5.564 1.00 95.25 876 ASN A O 1
ATOM 6994 N N . ILE A 1 877 ? -35.039 -7.397 6.034 1.00 93.44 877 ILE A N 1
ATOM 6995 C CA . ILE A 1 877 ? -36.441 -7.838 6.029 1.00 93.44 877 ILE A CA 1
ATOM 6996 C C . ILE A 1 877 ? -37.206 -7.081 4.947 1.00 93.44 877 ILE A C 1
ATOM 6998 O O . ILE A 1 877 ? -37.448 -5.877 5.048 1.00 93.44 877 ILE A O 1
ATOM 7002 N N . THR A 1 878 ? -37.657 -7.802 3.927 1.00 89.31 878 THR A N 1
ATOM 7003 C CA . THR A 1 878 ? -38.459 -7.246 2.832 1.00 89.31 878 THR A CA 1
ATOM 7004 C C . THR A 1 878 ? -39.792 -7.980 2.772 1.00 89.31 878 THR A C 1
ATOM 7006 O O . THR A 1 878 ? -39.830 -9.206 2.709 1.00 89.31 878 THR A O 1
ATOM 7009 N N . ALA A 1 879 ? -40.902 -7.235 2.844 1.00 84.62 879 ALA A N 1
ATOM 7010 C CA . ALA A 1 879 ? -42.261 -7.792 2.872 1.00 84.62 879 ALA A CA 1
ATOM 7011 C C . ALA A 1 879 ? -42.458 -8.914 3.922 1.00 84.62 879 ALA A C 1
ATOM 7013 O O . ALA A 1 879 ? -43.111 -9.923 3.664 1.00 84.62 879 ALA A O 1
ATOM 7014 N N . GLY A 1 880 ? -41.857 -8.751 5.107 1.00 85.25 880 GLY A N 1
ATOM 7015 C CA . GLY A 1 880 ? -41.962 -9.708 6.215 1.00 85.25 880 GLY A CA 1
ATOM 7016 C C . GLY A 1 880 ? -41.110 -10.974 6.070 1.00 85.25 880 GLY A C 1
ATOM 7017 O O . GLY A 1 880 ? -41.223 -11.865 6.906 1.00 85.25 880 GLY A O 1
ATOM 7018 N N . ARG A 1 881 ? -40.255 -11.072 5.043 1.00 92.62 881 ARG A N 1
ATOM 7019 C CA . ARG A 1 881 ? -39.329 -12.197 4.841 1.00 92.62 881 ARG A CA 1
ATOM 7020 C C . ARG A 1 881 ? -37.885 -11.751 5.011 1.00 92.62 881 ARG A C 1
ATOM 7022 O O . ARG A 1 881 ? -37.533 -10.649 4.594 1.00 92.62 881 ARG A O 1
ATOM 7029 N N . VAL A 1 882 ? -37.062 -12.622 5.589 1.00 95.75 882 VAL A N 1
ATOM 7030 C CA . VAL A 1 882 ? -35.615 -12.409 5.683 1.00 95.75 882 VAL A CA 1
ATOM 7031 C C . VAL A 1 882 ? -34.996 -12.605 4.299 1.00 95.75 882 VAL A C 1
ATOM 7033 O O . VAL A 1 882 ? -35.223 -13.625 3.649 1.00 95.75 882 VAL A O 1
ATOM 7036 N N . VAL A 1 883 ? -34.236 -11.614 3.841 1.00 95.12 883 VAL A N 1
ATOM 7037 C CA . VAL A 1 883 ? -33.533 -11.615 2.557 1.00 95.12 883 VAL A CA 1
ATOM 7038 C C . VAL A 1 883 ? -32.036 -11.472 2.833 1.00 95.12 883 VAL A C 1
ATOM 7040 O O . VAL A 1 883 ? -31.637 -10.481 3.447 1.00 95.12 883 VAL A O 1
ATOM 7043 N N . PRO A 1 884 ? -31.194 -12.429 2.408 1.00 93.50 884 PRO A N 1
ATOM 7044 C CA . PRO A 1 884 ? -29.755 -12.330 2.609 1.00 93.50 884 PRO A CA 1
ATOM 7045 C C . PRO A 1 884 ? -29.116 -11.255 1.717 1.00 93.50 884 PRO A C 1
ATOM 7047 O O . PRO A 1 884 ? -29.667 -10.933 0.659 1.00 93.50 884 PRO A O 1
ATOM 7050 N N . PRO A 1 885 ? -27.934 -10.725 2.087 1.00 93.00 885 PRO A N 1
ATOM 7051 C CA . PRO A 1 885 ? -27.189 -9.819 1.224 1.00 93.00 885 PRO A CA 1
ATOM 7052 C C . PRO A 1 885 ? -26.850 -10.467 -0.128 1.00 93.00 885 PRO A C 1
ATOM 7054 O O . PRO A 1 885 ? -26.529 -11.660 -0.181 1.00 93.00 885 PRO A O 1
ATOM 7057 N N . PRO A 1 886 ? -26.866 -9.700 -1.232 1.00 90.94 886 PRO A N 1
ATOM 7058 C CA . PRO A 1 886 ? -26.473 -10.218 -2.536 1.00 90.94 886 PRO A CA 1
ATOM 7059 C C . PRO A 1 886 ? -24.998 -10.635 -2.529 1.00 90.94 886 PRO A C 1
ATOM 7061 O O . PRO A 1 886 ? -24.163 -9.975 -1.916 1.00 90.94 886 PRO A O 1
ATOM 7064 N N . GLN A 1 887 ? -24.674 -11.710 -3.255 1.00 91.69 887 GLN A N 1
ATOM 7065 C CA . GLN A 1 887 ? -23.301 -12.218 -3.419 1.00 91.69 887 GLN A CA 1
ATOM 7066 C C . GLN A 1 887 ? -22.592 -12.603 -2.101 1.00 91.69 887 GLN A C 1
ATOM 7068 O O . GLN A 1 887 ? -21.365 -12.679 -2.062 1.00 91.69 887 GLN A O 1
ATOM 7073 N N . VAL A 1 888 ? -23.347 -12.895 -1.036 1.00 94.69 888 VAL A N 1
ATOM 7074 C CA . VAL A 1 888 ? -22.815 -13.368 0.251 1.00 94.69 888 VAL A CA 1
ATOM 7075 C C . VAL A 1 888 ? -23.362 -14.757 0.561 1.00 94.69 888 VAL A C 1
ATOM 7077 O O . VAL A 1 888 ? -24.571 -14.959 0.669 1.00 94.69 888 VAL A O 1
ATOM 7080 N N . ARG A 1 889 ? -22.462 -15.730 0.738 1.00 93.56 889 ARG A N 1
ATOM 7081 C CA . ARG A 1 889 ? -22.813 -17.058 1.261 1.00 93.56 889 ARG A CA 1
ATOM 7082 C C . ARG A 1 889 ? -22.893 -17.020 2.791 1.00 93.56 889 ARG A C 1
ATOM 7084 O O . ARG A 1 889 ? -22.075 -16.361 3.433 1.00 93.56 889 ARG A O 1
ATOM 7091 N N . ARG A 1 890 ? -23.873 -17.731 3.357 1.00 93.94 890 ARG A N 1
ATOM 7092 C CA . ARG A 1 890 ? -24.153 -17.794 4.801 1.00 93.94 890 ARG A CA 1
ATOM 7093 C C . ARG A 1 890 ? -23.842 -19.189 5.340 1.00 93.94 890 ARG A C 1
ATOM 7095 O O . ARG A 1 890 ? -24.327 -20.166 4.779 1.00 93.94 890 ARG A O 1
ATOM 7102 N N . PHE A 1 891 ? -23.070 -19.261 6.422 1.00 93.75 891 PHE A N 1
ATOM 7103 C CA . PHE A 1 891 ? -22.817 -20.490 7.193 1.00 93.75 891 PHE A CA 1
ATOM 7104 C C . PHE A 1 891 ? -23.429 -20.438 8.606 1.00 93.75 891 PHE A C 1
ATOM 7106 O O . PHE A 1 891 ? -23.179 -21.306 9.436 1.00 93.75 891 PHE A O 1
ATOM 7113 N N . ASP A 1 892 ? -24.219 -19.404 8.877 1.00 95.06 892 ASP A N 1
ATOM 7114 C CA . ASP A 1 892 ? -24.995 -19.155 10.087 1.00 95.06 892 ASP A CA 1
ATOM 7115 C C . ASP A 1 892 ? -26.498 -19.042 9.757 1.00 95.06 892 ASP A C 1
ATOM 7117 O O . ASP A 1 892 ? -26.911 -19.118 8.598 1.00 95.06 892 ASP A O 1
ATOM 7121 N N . GLY A 1 893 ? -27.333 -18.877 10.787 1.00 93.44 893 GLY A N 1
ATOM 7122 C CA . GLY A 1 893 ? -28.779 -18.687 10.623 1.00 93.44 893 GLY A CA 1
ATOM 7123 C C . GLY A 1 893 ? -29.172 -17.276 10.169 1.00 93.44 893 GLY A C 1
ATOM 7124 O O . GLY A 1 893 ? -28.321 -16.431 9.890 1.00 93.44 893 GLY A O 1
ATOM 7125 N N . ASP A 1 894 ? -30.482 -17.016 10.137 1.00 95.69 894 ASP A N 1
ATOM 7126 C CA . ASP A 1 894 ? -31.020 -15.683 9.850 1.00 95.69 894 ASP A CA 1
ATOM 7127 C C . ASP A 1 894 ? -30.556 -14.657 10.893 1.00 95.69 894 ASP A C 1
ATOM 7129 O O . ASP A 1 894 ? -30.703 -14.857 12.104 1.00 95.69 894 ASP A O 1
ATOM 7133 N N . ASP A 1 895 ? -30.025 -13.539 10.404 1.00 95.00 895 ASP A N 1
ATOM 7134 C CA . ASP A 1 895 ? -29.497 -12.447 11.215 1.00 95.00 895 ASP A CA 1
ATOM 7135 C C . ASP A 1 895 ? -29.866 -11.070 10.631 1.00 95.00 895 ASP A C 1
ATOM 7137 O O . ASP A 1 895 ? -29.007 -10.370 10.084 1.00 95.00 895 ASP A O 1
ATOM 7141 N N . PRO A 1 896 ? -31.153 -10.673 10.706 1.00 94.88 896 PRO A N 1
ATOM 7142 C CA . PRO A 1 896 ? -31.617 -9.411 10.142 1.00 94.88 896 PRO A CA 1
ATOM 7143 C C . PRO A 1 896 ? -31.472 -8.207 11.083 1.00 94.88 896 PRO A C 1
ATOM 7145 O O . PRO A 1 896 ? -31.868 -7.096 10.733 1.00 94.88 896 PRO A O 1
ATOM 7148 N N . TYR A 1 897 ? -30.999 -8.408 12.315 1.00 93.06 897 TYR A N 1
ATOM 7149 C CA . TYR A 1 897 ? -31.058 -7.393 13.363 1.00 93.06 897 TYR A CA 1
ATOM 7150 C C . TYR A 1 897 ? -29.692 -6.746 13.611 1.00 93.06 897 TYR A C 1
ATOM 7152 O O . TYR A 1 897 ? -28.802 -7.354 14.205 1.00 93.06 897 TYR A O 1
ATOM 7160 N N . LEU A 1 898 ? -29.554 -5.479 13.213 1.00 93.69 898 LEU A N 1
ATOM 7161 C CA . LEU A 1 898 ? -28.385 -4.647 13.494 1.00 93.69 898 LEU A CA 1
ATOM 7162 C C . LEU A 1 898 ? -28.843 -3.234 13.863 1.00 93.69 898 LEU A C 1
ATOM 7164 O O . LEU A 1 898 ? -29.468 -2.556 13.052 1.00 93.69 898 LEU A O 1
ATOM 7168 N N . VAL A 1 899 ? -28.524 -2.799 15.082 1.00 91.31 899 VAL A N 1
ATOM 7169 C CA . VAL A 1 899 ? -28.794 -1.442 15.576 1.00 91.31 899 VAL A CA 1
ATOM 7170 C C . VAL A 1 899 ? -27.511 -0.858 16.135 1.00 91.31 899 VAL A C 1
ATOM 7172 O O . VAL A 1 899 ? -26.850 -1.476 16.972 1.00 91.31 899 VAL A O 1
ATOM 7175 N N . VAL A 1 900 ? -27.202 0.359 15.709 1.00 91.25 900 VAL A N 1
ATOM 7176 C CA . VAL A 1 900 ? -26.028 1.109 16.148 1.00 91.25 900 VAL A CA 1
ATOM 7177 C C . VAL A 1 900 ? -26.449 2.329 16.970 1.00 91.25 900 VAL A C 1
ATOM 7179 O O . VAL A 1 900 ? -27.595 2.783 16.949 1.00 91.25 900 VAL A O 1
ATOM 7182 N N . ALA A 1 901 ? -25.521 2.881 17.738 1.00 84.94 901 ALA A N 1
ATOM 7183 C CA . ALA A 1 901 ? -25.726 4.134 18.453 1.00 84.94 901 ALA A CA 1
ATOM 7184 C C . ALA A 1 901 ? -24.491 5.034 18.345 1.00 84.94 901 ALA A C 1
ATOM 7186 O O . ALA A 1 901 ? -23.390 4.590 18.006 1.00 84.94 901 ALA A O 1
ATOM 7187 N N . ALA A 1 902 ? -24.680 6.309 18.660 1.00 79.25 902 ALA A N 1
ATOM 7188 C CA . ALA A 1 902 ? -23.582 7.239 18.873 1.00 79.25 902 ALA A CA 1
ATOM 7189 C C . ALA A 1 902 ? -22.725 6.843 20.096 1.00 79.25 902 ALA A C 1
ATOM 7191 O O . ALA A 1 902 ? -23.258 6.453 21.135 1.00 79.25 902 ALA A O 1
ATOM 7192 N N . ASP A 1 903 ? -21.405 7.005 19.985 1.00 81.69 903 ASP A N 1
ATOM 7193 C CA . ASP A 1 903 ? -20.435 6.943 21.090 1.00 81.69 903 ASP A CA 1
ATOM 7194 C C . ASP A 1 903 ? -19.405 8.085 20.948 1.00 81.69 903 ASP A C 1
ATOM 7196 O O . ASP A 1 903 ? -19.524 8.966 20.089 1.00 81.69 903 ASP A O 1
ATOM 7200 N N . LYS A 1 904 ? -18.369 8.084 21.795 1.00 76.44 904 LYS A N 1
ATOM 7201 C CA . LYS A 1 904 ? -17.214 8.977 21.708 1.00 76.44 904 LYS A CA 1
ATOM 7202 C C . LYS A 1 904 ? -16.665 8.978 20.280 1.00 76.44 904 LYS A C 1
ATOM 7204 O O . LYS A 1 904 ? -16.323 7.941 19.711 1.00 76.44 904 LYS A O 1
ATOM 7209 N N . GLY A 1 905 ? -16.581 10.178 19.714 1.00 79.50 905 GLY A N 1
ATOM 7210 C CA . GLY A 1 905 ? -16.076 10.391 18.367 1.00 79.50 905 GLY A CA 1
ATOM 7211 C C . GLY A 1 905 ? -17.065 10.066 17.245 1.00 79.50 905 GLY A C 1
ATOM 7212 O O . GLY A 1 905 ? -16.665 10.177 16.095 1.00 79.50 905 GLY A O 1
ATOM 7213 N N . THR A 1 906 ? -18.329 9.724 17.509 1.00 85.62 906 THR A N 1
ATOM 7214 C CA . THR A 1 906 ? -19.343 9.468 16.458 1.00 85.62 906 THR A CA 1
ATOM 7215 C C . THR A 1 906 ? -20.698 10.123 16.743 1.00 85.62 906 THR A C 1
ATOM 7217 O O . THR A 1 906 ? -21.680 9.857 16.054 1.00 85.62 906 THR A O 1
ATOM 7220 N N . THR A 1 907 ? -20.775 11.016 17.733 1.00 78.94 907 THR A N 1
ATOM 7221 C CA . THR A 1 907 ? -22.042 11.591 18.217 1.00 78.94 907 THR A CA 1
ATOM 7222 C C . THR A 1 907 ? -22.848 12.368 17.178 1.00 78.94 907 THR A C 1
ATOM 7224 O O . THR A 1 907 ? -24.071 12.396 17.277 1.00 78.94 907 THR A O 1
ATOM 7227 N N . HIS A 1 908 ? -22.214 12.975 16.173 1.00 83.62 908 HIS A N 1
ATOM 7228 C CA . HIS A 1 908 ? -22.905 13.669 15.076 1.00 83.62 908 HIS A CA 1
ATOM 7229 C C . HIS A 1 908 ? -23.262 12.770 13.886 1.00 83.62 908 HIS A C 1
ATOM 7231 O O . HIS A 1 908 ? -23.849 13.248 12.921 1.00 83.62 908 HIS A O 1
ATOM 7237 N N . LEU A 1 909 ? -22.906 11.482 13.923 1.00 89.44 909 LEU A N 1
ATOM 7238 C CA . LEU A 1 909 ? -23.011 10.582 12.769 1.00 89.44 909 LEU A CA 1
ATOM 7239 C C . LEU A 1 909 ? -24.241 9.664 12.797 1.00 89.44 909 LEU A C 1
ATOM 7241 O O . LEU A 1 909 ? -24.442 8.908 11.850 1.00 89.44 909 LEU A O 1
ATOM 7245 N N . ALA A 1 910 ? -25.099 9.746 13.819 1.00 88.50 910 ALA A N 1
ATOM 7246 C CA . ALA A 1 910 ? -26.314 8.925 13.899 1.00 88.50 910 ALA A CA 1
ATOM 7247 C C . ALA A 1 910 ? -27.230 9.118 12.672 1.00 88.50 910 ALA A C 1
ATOM 7249 O O . ALA A 1 910 ? -27.668 8.144 12.061 1.00 88.50 910 ALA A O 1
ATOM 7250 N N . ASP A 1 911 ? -27.437 10.364 12.237 1.00 89.06 911 ASP A N 1
ATOM 7251 C CA . ASP A 1 911 ? -28.222 10.657 11.029 1.00 89.06 911 ASP A CA 1
ATOM 7252 C C . ASP A 1 911 ? -27.533 10.143 9.754 1.00 89.06 911 ASP A C 1
ATOM 7254 O O . ASP A 1 911 ? -28.202 9.697 8.825 1.00 89.06 911 ASP A O 1
ATOM 7258 N N . THR A 1 912 ? -26.193 10.121 9.731 1.00 92.25 912 THR A N 1
ATOM 7259 C CA . THR A 1 912 ? -25.417 9.540 8.621 1.00 92.25 912 THR A CA 1
ATOM 7260 C C . THR A 1 912 ? -25.616 8.025 8.545 1.00 92.25 912 THR A C 1
ATOM 7262 O O . THR A 1 912 ? -25.840 7.493 7.462 1.00 92.25 912 THR A O 1
ATOM 7265 N N . ALA A 1 913 ? -25.591 7.321 9.678 1.00 93.38 913 ALA A N 1
ATOM 7266 C CA . ALA A 1 913 ? -25.861 5.885 9.727 1.00 93.38 913 ALA A CA 1
ATOM 7267 C C . ALA A 1 913 ? -27.295 5.547 9.286 1.00 93.38 913 ALA A C 1
ATOM 7269 O O . ALA A 1 913 ? -27.490 4.615 8.507 1.00 93.38 913 ALA A O 1
ATOM 7270 N N . ASN A 1 914 ? -28.288 6.331 9.718 1.00 92.50 914 ASN A N 1
ATOM 7271 C CA . ASN A 1 914 ? -29.677 6.180 9.274 1.00 92.50 914 ASN A CA 1
ATOM 7272 C C . ASN A 1 914 ? -29.848 6.439 7.768 1.00 92.50 914 ASN A C 1
ATOM 7274 O O . ASN A 1 914 ? -30.613 5.731 7.114 1.00 92.50 914 ASN A O 1
ATOM 7278 N N . ALA A 1 915 ? -29.131 7.417 7.204 1.00 92.62 915 ALA A N 1
ATOM 7279 C CA . ALA A 1 915 ? -29.130 7.665 5.764 1.00 92.62 915 ALA A CA 1
ATOM 7280 C C . ALA A 1 915 ? -28.565 6.465 4.983 1.00 92.62 915 ALA A C 1
ATOM 7282 O O . ALA A 1 915 ? -29.208 6.001 4.045 1.00 92.62 915 ALA A O 1
ATOM 7283 N N . ILE A 1 916 ? -27.438 5.891 5.425 1.00 93.50 916 ILE A N 1
ATOM 7284 C CA . ILE A 1 916 ? -26.856 4.688 4.799 1.00 93.50 916 ILE A CA 1
ATOM 7285 C C . ILE A 1 916 ? -27.817 3.495 4.902 1.00 93.50 916 ILE A C 1
ATOM 7287 O O . ILE A 1 916 ? -28.029 2.783 3.924 1.00 93.50 916 ILE A O 1
ATOM 7291 N N . ALA A 1 917 ? -28.452 3.283 6.058 1.00 93.88 917 ALA A N 1
ATOM 7292 C CA . ALA A 1 917 ? -29.453 2.228 6.210 1.00 93.88 917 ALA A CA 1
ATOM 7293 C C . ALA A 1 917 ? -30.640 2.412 5.246 1.00 93.88 917 ALA A C 1
ATOM 7295 O O . ALA A 1 917 ? -31.144 1.433 4.695 1.00 93.88 917 ALA A O 1
ATOM 7296 N N . ALA A 1 918 ? -31.062 3.656 4.996 1.00 91.94 918 ALA A N 1
ATOM 7297 C CA . ALA A 1 918 ? -32.095 3.964 4.012 1.00 91.94 918 ALA A CA 1
ATOM 7298 C C . ALA A 1 918 ? -31.642 3.678 2.567 1.00 91.94 918 ALA A C 1
ATOM 7300 O O . ALA A 1 918 ? -32.431 3.120 1.805 1.00 91.94 918 ALA A O 1
ATOM 7301 N N . GLU A 1 919 ? -30.388 3.977 2.201 1.00 91.75 919 GLU A N 1
ATOM 7302 C CA . GLU A 1 919 ? -29.809 3.622 0.889 1.00 91.75 919 GLU A CA 1
ATOM 7303 C C . GLU A 1 919 ? -29.831 2.106 0.637 1.00 91.75 919 GLU A C 1
ATOM 7305 O O . GLU A 1 919 ? -30.116 1.660 -0.471 1.00 91.75 919 GLU A O 1
ATOM 7310 N N . TYR A 1 920 ? -29.597 1.305 1.681 1.00 91.12 920 TYR A N 1
ATOM 7311 C CA . TYR A 1 920 ? -29.674 -0.160 1.627 1.00 91.12 920 TYR A CA 1
ATOM 7312 C C . TYR A 1 920 ? -31.116 -0.698 1.623 1.00 91.12 920 TYR A C 1
ATOM 7314 O O . TYR A 1 920 ? -31.321 -1.912 1.556 1.00 91.12 920 TYR A O 1
ATOM 7322 N N . GLY A 1 921 ? -32.126 0.171 1.756 1.00 91.69 921 GLY A N 1
ATOM 7323 C CA . GLY A 1 921 ? -33.510 -0.245 1.980 1.00 91.69 921 GLY A CA 1
ATOM 7324 C C . GLY A 1 921 ? -33.664 -1.087 3.250 1.00 91.69 921 GLY A C 1
ATOM 7325 O O . GLY A 1 921 ? -34.504 -1.989 3.301 1.00 91.69 921 GLY A O 1
ATOM 7326 N N . PHE A 1 922 ? -32.817 -0.857 4.257 1.00 94.50 922 PHE A N 1
ATOM 7327 C CA . PHE A 1 922 ? -32.773 -1.666 5.466 1.00 94.50 922 PHE A CA 1
ATOM 7328 C C . PHE A 1 922 ? -34.059 -1.508 6.282 1.00 94.50 922 PHE A C 1
ATOM 7330 O O . PHE A 1 922 ? -34.579 -0.406 6.480 1.00 94.50 922 PHE A O 1
ATOM 7337 N N . TRP A 1 923 ? -34.596 -2.622 6.772 1.00 91.69 923 TRP A N 1
ATOM 7338 C CA . TRP A 1 923 ? -35.954 -2.678 7.307 1.00 91.69 923 TRP A CA 1
ATOM 7339 C C . TRP A 1 923 ? -36.174 -1.850 8.578 1.00 91.69 923 TRP A C 1
ATOM 7341 O O . TRP A 1 923 ? -37.320 -1.479 8.839 1.00 91.69 923 TRP A O 1
ATOM 7351 N N . LEU A 1 924 ? -35.124 -1.512 9.327 1.00 90.81 924 LEU A N 1
ATOM 7352 C CA . LEU A 1 924 ? -35.225 -0.618 10.483 1.00 90.81 924 LEU A CA 1
ATOM 7353 C C . LEU A 1 924 ? -35.361 0.861 10.098 1.00 90.81 924 LEU A C 1
ATOM 7355 O O . LEU A 1 924 ? -35.848 1.646 10.908 1.00 90.81 924 LEU A O 1
ATOM 7359 N N . GLY A 1 925 ? -34.999 1.253 8.872 1.00 87.94 925 GLY A N 1
ATOM 7360 C CA . GLY A 1 925 ? -35.036 2.651 8.440 1.00 87.94 925 GLY A CA 1
ATOM 7361 C C . GLY A 1 925 ? -34.283 3.563 9.413 1.00 87.94 925 GLY A C 1
ATOM 7362 O O . GLY A 1 925 ? -33.146 3.283 9.777 1.00 87.94 925 GLY A O 1
ATOM 7363 N N . ASP A 1 926 ? -34.939 4.619 9.896 1.00 86.50 926 ASP A N 1
ATOM 7364 C CA . ASP A 1 926 ? -34.356 5.567 10.856 1.00 86.50 926 ASP A CA 1
ATOM 7365 C C . ASP A 1 926 ? -34.413 5.127 12.333 1.00 86.50 926 ASP A C 1
ATOM 7367 O O . ASP A 1 926 ? -34.151 5.924 13.238 1.00 86.50 926 ASP A O 1
ATOM 7371 N N . ALA A 1 927 ? -34.752 3.856 12.574 1.00 88.50 927 ALA A N 1
ATOM 7372 C CA . ALA A 1 927 ? -34.525 3.164 13.841 1.00 88.50 927 ALA A CA 1
ATOM 7373 C C . ALA A 1 927 ? -33.175 2.418 13.868 1.00 88.50 927 ALA A C 1
ATOM 7375 O O . ALA A 1 927 ? -32.819 1.851 14.899 1.00 88.50 927 ALA A O 1
ATOM 7376 N N . PHE A 1 928 ? -32.433 2.394 12.750 1.00 91.94 928 PHE A N 1
ATOM 7377 C CA . PHE A 1 928 ? -31.132 1.725 12.647 1.00 91.94 928 PHE A CA 1
ATOM 7378 C C . PHE A 1 928 ? -30.090 2.331 13.593 1.00 91.94 928 PHE A C 1
ATOM 7380 O O . PHE A 1 928 ? -29.364 1.600 14.264 1.00 91.94 928 PHE A O 1
ATOM 7387 N N . ALA A 1 929 ? -30.031 3.661 13.661 1.00 90.06 929 ALA A N 1
ATOM 7388 C CA . ALA A 1 929 ? -29.155 4.409 14.545 1.00 90.06 929 ALA A CA 1
ATOM 7389 C C . ALA A 1 929 ? -29.962 5.290 15.507 1.00 90.06 929 ALA A C 1
ATOM 7391 O O . ALA A 1 929 ? -30.767 6.124 15.087 1.00 90.06 929 ALA A O 1
ATOM 7392 N N . SER A 1 930 ? -29.720 5.123 16.808 1.00 82.44 930 SER A N 1
ATOM 7393 C CA . SER A 1 930 ? -30.369 5.917 17.867 1.00 82.44 930 SER A CA 1
ATOM 7394 C C . SER A 1 930 ? -29.586 7.189 18.220 1.00 82.44 930 SER A C 1
ATOM 7396 O O . SER A 1 930 ? -28.357 7.222 18.103 1.00 82.44 930 SER A O 1
ATOM 7398 N N . GLY A 1 931 ? -30.290 8.230 18.689 1.00 71.12 931 GLY A N 1
ATOM 7399 C CA . GLY A 1 931 ? -29.689 9.514 19.086 1.00 71.12 931 GLY A CA 1
ATOM 7400 C C . GLY A 1 931 ? -29.465 10.517 17.944 1.00 71.12 931 GLY A C 1
ATOM 7401 O O . GLY A 1 931 ? -28.603 11.388 18.062 1.00 71.12 931 GLY A O 1
ATOM 7402 N N . GLY A 1 932 ? -30.203 10.373 16.839 1.00 72.19 932 GLY A N 1
ATOM 7403 C CA . GLY A 1 932 ? -30.235 11.332 15.728 1.00 72.19 932 GLY A CA 1
ATOM 7404 C C . GLY A 1 932 ? -31.036 12.604 16.034 1.00 72.19 932 GLY A C 1
ATOM 7405 O O . GLY A 1 932 ? -31.632 12.733 17.104 1.00 72.19 932 GLY A O 1
ATOM 7406 N N . SER A 1 933 ? -31.084 13.534 15.078 1.00 69.56 933 SER A N 1
ATOM 7407 C CA . SER A 1 933 ? -31.752 14.845 15.228 1.00 69.56 933 SER A CA 1
ATOM 7408 C C . SER A 1 933 ? -33.257 14.766 15.518 1.00 69.56 933 SER A C 1
ATOM 7410 O O . SER A 1 933 ? -33.800 15.652 16.170 1.00 69.56 933 SER A O 1
ATOM 7412 N N . MET A 1 934 ? -33.913 13.685 15.088 1.00 67.19 934 MET A N 1
ATOM 7413 C CA . MET A 1 934 ? -35.346 13.411 15.293 1.00 67.19 934 MET A CA 1
ATOM 7414 C C . MET A 1 934 ? -35.588 12.305 16.345 1.00 67.19 934 MET A C 1
ATOM 7416 O O . MET A 1 934 ? -36.529 11.516 16.235 1.00 67.19 934 MET A O 1
ATOM 7420 N N . GLY A 1 935 ? -34.669 12.149 17.303 1.00 67.88 935 GLY A N 1
ATOM 7421 C CA . GLY A 1 935 ? -34.764 11.195 18.415 1.00 67.88 935 GLY A CA 1
ATOM 7422 C C . GLY A 1 935 ? -35.329 11.805 19.701 1.00 67.88 935 GLY A C 1
ATOM 7423 O O . GLY A 1 935 ? -35.665 12.987 19.752 1.00 67.88 935 GLY A O 1
ATOM 7424 N N . LEU A 1 936 ? -35.415 11.003 20.765 1.00 71.38 936 LEU A N 1
ATOM 7425 C CA . LEU A 1 936 ? -35.736 11.526 22.096 1.00 71.38 936 LEU A CA 1
ATOM 7426 C C . LEU A 1 936 ? -34.514 12.305 22.609 1.00 71.38 936 LEU A C 1
ATOM 7428 O O . LEU A 1 936 ? -33.471 11.706 22.874 1.00 71.38 936 LEU A O 1
ATOM 7432 N N . ASP A 1 937 ? -34.617 13.634 22.722 1.00 65.06 937 ASP A N 1
ATOM 7433 C CA . ASP A 1 937 ? -33.472 14.484 23.073 1.00 65.06 937 ASP A CA 1
ATOM 7434 C C . ASP A 1 937 ? -32.939 14.181 24.483 1.00 65.06 937 ASP A C 1
ATOM 7436 O O . ASP A 1 937 ? -33.545 14.484 25.513 1.00 65.06 937 ASP A O 1
ATOM 7440 N N . LYS A 1 938 ? -31.755 13.574 24.508 1.00 62.19 938 LYS A N 1
ATOM 7441 C CA . LYS A 1 938 ? -31.007 13.239 25.719 1.00 62.19 938 LYS A CA 1
ATOM 7442 C C . LYS A 1 938 ? -30.166 14.386 26.246 1.00 62.19 938 LYS A C 1
ATOM 7444 O O . LYS A 1 938 ? -29.891 14.409 27.446 1.00 62.19 938 LYS A O 1
ATOM 7449 N N . ARG A 1 939 ? -29.692 15.259 25.349 1.00 58.44 939 ARG A N 1
ATOM 7450 C CA . ARG A 1 939 ? -28.699 16.293 25.655 1.00 58.44 939 ARG A CA 1
ATOM 7451 C C . ARG A 1 939 ? -29.369 17.533 26.208 1.00 58.44 939 ARG A C 1
ATOM 7453 O O . ARG A 1 939 ? -28.927 18.005 27.244 1.00 58.44 939 ARG A O 1
ATOM 7460 N N . GLY A 1 940 ? -30.474 17.978 25.612 1.00 62.97 940 GLY A N 1
ATOM 7461 C CA . GLY A 1 940 ? -31.233 19.111 26.143 1.00 62.97 940 GLY A CA 1
ATOM 7462 C C . GLY A 1 940 ? -31.844 18.855 27.525 1.00 62.97 940 GLY A C 1
ATOM 7463 O O . GLY A 1 940 ? -32.136 19.802 28.245 1.00 62.97 940 GLY A O 1
ATOM 7464 N N . VAL A 1 941 ? -32.032 17.586 27.915 1.00 67.62 941 VAL A N 1
ATOM 7465 C CA . VAL A 1 941 ? -32.677 17.207 29.188 1.00 67.62 941 VAL A CA 1
ATOM 7466 C C . VAL A 1 941 ? -31.691 16.651 30.227 1.00 67.62 941 VAL A C 1
ATOM 7468 O O . VAL A 1 941 ? -32.033 16.546 31.402 1.00 67.62 941 VAL A O 1
ATOM 7471 N N . GLY A 1 942 ? -30.481 16.254 29.825 1.00 82.75 942 GLY A N 1
ATOM 7472 C CA . GLY A 1 942 ? -29.488 15.693 30.745 1.00 82.75 942 GLY A CA 1
ATOM 7473 C C . GLY A 1 942 ? -29.890 14.349 31.370 1.00 82.75 942 GLY A C 1
ATOM 7474 O O . GLY A 1 942 ? -29.539 14.078 32.518 1.00 82.75 942 GLY A O 1
ATOM 7475 N N . ILE A 1 943 ? -30.610 13.482 30.638 1.00 86.69 943 ILE A N 1
ATOM 7476 C CA . ILE A 1 943 ? -31.180 12.230 31.192 1.00 86.69 943 ILE A CA 1
ATOM 7477 C C . ILE A 1 943 ? -30.127 11.308 31.828 1.00 86.69 943 ILE A C 1
ATOM 7479 O O . ILE A 1 943 ? -30.419 10.618 32.799 1.00 86.69 943 ILE A O 1
ATOM 7483 N N . GLY A 1 944 ? -28.896 11.309 31.305 1.00 87.88 944 GLY A N 1
ATOM 7484 C CA . GLY A 1 944 ? -27.792 10.533 31.871 1.00 87.88 944 GLY A CA 1
ATOM 7485 C C . GLY A 1 944 ? -27.402 11.021 33.266 1.00 87.88 944 GLY A C 1
ATOM 7486 O O . GLY A 1 944 ? -27.299 10.214 34.181 1.00 87.88 944 GLY A O 1
ATOM 7487 N N . ALA A 1 945 ? -27.261 12.338 33.449 1.00 91.06 945 ALA A N 1
ATOM 7488 C CA . ALA A 1 945 ? -26.949 12.928 34.749 1.00 91.06 945 ALA A CA 1
ATOM 7489 C C . ALA A 1 945 ? -28.114 12.762 35.735 1.00 91.06 945 ALA A C 1
ATOM 7491 O O . ALA A 1 945 ? -27.883 12.455 36.900 1.00 91.06 945 ALA A O 1
ATOM 7492 N N . LEU A 1 946 ? -29.359 12.893 35.261 1.00 92.19 946 LEU A N 1
ATOM 7493 C CA . LEU A 1 946 ? -30.554 12.614 36.063 1.00 92.19 946 LEU A CA 1
ATOM 7494 C C . LEU A 1 946 ? -30.592 11.159 36.545 1.00 92.19 946 LEU A C 1
ATOM 7496 O O . LEU A 1 946 ? -30.909 10.920 37.706 1.00 92.19 946 LEU A O 1
ATOM 7500 N N . GLY A 1 947 ? -30.237 10.202 35.683 1.00 91.94 947 GLY A N 1
ATOM 7501 C CA . GLY A 1 947 ? -30.110 8.794 36.055 1.00 91.94 947 GLY A CA 1
ATOM 7502 C C . GLY A 1 947 ? -29.100 8.589 37.184 1.00 91.94 947 GLY A C 1
ATOM 7503 O O . GLY A 1 947 ? -29.456 8.067 38.236 1.00 91.94 947 GLY A O 1
ATOM 7504 N N . VAL A 1 948 ? -27.880 9.104 37.019 1.00 93.62 948 VAL A N 1
ATOM 7505 C CA . VAL A 1 948 ? -26.826 9.009 38.048 1.00 93.62 948 VAL A CA 1
ATOM 7506 C C . VAL A 1 948 ? -27.279 9.671 39.349 1.00 93.62 948 VAL A C 1
ATOM 7508 O O . VAL A 1 948 ? -27.049 9.156 40.439 1.00 93.62 948 VAL A O 1
ATOM 7511 N N . TRP A 1 949 ? -27.979 10.801 39.253 1.00 95.06 949 TRP A N 1
ATOM 7512 C CA . TRP A 1 949 ? -28.502 11.508 40.417 1.00 95.06 949 TRP A CA 1
ATOM 7513 C C . TRP A 1 949 ? -29.565 10.717 41.178 1.00 95.06 949 TRP A C 1
ATOM 7515 O O . TRP A 1 949 ? -29.608 10.792 42.402 1.00 95.06 949 TRP A O 1
ATOM 7525 N N . VAL A 1 950 ? -30.397 9.922 40.496 1.00 93.88 950 VAL A N 1
ATOM 7526 C CA . VAL A 1 950 ? -31.330 8.993 41.158 1.00 93.88 950 VAL A CA 1
ATOM 7527 C C . VAL A 1 950 ? -30.566 8.001 42.045 1.00 93.88 950 VAL A C 1
ATOM 7529 O O . VAL A 1 950 ? -30.921 7.847 43.216 1.00 93.88 950 VAL A O 1
ATOM 7532 N N . ALA A 1 951 ? -29.471 7.420 41.546 1.00 92.62 951 ALA A N 1
ATOM 7533 C CA . ALA A 1 951 ? -28.614 6.530 42.332 1.00 92.62 951 ALA A CA 1
ATOM 7534 C C . ALA A 1 951 ? -27.931 7.262 43.504 1.00 92.62 951 ALA A C 1
ATOM 7536 O O . ALA A 1 951 ? -27.976 6.804 44.648 1.00 92.62 951 ALA A O 1
ATOM 7537 N N . VAL A 1 952 ? -27.386 8.459 43.261 1.00 95.12 952 VAL A N 1
ATOM 7538 C CA . VAL A 1 952 ? -26.768 9.303 44.301 1.00 95.12 952 VAL A CA 1
ATOM 7539 C C . VAL A 1 952 ? -27.765 9.649 45.411 1.00 95.12 952 VAL A C 1
ATOM 7541 O O . VAL A 1 952 ? -27.426 9.555 46.593 1.00 95.12 952 VAL A O 1
ATOM 7544 N N . LYS A 1 953 ? -29.014 9.988 45.068 1.00 94.88 953 LYS A N 1
ATOM 7545 C CA . LYS A 1 953 ? -30.073 10.237 46.056 1.00 94.88 953 LYS A CA 1
ATOM 7546 C C . LYS A 1 953 ? -30.370 9.004 46.896 1.00 94.88 953 LYS A C 1
ATOM 7548 O O . LYS A 1 953 ? -30.498 9.133 48.111 1.00 94.88 953 LYS A O 1
ATOM 7553 N N . ARG A 1 954 ? -30.434 7.815 46.288 1.00 92.38 954 ARG A N 1
ATOM 7554 C CA . ARG A 1 954 ? -30.605 6.552 47.023 1.00 92.38 954 ARG A CA 1
ATOM 7555 C C . ARG A 1 954 ? -29.462 6.333 48.015 1.00 92.38 954 ARG A C 1
ATOM 7557 O O . ARG A 1 954 ? -29.710 6.060 49.186 1.00 92.38 954 ARG A O 1
ATOM 7564 N N . HIS A 1 955 ? -28.223 6.521 47.572 1.00 93.44 955 HIS A N 1
ATOM 7565 C CA . HIS A 1 955 ? -27.038 6.379 48.413 1.00 93.44 955 HIS A CA 1
ATOM 7566 C C . HIS A 1 955 ? -27.004 7.363 49.589 1.00 93.44 955 HIS A C 1
ATOM 7568 O O . HIS A 1 955 ? -26.671 6.967 50.707 1.00 93.44 955 HIS A O 1
ATOM 7574 N N . PHE A 1 956 ? -27.372 8.628 49.379 1.00 95.06 956 PHE A N 1
ATOM 7575 C CA . PHE A 1 956 ? -27.465 9.600 50.471 1.00 95.06 956 PHE A CA 1
ATOM 7576 C C . PHE A 1 956 ? -28.652 9.340 51.403 1.00 95.06 956 PHE A C 1
ATOM 7578 O O . PHE A 1 956 ? -28.502 9.481 52.619 1.00 95.06 956 PHE A O 1
ATOM 7585 N N . LEU A 1 957 ? -29.782 8.862 50.876 1.00 92.00 957 LEU A N 1
ATOM 7586 C CA . LEU A 1 957 ? -30.934 8.451 51.679 1.00 92.00 957 LEU A CA 1
ATOM 7587 C C . LEU A 1 957 ? -30.565 7.320 52.654 1.00 92.00 957 LEU A C 1
ATOM 7589 O O . LEU A 1 957 ? -30.923 7.381 53.828 1.00 92.00 957 LEU A O 1
ATOM 7593 N N . GLU A 1 958 ? -29.771 6.338 52.215 1.00 89.19 958 GLU A N 1
ATOM 7594 C CA . GLU A 1 958 ? -29.216 5.281 53.083 1.00 89.19 958 GLU A CA 1
ATOM 7595 C C . GLU A 1 958 ? -28.274 5.815 54.178 1.00 89.19 958 GLU A C 1
ATOM 7597 O O . GLU A 1 958 ? -28.019 5.139 55.176 1.00 89.19 958 GLU A O 1
ATOM 7602 N N . LEU A 1 959 ? -27.749 7.029 54.002 1.00 90.81 959 LEU A N 1
ATOM 7603 C CA . LEU A 1 959 ? -26.919 7.742 54.970 1.00 90.81 959 LEU A CA 1
ATOM 7604 C C . LEU A 1 959 ? -27.700 8.802 55.763 1.00 90.81 959 LEU A C 1
ATOM 7606 O O . LEU A 1 959 ? -27.083 9.522 56.549 1.00 90.81 959 LEU A O 1
ATOM 7610 N N . SER A 1 960 ? -29.024 8.885 55.582 1.00 93.25 960 SER A N 1
ATOM 7611 C CA . SER A 1 960 ? -29.894 9.896 56.202 1.00 93.25 960 SER A CA 1
ATOM 7612 C C . SER A 1 960 ? -29.477 11.344 55.896 1.00 93.25 960 SER A C 1
ATOM 7614 O O . SER A 1 960 ? -29.561 12.206 56.767 1.00 93.25 960 SER A O 1
ATOM 7616 N N . VAL A 1 961 ? -29.006 11.602 54.672 1.00 93.94 961 VAL A N 1
ATOM 7617 C CA . VAL A 1 961 ? -28.679 12.939 54.146 1.00 93.94 961 VAL A CA 1
ATOM 7618 C C . VAL A 1 961 ? -29.584 13.216 52.947 1.00 93.94 961 VAL A C 1
ATOM 7620 O O . VAL A 1 961 ? -29.763 12.336 52.106 1.00 93.94 961 VAL A O 1
ATOM 7623 N N . ASP A 1 962 ? -30.139 14.422 52.844 1.00 93.75 962 ASP A N 1
ATOM 7624 C CA . ASP A 1 962 ? -30.888 14.866 51.667 1.00 93.75 962 ASP A CA 1
ATOM 7625 C C . ASP A 1 962 ? -30.008 15.811 50.829 1.00 93.75 962 ASP A C 1
ATOM 7627 O O . ASP A 1 962 ? -29.869 16.986 51.174 1.00 93.75 962 ASP A O 1
ATOM 7631 N N . PRO A 1 963 ? -29.407 15.350 49.716 1.00 92.62 963 PRO A N 1
ATOM 7632 C CA . PRO A 1 963 ? -28.463 16.149 48.936 1.00 92.62 963 PRO A CA 1
ATOM 7633 C C . PRO A 1 963 ? -29.120 17.310 48.172 1.00 92.62 963 PRO A C 1
ATOM 7635 O O . PRO A 1 963 ? -28.414 18.072 47.515 1.00 92.62 963 PRO A O 1
ATOM 7638 N N . GLU A 1 964 ? -30.448 17.457 48.215 1.00 92.12 964 GLU A N 1
ATOM 7639 C CA . GLU A 1 964 ? -31.172 18.601 47.646 1.00 92.12 964 GLU A CA 1
ATOM 7640 C C . GLU A 1 964 ? -31.474 19.682 48.703 1.00 92.12 964 GLU A C 1
ATOM 7642 O O . GLU A 1 964 ? -31.856 20.801 48.350 1.00 92.12 964 GLU A O 1
ATOM 7647 N N . ARG A 1 965 ? -31.278 19.377 49.996 1.00 92.12 965 ARG A N 1
ATOM 7648 C CA . ARG A 1 965 ? -31.549 20.286 51.126 1.00 92.12 965 ARG A CA 1
ATOM 7649 C C . ARG A 1 965 ? -30.332 20.542 52.010 1.00 92.12 965 ARG A C 1
ATOM 7651 O O . ARG A 1 965 ? -30.128 21.674 52.445 1.00 92.12 965 ARG A O 1
ATOM 7658 N N . ASP A 1 966 ? -29.514 19.524 52.236 1.00 93.75 966 ASP A N 1
ATOM 7659 C CA . ASP A 1 966 ? -28.310 19.582 53.055 1.00 93.75 966 ASP A CA 1
ATOM 7660 C C . ASP A 1 966 ? -27.089 19.973 52.197 1.00 93.75 966 ASP A C 1
ATOM 7662 O O . ASP A 1 966 ? -26.972 19.518 51.053 1.00 93.75 966 ASP A O 1
ATOM 7666 N N . PRO A 1 967 ? -26.155 20.807 52.699 1.00 94.06 967 PRO A N 1
ATOM 7667 C CA . PRO A 1 967 ? -24.891 21.076 52.014 1.00 94.06 967 PRO A CA 1
ATOM 7668 C C . PRO A 1 967 ? -24.035 19.812 51.865 1.00 94.06 967 PRO A C 1
ATOM 7670 O O . PRO A 1 967 ? -23.747 19.140 52.853 1.00 94.06 967 PRO A O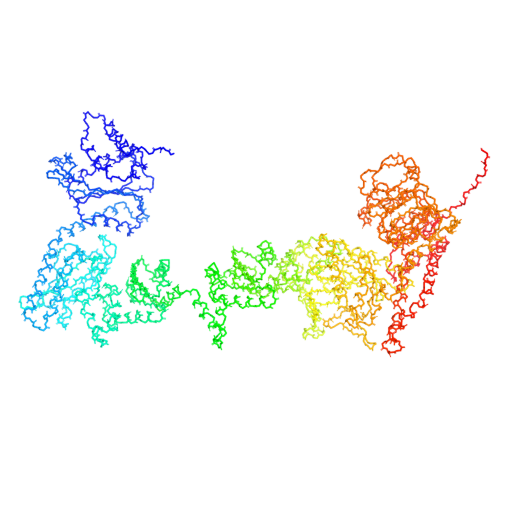 1
ATOM 7673 N N . VAL A 1 968 ? -23.577 19.533 50.643 1.00 96.19 968 VAL A N 1
ATOM 7674 C CA . VAL A 1 968 ? -22.774 18.343 50.304 1.00 96.19 968 VAL A CA 1
ATOM 7675 C C . VAL A 1 968 ? -21.468 18.784 49.655 1.00 96.19 968 VAL A C 1
ATOM 7677 O O . VAL A 1 968 ? -21.482 19.532 48.675 1.00 96.19 968 VAL A O 1
ATOM 7680 N N . THR A 1 969 ? -20.330 18.327 50.180 1.00 97.56 969 THR A N 1
ATOM 7681 C CA . THR A 1 969 ? -19.017 18.589 49.567 1.00 97.56 969 THR A CA 1
ATOM 7682 C C . THR A 1 969 ? -18.745 17.632 48.409 1.00 97.56 969 THR A C 1
ATOM 7684 O O . THR A 1 969 ? -18.983 16.430 48.524 1.00 97.56 969 THR A O 1
ATOM 7687 N N . VAL A 1 970 ? -18.250 18.158 47.285 1.00 97.56 970 VAL A N 1
ATOM 7688 C CA . VAL A 1 970 ? -18.092 17.401 46.035 1.00 97.56 970 VAL A CA 1
ATOM 7689 C C . VAL A 1 970 ? -16.699 17.577 45.445 1.00 97.56 970 VAL A C 1
ATOM 7691 O O . VAL A 1 970 ? -16.225 18.705 45.305 1.00 97.56 970 VAL A O 1
ATOM 7694 N N . VAL A 1 971 ? -16.082 16.472 45.027 1.00 98.06 971 VAL A N 1
ATOM 7695 C CA . VAL A 1 971 ? -14.992 16.478 44.039 1.00 98.06 971 VAL A CA 1
ATOM 7696 C C . VAL A 1 971 ? -15.523 15.965 42.710 1.00 98.06 971 VAL A C 1
ATOM 7698 O O . VAL A 1 971 ? -16.295 15.010 42.669 1.00 98.06 971 VAL A O 1
ATOM 7701 N N . GLY A 1 972 ? -15.116 16.604 41.619 1.00 96.19 972 GLY A N 1
ATOM 7702 C CA . GLY A 1 972 ? -15.601 16.310 40.282 1.00 96.19 972 GLY A CA 1
ATOM 7703 C C . GLY A 1 972 ? -14.526 15.810 39.309 1.00 96.19 972 GLY A C 1
ATOM 7704 O O . GLY A 1 972 ? -13.396 16.290 39.313 1.00 96.19 972 GLY A O 1
ATOM 7705 N N . ILE A 1 973 ? -14.893 14.901 38.408 1.00 95.75 973 ILE A N 1
ATOM 7706 C CA . ILE A 1 973 ? -14.076 14.516 37.246 1.00 95.75 973 ILE A CA 1
ATOM 7707 C C . ILE A 1 973 ? -14.789 14.996 35.979 1.00 95.75 973 ILE A C 1
ATOM 7709 O O . ILE A 1 973 ? -15.808 14.425 35.597 1.00 95.75 973 ILE A O 1
ATOM 7713 N N . GLY A 1 974 ? -14.286 16.053 35.344 1.00 93.62 974 GLY A N 1
ATOM 7714 C CA . GLY A 1 974 ? -14.899 16.705 34.184 1.00 93.62 974 GLY A CA 1
ATOM 7715 C C . GLY A 1 974 ? -14.855 18.234 34.252 1.00 93.62 974 GLY A C 1
ATOM 7716 O O . GLY A 1 974 ? -14.136 18.815 35.067 1.00 93.62 974 GLY A O 1
ATOM 7717 N N . ASP A 1 975 ? -15.619 18.883 33.374 1.00 92.62 975 ASP A N 1
ATOM 7718 C CA . ASP A 1 975 ? -15.806 20.335 33.332 1.00 92.62 975 ASP A CA 1
ATOM 7719 C C . ASP A 1 975 ? -17.264 20.713 33.013 1.00 92.62 975 ASP A C 1
ATOM 7721 O O . ASP A 1 975 ? -18.064 19.869 32.602 1.00 92.62 975 ASP A O 1
ATOM 7725 N N . MET A 1 976 ? -17.614 21.989 33.200 1.00 93.31 976 MET A N 1
ATOM 7726 C CA . MET A 1 976 ? -18.982 22.483 32.992 1.00 93.31 976 MET A CA 1
ATOM 7727 C C . MET A 1 976 ? -19.462 22.433 31.533 1.00 93.31 976 MET A C 1
ATOM 7729 O O . MET A 1 976 ? -20.656 22.581 31.312 1.00 93.31 976 MET A O 1
ATOM 7733 N N . SER A 1 977 ? -18.591 22.207 30.544 1.00 87.81 977 SER A N 1
ATOM 7734 C CA . SER A 1 977 ? -19.008 22.018 29.145 1.00 87.81 977 SER A CA 1
ATOM 7735 C C . SER A 1 977 ? -19.446 20.581 28.840 1.00 87.81 977 SER A C 1
ATOM 7737 O O . SER A 1 977 ? -20.067 20.324 27.809 1.00 87.81 977 SER A O 1
ATOM 7739 N N . GLY A 1 978 ? -19.121 19.626 29.717 1.00 84.50 978 GLY A N 1
ATOM 7740 C CA . GLY A 1 978 ? -19.480 18.222 29.547 1.00 84.50 978 GLY A CA 1
ATOM 7741 C C . GLY A 1 978 ? -20.939 17.931 29.904 1.00 84.50 978 GLY A C 1
ATOM 7742 O O . GLY A 1 978 ? -21.403 18.317 30.971 1.00 84.50 978 GLY A O 1
ATOM 7743 N N . ASP A 1 979 ? -21.637 17.152 29.070 1.00 79.88 979 ASP A N 1
ATOM 7744 C CA . ASP A 1 979 ? -23.061 16.829 29.264 1.00 79.88 979 ASP A CA 1
ATOM 7745 C C . ASP A 1 979 ? -23.356 16.183 30.634 1.00 79.88 979 ASP A C 1
ATOM 7747 O O . ASP A 1 979 ? -24.279 16.597 31.327 1.00 79.88 979 ASP A O 1
ATOM 7751 N N . LEU A 1 980 ? -22.580 15.176 31.052 1.00 87.50 980 LEU A N 1
ATOM 7752 C CA . LEU A 1 980 ? -22.795 14.482 32.334 1.00 87.50 980 LEU A CA 1
ATOM 7753 C C . LEU A 1 980 ? -22.371 15.329 33.537 1.00 87.50 980 LEU A C 1
ATOM 7755 O O . LEU A 1 980 ? -23.056 15.358 34.557 1.00 87.50 980 LEU A O 1
ATOM 7759 N N . PHE A 1 981 ? -21.224 15.998 33.425 1.00 92.12 981 PHE A N 1
ATOM 7760 C CA . PHE A 1 981 ? -20.661 16.790 34.511 1.00 92.12 981 PHE A CA 1
ATOM 7761 C C . PHE A 1 981 ? -21.457 18.074 34.742 1.00 92.12 981 PHE A C 1
ATOM 7763 O O . PHE A 1 981 ? -21.893 18.334 35.860 1.00 92.12 981 PHE A O 1
ATOM 7770 N N . GLY A 1 982 ? -21.678 18.844 33.677 1.00 91.31 982 GLY A N 1
ATOM 7771 C CA . GLY A 1 982 ? -22.356 20.130 33.712 1.00 91.31 982 GLY A CA 1
ATOM 7772 C C . GLY A 1 982 ? -23.775 20.020 34.255 1.00 91.31 982 GLY A C 1
ATOM 7773 O O . GLY A 1 982 ? -24.088 20.683 35.241 1.00 91.31 982 GLY A O 1
ATOM 7774 N N . HIS A 1 983 ? -24.594 19.115 33.701 1.00 91.62 983 HIS A N 1
ATOM 7775 C CA . HIS A 1 983 ? -25.930 18.861 34.247 1.00 91.62 983 HIS A CA 1
ATOM 7776 C C . HIS A 1 983 ? -25.846 18.394 35.703 1.00 91.62 983 HIS A C 1
ATOM 7778 O O . HIS A 1 983 ? -26.530 18.957 36.548 1.00 91.62 983 HIS A O 1
ATOM 7784 N N . GLY A 1 984 ? -24.976 17.425 36.015 1.00 92.44 984 GLY A N 1
ATOM 7785 C CA . GLY A 1 984 ? -24.821 16.874 37.365 1.00 92.44 984 GLY A CA 1
ATOM 7786 C C . GLY A 1 984 ? -24.537 17.926 38.436 1.00 92.44 984 GLY A C 1
ATOM 7787 O O . GLY A 1 984 ? -25.173 17.934 39.488 1.00 92.44 984 GLY A O 1
ATOM 7788 N N . MET A 1 985 ? -23.640 18.869 38.145 1.00 94.38 985 MET A N 1
ATOM 7789 C CA . MET A 1 985 ? -23.288 19.963 39.060 1.00 94.38 985 MET A CA 1
ATOM 7790 C C . MET A 1 985 ? -24.372 21.042 39.211 1.00 94.38 985 MET A C 1
ATOM 7792 O O . MET A 1 985 ? -24.209 21.955 40.030 1.00 94.38 985 MET A O 1
ATOM 7796 N N . LEU A 1 986 ? -25.464 20.937 38.446 1.00 94.12 986 LEU A N 1
ATOM 7797 C CA . LEU A 1 986 ? -26.627 21.825 38.479 1.00 94.12 986 LEU A CA 1
ATOM 7798 C C . LEU A 1 986 ? -27.899 21.142 39.012 1.00 94.12 986 LEU A C 1
ATOM 7800 O O . LEU A 1 986 ? -28.915 21.812 39.189 1.00 94.12 986 LEU A O 1
ATOM 7804 N N . LEU A 1 987 ? -27.855 19.838 39.321 1.00 92.88 987 LEU A N 1
ATOM 7805 C CA . LEU A 1 987 ? -29.012 19.098 39.848 1.00 92.88 987 LEU A CA 1
ATOM 7806 C C . LEU A 1 987 ? -29.353 19.450 41.300 1.00 92.88 987 LEU A C 1
ATOM 7808 O O . LEU A 1 987 ? -30.498 19.285 41.709 1.00 92.88 987 LEU A O 1
ATOM 7812 N N . SER A 1 988 ? -28.394 19.978 42.067 1.00 94.50 988 SER A N 1
ATOM 7813 C CA . SER A 1 988 ? -28.638 20.498 43.413 1.00 94.50 988 SER A CA 1
ATOM 7814 C C . SER A 1 988 ? -27.936 21.834 43.648 1.00 94.50 988 SER A C 1
ATOM 7816 O O . SER A 1 988 ? -26.778 22.045 43.279 1.00 94.50 988 SER A O 1
ATOM 7818 N N . ARG A 1 989 ? -28.654 22.743 44.316 1.00 94.56 989 ARG A N 1
ATOM 7819 C CA . ARG A 1 989 ? -28.158 24.065 44.728 1.00 94.56 989 ARG A CA 1
ATOM 7820 C C . ARG A 1 989 ? -27.302 24.021 45.993 1.00 94.56 989 ARG A C 1
ATOM 7822 O O . ARG A 1 989 ? -26.715 25.034 46.354 1.00 94.56 989 ARG A O 1
ATOM 7829 N N . THR A 1 990 ? -27.236 22.880 46.676 1.00 95.00 990 THR A N 1
ATOM 7830 C CA . THR A 1 990 ? -26.507 22.734 47.945 1.00 95.00 990 THR A CA 1
ATOM 7831 C C . THR A 1 990 ? -25.090 22.180 47.757 1.00 95.00 990 THR A C 1
ATOM 7833 O O . THR A 1 990 ? -24.331 22.087 48.726 1.00 95.00 990 THR A O 1
ATOM 7836 N N . LEU A 1 991 ? -24.703 21.846 46.517 1.00 96.19 991 LEU A N 1
ATOM 7837 C CA . LEU A 1 991 ? -23.389 21.291 46.197 1.00 96.19 991 LEU A CA 1
ATOM 7838 C C . LEU A 1 991 ? -22.266 22.319 46.380 1.00 96.19 991 LEU A C 1
ATOM 7840 O O . LEU A 1 991 ? -22.242 23.375 45.737 1.00 96.19 991 LEU A O 1
ATOM 7844 N N 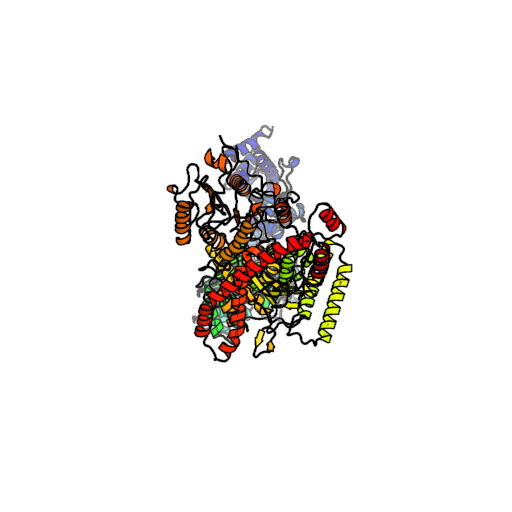. ARG A 1 992 ? -21.286 21.938 47.199 1.00 97.19 992 ARG A N 1
ATOM 7845 C CA . ARG A 1 992 ? -20.017 22.629 47.436 1.00 97.19 992 ARG A CA 1
ATOM 7846 C C . ARG A 1 992 ? -18.911 21.943 46.637 1.00 97.19 992 ARG A C 1
ATOM 7848 O O . ARG A 1 992 ? -18.302 20.992 47.124 1.00 97.19 992 ARG A O 1
ATOM 7855 N N . LEU A 1 993 ? -18.670 22.393 45.404 1.00 97.19 993 LEU A N 1
ATOM 7856 C CA . LEU A 1 993 ? -17.628 21.832 44.535 1.00 97.19 993 LEU A CA 1
ATOM 7857 C C . LEU A 1 993 ? -16.242 22.291 45.003 1.00 97.19 993 LEU A C 1
ATOM 7859 O O . LEU A 1 993 ? -15.803 23.380 44.649 1.00 97.19 993 LEU A O 1
ATOM 7863 N N . VAL A 1 994 ? -15.560 21.465 45.797 1.00 97.50 994 VAL A N 1
ATOM 7864 C CA . VAL A 1 994 ? -14.264 21.825 46.400 1.00 97.50 994 VAL A CA 1
ATOM 7865 C C . VAL A 1 994 ? -13.081 21.611 45.456 1.00 97.50 994 VAL A C 1
ATOM 7867 O O . VAL A 1 994 ? -11.988 22.133 45.669 1.00 97.50 994 VAL A O 1
ATOM 7870 N N . GLY A 1 995 ? -13.285 20.839 44.392 1.00 97.12 995 GLY A N 1
ATOM 7871 C CA . GLY A 1 995 ? -12.326 20.729 43.307 1.00 97.12 995 GLY A CA 1
ATOM 7872 C C . GLY A 1 995 ? -12.817 19.849 42.171 1.00 97.12 995 GLY A C 1
ATOM 7873 O O . GLY A 1 995 ? -13.684 18.995 42.349 1.00 97.12 995 GLY A O 1
ATOM 7874 N N . ALA A 1 996 ? -12.261 20.068 40.988 1.00 97.50 996 ALA A N 1
ATOM 7875 C CA . ALA A 1 996 ? -12.562 19.302 39.794 1.00 97.50 996 ALA A CA 1
ATOM 7876 C C . ALA A 1 996 ? -11.352 19.233 38.864 1.00 97.50 996 ALA A C 1
ATOM 7878 O O . ALA A 1 996 ? -10.466 20.083 38.928 1.00 97.50 996 ALA A O 1
ATOM 7879 N N . PHE A 1 997 ? -11.295 18.242 37.982 1.00 96.19 997 PHE A N 1
ATOM 7880 C CA . PHE A 1 997 ? -10.242 18.179 36.969 1.00 96.19 997 PHE A CA 1
ATOM 7881 C C . PHE A 1 997 ? -10.741 17.579 35.657 1.00 96.19 997 PHE A C 1
ATOM 7883 O O . PHE A 1 997 ? -11.563 16.666 35.656 1.00 96.19 997 PHE A O 1
ATOM 7890 N N . ASP A 1 998 ? -10.203 18.066 34.539 1.00 91.94 998 ASP A N 1
ATOM 7891 C CA . ASP A 1 998 ? -10.397 17.498 33.203 1.00 91.94 998 ASP A CA 1
ATOM 7892 C C . ASP A 1 998 ? -9.035 17.097 32.594 1.00 91.94 998 ASP A C 1
ATOM 7894 O O . ASP A 1 998 ? -8.035 16.887 33.290 1.00 91.94 998 ASP A O 1
ATOM 7898 N N . GLN A 1 999 ? -8.975 16.923 31.277 1.00 86.88 999 GLN A N 1
ATOM 7899 C CA . GLN A 1 999 ? -7.723 16.632 30.567 1.00 86.88 999 GLN A CA 1
ATOM 7900 C C . GLN A 1 999 ? -6.762 17.834 30.489 1.00 86.88 999 GLN A C 1
ATOM 7902 O O . GLN A 1 999 ? -5.606 17.654 30.116 1.00 86.88 999 GLN A O 1
ATOM 7907 N N . ARG A 1 1000 ? -7.218 19.046 30.835 1.00 90.94 1000 ARG A N 1
ATOM 7908 C CA . ARG A 1 1000 ? -6.490 20.310 30.635 1.00 90.94 1000 ARG A CA 1
ATOM 7909 C C . ARG A 1 1000 ? -6.114 20.982 31.952 1.00 90.94 1000 ARG A C 1
ATOM 7911 O O . ARG A 1 1000 ? -5.005 21.486 32.095 1.00 90.94 1000 ARG A O 1
ATOM 7918 N N . HIS A 1 1001 ? -7.029 21.000 32.910 1.00 96.31 1001 HIS A N 1
ATOM 7919 C CA . HIS A 1 1001 ? -6.978 21.848 34.088 1.00 96.31 1001 HIS A CA 1
ATOM 7920 C C . HIS A 1 1001 ? -7.351 21.097 35.366 1.00 96.31 1001 HIS A C 1
ATOM 7922 O O . HIS A 1 1001 ? -8.060 20.089 35.347 1.00 96.31 1001 HIS A O 1
ATOM 7928 N N . VAL A 1 1002 ? -6.900 21.651 36.488 1.00 97.25 1002 VAL A N 1
ATOM 7929 C CA . VAL A 1 1002 ? -7.312 21.280 37.841 1.00 97.25 1002 VAL A CA 1
ATOM 7930 C C . VAL A 1 1002 ? -7.859 22.532 38.529 1.00 97.25 1002 VAL A C 1
ATOM 7932 O O . VAL A 1 1002 ? -7.137 23.515 38.681 1.00 97.25 1002 VAL A O 1
ATOM 7935 N N . PHE A 1 1003 ? -9.136 22.499 38.900 1.00 97.81 1003 PHE A N 1
ATOM 7936 C CA . PHE A 1 1003 ? -9.866 23.518 39.655 1.00 97.81 1003 PHE A CA 1
ATOM 7937 C C . PHE A 1 1003 ? -9.916 23.124 41.135 1.00 97.81 1003 PHE A C 1
ATOM 7939 O O . PHE A 1 1003 ? -10.200 21.968 41.455 1.00 97.81 1003 PHE A O 1
ATOM 7946 N N . VAL A 1 1004 ? -9.665 24.070 42.041 1.00 97.88 1004 VAL A N 1
ATOM 7947 C CA . VAL A 1 1004 ? -9.824 23.875 43.491 1.00 97.88 1004 VAL A CA 1
ATOM 7948 C C . VAL A 1 1004 ? -10.439 25.120 44.111 1.00 97.88 1004 VAL A C 1
ATOM 7950 O O . VAL A 1 1004 ? -9.942 26.226 43.907 1.00 97.88 1004 VAL A O 1
ATOM 7953 N N . ASP A 1 1005 ? -11.463 24.916 44.931 1.00 97.50 1005 ASP A N 1
ATOM 7954 C CA . ASP A 1 1005 ? -12.103 25.946 45.741 1.00 97.50 1005 ASP A CA 1
ATOM 7955 C C . ASP A 1 1005 ? -12.176 25.443 47.198 1.00 97.50 1005 ASP A C 1
ATOM 7957 O O . ASP A 1 1005 ? -12.907 24.494 47.487 1.00 97.50 1005 ASP A O 1
ATOM 7961 N N . PRO A 1 1006 ? -11.364 25.973 48.132 1.00 95.75 1006 PRO A N 1
ATOM 7962 C CA . PRO A 1 1006 ? -11.257 25.394 49.467 1.00 95.75 1006 PRO A CA 1
ATOM 7963 C C . PRO A 1 1006 ? -12.526 25.547 50.318 1.00 95.75 1006 PRO A C 1
ATOM 7965 O O . PRO A 1 1006 ? -12.794 24.658 51.123 1.00 95.75 1006 PRO A O 1
ATOM 7968 N N . GLU A 1 1007 ? -13.328 26.598 50.155 1.00 95.56 1007 GLU A N 1
ATOM 7969 C CA . GLU A 1 1007 ? -14.605 26.787 50.863 1.00 95.56 1007 GLU A CA 1
ATOM 7970 C C . GLU A 1 1007 ? -15.652 27.470 49.960 1.00 95.56 1007 GLU A C 1
ATOM 7972 O O . GLU A 1 1007 ? -15.931 28.660 50.115 1.00 95.56 1007 GLU A O 1
ATOM 7977 N N . PRO A 1 1008 ? -16.237 26.733 48.998 1.00 95.62 1008 PRO A N 1
ATOM 7978 C CA . PRO A 1 1008 ? -17.184 27.296 48.043 1.00 95.62 1008 PRO A CA 1
ATOM 7979 C C . PRO A 1 1008 ? -18.520 27.639 48.717 1.00 95.62 1008 PRO A C 1
ATOM 7981 O O . PRO A 1 1008 ? -19.128 26.800 49.392 1.00 95.62 1008 PRO A O 1
ATOM 7984 N N . ASP A 1 1009 ? -19.036 28.842 48.456 1.00 95.31 1009 ASP A N 1
ATOM 7985 C CA . ASP A 1 1009 ? -20.415 29.204 48.795 1.00 95.31 1009 ASP A CA 1
ATOM 7986 C C . ASP A 1 1009 ? -21.390 28.514 47.816 1.00 95.31 1009 ASP A C 1
ATOM 7988 O O . ASP A 1 1009 ? -21.247 28.683 46.599 1.00 95.31 1009 ASP A O 1
ATOM 7992 N N . PRO A 1 1010 ? -22.382 27.733 48.288 1.00 92.81 1010 PRO A N 1
ATOM 7993 C CA . PRO A 1 1010 ? -23.285 26.997 47.403 1.00 92.81 1010 PRO A CA 1
ATOM 7994 C C . PRO A 1 1010 ? -24.076 27.880 46.431 1.00 92.81 1010 PRO A C 1
ATOM 7996 O O . PRO A 1 1010 ? -24.306 27.469 45.300 1.00 92.81 1010 PRO A O 1
ATOM 7999 N N . VAL A 1 1011 ? -24.477 29.090 46.833 1.00 94.31 1011 VAL A N 1
ATOM 8000 C CA . VAL A 1 1011 ? -25.314 29.978 46.012 1.00 94.31 1011 VAL A CA 1
ATOM 8001 C C . VAL A 1 1011 ? -24.470 30.679 44.951 1.00 94.31 1011 VAL A C 1
ATOM 8003 O O . VAL A 1 1011 ? -24.824 30.647 43.770 1.00 94.31 1011 VAL A O 1
ATOM 8006 N N . VAL A 1 1012 ? -23.343 31.273 45.356 1.00 95.44 1012 VAL A N 1
ATOM 8007 C CA . VAL A 1 1012 ? -22.430 31.984 44.445 1.00 95.44 1012 VAL A CA 1
ATOM 8008 C C . VAL A 1 1012 ? -21.818 31.010 43.442 1.00 95.44 1012 VAL A C 1
ATOM 8010 O O . VAL A 1 1012 ? -21.877 31.244 42.234 1.00 95.44 1012 VAL A O 1
ATOM 8013 N N . SER A 1 1013 ? -21.298 29.877 43.923 1.00 94.12 1013 SER A N 1
ATOM 8014 C CA . SER A 1 1013 ? -20.675 28.881 43.048 1.00 94.12 1013 SER A CA 1
ATOM 8015 C C . SER A 1 1013 ? -21.686 28.203 42.119 1.00 94.12 1013 SER A C 1
ATOM 8017 O O . SER A 1 1013 ? -21.339 27.891 40.985 1.00 94.12 1013 SER A O 1
ATOM 8019 N N . PHE A 1 1014 ? -22.947 28.005 42.531 1.00 96.00 1014 PHE A N 1
ATOM 8020 C CA . PHE A 1 1014 ? -23.986 27.472 41.639 1.00 96.00 1014 PHE A CA 1
ATOM 8021 C C . PHE A 1 1014 ? -24.297 28.430 40.486 1.00 96.00 1014 PHE A C 1
ATOM 8023 O O . PHE A 1 1014 ? -24.360 27.995 39.337 1.00 96.00 1014 PHE A O 1
ATOM 8030 N N . ALA A 1 1015 ? -24.470 29.724 40.775 1.00 96.56 1015 ALA A N 1
ATOM 8031 C CA . ALA A 1 1015 ? -24.730 30.726 39.742 1.00 96.56 1015 ALA A CA 1
ATOM 8032 C C . ALA A 1 1015 ? -23.586 30.787 38.717 1.00 96.56 1015 ALA A C 1
ATOM 8034 O O . ALA A 1 1015 ? -23.832 30.855 37.512 1.00 96.56 1015 ALA A O 1
ATOM 8035 N N . GLU A 1 1016 ? -22.342 30.684 39.187 1.00 96.44 1016 GLU A N 1
ATOM 8036 C CA . GLU A 1 1016 ? -21.170 30.669 38.316 1.00 96.44 1016 GLU A CA 1
ATOM 8037 C C . GLU A 1 1016 ? -21.067 29.380 37.485 1.00 96.44 1016 GLU A C 1
ATOM 8039 O O . GLU A 1 1016 ? -20.838 29.434 36.275 1.00 96.44 1016 GLU A O 1
ATOM 8044 N N . ARG A 1 1017 ? -21.336 28.213 38.086 1.00 95.88 1017 ARG A N 1
ATOM 8045 C CA . ARG A 1 1017 ? -21.442 26.944 37.347 1.00 95.88 1017 ARG A CA 1
ATOM 8046 C C . ARG A 1 1017 ? -22.510 27.022 36.250 1.00 95.88 1017 ARG A C 1
ATOM 8048 O O . ARG A 1 1017 ? -22.236 26.625 35.120 1.00 95.88 1017 ARG A O 1
ATOM 8055 N N . GLN A 1 1018 ? -23.686 27.584 36.540 1.00 95.12 1018 GLN A N 1
ATOM 8056 C CA . GLN A 1 1018 ? -24.759 27.759 35.553 1.00 95.12 1018 GLN A CA 1
ATOM 8057 C C . GLN A 1 1018 ? -24.309 28.658 34.393 1.00 95.12 1018 GLN A C 1
ATOM 8059 O O . GLN A 1 1018 ? -24.469 28.288 33.232 1.00 95.12 1018 GLN A O 1
ATOM 8064 N N . ARG A 1 1019 ? -23.658 29.792 34.691 1.00 95.81 1019 ARG A N 1
ATOM 8065 C CA . ARG A 1 1019 ? -23.105 30.696 33.669 1.00 95.81 1019 ARG A CA 1
ATOM 8066 C C . ARG A 1 1019 ? -22.109 29.984 32.750 1.00 95.81 1019 ARG A C 1
ATOM 8068 O O . ARG A 1 1019 ? -22.122 30.202 31.537 1.00 95.81 1019 ARG A O 1
ATOM 8075 N N . LEU A 1 1020 ? -21.232 29.149 33.312 1.00 93.94 1020 LEU A N 1
ATOM 8076 C CA . LEU A 1 1020 ? -20.269 28.369 32.532 1.00 93.94 1020 LEU A CA 1
ATOM 8077 C C . LEU A 1 1020 ? -20.942 27.312 31.657 1.00 93.94 1020 LEU A C 1
ATOM 8079 O O . LEU A 1 1020 ? -20.505 27.115 30.522 1.00 93.94 1020 LEU A O 1
ATOM 8083 N N . PHE A 1 1021 ? -21.980 26.653 32.167 1.00 91.75 1021 PHE A N 1
ATOM 8084 C CA . PHE A 1 1021 ? -22.749 25.658 31.424 1.00 91.75 1021 PHE A CA 1
ATOM 8085 C C . PHE A 1 1021 ? -23.467 26.288 30.218 1.00 91.75 1021 PHE A C 1
ATOM 8087 O O . PHE A 1 1021 ? -23.280 25.848 29.084 1.00 91.75 1021 PHE A O 1
ATOM 8094 N N . ASP A 1 1022 ? -24.179 27.400 30.429 1.00 90.62 1022 ASP A N 1
ATOM 8095 C CA . ASP A 1 1022 ? -24.973 28.079 29.390 1.00 90.62 1022 ASP A CA 1
ATOM 8096 C C . ASP A 1 1022 ? -24.116 28.664 28.250 1.00 90.62 1022 ASP A C 1
ATOM 8098 O O . ASP A 1 1022 ? -24.602 28.914 27.146 1.00 90.62 1022 ASP A O 1
ATOM 8102 N N . ARG A 1 1023 ? -22.810 28.859 28.481 1.00 88.50 1023 ARG A N 1
ATOM 8103 C CA . ARG A 1 1023 ? -21.850 29.336 27.471 1.00 88.50 1023 ARG A CA 1
ATOM 8104 C C . ARG A 1 1023 ? -21.507 28.279 26.408 1.00 88.50 1023 ARG A C 1
ATOM 8106 O O . ARG A 1 1023 ? -20.962 28.623 25.355 1.00 88.50 1023 ARG A O 1
ATOM 8113 N N . GLY A 1 1024 ? -21.775 26.999 26.661 1.00 78.19 1024 GLY A N 1
ATOM 8114 C CA . GLY A 1 1024 ? -21.476 25.896 25.745 1.00 78.19 1024 GLY A CA 1
ATOM 8115 C C . GLY A 1 1024 ? -20.001 25.477 25.750 1.00 78.19 1024 GLY A C 1
ATOM 8116 O O . GLY A 1 1024 ? -19.638 24.515 26.414 1.00 78.19 1024 GLY A O 1
ATOM 8117 N N . ARG A 1 1025 ? -19.115 26.167 25.013 1.00 82.31 1025 ARG A N 1
ATOM 8118 C CA . ARG A 1 1025 ? -17.675 25.808 24.910 1.00 82.31 1025 ARG A CA 1
ATOM 8119 C C . ARG A 1 1025 ? -16.822 26.415 26.037 1.00 82.31 1025 ARG A C 1
ATOM 8121 O O . ARG A 1 1025 ? -15.833 27.090 25.757 1.00 82.31 1025 ARG A O 1
ATOM 8128 N N . SER A 1 1026 ? -17.220 26.230 27.293 1.00 90.00 1026 SER A N 1
ATOM 8129 C CA . SER A 1 1026 ? -16.476 26.726 28.460 1.00 90.00 1026 SER A CA 1
ATOM 8130 C C . SER A 1 1026 ? -15.345 25.784 28.896 1.00 90.00 1026 SER A C 1
ATOM 8132 O O . SER A 1 1026 ? -15.262 24.623 28.497 1.00 90.00 1026 SER A O 1
ATOM 8134 N N . THR A 1 1027 ? -14.433 26.303 29.713 1.00 92.94 1027 THR A N 1
ATOM 8135 C CA . THR A 1 1027 ? -13.367 25.559 30.391 1.00 92.94 1027 THR A CA 1
ATOM 8136 C C . THR A 1 1027 ? -13.248 26.031 31.836 1.00 92.94 1027 THR A C 1
ATOM 8138 O O . THR A 1 1027 ? -13.754 27.096 32.184 1.00 92.94 1027 THR A O 1
ATOM 8141 N N . TRP A 1 1028 ? -12.507 25.309 32.681 1.00 95.12 1028 TRP A N 1
ATOM 8142 C CA . TRP A 1 1028 ? -12.230 25.787 34.041 1.00 95.12 1028 TRP A CA 1
ATOM 8143 C C . TRP A 1 1028 ? -11.537 27.158 34.081 1.00 95.12 1028 TRP A C 1
ATOM 8145 O O . TRP A 1 1028 ? -11.741 27.895 35.034 1.00 95.12 1028 TRP A O 1
ATOM 8155 N N . ARG A 1 1029 ? -10.786 27.557 33.042 1.00 94.44 1029 ARG A N 1
ATOM 8156 C CA . ARG A 1 1029 ? -10.190 28.907 32.964 1.00 94.44 1029 ARG A CA 1
ATOM 8157 C C . ARG A 1 1029 ? -11.211 30.026 32.774 1.00 94.44 1029 ARG A C 1
ATOM 8159 O O . ARG A 1 1029 ? -10.872 31.180 32.998 1.00 94.44 1029 ARG A O 1
ATOM 8166 N N . ASP A 1 1030 ? -12.424 29.699 32.339 1.00 94.62 1030 ASP A N 1
ATOM 8167 C CA . ASP A 1 1030 ? -13.499 30.675 32.188 1.00 94.62 1030 ASP A CA 1
ATOM 8168 C C . ASP A 1 1030 ? -14.210 30.982 33.513 1.00 94.62 1030 ASP A C 1
ATOM 8170 O O . ASP A 1 1030 ? -15.040 31.893 33.524 1.00 94.62 1030 ASP A O 1
ATOM 8174 N N . TYR A 1 1031 ? -13.919 30.226 34.584 1.00 95.56 1031 TYR A N 1
ATOM 8175 C CA . TYR A 1 1031 ? -14.492 30.414 35.918 1.00 95.56 1031 TYR A CA 1
ATOM 8176 C C . TYR A 1 1031 ? -14.038 31.755 36.497 1.00 95.56 1031 TYR A C 1
ATOM 8178 O O . TYR A 1 1031 ? -12.840 32.043 36.515 1.00 95.56 1031 TYR A O 1
ATOM 8186 N N . ASP A 1 1032 ? -14.983 32.568 36.965 1.00 95.19 1032 ASP A N 1
ATOM 8187 C CA . ASP A 1 1032 ? -14.700 33.887 37.527 1.00 95.19 1032 ASP A CA 1
ATOM 8188 C C . ASP A 1 1032 ? -13.841 33.758 38.801 1.00 95.19 1032 ASP A C 1
ATOM 8190 O O . ASP A 1 1032 ? -14.315 33.215 39.806 1.00 95.19 1032 ASP A O 1
ATOM 8194 N N . PRO A 1 1033 ? -12.592 34.268 38.813 1.00 93.62 1033 PRO A N 1
ATOM 8195 C CA . PRO A 1 1033 ? -11.731 34.204 39.990 1.00 93.62 1033 PRO A CA 1
ATOM 8196 C C . PRO A 1 1033 ? -12.330 34.882 41.228 1.00 93.62 1033 PRO A C 1
ATOM 8198 O O . PRO A 1 1033 ? -11.977 34.506 42.342 1.00 93.62 1033 PRO A O 1
ATOM 8201 N N . ALA A 1 1034 ? -13.232 35.857 41.060 1.00 93.94 1034 ALA A N 1
ATOM 8202 C CA . ALA A 1 1034 ? -13.904 36.522 42.176 1.00 93.94 1034 ALA A CA 1
ATOM 8203 C C . ALA A 1 1034 ? -14.943 35.625 42.875 1.00 93.94 1034 ALA A C 1
ATOM 8205 O O . ALA A 1 1034 ? -15.306 35.891 44.020 1.00 93.94 1034 ALA A O 1
ATOM 8206 N N . ALA A 1 1035 ? -15.411 34.568 42.203 1.00 94.94 1035 ALA A N 1
ATOM 8207 C CA . ALA A 1 1035 ? -16.347 33.588 42.748 1.00 94.94 1035 ALA A CA 1
ATOM 8208 C C . ALA A 1 1035 ? -15.653 32.400 43.446 1.00 94.94 1035 ALA A C 1
ATOM 8210 O O . ALA A 1 1035 ? -16.346 31.552 44.008 1.00 94.94 1035 ALA A O 1
ATOM 8211 N N . ILE A 1 1036 ? -14.316 32.323 43.404 1.00 95.69 1036 ILE A N 1
ATOM 8212 C CA . ILE A 1 1036 ? -13.510 31.292 44.076 1.00 95.69 1036 ILE A CA 1
ATOM 8213 C C . ILE A 1 1036 ? -13.141 31.783 45.480 1.00 95.69 1036 ILE A C 1
ATOM 8215 O O . ILE A 1 1036 ? -12.714 32.927 45.652 1.00 95.69 1036 ILE A O 1
ATOM 8219 N N . SER A 1 1037 ? -13.272 30.929 46.499 1.00 95.50 1037 SER A N 1
ATOM 8220 C CA . SER A 1 1037 ? -12.891 31.310 47.863 1.00 95.50 1037 SER A CA 1
ATOM 8221 C C . SER A 1 1037 ? -11.373 31.547 48.017 1.00 95.50 1037 SER A C 1
ATOM 8223 O O . SER A 1 1037 ? -10.568 31.061 47.210 1.00 95.50 1037 SER A O 1
ATOM 8225 N N . PRO A 1 1038 ? -10.937 32.300 49.050 1.00 94.25 1038 PRO A N 1
ATOM 8226 C CA . PRO A 1 1038 ? -9.527 32.628 49.246 1.00 94.25 1038 PRO A CA 1
ATOM 8227 C C . PRO A 1 1038 ? -8.601 31.405 49.220 1.00 94.25 1038 PRO A C 1
ATOM 8229 O O . PRO A 1 1038 ? -8.816 30.420 49.922 1.00 94.25 1038 PRO A O 1
ATOM 8232 N N . GLY A 1 1039 ? -7.540 31.491 48.412 1.00 91.75 1039 GLY A N 1
ATOM 8233 C CA . GLY A 1 1039 ? -6.540 30.433 48.254 1.00 91.75 1039 GLY A CA 1
ATOM 8234 C C . GLY A 1 1039 ? -6.844 29.405 47.156 1.00 91.75 1039 GLY A C 1
ATOM 8235 O O . GLY A 1 1039 ? -5.938 28.665 46.772 1.00 91.75 1039 GLY A O 1
ATOM 8236 N N . GLY A 1 1040 ? -8.071 29.374 46.625 1.00 95.00 1040 GLY A N 1
ATOM 8237 C CA . GLY A 1 1040 ? -8.442 28.537 45.483 1.00 95.00 1040 GLY A CA 1
ATOM 8238 C C . GLY A 1 1040 ? -7.893 29.037 44.142 1.00 95.00 1040 GLY A C 1
ATOM 8239 O O . GLY A 1 1040 ? -7.315 30.121 44.042 1.00 95.00 1040 GLY A O 1
ATOM 8240 N N . GLY A 1 1041 ? -8.063 28.234 43.092 1.00 96.06 1041 GLY A N 1
ATOM 8241 C CA . GLY A 1 1041 ? -7.583 28.579 41.758 1.00 96.06 1041 GLY A CA 1
ATOM 8242 C C . GLY A 1 1041 ? -7.775 27.494 40.702 1.00 96.06 1041 GLY A C 1
ATOM 8243 O O . GLY A 1 1041 ? -8.295 26.407 40.962 1.00 96.06 1041 GLY A O 1
ATOM 8244 N N . VAL A 1 1042 ? -7.334 27.820 39.484 1.00 97.19 1042 VAL A N 1
ATOM 8245 C CA . VAL A 1 1042 ? -7.341 26.937 38.311 1.00 97.19 1042 VAL A CA 1
ATOM 8246 C C . VAL A 1 1042 ? -5.926 26.843 37.763 1.00 97.19 1042 VAL A C 1
ATOM 8248 O O . VAL A 1 1042 ? -5.324 27.854 37.400 1.00 97.19 1042 VAL A O 1
ATOM 8251 N N . TRP A 1 1043 ? -5.407 25.625 37.654 1.00 96.94 1043 TRP A N 1
ATOM 8252 C CA . TRP A 1 1043 ? -4.058 25.363 37.155 1.00 96.94 1043 TRP A CA 1
ATOM 8253 C C . TRP A 1 1043 ? -4.069 24.415 35.965 1.00 96.94 1043 TRP A C 1
ATOM 8255 O O . TRP A 1 1043 ? -5.025 23.676 35.748 1.00 96.94 1043 TRP A O 1
ATOM 8265 N N . ASP A 1 1044 ? -2.988 24.436 35.190 1.00 95.69 1044 ASP A N 1
ATOM 8266 C CA . ASP A 1 1044 ? -2.751 23.462 34.127 1.00 95.69 1044 ASP A CA 1
ATOM 8267 C C . ASP A 1 1044 ? -2.460 22.077 34.728 1.00 95.69 1044 ASP A C 1
ATOM 8269 O O . ASP A 1 1044 ? -1.644 21.948 35.645 1.00 95.69 1044 ASP A O 1
ATOM 8273 N N . ARG A 1 1045 ? -3.112 21.025 34.220 1.00 93.56 1045 ARG A N 1
ATOM 8274 C CA . ARG A 1 1045 ? -2.911 19.649 34.704 1.00 93.56 1045 ARG A CA 1
ATOM 8275 C C . ARG A 1 1045 ? -1.484 19.149 34.448 1.00 93.56 1045 ARG A C 1
ATOM 8277 O O . ARG A 1 1045 ? -0.973 18.351 35.234 1.00 93.56 1045 ARG A O 1
ATOM 8284 N N . GLY A 1 1046 ? -0.838 19.622 33.384 1.00 92.00 1046 GLY A N 1
ATOM 8285 C CA . GLY A 1 1046 ? 0.550 19.325 33.038 1.00 92.00 1046 GLY A CA 1
ATOM 8286 C C . GLY A 1 1046 ? 1.578 20.173 33.792 1.00 92.00 1046 GLY A C 1
ATOM 8287 O O . GLY A 1 1046 ? 2.782 19.996 33.585 1.00 92.00 1046 GLY A O 1
ATOM 8288 N N . ALA A 1 1047 ? 1.148 21.083 34.674 1.00 94.19 1047 ALA A N 1
ATOM 8289 C CA . ALA A 1 1047 ? 2.063 21.890 35.469 1.00 94.19 1047 ALA A CA 1
ATOM 8290 C C . ALA A 1 1047 ? 2.963 21.001 36.340 1.00 94.19 1047 ALA A C 1
ATOM 8292 O O . ALA A 1 1047 ? 2.500 20.170 37.126 1.00 94.19 1047 ALA A O 1
ATOM 8293 N N . LYS A 1 1048 ? 4.279 21.211 36.236 1.00 94.00 1048 LYS A N 1
ATOM 8294 C CA . LYS A 1 1048 ? 5.277 20.495 37.051 1.00 94.00 1048 LYS A CA 1
ATOM 8295 C C . LYS A 1 1048 ? 5.223 20.900 38.526 1.00 94.00 1048 LYS A C 1
ATOM 8297 O O . LYS A 1 1048 ? 5.624 20.113 39.375 1.00 94.00 1048 LYS A O 1
ATOM 8302 N N . SER A 1 1049 ? 4.719 22.104 38.793 1.00 96.25 1049 SER A N 1
ATOM 8303 C CA . SER A 1 1049 ? 4.752 22.768 40.090 1.00 96.25 1049 SER A CA 1
ATOM 8304 C C . SER A 1 1049 ? 3.557 23.710 40.238 1.00 96.25 1049 SER A C 1
ATOM 8306 O O . SER A 1 1049 ? 3.345 24.577 39.391 1.00 96.25 1049 SER A O 1
ATOM 8308 N N . ILE A 1 1050 ? 2.780 23.522 41.301 1.00 96.25 1050 ILE A N 1
ATOM 8309 C CA . ILE A 1 1050 ? 1.606 24.305 41.688 1.00 96.25 1050 ILE A CA 1
ATOM 8310 C C . ILE A 1 1050 ? 1.757 24.646 43.176 1.00 96.25 1050 ILE A C 1
ATOM 8312 O O . ILE A 1 1050 ? 1.720 23.725 44.004 1.00 96.25 1050 ILE A O 1
ATOM 8316 N N . PRO A 1 1051 ? 1.924 25.930 43.545 1.00 95.69 1051 PRO A N 1
ATOM 8317 C CA . PRO A 1 1051 ? 1.966 26.339 44.942 1.00 95.69 1051 PRO A CA 1
ATOM 8318 C C . PRO A 1 1051 ? 0.576 26.194 45.574 1.00 95.69 1051 PRO A C 1
ATOM 8320 O O . PRO A 1 1051 ? -0.419 26.657 45.021 1.00 95.69 1051 PRO A O 1
ATOM 8323 N N . LEU A 1 1052 ? 0.507 25.563 46.746 1.00 96.12 1052 LEU A N 1
ATOM 8324 C CA . LEU A 1 1052 ? -0.735 25.348 47.488 1.00 96.12 1052 LEU A CA 1
ATOM 8325 C C . LEU A 1 1052 ? -0.842 26.331 48.654 1.00 96.12 1052 LEU A C 1
ATOM 8327 O O . LEU A 1 1052 ? 0.036 26.371 49.527 1.00 96.12 1052 LEU A O 1
ATOM 8331 N N . SER A 1 1053 ? -1.944 27.080 48.704 1.00 96.38 1053 SER A N 1
ATOM 8332 C CA . SER A 1 1053 ? -2.255 27.987 49.811 1.00 96.38 1053 SER A CA 1
ATOM 8333 C C . SER A 1 1053 ? -2.508 27.220 51.125 1.00 96.38 1053 SER A C 1
ATOM 8335 O O . SER A 1 1053 ? -2.791 26.016 51.097 1.00 96.38 1053 SER A O 1
ATOM 8337 N N . PRO A 1 1054 ? -2.417 27.869 52.302 1.00 96.12 1054 PRO A N 1
ATOM 8338 C CA . PRO A 1 1054 ? -2.802 27.252 53.574 1.00 96.12 1054 PRO A CA 1
ATOM 8339 C C . PRO A 1 1054 ? -4.217 26.646 53.567 1.00 96.12 1054 PRO A C 1
ATOM 8341 O O . PRO A 1 1054 ? -4.401 25.545 54.084 1.00 96.12 1054 PRO A O 1
ATOM 8344 N N . GLU A 1 1055 ? -5.180 27.324 52.942 1.00 96.19 1055 GLU A N 1
ATOM 8345 C CA . GLU A 1 1055 ? -6.585 26.919 52.829 1.00 96.19 1055 GLU A CA 1
ATOM 8346 C C . GLU A 1 1055 ? -6.732 25.648 51.983 1.00 96.19 1055 GLU A C 1
ATOM 8348 O O . GLU A 1 1055 ? -7.344 24.673 52.423 1.00 96.19 1055 GLU A O 1
ATOM 8353 N N . VAL A 1 1056 ? -6.091 25.603 50.807 1.00 96.12 1056 VAL A N 1
ATOM 8354 C CA . VAL A 1 1056 ? -6.095 24.415 49.935 1.00 96.12 1056 VAL A CA 1
ATOM 8355 C C . VAL A 1 1056 ? -5.402 23.232 50.611 1.00 96.12 1056 VAL A C 1
ATOM 8357 O O . VAL A 1 1056 ? -5.892 22.103 50.557 1.00 96.12 1056 VAL A O 1
ATOM 8360 N N . ARG A 1 1057 ? -4.283 23.472 51.307 1.00 95.69 1057 ARG A N 1
ATOM 8361 C CA . ARG A 1 1057 ? -3.583 22.427 52.072 1.00 95.69 1057 ARG A CA 1
ATOM 8362 C C . ARG A 1 1057 ? -4.455 21.837 53.176 1.00 95.69 1057 ARG A C 1
ATOM 8364 O O . ARG A 1 1057 ? -4.448 20.617 53.352 1.00 95.69 1057 ARG A O 1
ATOM 8371 N N . ALA A 1 1058 ? -5.206 22.680 53.887 1.00 94.56 1058 ALA A N 1
ATOM 8372 C CA . ALA A 1 1058 ? -6.146 22.249 54.914 1.00 94.56 1058 ALA A CA 1
ATOM 8373 C C . ALA A 1 1058 ? -7.301 21.432 54.314 1.00 94.56 1058 ALA A C 1
ATOM 8375 O O . ALA A 1 1058 ? -7.548 20.322 54.785 1.00 94.56 1058 ALA A O 1
ATOM 8376 N N . ARG A 1 1059 ? -7.937 21.913 53.232 1.00 94.81 1059 ARG A N 1
ATOM 8377 C CA . ARG A 1 1059 ? -9.038 21.200 52.555 1.00 94.81 1059 ARG A CA 1
ATOM 8378 C C . ARG A 1 1059 ? -8.611 19.829 52.019 1.00 94.81 1059 ARG A C 1
ATOM 8380 O O . ARG A 1 1059 ? -9.360 18.867 52.150 1.00 94.81 1059 ARG A O 1
ATOM 8387 N N . LEU A 1 1060 ? -7.416 19.720 51.433 1.00 94.31 1060 LEU A N 1
ATOM 8388 C CA . LEU A 1 1060 ? -6.919 18.463 50.850 1.00 94.31 1060 LEU A CA 1
ATOM 8389 C C . LEU A 1 1060 ? -6.197 17.552 51.859 1.00 94.31 1060 LEU A C 1
ATOM 8391 O O . LEU A 1 1060 ? -5.872 16.408 51.538 1.00 94.31 1060 LEU A O 1
ATOM 8395 N N . GLY A 1 1061 ? -5.927 18.034 53.076 1.00 92.62 1061 GLY A N 1
ATOM 8396 C CA . GLY A 1 1061 ? -5.231 17.271 54.116 1.00 92.62 1061 GLY A CA 1
ATOM 8397 C C . GLY A 1 1061 ? -3.754 16.994 53.804 1.00 92.62 1061 GLY A C 1
ATOM 8398 O O . GLY A 1 1061 ? -3.236 15.938 54.168 1.00 92.62 1061 GLY A O 1
ATOM 8399 N N . THR A 1 1062 ? -3.060 17.918 53.127 1.00 93.81 1062 THR A N 1
ATOM 8400 C CA . THR A 1 1062 ? -1.640 17.773 52.753 1.00 93.81 1062 THR A CA 1
ATOM 8401 C C . THR A 1 1062 ? -0.743 18.777 53.472 1.00 93.81 1062 THR A C 1
ATOM 8403 O O . THR A 1 1062 ? -1.112 19.923 53.705 1.00 93.81 1062 THR A O 1
ATOM 8406 N N . ARG A 1 1063 ? 0.488 18.363 53.794 1.00 93.75 1063 ARG A N 1
ATOM 8407 C CA . ARG A 1 1063 ? 1.533 19.252 54.340 1.00 93.75 1063 ARG A CA 1
ATOM 8408 C C . ARG A 1 1063 ? 2.447 19.841 53.261 1.00 93.75 1063 ARG A C 1
ATOM 8410 O O . ARG A 1 1063 ? 3.303 20.660 53.575 1.00 93.75 1063 ARG A O 1
ATOM 8417 N N . ARG A 1 1064 ? 2.306 19.404 52.004 1.00 93.88 1064 ARG A N 1
ATOM 8418 C CA . ARG A 1 1064 ? 3.154 19.860 50.893 1.00 93.88 1064 ARG A CA 1
ATOM 8419 C C . ARG A 1 1064 ? 2.777 21.289 50.507 1.00 93.88 1064 ARG A C 1
ATOM 8421 O O . ARG A 1 1064 ? 1.605 21.564 50.281 1.00 93.88 1064 ARG A O 1
ATOM 8428 N N . ALA A 1 1065 ? 3.768 22.174 50.425 1.00 94.25 1065 ALA A N 1
ATOM 8429 C CA . ALA A 1 1065 ? 3.575 23.557 49.984 1.00 94.25 1065 ALA A CA 1
ATOM 8430 C C . ALA A 1 1065 ? 3.432 23.685 48.460 1.00 94.25 1065 ALA A C 1
ATOM 8432 O O . ALA A 1 1065 ? 2.886 24.674 47.985 1.00 94.25 1065 ALA A O 1
ATOM 8433 N N . GLU A 1 1066 ? 3.897 22.687 47.710 1.00 95.94 1066 GLU A N 1
ATOM 8434 C CA . GLU A 1 1066 ? 3.894 22.672 46.252 1.00 95.94 1066 GLU A CA 1
ATOM 8435 C C . GLU A 1 1066 ? 3.755 21.230 45.744 1.00 95.94 1066 GLU A C 1
ATOM 8437 O O . GLU A 1 1066 ? 4.278 20.292 46.359 1.00 95.94 1066 GLU A O 1
ATOM 8442 N N . VAL A 1 1067 ? 3.014 21.040 44.653 1.00 97.00 1067 VAL A N 1
ATOM 8443 C CA . VAL A 1 1067 ? 2.764 19.731 44.024 1.00 97.00 1067 VAL A CA 1
ATOM 8444 C C . VAL A 1 1067 ? 2.700 19.864 42.503 1.00 97.00 1067 VAL A C 1
ATOM 8446 O O . VAL A 1 1067 ? 2.411 20.938 41.998 1.00 97.00 1067 VAL A O 1
ATOM 8449 N N . SER A 1 1068 ? 2.917 18.785 41.751 1.00 97.25 1068 SER A N 1
ATOM 8450 C CA . SER A 1 1068 ? 2.573 18.774 40.321 1.00 97.25 1068 SER A CA 1
ATOM 8451 C C . SER A 1 1068 ? 1.055 18.700 40.113 1.00 97.25 1068 SER A C 1
ATOM 8453 O O . SER A 1 1068 ? 0.324 18.285 41.016 1.00 97.25 1068 SER A O 1
ATOM 8455 N N . GLY A 1 1069 ? 0.575 19.022 38.909 1.00 95.75 1069 GLY A N 1
ATOM 8456 C CA . GLY A 1 1069 ? -0.839 18.875 38.550 1.00 95.75 1069 GLY A CA 1
ATOM 8457 C C . GLY A 1 1069 ? -1.352 17.442 38.719 1.00 95.75 1069 GLY A C 1
ATOM 8458 O O . GLY A 1 1069 ? -2.387 17.226 39.344 1.00 95.75 1069 GLY A O 1
ATOM 8459 N N . GLU A 1 1070 ? -0.585 16.435 38.293 1.00 94.88 1070 GLU A N 1
ATOM 8460 C CA . GLU A 1 1070 ? -0.916 15.018 38.527 1.00 94.88 1070 GLU A CA 1
ATOM 8461 C C . GLU A 1 1070 ? -0.983 14.661 40.026 1.00 94.88 1070 GLU A C 1
ATOM 8463 O O . GLU A 1 1070 ? -1.843 13.892 40.458 1.00 94.88 1070 GLU A O 1
ATOM 8468 N N . ALA A 1 1071 ? -0.088 15.215 40.850 1.00 96.19 1071 ALA A N 1
ATOM 8469 C CA . ALA A 1 1071 ? -0.125 15.005 42.296 1.00 96.19 1071 ALA A CA 1
ATOM 8470 C C . ALA A 1 1071 ? -1.318 15.718 42.955 1.00 96.19 1071 ALA A C 1
ATOM 8472 O O . ALA A 1 1071 ? -1.876 15.186 43.914 1.00 96.19 1071 ALA A O 1
ATOM 8473 N N . LEU A 1 1072 ? -1.743 16.871 42.430 1.00 97.44 1072 LEU A N 1
ATOM 8474 C CA . LEU A 1 1072 ? -2.951 17.563 42.876 1.00 97.44 1072 LEU A CA 1
ATOM 8475 C C . LEU A 1 1072 ? -4.218 16.755 42.559 1.00 97.44 1072 LEU A C 1
ATOM 8477 O O . LEU A 1 1072 ? -5.079 16.626 43.424 1.00 97.44 1072 LEU A O 1
ATOM 8481 N N . VAL A 1 1073 ? -4.296 16.125 41.380 1.00 97.12 1073 VAL A N 1
ATOM 8482 C CA . VAL A 1 1073 ? -5.391 15.197 41.035 1.00 97.12 1073 VAL A CA 1
ATOM 8483 C C . VAL A 1 1073 ? -5.468 14.036 42.032 1.00 97.12 1073 VAL A C 1
ATOM 8485 O O . VAL A 1 1073 ? -6.548 13.735 42.538 1.00 97.12 1073 VAL A O 1
ATOM 8488 N N . ARG A 1 1074 ? -4.329 13.422 42.392 1.00 96.94 1074 ARG A N 1
ATOM 8489 C CA . ARG A 1 1074 ? -4.304 12.368 43.426 1.00 96.94 1074 ARG A CA 1
ATOM 8490 C C . ARG A 1 1074 ? -4.834 12.864 44.772 1.00 96.94 1074 ARG A C 1
ATOM 8492 O O . ARG A 1 1074 ? -5.581 12.145 45.427 1.00 96.94 1074 ARG A O 1
ATOM 8499 N N . LEU A 1 1075 ? -4.464 14.081 45.182 1.00 97.56 1075 LEU A N 1
ATOM 8500 C CA . LEU A 1 1075 ? -4.954 14.680 46.427 1.00 97.56 1075 LEU A CA 1
ATOM 8501 C C . LEU A 1 1075 ? -6.467 14.928 46.392 1.00 97.56 1075 LEU A C 1
ATOM 8503 O O . LEU A 1 1075 ? -7.127 14.693 47.400 1.00 97.56 1075 LEU A O 1
ATOM 8507 N N . LEU A 1 1076 ? -7.018 15.345 45.248 1.00 97.44 1076 LEU A N 1
ATOM 8508 C CA . LEU A 1 1076 ? -8.462 15.506 45.059 1.00 97.44 1076 LEU A CA 1
ATOM 8509 C C . LEU A 1 1076 ? -9.207 14.169 45.161 1.00 97.44 1076 LEU A C 1
ATOM 8511 O O . LEU A 1 1076 ? -10.189 14.081 45.889 1.00 97.44 1076 LEU A O 1
ATOM 8515 N N . LEU A 1 1077 ? -8.711 13.110 44.511 1.00 96.94 1077 LEU A N 1
ATOM 8516 C CA . LEU A 1 1077 ? -9.297 11.762 44.611 1.00 96.94 1077 LEU A CA 1
ATOM 8517 C C . LEU A 1 1077 ? -9.245 11.194 46.040 1.00 96.94 1077 LEU A C 1
ATOM 8519 O O . LEU A 1 1077 ? -10.073 10.371 46.426 1.00 96.94 1077 LEU A O 1
ATOM 8523 N N . GLN A 1 1078 ? -8.264 11.630 46.829 1.00 96.75 1078 GLN A N 1
ATOM 8524 C CA . GLN A 1 1078 ? -8.101 11.240 48.225 1.00 96.75 1078 GLN A CA 1
ATOM 8525 C C . GLN A 1 1078 ? -8.827 12.177 49.197 1.00 96.75 1078 GLN A C 1
ATOM 8527 O O . GLN A 1 1078 ? -8.809 11.886 50.388 1.00 96.75 1078 GLN A O 1
ATOM 8532 N N . ALA A 1 1079 ? -9.427 13.285 48.750 1.00 95.75 1079 ALA A N 1
ATOM 8533 C CA . ALA A 1 1079 ? -10.002 14.300 49.630 1.00 95.75 1079 ALA A CA 1
ATOM 8534 C C . ALA A 1 1079 ? -11.131 13.741 50.515 1.00 95.75 1079 ALA A C 1
ATOM 8536 O O . ALA A 1 1079 ? -11.843 12.809 50.141 1.00 95.75 1079 ALA A O 1
ATOM 8537 N N . ASP A 1 1080 ? -11.276 14.313 51.714 1.00 95.31 1080 ASP A N 1
ATOM 8538 C CA . ASP A 1 1080 ? -12.380 13.983 52.622 1.00 95.31 1080 ASP A CA 1
ATOM 8539 C C . ASP A 1 1080 ? -13.612 14.803 52.219 1.00 95.31 1080 ASP A C 1
ATOM 8541 O O . ASP A 1 1080 ? -13.712 15.986 52.548 1.00 95.31 1080 ASP A O 1
ATOM 8545 N N . VAL A 1 1081 ? -14.482 14.198 51.409 1.00 96.25 1081 VAL A N 1
ATOM 8546 C CA . VAL A 1 1081 ? -15.680 14.830 50.838 1.00 96.25 1081 VAL A CA 1
ATOM 8547 C C . VAL A 1 1081 ? -16.880 13.894 50.892 1.00 96.25 1081 VAL A C 1
ATOM 8549 O O . VAL A 1 1081 ? -16.745 12.686 51.058 1.00 96.25 1081 VAL A O 1
ATOM 8552 N N . ASP A 1 1082 ? -18.083 14.429 50.740 1.00 97.44 1082 ASP A N 1
ATOM 8553 C CA . ASP A 1 1082 ? -19.295 13.614 50.762 1.00 97.44 1082 ASP A CA 1
ATOM 8554 C C . ASP A 1 1082 ? -19.504 12.862 49.442 1.00 97.44 1082 ASP A C 1
ATOM 8556 O O . ASP A 1 1082 ? -19.827 11.673 49.467 1.00 97.44 1082 ASP A O 1
ATOM 8560 N N . LEU A 1 1083 ? -19.280 13.529 48.306 1.00 97.62 1083 LEU A N 1
ATOM 8561 C CA . LEU A 1 1083 ? -19.537 13.009 46.963 1.00 97.62 1083 LEU A CA 1
ATOM 8562 C C . LEU A 1 1083 ? -18.292 13.086 46.069 1.00 97.62 1083 LEU A C 1
ATOM 8564 O O . LEU A 1 1083 ? -17.682 14.144 45.918 1.00 97.62 1083 LEU A O 1
ATOM 8568 N N . LEU A 1 1084 ? -17.974 11.988 45.389 1.00 97.31 1084 LEU A N 1
ATOM 8569 C CA . LEU A 1 1084 ? -17.189 12.023 44.156 1.00 97.31 1084 LEU A CA 1
ATOM 8570 C C . LEU A 1 1084 ? -18.151 11.938 42.963 1.00 97.31 1084 LEU A C 1
ATOM 8572 O O . LEU A 1 1084 ? -18.880 10.962 42.817 1.00 97.31 1084 LEU A O 1
ATOM 8576 N N . TRP A 1 1085 ? -18.168 12.954 42.104 1.00 96.75 1085 TRP A N 1
ATOM 8577 C CA . TRP A 1 1085 ? -18.946 12.934 40.866 1.00 96.75 1085 TRP A CA 1
ATOM 8578 C C . TRP A 1 1085 ? -18.035 12.625 39.685 1.00 96.75 1085 TRP A C 1
ATOM 8580 O O . TRP A 1 1085 ? -17.225 13.461 39.273 1.00 96.75 1085 TRP A O 1
ATOM 8590 N N . ASN A 1 1086 ? -18.170 11.431 39.117 1.00 94.44 1086 ASN A N 1
ATOM 8591 C CA . ASN A 1 1086 ? -17.396 11.043 37.951 1.00 94.44 1086 ASN A CA 1
ATOM 8592 C C . ASN A 1 1086 ? -18.178 11.336 36.663 1.00 94.44 1086 ASN A C 1
ATOM 8594 O O . ASN A 1 1086 ? -19.065 10.576 36.285 1.00 94.44 1086 ASN A O 1
ATOM 8598 N N . GLY A 1 1087 ? -17.834 12.422 35.969 1.00 90.38 1087 GLY A N 1
ATOM 8599 C CA . GLY A 1 1087 ? -18.329 12.738 34.624 1.00 90.38 1087 GLY A CA 1
ATOM 8600 C C . GLY A 1 1087 ? -17.332 12.416 33.502 1.00 90.38 1087 GLY A C 1
ATOM 8601 O O . GLY A 1 1087 ? -17.610 12.736 32.347 1.00 90.38 1087 GLY A O 1
ATOM 8602 N N . GLY A 1 1088 ? -16.176 11.824 33.825 1.00 80.81 1088 GLY A N 1
ATOM 8603 C CA . GLY A 1 1088 ? -15.077 11.538 32.900 1.00 80.81 1088 GLY A CA 1
ATOM 8604 C C . GLY A 1 1088 ? -14.884 10.044 32.632 1.00 80.81 1088 GLY A C 1
ATOM 8605 O O . GLY A 1 1088 ? -15.409 9.192 33.336 1.00 80.81 1088 GLY A O 1
ATOM 8606 N N . VAL A 1 1089 ? -14.126 9.702 31.591 1.00 75.44 1089 VAL A N 1
ATOM 8607 C CA . VAL A 1 1089 ? -13.814 8.301 31.252 1.00 75.44 1089 VAL A CA 1
ATOM 8608 C C . VAL A 1 1089 ? -12.407 7.959 31.734 1.00 75.44 1089 VAL A C 1
ATOM 8610 O O . VAL A 1 1089 ? -11.477 8.717 31.455 1.00 75.44 1089 VAL A O 1
ATOM 8613 N N . GLY A 1 1090 ? -12.253 6.807 32.387 1.00 81.56 1090 GLY A N 1
ATOM 8614 C CA . GLY A 1 1090 ? -10.958 6.272 32.815 1.00 81.56 1090 GLY A CA 1
ATOM 8615 C C . GLY A 1 1090 ? -10.975 5.714 34.236 1.00 81.56 1090 GLY A C 1
ATOM 8616 O O . GLY A 1 1090 ? -11.811 6.106 35.048 1.00 81.56 1090 GLY A O 1
ATOM 8617 N N . THR A 1 1091 ? -10.024 4.831 34.537 1.00 89.19 1091 THR A N 1
ATOM 8618 C CA . THR A 1 1091 ? -9.937 4.115 35.813 1.00 89.19 1091 THR A CA 1
ATOM 8619 C C . THR A 1 1091 ? -9.035 4.853 36.793 1.00 89.19 1091 THR A C 1
ATOM 8621 O O . THR A 1 1091 ? -7.804 4.727 36.769 1.00 89.19 1091 THR A O 1
ATOM 8624 N N . TYR A 1 1092 ? -9.657 5.615 37.693 1.00 94.19 1092 TYR A N 1
ATOM 8625 C CA . TYR A 1 1092 ? -8.983 6.452 38.691 1.00 94.19 1092 TYR A CA 1
ATOM 8626 C C . TYR A 1 1092 ? -8.744 5.742 40.023 1.00 94.19 1092 TYR A C 1
ATOM 8628 O O . TYR A 1 1092 ? -7.870 6.156 40.787 1.00 94.19 1092 TYR A O 1
ATOM 8636 N N . ILE A 1 1093 ? -9.490 4.674 40.311 1.00 95.94 1093 ILE A N 1
ATOM 8637 C CA . ILE A 1 1093 ? -9.406 3.950 41.582 1.00 95.94 1093 ILE A CA 1
ATOM 8638 C C . ILE A 1 1093 ? -9.285 2.448 41.309 1.00 95.94 1093 ILE A C 1
ATOM 8640 O O . ILE A 1 1093 ? -10.070 1.888 40.545 1.00 95.94 1093 ILE A O 1
ATOM 8644 N N . LYS A 1 1094 ? -8.306 1.800 41.949 1.00 95.62 1094 LYS A N 1
ATOM 8645 C CA . LYS A 1 1094 ? -8.106 0.340 41.912 1.00 95.62 1094 LYS A CA 1
ATOM 8646 C C . LYS A 1 1094 ? -8.106 -0.283 43.304 1.00 95.62 1094 LYS A C 1
ATOM 8648 O O . LYS A 1 1094 ? -7.937 0.440 44.288 1.00 95.62 1094 LYS A O 1
ATOM 8653 N N . ALA A 1 1095 ? -8.230 -1.602 43.410 1.00 95.06 1095 ALA A N 1
ATOM 8654 C CA . ALA A 1 1095 ? -7.929 -2.293 44.657 1.00 95.06 1095 ALA A CA 1
ATOM 8655 C C . ALA A 1 1095 ? -6.452 -2.129 45.037 1.00 95.06 1095 ALA A C 1
ATOM 8657 O O . ALA A 1 1095 ? -5.556 -1.968 44.202 1.00 95.06 1095 ALA A O 1
ATOM 8658 N N . SER A 1 1096 ? -6.181 -2.215 46.332 1.00 95.50 1096 SER A N 1
ATOM 8659 C CA . SER A 1 1096 ? -4.818 -2.205 46.863 1.00 95.50 1096 SER A CA 1
ATOM 8660 C C . SER A 1 1096 ? -4.007 -3.456 46.493 1.00 95.50 1096 SER A C 1
ATOM 8662 O O . SER A 1 1096 ? -2.780 -3.417 46.576 1.00 95.50 1096 SER A O 1
ATOM 8664 N N . SER A 1 1097 ? -4.671 -4.533 46.057 1.00 93.00 1097 SER A N 1
ATOM 8665 C CA . SER A 1 1097 ? -4.059 -5.771 45.558 1.00 93.00 1097 SER A CA 1
ATOM 8666 C C . SER A 1 1097 ? -3.679 -5.737 44.074 1.00 93.00 1097 SER A C 1
ATOM 8668 O O . SER A 1 1097 ? -2.914 -6.589 43.638 1.00 93.00 1097 SER A O 1
ATOM 8670 N N . GLU A 1 1098 ? -4.201 -4.788 43.295 1.00 91.88 1098 GLU A N 1
ATOM 8671 C CA . GLU A 1 1098 ? -3.933 -4.680 41.855 1.00 91.88 1098 GLU A CA 1
ATOM 8672 C C . GLU A 1 1098 ? -2.700 -3.803 41.599 1.00 91.88 1098 GLU A C 1
ATOM 8674 O O . GLU A 1 1098 ? -2.531 -2.767 42.254 1.00 91.88 1098 GLU A O 1
ATOM 8679 N N . ALA A 1 1099 ? -1.847 -4.146 40.629 1.00 92.19 1099 ALA A N 1
ATOM 8680 C CA . ALA A 1 1099 ? -0.823 -3.215 40.157 1.00 92.19 1099 ALA A CA 1
ATOM 8681 C C . ALA A 1 1099 ? -1.436 -2.193 39.186 1.00 92.19 1099 ALA A C 1
ATOM 8683 O O . ALA A 1 1099 ? -2.468 -2.436 38.570 1.00 92.19 1099 ALA A O 1
ATOM 8684 N N . HIS A 1 1100 ? -0.805 -1.025 39.016 1.00 87.88 1100 HIS A N 1
ATOM 8685 C CA . HIS A 1 1100 ? -1.300 -0.036 38.047 1.00 87.88 1100 HIS A CA 1
ATOM 8686 C C . HIS A 1 1100 ? -1.313 -0.585 36.615 1.00 87.88 1100 HIS A C 1
ATOM 8688 O O . HIS A 1 1100 ? -2.303 -0.392 35.914 1.00 87.88 1100 HIS A O 1
ATOM 8694 N N . ALA A 1 1101 ? -0.257 -1.308 36.232 1.00 83.00 1101 ALA A N 1
ATOM 8695 C CA . ALA A 1 1101 ? -0.100 -1.875 34.896 1.00 83.00 1101 ALA A CA 1
ATOM 8696 C C . ALA A 1 1101 ? -1.203 -2.888 34.534 1.00 83.00 1101 ALA A C 1
ATOM 8698 O O . ALA A 1 1101 ? -1.574 -2.982 33.368 1.00 83.00 1101 ALA A O 1
ATOM 8699 N N . ASP A 1 1102 ? -1.775 -3.577 35.526 1.00 81.00 1102 ASP A N 1
ATOM 8700 C CA . ASP A 1 1102 ? -2.765 -4.641 35.309 1.00 81.00 1102 ASP A CA 1
ATOM 8701 C C . ASP A 1 1102 ? -4.178 -4.097 35.015 1.00 81.00 1102 ASP A C 1
ATOM 8703 O O . ASP A 1 1102 ? -5.049 -4.835 34.571 1.00 81.00 1102 ASP A O 1
ATOM 8707 N N . VAL A 1 1103 ? -4.421 -2.798 35.236 1.00 80.00 1103 VAL A N 1
ATOM 8708 C CA . VAL A 1 1103 ? -5.755 -2.173 35.107 1.00 80.00 1103 VAL A CA 1
ATOM 8709 C C . VAL A 1 1103 ? -6.146 -1.886 33.647 1.00 80.00 1103 VAL A C 1
ATOM 8711 O O . VAL A 1 1103 ? -7.320 -1.674 33.354 1.00 80.00 1103 VAL A O 1
ATOM 8714 N N . GLY A 1 1104 ? -5.184 -1.849 32.719 1.00 72.88 1104 GLY A N 1
ATOM 8715 C CA . GLY A 1 1104 ? -5.465 -1.643 31.289 1.00 72.88 1104 GLY A CA 1
ATOM 8716 C C . GLY A 1 1104 ? -5.820 -0.202 30.872 1.00 72.88 1104 GLY A C 1
ATOM 8717 O O . GLY A 1 1104 ? -6.365 0.000 29.785 1.00 72.88 1104 GLY A O 1
ATOM 8718 N N . ASP A 1 1105 ? -5.496 0.800 31.703 1.00 77.94 1105 ASP A N 1
ATOM 8719 C CA . ASP A 1 1105 ? -5.679 2.239 31.428 1.00 77.94 1105 ASP A CA 1
ATOM 8720 C C . ASP A 1 1105 ? -4.396 3.044 31.717 1.00 77.94 1105 ASP A C 1
ATOM 8722 O O . ASP A 1 1105 ? -4.298 3.798 32.689 1.00 77.94 1105 ASP A O 1
ATOM 8726 N N . ALA A 1 1106 ? -3.387 2.887 30.861 1.00 75.19 1106 ALA A N 1
ATOM 8727 C CA . ALA A 1 1106 ? -2.074 3.506 31.057 1.00 75.19 1106 ALA A CA 1
ATOM 8728 C C . ALA A 1 1106 ? -2.128 5.045 31.185 1.00 75.19 1106 ALA A C 1
ATOM 8730 O O . ALA A 1 1106 ? -1.310 5.648 31.884 1.00 75.19 1106 ALA A O 1
ATOM 8731 N N . THR A 1 1107 ? -3.112 5.700 30.553 1.00 78.06 1107 THR A N 1
ATOM 8732 C CA . THR A 1 1107 ? -3.277 7.162 30.583 1.00 78.06 1107 THR A CA 1
ATOM 8733 C C . THR A 1 1107 ? -3.491 7.691 32.000 1.00 78.06 1107 THR A C 1
ATOM 8735 O O . THR A 1 1107 ? -3.018 8.782 32.330 1.00 78.06 1107 THR A O 1
ATOM 8738 N N . ASN A 1 1108 ? -4.166 6.922 32.859 1.00 87.31 1108 ASN A N 1
ATOM 8739 C CA . ASN A 1 1108 ? -4.461 7.331 34.231 1.00 87.31 1108 ASN A CA 1
ATOM 8740 C C . ASN A 1 1108 ? -3.536 6.707 35.286 1.00 87.31 1108 ASN A C 1
ATOM 8742 O O . ASN A 1 1108 ? -3.679 7.030 36.464 1.00 87.31 1108 ASN A O 1
ATOM 8746 N N . ASP A 1 1109 ? -2.531 5.907 34.911 1.00 89.38 1109 ASP A N 1
ATOM 8747 C CA . ASP A 1 1109 ? -1.582 5.293 35.860 1.00 89.38 1109 ASP A CA 1
ATOM 8748 C C . ASP A 1 1109 ? -0.928 6.325 36.789 1.00 89.38 1109 ASP A C 1
ATOM 8750 O O . ASP A 1 1109 ? -0.771 6.112 37.992 1.00 89.38 1109 ASP A O 1
ATOM 8754 N N . ARG A 1 1110 ? -0.600 7.501 36.242 1.00 90.88 1110 ARG A N 1
ATOM 8755 C CA . ARG A 1 1110 ? 0.033 8.599 36.984 1.00 90.88 1110 ARG A CA 1
ATOM 8756 C C . ARG A 1 1110 ? -0.903 9.368 37.907 1.00 90.88 1110 ARG A C 1
ATOM 8758 O O . ARG A 1 1110 ? -0.438 10.253 38.614 1.00 90.88 1110 ARG A O 1
ATOM 8765 N N . VAL A 1 1111 ? -2.197 9.082 37.920 1.00 94.25 1111 VAL A N 1
ATOM 8766 C CA . VAL A 1 1111 ? -3.154 9.732 38.831 1.00 94.25 1111 VAL A CA 1
ATOM 8767 C C . VAL A 1 1111 ? -4.001 8.733 39.612 1.00 94.25 1111 VAL A C 1
ATOM 8769 O O . VAL A 1 1111 ? -4.641 9.129 40.581 1.00 94.25 1111 VAL A O 1
ATOM 8772 N N . ARG A 1 1112 ? -3.969 7.448 39.243 1.00 95.81 1112 ARG A N 1
ATOM 8773 C CA . ARG A 1 1112 ? -4.728 6.386 39.897 1.00 95.81 1112 ARG A CA 1
ATOM 8774 C C . ARG A 1 1112 ? -4.312 6.224 41.359 1.00 95.81 1112 ARG A C 1
ATOM 8776 O O . ARG A 1 1112 ? -3.129 6.313 41.697 1.00 95.81 1112 ARG A O 1
ATOM 8783 N N . VAL A 1 1113 ? -5.293 5.959 42.215 1.00 97.12 1113 VAL A N 1
ATOM 8784 C CA . VAL A 1 1113 ? -5.117 5.744 43.657 1.00 97.12 1113 VAL A CA 1
ATOM 8785 C C . VAL A 1 1113 ? -5.686 4.394 44.088 1.00 97.12 1113 VAL A C 1
ATOM 8787 O O . VAL A 1 1113 ? -6.515 3.805 43.392 1.00 97.12 1113 VAL A O 1
ATOM 8790 N N . ASP A 1 1114 ? -5.243 3.897 45.242 1.00 97.19 1114 ASP A N 1
ATOM 8791 C CA . ASP A 1 1114 ? -5.843 2.702 45.839 1.00 97.19 1114 ASP A CA 1
ATOM 8792 C C . ASP A 1 1114 ? -7.178 3.059 46.508 1.00 97.19 1114 ASP A C 1
ATOM 8794 O O . ASP A 1 1114 ? -7.279 4.076 47.201 1.00 97.19 1114 ASP A O 1
ATOM 8798 N N . ALA A 1 1115 ? -8.157 2.159 46.432 1.00 95.69 1115 ALA A N 1
ATOM 8799 C CA . ALA A 1 1115 ? -9.431 2.227 47.145 1.00 95.69 1115 ALA A CA 1
ATOM 8800 C C . ALA A 1 1115 ? -9.246 2.514 48.646 1.00 95.69 1115 ALA A C 1
ATOM 8802 O O . ALA A 1 1115 ? -9.980 3.311 49.233 1.00 95.69 1115 ALA A O 1
ATOM 8803 N N . ARG A 1 1116 ? -8.201 1.960 49.281 1.00 94.94 1116 ARG A N 1
ATOM 8804 C CA . ARG A 1 1116 ? -7.908 2.243 50.694 1.00 94.94 1116 ARG A CA 1
ATOM 8805 C C . ARG A 1 1116 ? -7.507 3.687 51.019 1.00 94.94 1116 ARG A C 1
ATOM 8807 O O . ARG A 1 1116 ? -7.530 4.061 52.195 1.00 94.94 1116 ARG A O 1
ATOM 8814 N N . GLN A 1 1117 ? -7.077 4.469 50.033 1.00 95.25 1117 GLN A N 1
ATOM 8815 C CA . GLN A 1 1117 ? -6.619 5.853 50.219 1.00 95.25 1117 GLN A CA 1
ATOM 8816 C C . GLN A 1 1117 ? -7.760 6.865 50.080 1.00 95.25 1117 GLN A C 1
ATOM 8818 O O . GLN A 1 1117 ? -7.638 8.005 50.530 1.00 95.25 1117 GLN A O 1
ATOM 8823 N N . VAL A 1 1118 ? -8.859 6.433 49.472 1.00 95.31 1118 VAL A N 1
ATOM 8824 C CA . VAL A 1 1118 ? -10.043 7.231 49.184 1.00 95.31 1118 VAL A CA 1
ATOM 8825 C C . VAL A 1 1118 ? -10.893 7.414 50.445 1.00 95.31 1118 VAL A C 1
ATOM 8827 O O . VAL A 1 1118 ? -10.967 6.523 51.305 1.00 95.31 1118 VAL A O 1
ATOM 8830 N N . ARG A 1 1119 ? -11.510 8.598 50.565 1.00 95.44 1119 ARG A N 1
ATOM 8831 C CA . ARG A 1 1119 ? -12.292 9.012 51.742 1.00 95.44 1119 ARG A CA 1
ATOM 8832 C C . ARG A 1 1119 ? -13.719 9.477 51.442 1.00 95.44 1119 ARG A C 1
ATOM 8834 O O . ARG A 1 1119 ? -14.450 9.713 52.398 1.00 95.44 1119 ARG A O 1
ATOM 8841 N N . PHE A 1 1120 ? -14.136 9.566 50.174 1.00 95.69 1120 PHE A N 1
ATOM 8842 C CA . PHE A 1 1120 ? -15.510 9.966 49.868 1.00 95.69 1120 PHE A CA 1
ATOM 8843 C C . PHE A 1 1120 ? -16.546 8.992 50.448 1.00 95.69 1120 PHE A C 1
ATOM 8845 O O . PHE A 1 1120 ? -16.270 7.801 50.621 1.00 95.69 1120 PHE A O 1
ATOM 8852 N N . ARG A 1 1121 ? -17.756 9.488 50.731 1.00 95.62 1121 ARG A N 1
ATOM 8853 C CA . ARG A 1 1121 ? -18.856 8.667 51.275 1.00 95.62 1121 ARG A CA 1
ATOM 8854 C C . ARG A 1 1121 ? -19.726 8.050 50.185 1.00 95.62 1121 ARG A C 1
ATOM 8856 O O . ARG A 1 1121 ? -20.140 6.901 50.324 1.00 95.62 1121 ARG A O 1
ATOM 8863 N N . VAL A 1 1122 ? -20.001 8.810 49.131 1.00 96.19 1122 VAL A N 1
ATOM 8864 C CA . VAL A 1 1122 ? -20.830 8.429 47.984 1.00 96.19 1122 VAL A CA 1
ATOM 8865 C C . VAL A 1 1122 ? -20.054 8.715 46.703 1.00 96.19 1122 VAL A C 1
ATOM 8867 O O . VAL A 1 1122 ? -19.335 9.712 46.620 1.00 96.19 1122 VAL A O 1
ATOM 8870 N N . ILE A 1 1123 ? -20.211 7.865 45.696 1.00 94.88 1123 ILE A N 1
ATOM 8871 C CA . ILE A 1 1123 ? -19.805 8.171 44.326 1.00 94.88 1123 ILE A CA 1
ATOM 8872 C C . ILE A 1 1123 ? -21.030 8.134 43.414 1.00 94.88 1123 ILE A C 1
ATOM 8874 O O . ILE A 1 1123 ? -21.904 7.294 43.593 1.00 94.88 1123 ILE A O 1
ATOM 8878 N N . GLY A 1 1124 ? -21.101 9.068 42.467 1.00 94.44 1124 GLY A N 1
ATOM 8879 C CA . GLY A 1 1124 ? -21.998 8.979 41.317 1.00 94.44 1124 GLY A CA 1
ATOM 8880 C C . GLY A 1 1124 ? -21.176 8.757 40.055 1.00 94.44 1124 GLY A C 1
ATOM 8881 O O . GLY A 1 1124 ? -20.419 9.650 39.656 1.00 94.44 1124 GLY A O 1
ATOM 8882 N N . GLU A 1 1125 ? -21.299 7.585 39.431 1.00 91.44 1125 GLU A N 1
ATOM 8883 C CA . GLU A 1 1125 ? -20.542 7.249 38.221 1.00 91.44 1125 GLU A CA 1
ATOM 8884 C C . GLU A 1 1125 ? -21.344 7.493 36.945 1.00 91.44 1125 GLU A C 1
ATOM 8886 O O . GLU A 1 1125 ? -21.970 6.605 36.375 1.00 91.44 1125 GLU A O 1
ATOM 8891 N N . GLY A 1 1126 ? -21.282 8.731 36.450 1.00 85.50 1126 GLY A N 1
ATOM 8892 C CA . GLY A 1 1126 ? -21.766 9.059 35.110 1.00 85.50 1126 GLY A CA 1
ATOM 8893 C C . GLY A 1 1126 ? -20.836 8.564 34.008 1.00 85.50 1126 GLY A C 1
ATOM 8894 O O . GLY A 1 1126 ? -21.293 8.062 32.982 1.00 85.50 1126 GLY A O 1
ATOM 8895 N N . GLY A 1 1127 ? -19.531 8.699 34.215 1.00 82.44 1127 GLY A N 1
ATOM 8896 C CA . GLY A 1 1127 ? -18.496 8.175 33.337 1.00 82.44 1127 GLY A CA 1
ATOM 8897 C C . GLY A 1 1127 ? -18.305 6.665 33.468 1.00 82.44 1127 GLY A C 1
ATOM 8898 O O . GLY A 1 1127 ? -18.623 6.082 34.499 1.00 82.44 1127 GLY A O 1
ATOM 8899 N N . ASN A 1 1128 ? -17.778 6.029 32.419 1.00 80.75 1128 ASN A N 1
ATOM 8900 C CA . ASN A 1 1128 ? -17.528 4.587 32.434 1.00 80.75 1128 ASN A CA 1
ATOM 8901 C C . ASN A 1 1128 ? -16.170 4.257 33.065 1.00 80.75 1128 ASN A C 1
ATOM 8903 O O . ASN A 1 1128 ? -15.190 4.969 32.816 1.00 80.75 1128 ASN A O 1
ATOM 8907 N N . LEU A 1 1129 ? -16.112 3.116 33.755 1.00 77.56 1129 LEU A N 1
ATOM 8908 C CA . LEU A 1 1129 ? -14.903 2.480 34.282 1.00 77.56 1129 LEU A CA 1
ATOM 8909 C C . LEU A 1 1129 ? -14.132 3.344 35.294 1.00 77.56 1129 LEU A C 1
ATOM 8911 O O . LEU A 1 1129 ? -12.914 3.260 35.352 1.00 77.56 1129 LEU A O 1
ATOM 8915 N N . GLY A 1 1130 ? -14.810 4.155 36.116 1.00 88.00 1130 GLY A N 1
ATOM 8916 C CA . GLY A 1 1130 ? -14.149 4.997 37.127 1.00 88.00 1130 GLY A CA 1
ATOM 8917 C C . GLY A 1 1130 ? -13.329 4.207 38.154 1.00 88.00 1130 GLY A C 1
ATOM 8918 O O . GLY A 1 1130 ? -12.286 4.669 38.632 1.00 88.00 1130 GLY A O 1
ATOM 8919 N N . ILE A 1 1131 ? -13.807 3.001 38.471 1.00 92.00 1131 ILE A N 1
ATOM 8920 C CA . ILE A 1 1131 ? -13.280 2.104 39.501 1.00 92.00 1131 ILE A CA 1
ATOM 8921 C C . ILE A 1 1131 ? -13.236 0.669 38.957 1.00 92.00 1131 ILE A C 1
ATOM 8923 O O . ILE A 1 1131 ? -14.217 0.195 38.378 1.00 92.00 1131 ILE A O 1
ATOM 8927 N N . THR A 1 1132 ? -12.128 -0.041 39.188 1.00 89.06 1132 THR A N 1
ATOM 8928 C CA . THR A 1 1132 ? -12.008 -1.500 38.960 1.00 89.06 1132 THR A CA 1
ATOM 8929 C C . THR A 1 1132 ? -13.033 -2.290 39.786 1.00 89.06 1132 THR A C 1
ATOM 8931 O O . THR A 1 1132 ? -13.332 -1.877 40.909 1.00 89.06 1132 THR A O 1
ATOM 8934 N N . MET A 1 1133 ? -13.470 -3.471 39.336 1.00 85.75 1133 MET A N 1
ATOM 8935 C CA . MET A 1 1133 ? -14.378 -4.332 40.118 1.00 85.75 1133 MET A CA 1
ATOM 8936 C C . MET A 1 1133 ? -13.842 -4.666 41.517 1.00 85.75 1133 MET A C 1
ATOM 8938 O O . MET A 1 1133 ? -14.548 -4.471 42.508 1.00 85.75 1133 MET A O 1
ATOM 8942 N N . ALA A 1 1134 ? -12.569 -5.060 41.638 1.00 88.94 1134 ALA A N 1
ATOM 8943 C CA . ALA A 1 1134 ? -11.957 -5.338 42.939 1.00 88.94 1134 ALA A CA 1
ATOM 8944 C C . ALA A 1 1134 ? -11.925 -4.084 43.838 1.00 88.94 1134 ALA A C 1
ATOM 8946 O O . ALA A 1 1134 ? -12.257 -4.140 45.025 1.00 88.94 1134 ALA A O 1
ATOM 8947 N N . GLY A 1 1135 ? -11.599 -2.922 43.262 1.00 92.75 1135 GLY A N 1
ATOM 8948 C CA . GLY A 1 1135 ? -11.652 -1.630 43.952 1.00 92.75 1135 GLY A CA 1
ATOM 8949 C C . GLY A 1 1135 ? -13.049 -1.263 44.467 1.00 92.75 1135 GLY A C 1
ATOM 8950 O O . GLY A 1 1135 ? -13.158 -0.717 45.566 1.00 92.75 1135 GLY A O 1
ATOM 8951 N N . ARG A 1 1136 ? -14.121 -1.607 43.734 1.00 91.12 1136 ARG A N 1
ATOM 8952 C CA . ARG A 1 1136 ? -15.514 -1.424 44.192 1.00 91.12 1136 ARG A CA 1
ATOM 8953 C C . ARG A 1 1136 ? -15.794 -2.260 45.436 1.00 91.12 1136 ARG A C 1
ATOM 8955 O O . ARG A 1 1136 ? -16.289 -1.723 46.423 1.00 91.12 1136 ARG A O 1
ATOM 8962 N N . VAL A 1 1137 ? -15.414 -3.540 45.427 1.00 88.56 1137 VAL A N 1
ATOM 8963 C CA . VAL A 1 1137 ? -15.572 -4.440 46.585 1.00 88.56 1137 VAL A CA 1
ATOM 8964 C C . VAL A 1 1137 ? -14.818 -3.904 47.810 1.00 88.56 1137 VAL A C 1
ATOM 8966 O O . VAL A 1 1137 ? -15.372 -3.878 48.913 1.00 88.56 1137 VAL A O 1
ATOM 8969 N N . GLU A 1 1138 ? -13.586 -3.414 47.630 1.00 91.19 1138 GLU A N 1
ATOM 8970 C CA . GLU A 1 1138 ? -12.783 -2.823 48.711 1.00 91.19 1138 GLU A CA 1
ATOM 8971 C C . GLU A 1 1138 ? -13.415 -1.535 49.280 1.00 91.19 1138 GLU A C 1
ATOM 8973 O O . GLU A 1 1138 ? -13.458 -1.351 50.502 1.00 91.19 1138 GLU A O 1
ATOM 8978 N N . LEU A 1 1139 ? -13.952 -0.657 48.423 1.00 92.19 1139 LEU A N 1
ATOM 8979 C CA . LEU A 1 1139 ? -14.651 0.568 48.833 1.00 92.19 1139 LEU A CA 1
ATOM 8980 C C . LEU A 1 1139 ? -15.964 0.272 49.568 1.00 92.19 1139 LEU A C 1
ATOM 8982 O O . LEU A 1 1139 ? -16.180 0.797 50.667 1.00 92.19 1139 LEU A O 1
ATOM 8986 N N . SER A 1 1140 ? -16.806 -0.606 49.016 1.00 89.50 1140 SER A N 1
ATOM 8987 C CA . SER A 1 1140 ? -18.059 -1.039 49.649 1.00 89.50 1140 SER A CA 1
ATOM 8988 C C . SER A 1 1140 ? -17.803 -1.667 51.017 1.00 89.50 1140 SER A C 1
ATOM 8990 O O . SER A 1 1140 ? -18.480 -1.340 51.997 1.00 89.50 1140 SER A O 1
ATOM 8992 N N . GLY A 1 1141 ? -16.757 -2.495 51.139 1.00 85.69 1141 GLY A N 1
ATOM 8993 C CA . GLY A 1 1141 ? -16.333 -3.088 52.411 1.00 85.69 1141 GLY A CA 1
ATOM 8994 C C . GLY A 1 1141 ? -15.950 -2.060 53.487 1.00 85.69 1141 GLY A C 1
ATOM 8995 O O . GLY A 1 1141 ? -16.073 -2.341 54.684 1.00 85.69 1141 GLY A O 1
ATOM 8996 N N . ARG A 1 1142 ? -15.545 -0.849 53.080 1.00 87.75 1142 ARG A N 1
ATOM 8997 C CA . ARG A 1 1142 ? -15.223 0.290 53.960 1.00 87.75 1142 ARG A CA 1
ATOM 8998 C C . ARG A 1 1142 ? -16.417 1.212 54.237 1.00 87.75 1142 ARG A C 1
ATOM 9000 O O . ARG A 1 1142 ? -16.282 2.143 55.031 1.00 87.75 1142 ARG A O 1
ATOM 9007 N N . GLY A 1 1143 ? -17.577 0.929 53.644 1.00 87.25 1143 GLY A N 1
ATOM 9008 C CA . GLY A 1 1143 ? -18.825 1.663 53.852 1.00 87.25 1143 GLY A CA 1
ATOM 9009 C C . GLY A 1 1143 ? -19.074 2.812 52.872 1.00 87.25 1143 GLY A C 1
ATOM 9010 O O . GLY A 1 1143 ? -20.012 3.574 53.100 1.00 87.25 1143 GLY A O 1
ATOM 9011 N N . ALA A 1 1144 ? -18.271 2.945 51.808 1.00 92.00 1144 ALA A N 1
ATOM 9012 C CA . ALA A 1 1144 ? -18.576 3.872 50.719 1.00 92.00 1144 ALA A CA 1
ATOM 9013 C C . ALA A 1 1144 ? -19.753 3.337 49.891 1.00 92.00 1144 ALA A C 1
ATOM 9015 O O . ALA A 1 1144 ? -19.807 2.146 49.588 1.00 92.00 1144 ALA A O 1
ATOM 9016 N N . ARG A 1 1145 ? -20.702 4.207 49.540 1.00 93.19 1145 ARG A N 1
ATOM 9017 C CA . ARG A 1 1145 ? -21.858 3.861 48.709 1.00 93.19 1145 ARG A CA 1
ATOM 9018 C C . ARG A 1 1145 ? -21.443 3.917 47.239 1.00 93.19 1145 ARG A C 1
ATOM 9020 O O . ARG A 1 1145 ? -21.159 5.003 46.735 1.00 93.19 1145 ARG A O 1
ATOM 9027 N N . VAL A 1 1146 ? -21.339 2.751 46.609 1.00 91.12 1146 VAL A N 1
ATOM 9028 C CA . VAL A 1 1146 ? -20.909 2.592 45.217 1.00 91.12 1146 VAL A CA 1
ATOM 9029 C C . VAL A 1 1146 ? -21.704 1.468 44.560 1.00 91.12 1146 VAL A C 1
ATOM 9031 O O . VAL A 1 1146 ? -21.736 0.345 45.064 1.00 91.12 1146 VAL A O 1
ATOM 9034 N N . ASN A 1 1147 ? -22.327 1.778 43.429 1.00 88.69 1147 ASN A N 1
ATOM 9035 C CA . ASN A 1 1147 ? -22.875 0.797 42.500 1.00 88.69 1147 ASN A CA 1
ATOM 9036 C C . ASN A 1 1147 ? -21.879 0.530 41.371 1.00 88.69 1147 ASN A C 1
ATOM 9038 O O . ASN A 1 1147 ? -20.826 1.158 41.290 1.00 88.69 1147 ASN A O 1
ATOM 9042 N N . LEU A 1 1148 ? -22.204 -0.398 40.475 1.00 85.50 1148 LEU A N 1
ATOM 9043 C CA . LEU A 1 1148 ? -21.544 -0.461 39.175 1.00 85.50 1148 LEU A CA 1
ATOM 9044 C C . LEU A 1 1148 ? -21.972 0.749 38.325 1.00 85.50 1148 LEU A C 1
ATOM 9046 O O . LEU A 1 1148 ? -23.148 1.107 38.312 1.00 85.50 1148 LEU A O 1
ATOM 9050 N N . ASP A 1 1149 ? -21.046 1.340 37.571 1.00 86.06 1149 ASP A N 1
ATOM 9051 C CA . ASP A 1 1149 ? -21.325 2.451 36.646 1.00 86.06 1149 ASP A CA 1
ATOM 9052 C C . ASP A 1 1149 ? -22.462 2.131 35.657 1.00 86.06 1149 ASP A C 1
ATOM 9054 O O . ASP A 1 1149 ? -23.275 2.992 35.325 1.00 86.06 1149 ASP A O 1
ATOM 9058 N N . ALA A 1 1150 ? -22.551 0.867 35.231 1.00 81.44 1150 ALA A N 1
ATOM 9059 C CA . ALA A 1 1150 ? -23.606 0.329 34.384 1.00 81.44 1150 ALA A CA 1
ATOM 9060 C C . ALA A 1 1150 ? -25.018 0.481 34.959 1.00 81.44 1150 ALA A C 1
ATOM 9062 O O . ALA A 1 1150 ? -25.967 0.503 34.181 1.00 81.44 1150 ALA A O 1
ATOM 9063 N N . VAL A 1 1151 ? -25.149 0.594 36.280 1.00 85.81 1151 VAL A N 1
ATOM 9064 C CA . VAL A 1 1151 ? -26.416 0.864 36.965 1.00 85.81 1151 VAL A CA 1
ATOM 9065 C C . VAL A 1 1151 ? -26.663 2.371 36.970 1.00 85.81 1151 VAL A C 1
ATOM 9067 O O . VAL A 1 1151 ? -27.663 2.832 36.424 1.00 85.81 1151 VAL A O 1
ATOM 9070 N N . ASP A 1 1152 ? -25.708 3.151 37.482 1.00 88.31 1152 ASP A N 1
ATOM 9071 C CA . ASP A 1 1152 ? -25.860 4.599 37.675 1.00 88.31 1152 ASP A CA 1
ATOM 9072 C C . ASP A 1 1152 ? -26.177 5.346 36.368 1.00 88.31 1152 ASP A C 1
ATOM 9074 O O . ASP A 1 1152 ? -27.072 6.194 36.324 1.00 88.31 1152 ASP A O 1
ATOM 9078 N N . ASN A 1 1153 ? -25.473 5.028 35.276 1.00 85.88 1153 ASN A N 1
ATOM 9079 C CA . ASN A 1 1153 ? -25.598 5.741 34.001 1.00 85.88 1153 ASN A CA 1
ATOM 9080 C C . ASN A 1 1153 ? -26.479 5.023 32.951 1.00 85.88 1153 ASN A C 1
ATOM 9082 O O . ASN A 1 1153 ? -26.449 5.378 31.762 1.00 85.88 1153 ASN A O 1
ATOM 9086 N N . CYS A 1 1154 ? -27.300 4.047 33.364 1.00 85.44 1154 CYS A N 1
ATOM 9087 C CA . CYS A 1 1154 ? -28.125 3.229 32.462 1.00 85.44 1154 CYS A CA 1
ATOM 9088 C C . CYS A 1 1154 ? -29.252 4.016 31.764 1.00 85.44 1154 CYS A C 1
ATOM 9090 O O . CYS A 1 1154 ? -29.653 3.677 30.646 1.00 85.44 1154 CYS A O 1
ATOM 9092 N N . ALA A 1 1155 ? -29.725 5.112 32.373 1.00 87.38 1155 ALA A N 1
ATOM 9093 C CA . ALA A 1 1155 ? -30.891 5.874 31.918 1.00 87.38 1155 ALA A CA 1
ATOM 9094 C C . ALA A 1 1155 ? -30.766 6.361 30.464 1.00 87.38 1155 ALA A C 1
ATOM 9096 O O . ALA A 1 1155 ? -31.725 6.340 29.689 1.00 87.38 1155 ALA A O 1
ATOM 9097 N N . GLY A 1 1156 ? -29.555 6.750 30.052 1.00 83.44 1156 GLY A N 1
ATOM 9098 C CA . GLY A 1 1156 ? -29.287 7.099 28.662 1.00 83.44 1156 GLY A CA 1
ATOM 9099 C C . GLY A 1 1156 ? -29.543 5.918 27.722 1.00 83.44 1156 GLY A C 1
ATOM 9100 O O . GLY A 1 1156 ? -30.208 6.074 26.699 1.00 83.44 1156 GLY A O 1
ATOM 9101 N N . VAL A 1 1157 ? -29.044 4.728 28.048 1.00 82.44 1157 VAL A N 1
ATOM 9102 C CA . VAL A 1 1157 ? -29.244 3.521 27.230 1.00 82.44 1157 VAL A CA 1
ATOM 9103 C C . VAL A 1 1157 ? -30.730 3.162 27.158 1.00 82.44 1157 VAL A C 1
ATOM 9105 O O . VAL A 1 1157 ? -31.243 2.967 26.057 1.00 82.44 1157 VAL A O 1
ATOM 9108 N N . ALA A 1 1158 ? -31.436 3.195 28.290 1.00 86.00 1158 ALA A N 1
ATOM 9109 C CA . ALA A 1 1158 ? -32.863 2.889 28.361 1.00 86.00 1158 ALA A CA 1
ATOM 9110 C C . ALA A 1 1158 ? -33.737 3.848 27.533 1.00 86.00 1158 ALA A C 1
ATOM 9112 O O . ALA A 1 1158 ? -34.693 3.414 26.888 1.00 86.00 1158 ALA A O 1
ATOM 9113 N N . LEU A 1 1159 ? -33.397 5.143 27.479 1.00 86.00 1159 LEU A N 1
ATOM 9114 C CA . LEU A 1 1159 ? -34.118 6.092 26.624 1.00 86.00 1159 LEU A CA 1
ATOM 9115 C C . LEU A 1 1159 ? -33.944 5.769 25.130 1.00 86.00 1159 LEU A C 1
ATOM 9117 O O . LEU A 1 1159 ? -34.916 5.793 24.378 1.00 86.00 1159 LEU A O 1
ATOM 9121 N N . ASN A 1 1160 ? -32.718 5.430 24.709 1.00 81.81 1160 ASN A N 1
ATOM 9122 C CA . ASN A 1 1160 ? -32.455 5.006 23.326 1.00 81.81 1160 ASN A CA 1
ATOM 9123 C C . ASN A 1 1160 ? -33.209 3.728 22.977 1.00 81.81 1160 ASN A C 1
ATOM 9125 O O . ASN A 1 1160 ? -33.671 3.577 21.848 1.00 81.81 1160 ASN A O 1
ATOM 9129 N N . ASP A 1 1161 ? -33.292 2.793 23.924 1.00 85.19 1161 ASP A N 1
ATOM 9130 C CA . ASP A 1 1161 ? -33.989 1.540 23.693 1.00 85.19 1161 ASP A CA 1
ATOM 9131 C C . ASP A 1 1161 ? -35.470 1.774 23.386 1.00 85.19 1161 ASP A C 1
ATOM 9133 O O . ASP A 1 1161 ? -35.971 1.345 22.343 1.00 85.19 1161 ASP A O 1
ATOM 9137 N N . ARG A 1 1162 ? -36.138 2.543 24.248 1.00 87.06 1162 ARG A N 1
ATOM 9138 C CA . ARG A 1 1162 ? -37.541 2.912 24.066 1.00 87.06 1162 ARG A CA 1
ATOM 9139 C C . ARG A 1 1162 ? -37.769 3.689 22.769 1.00 87.06 1162 ARG A C 1
ATOM 9141 O O . ARG A 1 1162 ? -38.759 3.432 22.089 1.00 87.06 1162 ARG A O 1
ATOM 9148 N N . GLU A 1 1163 ? -36.842 4.567 22.374 1.00 86.00 1163 GLU A N 1
ATOM 9149 C CA . GLU A 1 1163 ? -36.895 5.256 21.076 1.00 86.00 1163 GLU A CA 1
ATOM 9150 C C . GLU A 1 1163 ? -36.904 4.264 19.903 1.00 86.00 1163 GLU A C 1
ATOM 9152 O O . GLU A 1 1163 ? -37.795 4.316 19.053 1.00 86.00 1163 GLU A O 1
ATOM 9157 N N . VAL A 1 1164 ? -35.933 3.348 19.853 1.00 87.69 1164 VAL A N 1
ATOM 9158 C CA . VAL A 1 1164 ? -35.820 2.363 18.765 1.00 87.69 1164 VAL A CA 1
ATOM 9159 C C . VAL A 1 1164 ? -37.032 1.436 18.747 1.00 87.69 1164 VAL A C 1
ATOM 9161 O O . VAL A 1 1164 ? -37.551 1.155 17.667 1.00 87.69 1164 VAL A O 1
ATOM 9164 N N . ASN A 1 1165 ? -37.527 0.998 19.907 1.00 89.00 1165 ASN A N 1
ATOM 9165 C CA . ASN A 1 1165 ? -38.713 0.143 20.002 1.00 89.00 1165 ASN A CA 1
ATOM 9166 C C . ASN A 1 1165 ? -39.964 0.851 19.462 1.00 89.00 1165 ASN A C 1
ATOM 9168 O O . ASN A 1 1165 ? -40.687 0.276 18.648 1.00 89.00 1165 ASN A O 1
ATOM 9172 N N . LEU A 1 1166 ? -40.184 2.119 19.829 1.00 89.25 1166 LEU A N 1
ATOM 9173 C CA . LEU A 1 1166 ? -41.302 2.917 19.316 1.00 89.25 1166 LEU A CA 1
ATOM 9174 C C . LEU A 1 1166 ? -41.192 3.158 17.812 1.00 89.25 1166 LEU A C 1
ATOM 9176 O O . LEU A 1 1166 ? -42.167 2.975 17.086 1.00 89.25 1166 LEU A O 1
ATOM 9180 N N . LYS A 1 1167 ? -40.005 3.516 17.310 1.00 89.56 1167 LYS A N 1
ATOM 9181 C CA . LYS A 1 1167 ? -39.793 3.681 15.866 1.00 89.56 1167 LYS A CA 1
ATOM 9182 C C . LYS A 1 1167 ? -40.018 2.365 15.121 1.00 89.56 1167 LYS A C 1
ATOM 9184 O O . LYS A 1 1167 ? -40.713 2.356 14.112 1.00 89.56 1167 LYS A O 1
ATOM 9189 N N . THR A 1 1168 ? -39.510 1.250 15.643 1.00 89.38 1168 THR A N 1
ATOM 9190 C CA . THR A 1 1168 ? -39.702 -0.088 15.058 1.00 89.38 1168 THR A CA 1
ATOM 9191 C C . THR A 1 1168 ? -41.182 -0.474 15.010 1.00 89.38 1168 THR A C 1
ATOM 9193 O O . THR A 1 1168 ? -41.635 -0.992 13.994 1.00 89.38 1168 THR A O 1
ATOM 9196 N N . LEU A 1 1169 ? -41.948 -0.165 16.061 1.00 91.19 1169 LEU A N 1
ATOM 9197 C CA . LEU A 1 1169 ? -43.396 -0.384 16.119 1.00 91.19 1169 LEU A CA 1
ATOM 9198 C C . LEU A 1 1169 ? -44.165 0.482 15.106 1.00 91.19 1169 LEU A C 1
ATOM 9200 O O . LEU A 1 1169 ? -45.105 0.005 14.473 1.00 91.19 1169 LEU A O 1
ATOM 9204 N N . LEU A 1 1170 ? -43.776 1.750 14.945 1.00 91.00 1170 LEU A N 1
ATOM 9205 C CA . LEU A 1 1170 ? -44.492 2.724 14.111 1.00 91.00 1170 LEU A CA 1
ATOM 9206 C C . LEU A 1 1170 ? -44.100 2.657 12.625 1.00 91.00 1170 LEU A C 1
ATOM 9208 O O . LEU A 1 1170 ? -44.910 2.990 11.759 1.00 91.00 1170 LEU A O 1
ATOM 9212 N N . ASN A 1 1171 ? -42.889 2.200 12.296 1.00 88.69 1171 ASN A N 1
ATOM 9213 C CA . ASN A 1 1171 ? -42.385 2.144 10.920 1.00 88.69 1171 ASN A CA 1
ATOM 9214 C C . ASN A 1 1171 ? -43.261 1.306 9.963 1.00 88.69 1171 ASN A C 1
ATOM 9216 O O . ASN A 1 1171 ? -43.485 1.761 8.838 1.00 88.69 1171 ASN A O 1
ATOM 9220 N N . PRO A 1 1172 ? -43.810 0.136 10.349 1.00 87.06 1172 PRO A N 1
ATOM 9221 C CA . PRO A 1 1172 ? -44.782 -0.584 9.527 1.00 87.06 1172 PRO A CA 1
ATOM 9222 C C . PRO A 1 1172 ? -46.033 0.241 9.193 1.00 87.06 1172 PRO A C 1
ATOM 9224 O O . PRO A 1 1172 ? -46.498 0.198 8.057 1.00 87.06 1172 PRO A O 1
ATOM 9227 N N . VAL A 1 1173 ? -46.540 1.036 10.143 1.00 90.38 1173 VAL A N 1
ATOM 9228 C CA . VAL A 1 1173 ? -47.709 1.913 9.940 1.00 90.38 1173 VAL A CA 1
ATOM 9229 C C . VAL A 1 1173 ? -47.378 3.044 8.968 1.00 90.38 1173 VAL A C 1
ATOM 9231 O O . VAL A 1 1173 ? -48.178 3.351 8.085 1.00 90.38 1173 VAL A O 1
ATOM 9234 N N . VAL A 1 1174 ? -46.173 3.616 9.076 1.00 89.62 1174 VAL A N 1
ATOM 9235 C CA . VAL A 1 1174 ? -45.678 4.629 8.132 1.00 89.62 1174 VAL A CA 1
ATOM 9236 C C . VAL A 1 1174 ? -45.547 4.048 6.723 1.00 89.62 1174 VAL A C 1
ATOM 9238 O O . VAL A 1 1174 ? -46.013 4.651 5.760 1.00 89.62 1174 VAL A O 1
ATOM 9241 N N . ARG A 1 1175 ? -44.982 2.841 6.586 1.00 84.94 1175 ARG A N 1
ATOM 9242 C CA . ARG A 1 1175 ? -44.871 2.143 5.292 1.00 84.94 1175 ARG A CA 1
ATOM 9243 C C . ARG A 1 1175 ? -46.226 1.814 4.673 1.00 84.94 1175 ARG A C 1
ATOM 9245 O O . ARG A 1 1175 ? -46.355 1.869 3.456 1.00 84.94 1175 ARG A O 1
ATOM 9252 N N . ALA A 1 1176 ? -47.221 1.489 5.496 1.00 87.38 1176 ALA A N 1
ATOM 9253 C CA . ALA A 1 1176 ? -48.593 1.244 5.059 1.00 87.38 1176 ALA A CA 1
ATOM 9254 C C . ALA A 1 1176 ? -49.374 2.535 4.731 1.00 87.38 1176 ALA A C 1
ATOM 9256 O O . ALA A 1 1176 ? -50.526 2.453 4.314 1.00 87.38 1176 ALA A O 1
ATOM 9257 N N . GLY A 1 1177 ? -48.779 3.719 4.929 1.00 90.12 1177 GLY A N 1
ATOM 9258 C CA . GLY A 1 1177 ? -49.420 5.015 4.688 1.00 90.12 1177 GLY A CA 1
ATOM 9259 C C . GLY A 1 1177 ? -50.400 5.460 5.781 1.00 90.12 1177 GLY A C 1
ATOM 9260 O O . GLY A 1 1177 ? -51.080 6.465 5.603 1.00 90.12 1177 GLY A O 1
ATOM 9261 N N . GLY A 1 1178 ? -50.475 4.748 6.912 1.00 92.06 1178 GLY A N 1
ATOM 9262 C CA . GLY A 1 1178 ? -51.351 5.099 8.037 1.00 92.06 1178 GLY A CA 1
ATOM 9263 C C . GLY A 1 1178 ? -50.852 6.287 8.869 1.00 92.06 1178 GLY A C 1
ATOM 9264 O O . GLY A 1 1178 ? -51.641 6.925 9.561 1.00 92.06 1178 GLY A O 1
ATOM 9265 N N . LEU A 1 1179 ? -49.555 6.599 8.791 1.00 93.00 1179 LEU A N 1
ATOM 9266 C CA . LEU A 1 1179 ? -48.927 7.781 9.385 1.00 93.00 1179 LEU A CA 1
ATOM 9267 C C . LEU A 1 1179 ? -47.888 8.355 8.422 1.00 93.00 1179 LEU A C 1
ATOM 9269 O O . LEU A 1 1179 ? -47.140 7.618 7.784 1.00 93.00 1179 LEU A O 1
ATOM 9273 N N . THR A 1 1180 ? -47.779 9.678 8.361 1.00 91.94 1180 THR A N 1
ATOM 9274 C CA . THR A 1 1180 ? -46.609 10.327 7.757 1.00 91.94 1180 THR A CA 1
ATOM 9275 C C . THR A 1 1180 ? -45.427 10.306 8.731 1.00 91.94 1180 THR A C 1
ATOM 9277 O O . THR A 1 1180 ? -45.608 10.234 9.949 1.00 91.94 1180 THR A O 1
ATOM 9280 N N . ARG A 1 1181 ? -44.196 10.427 8.215 1.00 87.38 1181 ARG A N 1
ATOM 9281 C CA . ARG A 1 1181 ? -42.991 10.523 9.061 1.00 87.38 1181 ARG A CA 1
ATOM 9282 C C . ARG A 1 1181 ? -43.072 11.698 10.047 1.00 87.38 1181 ARG A C 1
ATOM 9284 O O . ARG A 1 1181 ? -42.761 11.519 11.215 1.00 87.38 1181 ARG A O 1
ATOM 9291 N N . ALA A 1 1182 ? -43.591 12.846 9.604 1.00 87.94 1182 ALA A N 1
ATOM 9292 C CA . ALA A 1 1182 ? -43.785 14.023 10.451 1.00 87.94 1182 ALA A CA 1
ATOM 9293 C C . ALA A 1 1182 ? -44.767 13.769 11.611 1.00 87.94 1182 ALA A C 1
ATOM 9295 O O . ALA A 1 1182 ? -44.486 14.147 12.743 1.00 87.94 1182 ALA A O 1
ATOM 9296 N N . GLN A 1 1183 ? -45.884 13.075 11.358 1.00 91.69 1183 GLN A N 1
ATOM 9297 C CA . GLN A 1 1183 ? -46.837 12.699 12.414 1.00 91.69 1183 GLN A CA 1
ATOM 9298 C C . GLN A 1 1183 ? -46.229 11.705 13.413 1.00 91.69 1183 GLN A C 1
ATOM 9300 O O . GLN A 1 1183 ? -46.455 11.824 14.614 1.00 91.69 1183 GLN A O 1
ATOM 9305 N N . ARG A 1 1184 ? -45.429 10.742 12.933 1.00 91.38 1184 ARG A N 1
ATOM 9306 C CA . ARG A 1 1184 ? -44.687 9.801 13.788 1.00 91.38 1184 ARG A CA 1
ATOM 9307 C C . ARG A 1 1184 ? -43.708 10.546 14.697 1.00 91.38 1184 ARG A C 1
ATOM 9309 O O . ARG A 1 1184 ? -43.655 10.261 15.889 1.00 91.38 1184 ARG A O 1
ATOM 9316 N N . ASP A 1 1185 ? -42.959 11.496 14.145 1.00 88.38 1185 ASP A N 1
ATOM 9317 C CA . ASP A 1 1185 ? -41.975 12.286 14.894 1.00 88.38 1185 ASP A CA 1
ATOM 9318 C C . ASP A 1 1185 ? -42.646 13.187 15.945 1.00 88.38 1185 ASP A C 1
ATOM 9320 O O . ASP A 1 1185 ? -42.183 13.250 17.084 1.00 88.38 1185 ASP A O 1
ATOM 9324 N N . GLN A 1 1186 ? -43.782 13.808 15.607 1.00 88.69 1186 GLN A N 1
ATOM 9325 C CA . GLN A 1 1186 ? -44.584 14.574 16.563 1.00 88.69 1186 GLN A CA 1
ATOM 9326 C C . GLN A 1 1186 ? -45.069 13.697 17.728 1.00 88.69 1186 GLN A C 1
ATOM 9328 O O . GLN A 1 1186 ? -44.929 14.088 18.887 1.00 88.69 1186 GLN A O 1
ATOM 9333 N N . LEU A 1 1187 ? -45.568 12.488 17.441 1.00 89.69 1187 LEU A N 1
ATOM 9334 C CA . LEU A 1 1187 ? -46.001 11.549 18.477 1.00 89.69 1187 LEU A CA 1
ATOM 9335 C C . LEU A 1 1187 ? -44.858 11.207 19.444 1.00 89.69 1187 LEU A C 1
ATOM 9337 O O . LEU A 1 1187 ? -45.078 11.174 20.652 1.00 89.69 1187 LEU A O 1
ATOM 9341 N N . LEU A 1 1188 ? -43.634 11.000 18.939 1.00 87.56 1188 LEU A N 1
ATOM 9342 C CA . LEU A 1 1188 ? -42.457 10.756 19.784 1.00 87.56 1188 LEU A CA 1
ATOM 9343 C C . LEU A 1 1188 ? -42.179 11.927 20.737 1.00 87.56 1188 LEU A C 1
ATOM 9345 O O . LEU A 1 1188 ? -41.830 11.695 21.894 1.00 87.56 1188 LEU A O 1
ATOM 9349 N N . THR A 1 1189 ? -42.357 13.171 20.279 1.00 85.75 1189 THR A N 1
ATOM 9350 C CA . THR A 1 1189 ? -42.233 14.360 21.138 1.00 85.75 1189 THR A CA 1
ATOM 9351 C C . THR A 1 1189 ? -43.316 14.396 22.218 1.00 85.75 1189 THR A C 1
ATOM 9353 O O . THR A 1 1189 ? -43.006 14.665 23.378 1.00 85.75 1189 THR A O 1
ATOM 9356 N N . GLU A 1 1190 ? -44.565 14.078 21.872 1.00 89.06 1190 GLU A N 1
ATOM 9357 C CA . GLU A 1 1190 ? -45.698 14.085 22.810 1.00 89.06 1190 GLU A CA 1
ATOM 9358 C C . GLU A 1 1190 ? -45.522 13.068 23.950 1.00 89.06 1190 GLU A C 1
ATOM 9360 O O . GLU A 1 1190 ? -45.804 13.378 25.109 1.00 89.06 1190 GLU A O 1
ATOM 9365 N N . VAL A 1 1191 ? -44.992 11.873 23.660 1.00 89.69 1191 VAL A N 1
ATOM 9366 C CA . VAL A 1 1191 ? -44.791 10.821 24.677 1.00 89.69 1191 VAL A CA 1
ATOM 9367 C C . VAL A 1 1191 ? -43.464 10.930 25.441 1.00 89.69 1191 VAL A C 1
ATOM 9369 O O . VAL A 1 1191 ? -43.267 10.228 26.437 1.00 89.69 1191 VAL A O 1
ATOM 9372 N N . ALA A 1 1192 ? -42.552 11.813 25.019 1.00 85.75 1192 ALA A N 1
ATOM 9373 C CA . ALA A 1 1192 ? -41.188 11.896 25.543 1.00 85.75 1192 ALA A CA 1
ATOM 9374 C C . ALA A 1 1192 ? -41.136 12.076 27.068 1.00 85.75 1192 ALA A C 1
ATOM 9376 O O . ALA A 1 1192 ? -40.361 11.402 27.746 1.00 85.75 1192 ALA A O 1
ATOM 9377 N N . ALA A 1 1193 ? -41.973 12.953 27.632 1.00 87.19 1193 ALA A N 1
ATOM 9378 C CA . ALA A 1 1193 ? -41.978 13.221 29.071 1.00 87.19 1193 ALA A CA 1
ATOM 9379 C C . ALA A 1 1193 ? -42.353 11.980 29.902 1.00 87.19 1193 ALA A C 1
ATOM 9381 O O . ALA A 1 1193 ? -41.691 11.702 30.903 1.00 87.19 1193 ALA A O 1
ATOM 9382 N N . GLY A 1 1194 ? -43.360 11.217 29.459 1.00 90.44 1194 GLY A N 1
ATOM 9383 C CA . GLY A 1 1194 ? -43.778 9.973 30.112 1.00 90.44 1194 GLY A CA 1
ATOM 9384 C C . GLY A 1 1194 ? -42.713 8.881 30.011 1.00 90.44 1194 GLY A C 1
ATOM 9385 O O . GLY A 1 1194 ? -42.417 8.210 30.996 1.00 90.44 1194 GLY A O 1
ATOM 9386 N N . ILE A 1 1195 ? -42.057 8.770 28.853 1.00 89.50 1195 ILE A N 1
ATOM 9387 C CA . ILE A 1 1195 ? -40.943 7.836 28.652 1.00 89.50 1195 ILE A CA 1
ATOM 9388 C C . ILE A 1 1195 ? -39.782 8.142 29.603 1.00 89.50 1195 ILE A C 1
ATOM 9390 O O . ILE A 1 1195 ? -39.231 7.227 30.211 1.00 89.50 1195 ILE A O 1
ATOM 9394 N N . ARG A 1 1196 ? -39.407 9.418 29.757 1.00 89.44 1196 ARG A N 1
ATOM 9395 C CA . ARG A 1 1196 ? -38.339 9.815 30.689 1.00 89.44 1196 ARG A CA 1
ATOM 9396 C C . ARG A 1 1196 ? -38.680 9.454 32.131 1.00 89.44 1196 ARG A C 1
ATOM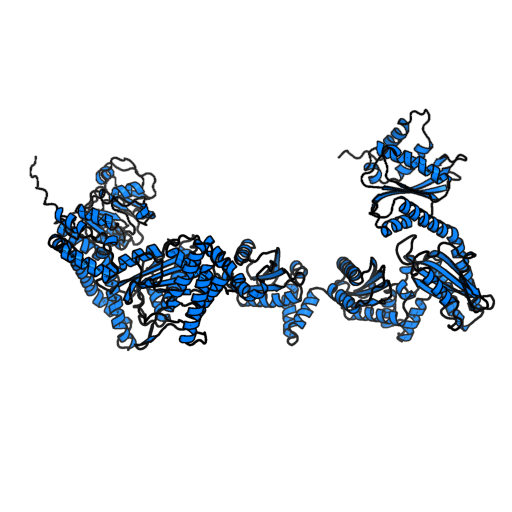 9398 O O . ARG A 1 1196 ? -37.802 8.985 32.843 1.00 89.44 1196 ARG A O 1
ATOM 9405 N N . ALA A 1 1197 ? -39.925 9.682 32.553 1.00 90.62 1197 ALA A N 1
ATOM 9406 C CA . ALA A 1 1197 ? -40.365 9.331 33.900 1.00 90.62 1197 ALA A CA 1
ATOM 9407 C C . ALA A 1 1197 ? -40.230 7.820 34.142 1.00 90.62 1197 ALA A C 1
ATOM 9409 O O . ALA A 1 1197 ? -39.601 7.429 35.119 1.00 90.62 1197 ALA A O 1
ATOM 9410 N N . ALA A 1 1198 ? -40.694 6.996 33.197 1.00 90.81 1198 ALA A N 1
ATOM 9411 C CA . ALA A 1 1198 ? -40.554 5.542 33.269 1.00 90.81 1198 ALA A CA 1
ATOM 9412 C C . ALA A 1 1198 ? -39.081 5.088 33.313 1.00 90.81 1198 ALA A C 1
ATOM 9414 O O . ALA A 1 1198 ? -38.727 4.217 34.094 1.00 90.81 1198 ALA A O 1
ATOM 9415 N N . VAL A 1 1199 ? -38.194 5.711 32.523 1.00 90.19 1199 VAL A N 1
ATOM 9416 C CA . VAL A 1 1199 ? -36.744 5.426 32.562 1.00 90.19 1199 VAL A CA 1
ATOM 9417 C C . VAL A 1 1199 ? -36.141 5.699 33.942 1.00 90.19 1199 VAL A C 1
ATOM 9419 O O . VAL A 1 1199 ? -35.321 4.918 34.417 1.00 90.19 1199 VAL A O 1
ATOM 9422 N N . LEU A 1 1200 ? -36.497 6.821 34.569 1.00 91.31 1200 LEU A N 1
ATOM 9423 C CA . LEU A 1 1200 ? -35.958 7.186 35.880 1.00 91.31 1200 LEU A CA 1
ATOM 9424 C C . LEU A 1 1200 ? -36.550 6.329 37.005 1.00 91.31 1200 LEU A C 1
ATOM 9426 O O . LEU A 1 1200 ? -35.832 6.014 37.951 1.00 91.31 1200 LEU A O 1
ATOM 9430 N N . GLU A 1 1201 ? -37.819 5.935 36.889 1.00 91.81 1201 GLU A N 1
ATOM 9431 C CA . GLU A 1 1201 ? -38.473 4.994 37.804 1.00 91.81 1201 GLU A CA 1
ATOM 9432 C C . GLU A 1 1201 ? -37.806 3.615 37.756 1.00 91.81 1201 GLU A C 1
ATOM 9434 O O . GLU A 1 1201 ? -37.459 3.076 38.806 1.00 91.81 1201 GLU A O 1
ATOM 9439 N N . ASP A 1 1202 ? -37.521 3.091 36.558 1.00 88.75 1202 ASP A N 1
ATOM 9440 C CA . ASP A 1 1202 ? -36.759 1.845 36.412 1.00 88.75 1202 ASP A CA 1
ATOM 9441 C C . ASP A 1 1202 ? -35.383 1.951 37.078 1.00 88.75 1202 ASP A C 1
ATOM 9443 O O . ASP A 1 1202 ? -34.935 1.008 37.727 1.00 88.75 1202 ASP A O 1
ATOM 9447 N N . ASN A 1 1203 ? -34.704 3.093 36.925 1.00 88.62 1203 ASN A N 1
ATOM 9448 C CA . ASN A 1 1203 ? -33.376 3.295 37.497 1.00 88.62 1203 ASN A CA 1
ATOM 9449 C C . ASN A 1 1203 ? -33.407 3.329 39.036 1.00 88.62 1203 ASN A C 1
ATOM 9451 O O . ASN A 1 1203 ? -32.547 2.738 39.691 1.00 88.62 1203 ASN A O 1
ATOM 9455 N N . ASP A 1 1204 ? -34.418 3.976 39.628 1.00 90.19 1204 ASP A N 1
ATOM 9456 C CA . ASP A 1 1204 ? -34.618 3.952 41.083 1.00 90.19 1204 ASP A CA 1
ATOM 9457 C C . ASP A 1 1204 ? -34.944 2.538 41.578 1.00 90.19 1204 ASP A C 1
ATOM 9459 O O . ASP A 1 1204 ? -34.356 2.075 42.558 1.00 90.19 1204 ASP A O 1
ATOM 9463 N N . ALA A 1 1205 ? -35.829 1.826 40.874 1.00 90.62 1205 ALA A N 1
ATOM 9464 C CA . ALA A 1 1205 ? -36.203 0.456 41.205 1.00 90.62 1205 ALA A CA 1
ATOM 9465 C C . ALA A 1 1205 ? -34.998 -0.500 41.149 1.00 90.62 1205 ALA A C 1
ATOM 9467 O O . ALA A 1 1205 ? -34.860 -1.354 42.025 1.00 90.62 1205 ALA A O 1
ATOM 9468 N N . GLN A 1 1206 ? -34.097 -0.328 40.176 1.00 87.69 1206 GLN A N 1
ATOM 9469 C CA . GLN A 1 1206 ? -32.844 -1.085 40.072 1.00 87.69 1206 GLN A CA 1
ATOM 9470 C C . GLN A 1 1206 ? -31.913 -0.828 41.253 1.00 87.69 1206 GLN A C 1
ATOM 9472 O O . GLN A 1 1206 ? -31.457 -1.773 41.900 1.00 87.69 1206 GLN A O 1
ATOM 9477 N N . CYS A 1 1207 ? -31.662 0.445 41.566 1.00 89.06 1207 CYS A N 1
ATOM 9478 C CA . CYS A 1 1207 ? -30.830 0.815 42.707 1.00 89.06 1207 CYS A CA 1
ATOM 9479 C C . CYS A 1 1207 ? -31.411 0.246 44.009 1.00 89.06 1207 CYS A C 1
ATOM 9481 O O . CYS A 1 1207 ? -30.687 -0.322 44.824 1.00 89.06 1207 CYS A O 1
ATOM 9483 N N . LEU A 1 1208 ? -32.734 0.338 44.182 1.00 91.19 1208 LEU A N 1
ATOM 9484 C CA . LEU A 1 1208 ? -33.431 -0.226 45.332 1.00 91.19 1208 LEU A CA 1
ATOM 9485 C C . LEU A 1 1208 ? -33.314 -1.756 45.389 1.00 91.19 1208 LEU A C 1
ATOM 9487 O O . LEU A 1 1208 ? -33.083 -2.297 46.469 1.00 91.19 1208 LEU A O 1
ATOM 9491 N N . ALA A 1 1209 ? -33.455 -2.454 44.260 1.00 90.81 1209 ALA A N 1
ATOM 9492 C CA . ALA A 1 1209 ? -33.316 -3.906 44.194 1.00 90.81 1209 ALA A CA 1
ATOM 9493 C C . ALA A 1 1209 ? -31.922 -4.357 44.655 1.00 90.81 1209 ALA A C 1
ATOM 9495 O O . ALA A 1 1209 ? -31.830 -5.248 45.497 1.00 90.81 1209 ALA A O 1
ATOM 9496 N N . ILE A 1 1210 ? -30.858 -3.679 44.209 1.00 89.12 1210 ILE A N 1
ATOM 9497 C CA . ILE A 1 1210 ? -29.478 -3.954 44.642 1.00 89.12 1210 ILE A CA 1
ATOM 9498 C C . ILE A 1 1210 ? -29.324 -3.744 46.152 1.00 89.12 1210 ILE A C 1
ATOM 9500 O O . ILE A 1 1210 ? -28.778 -4.609 46.844 1.00 89.12 1210 ILE A O 1
ATOM 9504 N N . SER A 1 1211 ? -29.833 -2.630 46.690 1.00 88.69 1211 SER A N 1
ATOM 9505 C CA . SER A 1 1211 ? -29.789 -2.364 48.133 1.00 88.69 1211 SER A CA 1
ATOM 9506 C C . SER A 1 1211 ? -30.531 -3.444 48.931 1.00 88.69 1211 SER A C 1
ATOM 9508 O O . SER A 1 1211 ? -30.037 -3.903 49.963 1.00 88.69 1211 SER A O 1
ATOM 9510 N N . LEU A 1 1212 ? -31.690 -3.901 48.445 1.00 90.75 1212 LEU A N 1
ATOM 9511 C CA . LEU A 1 1212 ? -32.461 -4.981 49.067 1.00 90.75 1212 LEU A CA 1
ATOM 9512 C C . LEU A 1 1212 ? -31.754 -6.339 48.961 1.00 90.75 1212 LEU A C 1
ATOM 9514 O O . LEU A 1 1212 ? -31.763 -7.094 49.930 1.00 90.75 1212 LEU A O 1
ATOM 9518 N N . ASP A 1 1213 ? -31.110 -6.651 47.840 1.00 91.44 1213 ASP A N 1
ATOM 9519 C CA . ASP A 1 1213 ? -30.389 -7.913 47.643 1.00 91.44 1213 ASP A CA 1
ATOM 9520 C C . ASP A 1 1213 ? -29.091 -7.975 48.453 1.00 91.44 1213 ASP A C 1
ATOM 9522 O O . ASP A 1 1213 ? -28.723 -9.035 48.963 1.00 91.44 1213 ASP A O 1
ATOM 9526 N N . CYS A 1 1214 ? -28.444 -6.837 48.710 1.00 87.31 1214 CYS A N 1
ATOM 9527 C CA . CYS A 1 1214 ? -27.375 -6.755 49.705 1.00 87.31 1214 CYS A CA 1
ATOM 9528 C C . CYS A 1 1214 ? -27.872 -7.141 51.109 1.00 87.31 1214 CYS A C 1
ATOM 9530 O O . CYS A 1 1214 ? -27.167 -7.823 51.851 1.00 87.31 1214 CYS A O 1
ATOM 9532 N N . VAL A 1 1215 ? -29.101 -6.751 51.470 1.00 87.00 1215 VAL A N 1
ATOM 9533 C CA . VAL A 1 1215 ? -29.724 -7.157 52.739 1.00 87.00 1215 VAL A CA 1
ATOM 9534 C C . VAL A 1 1215 ? -30.115 -8.637 52.706 1.00 87.00 1215 VAL A C 1
ATOM 9536 O O . VAL A 1 1215 ? -29.805 -9.365 53.646 1.00 87.00 1215 VAL A O 1
ATOM 9539 N N . ARG A 1 1216 ? -30.763 -9.117 51.639 1.00 91.12 1216 ARG A N 1
ATOM 9540 C CA . ARG A 1 1216 ? -31.219 -10.516 51.511 1.00 91.12 1216 ARG A CA 1
ATOM 9541 C C . ARG A 1 1216 ? -30.057 -11.503 51.488 1.00 91.12 1216 ARG A C 1
ATOM 9543 O O . ARG A 1 1216 ? -30.093 -12.485 52.219 1.00 91.12 1216 ARG A O 1
ATOM 9550 N N . SER A 1 1217 ? -29.002 -11.211 50.732 1.00 91.12 1217 SER A N 1
ATOM 9551 C CA . SER A 1 1217 ? -27.811 -12.066 50.635 1.00 91.12 1217 SER A CA 1
ATOM 9552 C C . SER A 1 1217 ? -26.995 -12.137 51.928 1.00 91.12 1217 SER A C 1
ATOM 9554 O O . SER A 1 1217 ? -26.182 -13.044 52.090 1.00 91.12 1217 SER A O 1
ATOM 9556 N N . ALA A 1 1218 ? -27.195 -11.197 52.858 1.00 86.12 1218 ALA A N 1
ATOM 9557 C CA . ALA A 1 1218 ? -26.661 -11.293 54.213 1.00 86.12 1218 ALA A CA 1
ATOM 9558 C C . ALA A 1 1218 ? -27.456 -12.268 55.096 1.00 86.12 1218 ALA A C 1
ATOM 9560 O O . ALA A 1 1218 ? -26.887 -12.829 56.028 1.00 86.12 1218 ALA A O 1
ATOM 9561 N N . HIS A 1 1219 ? -28.745 -12.477 54.806 1.00 87.12 1219 HIS A N 1
ATOM 9562 C CA . HIS A 1 1219 ? -29.592 -13.439 55.515 1.00 87.12 1219 HIS A CA 1
ATOM 9563 C C . HIS A 1 1219 ? -29.461 -14.853 54.935 1.00 87.12 1219 HIS A C 1
ATOM 9565 O O . HIS A 1 1219 ? -29.360 -15.807 55.699 1.00 87.12 1219 HIS A O 1
ATOM 9571 N N . ASP A 1 1220 ? -29.445 -14.982 53.605 1.00 90.00 1220 ASP A N 1
ATOM 9572 C CA . ASP A 1 1220 ? -29.299 -16.257 52.894 1.00 90.00 1220 ASP A CA 1
ATOM 9573 C C . ASP A 1 1220 ? -28.297 -16.128 51.732 1.00 90.00 1220 ASP A C 1
ATOM 9575 O O . ASP A 1 1220 ? -28.682 -15.863 50.592 1.00 90.00 1220 ASP A O 1
ATOM 9579 N N . PRO A 1 1221 ? -26.988 -16.270 51.996 1.00 90.25 1221 PRO A N 1
ATOM 9580 C CA . PRO A 1 1221 ? -25.966 -16.181 50.956 1.00 90.25 1221 PRO A CA 1
ATOM 9581 C C . PRO A 1 1221 ? -25.954 -17.382 50.001 1.00 90.25 1221 PRO A C 1
ATOM 9583 O O . PRO A 1 1221 ? -25.469 -17.245 48.879 1.00 90.25 1221 PRO A O 1
ATOM 9586 N N . TRP A 1 1222 ? -26.478 -18.544 50.409 1.00 91.81 1222 TRP A N 1
ATOM 9587 C CA . TRP A 1 1222 ? -26.437 -19.765 49.599 1.00 91.81 1222 TRP A CA 1
ATOM 9588 C C . TRP A 1 1222 ? -27.402 -19.702 48.418 1.00 91.81 1222 TRP A C 1
ATOM 9590 O O . TRP A 1 1222 ? -27.040 -20.119 47.319 1.00 91.81 1222 TRP A O 1
ATOM 9600 N N . ALA A 1 1223 ? -28.579 -19.095 48.599 1.00 92.31 1223 ALA A N 1
ATOM 9601 C CA . ALA A 1 1223 ? -29.489 -18.826 47.487 1.00 92.31 1223 ALA A CA 1
ATOM 9602 C C . ALA A 1 1223 ? -28.821 -17.994 46.377 1.00 92.31 1223 ALA A C 1
ATOM 9604 O O . ALA A 1 1223 ? -29.000 -18.283 45.196 1.00 92.31 1223 ALA A O 1
ATOM 9605 N N . PHE A 1 1224 ? -28.006 -17.000 46.745 1.00 92.38 1224 PHE A N 1
ATOM 9606 C CA . PHE A 1 1224 ? -27.285 -16.165 45.779 1.00 92.38 1224 PHE A CA 1
ATOM 9607 C C . PHE A 1 1224 ? -26.095 -16.886 45.139 1.00 92.38 1224 PHE A C 1
ATOM 9609 O O . PHE A 1 1224 ? -25.847 -16.672 43.957 1.00 92.38 1224 PHE A O 1
ATOM 9616 N N . PHE A 1 1225 ? -25.391 -17.752 45.877 1.00 91.12 1225 PHE A N 1
ATOM 9617 C CA . PHE A 1 1225 ? -24.328 -18.597 45.320 1.00 91.12 1225 PHE A CA 1
ATOM 9618 C C . PHE A 1 1225 ? -24.867 -19.559 44.249 1.00 91.12 1225 PHE A C 1
ATOM 9620 O O . PHE A 1 1225 ? -24.298 -19.657 43.170 1.00 91.12 1225 PHE A O 1
ATOM 9627 N N . HIS A 1 1226 ? -25.995 -20.226 44.502 1.00 91.50 1226 HIS A N 1
ATOM 9628 C CA . HIS A 1 1226 ? -26.595 -21.122 43.508 1.00 91.50 1226 HIS A CA 1
ATOM 9629 C C . HIS A 1 1226 ? -27.229 -20.368 42.337 1.00 91.50 1226 HIS A C 1
ATOM 9631 O O . HIS A 1 1226 ? -27.172 -20.825 41.198 1.00 91.50 1226 HIS A O 1
ATOM 9637 N N . ALA A 1 1227 ? -27.809 -19.190 42.589 1.00 90.56 1227 ALA A N 1
ATOM 9638 C CA . ALA A 1 1227 ? -28.284 -18.330 41.513 1.00 90.56 1227 ALA A CA 1
ATOM 9639 C C . ALA A 1 1227 ? -27.129 -17.867 40.612 1.00 90.56 1227 ALA A C 1
ATOM 9641 O O . ALA A 1 1227 ? -27.302 -17.799 39.400 1.00 90.56 1227 ALA A O 1
ATOM 9642 N N . SER A 1 1228 ? -25.952 -17.572 41.170 1.00 88.56 1228 SER A N 1
ATOM 9643 C CA . SER A 1 1228 ? -24.793 -17.181 40.370 1.00 88.56 1228 SER A CA 1
ATOM 9644 C C . SER A 1 1228 ? -24.167 -18.353 39.608 1.00 88.56 1228 SER A C 1
ATOM 9646 O O . SER A 1 1228 ? -23.732 -18.130 38.486 1.00 88.56 1228 SER A O 1
ATOM 9648 N N . GLU A 1 1229 ? -24.200 -19.586 40.134 1.00 88.06 1229 GLU A N 1
ATOM 9649 C CA . GLU A 1 1229 ? -23.881 -20.804 39.356 1.00 88.06 1229 GLU A CA 1
ATOM 9650 C C . GLU A 1 1229 ? -24.798 -20.937 38.137 1.00 88.06 1229 GLU A C 1
ATOM 9652 O O . GLU A 1 1229 ? -24.328 -21.074 37.013 1.00 88.06 1229 GLU A O 1
ATOM 9657 N N . PHE A 1 1230 ? -26.109 -20.798 38.345 1.00 87.19 1230 PHE A N 1
ATOM 9658 C CA . PHE A 1 1230 ? -27.082 -20.838 37.254 1.00 87.19 1230 PHE A CA 1
ATOM 9659 C C . PHE A 1 1230 ? -26.834 -19.741 36.205 1.00 87.19 1230 PHE A C 1
ATOM 9661 O O . PHE A 1 1230 ? -26.954 -19.984 35.009 1.00 87.19 1230 PHE A O 1
ATOM 9668 N N . LEU A 1 1231 ? -26.473 -18.526 36.631 1.00 81.50 1231 LEU A N 1
ATOM 9669 C CA . LEU A 1 1231 ? -26.169 -17.436 35.701 1.00 81.50 1231 LEU A CA 1
ATOM 9670 C C . LEU A 1 1231 ? -24.871 -17.668 34.913 1.00 81.50 1231 LEU A C 1
ATOM 9672 O O . LEU A 1 1231 ? -24.814 -17.260 33.758 1.00 81.50 1231 LEU A O 1
ATOM 9676 N N . GLU A 1 1232 ? -23.851 -18.310 35.489 1.00 80.00 1232 GLU A N 1
ATOM 9677 C CA . GLU A 1 1232 ? -22.632 -18.674 34.742 1.00 80.00 1232 GLU A CA 1
ATOM 9678 C C . GLU A 1 1232 ? -22.920 -19.675 33.617 1.00 80.00 1232 GLU A C 1
ATOM 9680 O O . GLU A 1 1232 ? -22.298 -19.595 32.558 1.00 80.00 1232 GLU A O 1
ATOM 9685 N N . ASP A 1 1233 ? -23.875 -20.584 33.830 1.00 76.00 1233 ASP A N 1
ATOM 9686 C CA . ASP A 1 1233 ? -24.255 -21.594 32.839 1.00 76.00 1233 ASP A CA 1
ATOM 9687 C C . ASP A 1 1233 ? -25.149 -21.020 31.723 1.00 76.00 1233 ASP A C 1
ATOM 9689 O O . ASP A 1 1233 ? -25.051 -21.431 30.564 1.00 76.00 1233 ASP A O 1
ATOM 9693 N N . GLU A 1 1234 ? -26.024 -20.065 32.053 1.00 72.69 1234 GLU A N 1
ATOM 9694 C CA . GLU A 1 1234 ? -27.091 -19.605 31.150 1.00 72.69 1234 GLU A CA 1
ATOM 9695 C C . GLU A 1 1234 ? -26.784 -18.295 30.413 1.00 72.69 1234 GLU A C 1
ATOM 9697 O O . GLU A 1 1234 ? -27.354 -18.030 29.348 1.00 72.69 1234 GLU A O 1
ATOM 9702 N N . ILE A 1 1235 ? -25.922 -17.437 30.965 1.00 67.62 1235 ILE A N 1
ATOM 9703 C CA . ILE A 1 1235 ? -25.621 -16.124 30.385 1.00 67.62 1235 ILE A CA 1
ATOM 9704 C C . ILE A 1 1235 ? -24.120 -15.837 30.345 1.00 67.62 1235 ILE A C 1
ATOM 9706 O O . ILE A 1 1235 ? -23.283 -16.558 30.873 1.00 67.62 1235 ILE A O 1
ATOM 9710 N N . TYR A 1 1236 ? -23.762 -14.741 29.679 1.00 63.84 1236 TYR A N 1
ATOM 9711 C CA . TYR A 1 1236 ? -22.386 -14.270 29.594 1.00 63.84 1236 TYR A CA 1
ATOM 9712 C C . TYR A 1 1236 ? -21.947 -13.617 30.913 1.00 63.84 1236 TYR A C 1
ATOM 9714 O O . TYR A 1 1236 ? -21.982 -12.393 31.050 1.00 63.84 1236 TYR A O 1
ATOM 9722 N N . PHE A 1 1237 ? -21.597 -14.450 31.893 1.00 71.56 1237 PHE A N 1
ATOM 9723 C CA . PHE A 1 1237 ? -21.295 -14.060 33.268 1.00 71.56 1237 PHE A CA 1
ATOM 9724 C C . PHE A 1 1237 ? -20.196 -14.952 33.866 1.00 71.56 1237 PHE A C 1
ATOM 9726 O O . PHE A 1 1237 ? -20.112 -16.137 33.565 1.00 71.56 1237 PHE A O 1
ATOM 9733 N N . SER A 1 1238 ? -19.335 -14.370 34.701 1.00 75.88 1238 SER A N 1
ATOM 9734 C CA . SER A 1 1238 ? -18.217 -15.053 35.362 1.00 75.88 1238 SER A CA 1
ATOM 9735 C C . SER A 1 1238 ? -18.090 -14.509 36.778 1.00 75.88 1238 SER A C 1
ATOM 9737 O O . SER A 1 1238 ? -17.758 -13.337 36.969 1.00 75.88 1238 SER A O 1
ATOM 9739 N N . ARG A 1 1239 ? -18.337 -15.342 37.795 1.00 85.25 1239 ARG A N 1
ATOM 9740 C CA . ARG A 1 1239 ? -18.221 -14.946 39.209 1.00 85.25 1239 ARG A CA 1
ATOM 9741 C C . ARG A 1 1239 ? -16.818 -14.453 39.518 1.00 85.25 1239 ARG A C 1
ATOM 9743 O O . ARG A 1 1239 ? -16.664 -13.468 40.235 1.00 85.25 1239 ARG A O 1
ATOM 9750 N N . ARG A 1 1240 ? -15.802 -15.095 38.937 1.00 81.50 1240 ARG A N 1
ATOM 9751 C CA . ARG A 1 1240 ? -14.399 -14.709 39.107 1.00 81.50 1240 ARG A CA 1
ATOM 9752 C C . ARG A 1 1240 ? -14.125 -13.305 38.567 1.00 81.50 1240 ARG A C 1
ATOM 9754 O O . ARG A 1 1240 ? -13.500 -12.505 39.264 1.00 81.50 1240 ARG A O 1
ATOM 9761 N N . ASP A 1 1241 ? -14.585 -12.999 37.356 1.00 73.62 1241 ASP A N 1
ATOM 9762 C CA . ASP A 1 1241 ? -14.335 -11.694 36.729 1.00 73.62 1241 ASP A CA 1
ATOM 9763 C C . ASP A 1 1241 ? -15.122 -10.580 37.435 1.00 73.62 1241 ASP A C 1
ATOM 9765 O O . ASP A 1 1241 ? -14.584 -9.501 37.691 1.00 73.62 1241 ASP A O 1
ATOM 9769 N N . GLU A 1 1242 ? -16.348 -10.884 37.868 1.00 78.12 1242 GLU A N 1
ATOM 9770 C CA . GLU A 1 1242 ? -17.214 -9.975 38.630 1.00 78.12 1242 GLU A CA 1
ATOM 9771 C C . GLU A 1 1242 ? -16.841 -9.875 40.126 1.00 78.12 1242 GLU A C 1
ATOM 9773 O O . GLU A 1 1242 ? -17.503 -9.170 40.892 1.00 78.12 1242 GLU A O 1
ATOM 9778 N N . GLN A 1 1243 ? -15.762 -10.543 40.563 1.00 82.50 1243 GLN A N 1
ATOM 9779 C CA . GLN A 1 1243 ? -15.269 -10.555 41.951 1.00 82.50 1243 GLN A CA 1
ATOM 9780 C C . GLN A 1 1243 ? -16.309 -11.047 42.977 1.00 82.50 1243 GLN A C 1
ATOM 9782 O O . GLN A 1 1243 ? -16.340 -10.605 44.133 1.00 82.50 1243 GLN A O 1
ATOM 9787 N N . LEU A 1 1244 ? -17.169 -11.974 42.558 1.00 85.81 1244 LEU A N 1
ATOM 9788 C CA . LEU A 1 1244 ? -18.133 -12.659 43.409 1.00 85.81 1244 LEU A CA 1
ATOM 9789 C C . LEU A 1 1244 ? -17.507 -13.906 44.049 1.00 85.81 1244 LEU A C 1
ATOM 9791 O O . LEU A 1 1244 ? -16.606 -14.507 43.466 1.00 85.81 1244 LEU A O 1
ATOM 9795 N N . PRO A 1 1245 ? -17.978 -14.333 45.238 1.00 87.31 1245 PRO A N 1
ATOM 9796 C CA . PRO A 1 1245 ? -17.538 -15.598 45.817 1.00 87.31 1245 PRO A CA 1
ATOM 9797 C C . PRO A 1 1245 ? -17.863 -16.766 44.869 1.00 87.31 1245 PRO A C 1
ATOM 9799 O O . PRO A 1 1245 ? -19.030 -17.015 44.556 1.00 87.31 1245 PRO A O 1
ATOM 9802 N N . ASP A 1 1246 ? -16.822 -17.464 44.422 1.00 85.50 1246 ASP A N 1
ATOM 9803 C CA . ASP A 1 1246 ? -16.857 -18.541 43.421 1.00 85.50 1246 ASP A CA 1
ATOM 9804 C C . ASP A 1 1246 ? -16.721 -19.942 44.042 1.00 85.50 1246 ASP A C 1
ATOM 9806 O O . ASP A 1 1246 ? -17.021 -20.952 43.414 1.00 85.50 1246 ASP A O 1
ATOM 9810 N N . THR A 1 1247 ? -16.320 -20.007 45.310 1.00 87.56 1247 THR A N 1
ATOM 9811 C CA . THR A 1 1247 ? -16.129 -21.242 46.072 1.00 87.56 1247 THR A CA 1
ATOM 9812 C C . THR A 1 1247 ? -16.979 -21.246 47.335 1.00 87.56 1247 THR A C 1
ATOM 9814 O O . THR A 1 1247 ? -17.128 -20.224 48.011 1.00 87.56 1247 THR A O 1
ATOM 9817 N N . GLN A 1 1248 ? -17.491 -22.426 47.697 1.00 89.06 1248 GLN A N 1
ATOM 9818 C CA . GLN A 1 1248 ? -18.254 -22.630 48.933 1.00 89.06 1248 GLN A CA 1
ATOM 9819 C C . GLN A 1 1248 ? -17.463 -22.183 50.173 1.00 89.06 1248 GLN A C 1
ATOM 9821 O O . GLN A 1 1248 ? -18.005 -21.495 51.034 1.00 89.06 1248 GLN A O 1
ATOM 9826 N N . GLU A 1 1249 ? -16.156 -22.468 50.214 1.00 90.44 1249 GLU A N 1
ATOM 9827 C CA . GLU A 1 1249 ? -15.271 -22.045 51.305 1.00 90.44 1249 GLU A CA 1
ATOM 9828 C C . GLU A 1 1249 ? -15.247 -20.516 51.463 1.00 90.44 1249 GLU A C 1
ATOM 9830 O O . GLU A 1 1249 ? -15.344 -19.993 52.574 1.00 90.44 1249 GLU A O 1
ATOM 9835 N N . THR A 1 1250 ? -15.179 -19.768 50.357 1.00 87.00 1250 THR A N 1
ATOM 9836 C CA . THR A 1 1250 ? -15.188 -18.299 50.408 1.00 87.00 1250 THR A CA 1
ATOM 9837 C C . THR A 1 1250 ? -16.517 -17.771 50.951 1.00 87.00 1250 THR A C 1
ATOM 9839 O O . THR A 1 1250 ? -16.531 -16.797 51.709 1.00 87.00 1250 THR A O 1
ATOM 9842 N N . VAL A 1 1251 ? -17.639 -18.415 50.612 1.00 88.06 1251 VAL A N 1
ATOM 9843 C CA . VAL A 1 1251 ? -18.965 -18.069 51.151 1.00 88.06 1251 VAL A CA 1
ATOM 9844 C C . VAL A 1 1251 ? -19.024 -18.321 52.661 1.00 88.06 1251 VAL A C 1
ATOM 9846 O O . VAL A 1 1251 ? -19.416 -17.426 53.413 1.00 88.06 1251 VAL A O 1
ATOM 9849 N N . GLU A 1 1252 ? -18.557 -19.479 53.129 1.00 88.94 1252 GLU A N 1
ATOM 9850 C CA . GLU A 1 1252 ? -18.490 -19.823 54.557 1.00 88.94 1252 GLU A CA 1
ATOM 9851 C C . GLU A 1 1252 ? -17.587 -18.867 55.352 1.00 88.94 1252 GLU A C 1
ATOM 9853 O O . GLU A 1 1252 ? -17.957 -18.401 56.434 1.00 88.94 1252 GLU A O 1
ATOM 9858 N N . GLN A 1 1253 ? -16.425 -18.498 54.802 1.00 86.94 1253 GLN A N 1
ATOM 9859 C CA . GLN A 1 1253 ? -15.523 -17.523 55.423 1.00 86.94 1253 GLN A CA 1
ATOM 9860 C C . GLN A 1 1253 ? -16.174 -16.139 55.562 1.00 86.94 1253 GLN A C 1
ATOM 9862 O O . GLN A 1 1253 ? -15.946 -15.439 56.555 1.00 86.94 1253 GLN A O 1
ATOM 9867 N N . ARG A 1 1254 ? -16.987 -15.724 54.583 1.00 86.06 1254 ARG A N 1
ATOM 9868 C CA . ARG A 1 1254 ? -17.741 -14.462 54.637 1.00 86.06 1254 ARG A CA 1
ATOM 9869 C C . ARG A 1 1254 ? -18.850 -14.527 55.684 1.00 86.06 1254 ARG A C 1
ATOM 9871 O O . ARG A 1 1254 ? -18.923 -13.628 56.524 1.00 86.06 1254 ARG A O 1
ATOM 9878 N N . LEU A 1 1255 ? -19.617 -15.616 55.725 1.00 83.75 1255 LEU A N 1
ATOM 9879 C CA . LEU A 1 1255 ? -20.611 -15.894 56.770 1.00 83.75 1255 LEU A CA 1
ATOM 9880 C C . LEU A 1 1255 ? -20.006 -15.804 58.176 1.00 83.75 1255 LEU A C 1
ATOM 9882 O O . LEU A 1 1255 ? -20.525 -15.082 59.027 1.00 83.75 1255 LEU A O 1
ATOM 9886 N N . ALA A 1 1256 ? -18.857 -16.449 58.402 1.00 85.12 1256 ALA A N 1
ATOM 9887 C CA . ALA A 1 1256 ? -18.145 -16.412 59.682 1.00 85.12 1256 ALA A CA 1
ATOM 9888 C C . ALA A 1 1256 ? -17.714 -14.989 60.097 1.00 85.12 1256 ALA A C 1
ATOM 9890 O O . ALA A 1 1256 ? -17.555 -14.700 61.283 1.00 85.12 1256 ALA A O 1
ATOM 9891 N N . ARG A 1 1257 ? -17.551 -14.076 59.130 1.00 83.25 1257 ARG A N 1
ATOM 9892 C CA . ARG A 1 1257 ? -17.224 -12.652 59.333 1.00 83.25 1257 ARG A CA 1
ATOM 9893 C C . ARG A 1 1257 ? -18.461 -11.741 59.366 1.00 83.25 1257 ARG A C 1
ATOM 9895 O O . ARG A 1 1257 ? -18.305 -10.514 59.353 1.00 83.25 1257 ARG A O 1
ATOM 9902 N N . GLY A 1 1258 ? -19.669 -12.311 59.369 1.00 78.38 1258 GLY A N 1
ATOM 9903 C CA . GLY A 1 1258 ? -20.931 -11.571 59.291 1.00 78.38 1258 GLY A CA 1
ATOM 9904 C C . GLY A 1 1258 ? -21.084 -10.789 57.982 1.00 78.38 1258 GLY A C 1
ATOM 9905 O O . GLY A 1 1258 ? -21.576 -9.661 57.985 1.00 78.38 1258 GLY A O 1
ATOM 9906 N N . GLN A 1 1259 ? -20.568 -11.326 56.876 1.00 80.25 1259 GLN A N 1
ATOM 9907 C CA . GLN A 1 1259 ? -20.667 -10.756 55.531 1.00 80.25 1259 GLN A CA 1
ATOM 9908 C C . GLN A 1 1259 ? -21.636 -11.589 54.688 1.00 80.25 1259 GLN A C 1
ATOM 9910 O O . GLN A 1 1259 ? -21.554 -12.813 54.694 1.00 80.25 1259 GLN A O 1
ATOM 9915 N N . GLY A 1 1260 ? -22.519 -10.920 53.941 1.00 84.75 1260 GLY A N 1
ATOM 9916 C CA . GLY A 1 1260 ? -23.351 -11.575 52.932 1.00 84.75 1260 GLY A CA 1
ATOM 9917 C C . GLY A 1 1260 ? -22.571 -11.994 51.685 1.00 84.75 1260 GLY A C 1
ATOM 9918 O O . GLY A 1 1260 ? -21.383 -11.666 51.531 1.00 84.75 1260 GLY A O 1
ATOM 9919 N N . TYR A 1 1261 ? -23.263 -12.700 50.785 1.00 87.69 1261 TYR A N 1
ATOM 9920 C CA . TYR A 1 1261 ? -22.719 -13.079 49.476 1.00 87.69 1261 TYR A CA 1
ATOM 9921 C C . TYR A 1 1261 ? -22.381 -11.835 48.644 1.00 87.69 1261 TYR A C 1
ATOM 9923 O O . TYR A 1 1261 ? -21.242 -11.669 48.205 1.00 87.69 1261 TYR A O 1
ATOM 9931 N N . LEU A 1 1262 ? -23.342 -10.912 48.516 1.00 87.31 1262 LEU A N 1
ATOM 9932 C CA . LEU A 1 1262 ? -23.138 -9.627 47.854 1.00 87.31 1262 LEU A CA 1
ATOM 9933 C C . LEU A 1 1262 ? -22.519 -8.617 48.824 1.00 87.31 1262 LEU A C 1
ATOM 9935 O O . LEU A 1 1262 ? -22.824 -8.583 50.020 1.00 87.31 1262 LEU A O 1
ATOM 9939 N N . THR A 1 1263 ? -21.629 -7.772 48.307 1.00 75.50 1263 THR A N 1
ATOM 9940 C CA . THR A 1 1263 ? -20.925 -6.774 49.120 1.00 75.50 1263 THR A CA 1
ATOM 9941 C C . THR A 1 1263 ? -21.647 -5.432 49.048 1.00 75.50 1263 THR A C 1
ATOM 9943 O O . THR A 1 1263 ? -21.324 -4.589 48.218 1.00 75.50 1263 THR A O 1
ATOM 9946 N N . GLY A 1 1264 ? -22.620 -5.233 49.937 1.00 63.50 1264 GLY A N 1
ATOM 9947 C CA . GLY A 1 1264 ? -23.268 -3.938 50.140 1.00 63.50 1264 GLY A CA 1
ATOM 9948 C C . GLY A 1 1264 ? -22.515 -3.040 51.135 1.00 63.50 1264 GLY A C 1
ATOM 9949 O O . GLY A 1 1264 ? -21.788 -3.538 52.003 1.00 63.50 1264 GLY A O 1
ATOM 9950 N N . PRO A 1 1265 ? -22.694 -1.713 51.067 1.00 49.41 1265 PRO A N 1
ATOM 9951 C CA . PRO A 1 1265 ? -22.050 -0.792 51.990 1.00 49.41 1265 PRO A CA 1
ATOM 9952 C C . PRO A 1 1265 ? -22.574 -0.948 53.426 1.00 49.41 1265 PRO A C 1
ATOM 9954 O O . PRO A 1 1265 ? -23.770 -0.825 53.708 1.00 49.41 1265 PRO A O 1
ATOM 9957 N N . ARG A 1 1266 ? -21.656 -1.210 54.367 1.00 48.59 1266 ARG A N 1
ATOM 9958 C CA . ARG A 1 1266 ? -21.977 -1.453 55.784 1.00 48.59 1266 ARG A CA 1
ATOM 9959 C C . ARG A 1 1266 ? -22.541 -0.195 56.447 1.00 48.59 1266 ARG A C 1
ATOM 9961 O O . ARG A 1 1266 ? -21.890 0.848 56.477 1.00 48.59 1266 ARG A O 1
ATOM 9968 N N . THR A 1 1267 ? -23.719 -0.294 57.060 1.00 35.25 1267 THR A N 1
ATOM 9969 C CA . THR A 1 1267 ? -24.207 0.729 57.994 1.00 35.25 1267 THR A CA 1
ATOM 9970 C C . THR A 1 1267 ? -23.306 0.742 59.228 1.00 35.25 1267 THR A C 1
ATOM 9972 O O . THR A 1 1267 ? -23.366 -0.157 60.068 1.00 35.25 1267 THR A O 1
ATOM 9975 N N . ARG A 1 1268 ? -22.449 1.761 59.360 1.00 32.16 1268 ARG A N 1
ATOM 9976 C CA . ARG A 1 1268 ? -21.893 2.110 60.672 1.00 32.16 1268 ARG A CA 1
ATOM 9977 C C . ARG A 1 1268 ? -23.069 2.481 61.574 1.00 32.16 1268 ARG A C 1
ATOM 9979 O O . ARG A 1 1268 ? -23.863 3.339 61.201 1.00 32.16 1268 ARG A O 1
ATOM 9986 N N . SER A 1 1269 ? -23.156 1.857 62.749 1.00 26.36 1269 SER A N 1
ATOM 9987 C CA . SER A 1 1269 ? -23.997 2.359 63.840 1.00 26.36 1269 SER A CA 1
ATOM 9988 C C . SER A 1 1269 ? -23.757 3.868 63.997 1.00 26.36 1269 SER A C 1
ATOM 9990 O O . SER A 1 1269 ? -22.591 4.284 63.921 1.00 26.36 1269 SER A O 1
ATOM 9992 N N . PRO A 1 1270 ? -24.804 4.690 64.191 1.00 28.88 1270 PRO A N 1
ATOM 9993 C CA . PRO A 1 1270 ? -24.642 6.126 64.372 1.00 28.88 1270 PRO A CA 1
ATOM 9994 C C . PRO A 1 1270 ? -23.620 6.390 65.482 1.00 28.88 1270 PRO A C 1
ATOM 9996 O O . PRO A 1 1270 ? -23.668 5.771 66.549 1.00 28.88 1270 PRO A O 1
ATOM 9999 N N . ARG A 1 1271 ? -22.649 7.274 65.209 1.00 28.97 1271 ARG A N 1
ATOM 10000 C CA . ARG A 1 1271 ? -21.744 7.778 66.249 1.00 28.97 1271 ARG A CA 1
ATOM 10001 C C . ARG A 1 1271 ? -22.611 8.377 67.367 1.00 28.97 1271 ARG A C 1
ATOM 10003 O O . ARG A 1 1271 ? -23.523 9.137 67.040 1.00 28.97 1271 ARG A O 1
ATOM 10010 N N . PRO A 1 1272 ? -22.337 8.089 68.651 1.00 28.17 1272 PRO A N 1
ATOM 10011 C CA . PRO A 1 1272 ? -23.010 8.789 69.728 1.00 28.17 1272 PRO A CA 1
ATOM 10012 C C . PRO A 1 1272 ? -22.684 10.276 69.604 1.00 28.17 1272 PRO A C 1
ATOM 10014 O O . PRO A 1 1272 ? -21.517 10.666 69.538 1.00 28.17 1272 PRO A O 1
ATOM 10017 N N . THR A 1 1273 ? -23.723 11.100 69.533 1.00 31.70 1273 THR A N 1
ATOM 10018 C CA . THR A 1 1273 ? -23.624 12.549 69.663 1.00 31.70 1273 THR A CA 1
ATOM 10019 C C . THR A 1 1273 ? -23.038 12.863 71.035 1.00 31.70 1273 THR A C 1
ATOM 10021 O O . THR A 1 1273 ? -23.736 12.774 72.045 1.00 31.70 1273 THR A O 1
ATOM 10024 N N . SER A 1 1274 ? -21.754 13.211 71.096 1.00 30.17 1274 SER A N 1
ATOM 10025 C CA . SER A 1 1274 ? -21.165 13.803 72.292 1.00 30.17 1274 SER A CA 1
ATOM 10026 C C . SER A 1 1274 ? -21.636 15.251 72.388 1.00 30.17 1274 SER A C 1
ATOM 10028 O O . SER A 1 1274 ? -21.031 16.164 71.826 1.00 30.17 1274 SER A O 1
ATOM 10030 N N . SER A 1 1275 ? -22.755 15.450 73.074 1.00 37.34 1275 SER A N 1
ATOM 10031 C CA . SER A 1 1275 ? -23.104 16.729 73.672 1.00 37.34 1275 SER A CA 1
ATOM 10032 C C . SER A 1 1275 ? -22.143 17.014 74.826 1.00 37.34 1275 SER A C 1
ATOM 10034 O O . SER A 1 1275 ? -22.199 16.311 75.833 1.00 37.34 1275 SER A O 1
ATOM 10036 N N . SER A 1 1276 ? -21.310 18.044 74.696 1.00 30.86 1276 SER A N 1
ATOM 10037 C CA . SER A 1 1276 ? -20.897 18.908 75.814 1.00 30.86 1276 SER A CA 1
ATOM 10038 C C . SER A 1 1276 ? -19.971 20.024 75.317 1.00 30.86 1276 SER A C 1
ATOM 10040 O O . SER A 1 1276 ? -18.794 19.786 75.055 1.00 30.86 1276 SER A O 1
ATOM 10042 N N . SER A 1 1277 ? -20.525 21.235 75.213 1.00 29.97 1277 SER A N 1
ATOM 10043 C CA . SER A 1 1277 ? -19.828 22.503 75.504 1.00 29.97 1277 SER A CA 1
ATOM 10044 C C . SER A 1 1277 ? -19.434 22.556 76.996 1.00 29.97 1277 SER A C 1
ATOM 10046 O O . SER A 1 1277 ? -20.008 21.774 77.766 1.00 29.97 1277 SER A O 1
ATOM 10048 N N . PRO A 1 1278 ? -18.561 23.474 77.461 1.00 41.69 1278 PRO A N 1
ATOM 10049 C CA . PRO A 1 1278 ? -17.971 24.648 76.797 1.00 41.69 1278 PRO A CA 1
ATOM 10050 C C . PRO A 1 1278 ? -16.489 24.531 76.426 1.00 41.69 1278 PRO A C 1
ATOM 10052 O O . PRO A 1 1278 ? -15.748 23.777 77.095 1.00 41.69 1278 PRO A O 1
#

Mean predicted aligned error: 17.74 Å

Secondary structure (DSSP, 8-state):
-PPPPPHHHHHHHHHHHHHHS--SSS--HHHHHHHHHHHHHS-HHHHHSS-HHHHHHHHHHHHHHHHHHHHHTS-EEEEE---HHHHS---TT-EEEEEEEE--TTHHHHHHHHHHHTT-EEEEEEEEEEEEEE-TTS-EEE--TTSTT-EEEEEEEEEEE--SS--HHHHHHHHHHHHHHHHHHHHHHHHHHHHHHHHHHHHHHHHHH-GGGHHHHHHHHHHHHHIIIIIEEEEEEEEEEE-TTS-EEE-GGG-EE----STTHHHHHHHHHHHHH-SSS-S--SEEEEEEEEEP-SSSSSEEEEEEEEEE-TTS-EEEEEEEEEEE-HHHHTS-GGGSTTHHHHHHHHHHHTTPPTTSHHHHHHHHHHHHS-HHHHHHS-HHHHHHHHHHHHHHHHHT--EEEEE--TT-SEEEEEEEEEGGG--HHHHHHHHHHHHHHTT-SEEEEEEEE-TTSEEEEEEEEE-SS---S--HHHHHHHHHHHHS-HHHHHHHHHHHH-TT-HHHHHHHHHHHTTTS-HHHHHHS-HHHHHHHHHHHHHHHHH---EEEEEE-SS-TTEEEEEEEESS---HHHHHHHHHHTTPEEEEEEEEEE-SSSPEEEEEEEEE-TTTTTGGGHHHHHHHHHHHHTTSS--SGGGGGGTTTT--HHHHHHHHHHHHHHHHTT--S-HHHHHHHHHHTHHHHHHHHHHHHHHH-TTS---HHHHHHHHHHHHHHHHHHHHT---HHHHHHHHHHHHHHHHEEEE-TT---SS----EEEEEEEGGG-TTPPSS--SEEEEEEESSEEEEEEESSSSEEEEEEE---TTTHHHHHHHHHHHHHHHHTTTSSEEEEEEEEESS--SSHHHHHHHHHHHHHHHHHHHHHTS-EEETTEEEPPTT---SS------EEEE-TTTTT-HHHHHHHHHHTT-TTGGGSEES-TTS--STTTTHHHHHHHHHHHHHHHTTT--TTTS-EEEEEES-TTSHHHHHHTTS-TTEEEEEEE-SSEEEE-SS--HHHHHHHHHHHHHTSS--GGGS-GGGSPTT-EEEETT-S-EEPPHHHHHHHT---SEE-HHHHHHHHHT---SEEEE-S-S--EE-TTS-SGGGS-GGGTTT-EEGGG---SEEEE-STTSB-HHHHHHHHHTT-B---HHHHTHHHHHHHHHHHHHHHHHHHHHHTTSS-HHHHHHHHHHHHHHHHHHHHHHHHHHHHHHHHHHHHHHH-HHHHHHHHHHHHHHSS--TTTTT---SHHHHHHHHHTT--SS-PPP-PPPPP------

Sequence (1278 aa):
MQTPLERAELVSQLLGELRGADGATTPHRGLTLFARAVLRRADDRYLYRHRLTTLSAQLRDTYRWAMAAMGSRDVVVRVFQPTIQRHGYSIEDGWILETVMPDQPFIFDTLQLFMEQREIKVLNTLRIILPVRLTNDGELGSVDANSEGAENFSYTRWYIQLPAGPGAGDVAAGIERRLTLARTMVRDFHRMIRDIAAVANEFEYLATLERDSYDDCLEIRDFLQWLSADTFVFSGLSCYRRLDDGRCERVPARGLGVAPDGDGGDEDDASALAFFGDSEAPRWPLARVRKSAADSIIHRSGKVDEVLVRTFDQDGRPNGGIVIHGMFTFKGLGQPGGTIPILRRKLDSIAAAEGTVRASYDHKGLVHAYNALPVEYLFEADADTVRELIWMTVRADSAHDIRSHIVGDSSSRSAYAFVVMPKENFSDDLRAQLQDLLLERLDANYADHRIHLGKFGSVALHFYLTGSHGFGDIDLRAVERDLVEAGTPWRMRLRRALQQAYPDAVEEAARRFDQWACAFGEGYTEHTHPADAVVDIDHLQQVLANGATRFDLRPDPSDRDVATLSIYSIEPLMLTAILPVVDQLGVVVAEQHAFTIRRAPTLTVNTLRVLRGDPDILDQRDNLVRALGAVFARRMRSDRLNRILIPARLGWRKVDVLRAYHNYSRQLGHQATTEMVQKTLIVHASYTRNLADLFHVRFDPAQPYDETTRAERERQLVGDLLDYLDDVNSYEEDRILRTFLDLIRATVRTSFYRRHDDGVDHYLSLKLDCARVHEMPAPRPLYEVYVHHAEFEGVHLRAGRVARGGIRWSDRQDDYRTEVLGLLATQVLKTTLTVPTGAKGGFVLKAPPDDWAEARRKADVAYRVFIRGLLDVTDNITAGRVVPPPQVRRFDGDDPYLVVAADKGTTHLADTANAIAAEYGFWLGDAFASGGSMGLDKRGVGIGALGVWVAVKRHFLELSVDPERDPVTVVGIGDMSGDLFGHGMLLSRTLRLVGAFDQRHVFVDPEPDPVVSFAERQRLFDRGRSTWRDYDPAAISPGGGVWDRGAKSIPLSPEVRARLGTRRAEVSGEALVRLLLQADVDLLWNGGVGTYIKASSEAHADVGDATNDRVRVDARQVRFRVIGEGGNLGITMAGRVELSGRGARVNLDAVDNCAGVALNDREVNLKTLLNPVVRAGGLTRAQRDQLLTEVAAGIRAAVLEDNDAQCLAISLDCVRSAHDPWAFFHASEFLEDEIYFSRRDEQLPDTQETVEQRLARGQGYLTGPRTRSPRPTSSSSP

Radius of gyration: 54.5 Å; Cα contacts (8 Å, |Δi|>4): 2201; chains: 1; bounding box: 143×69×165 Å

pLDDT: mean 85.22, std 10.95, range [26.36, 98.25]